Protein AF-0000000068847152 (afdb_homodimer)

Organism: Emiliania huxleyi (strain CCMP1516) (NCBI:txid280463)

Foldseek 3Di:
DPPPQVQPQPLPQPFPDPQQFFLLDPDRARFRFQARPPDDQQAWEAAPQKIFGCNVVLVVPLLSLLVNLGRRGHCHLVLCQLCVLPPCSVVVRVPTDIDGDDPNDDDDPLVVVLVVVVVVCVVVPLLAADQVVLVVLVVVLVVLLVQLLVCVVVVVLQVSLLSLLQSLLSLVVQLLLLLLCRHHSHVVVSLLSSLLSCCQSQLFGSSVCSNLVSQCLSFPQAPPGRCVQVLPQLAHLHQVSLVVADDVSLVNLLCNLCCLLVQNSLLVVSCCRNPPVGVVVCVVVVPVSSVVSSVVNVVVLCVSCVVCPPVRSVVSVSSSNSSNSSLNVLLVLLWASRFGHHYNPGDGDLLSSLQRRTAAADPDPVVCVSSVLCSLVSVCSSNVSRRSVCCVVCVVVSCVSCVVVVGDRHYYHPVVSSVSSSVSSNCSSCVVPSPPPCVVVVVVVVVVVVVVVPD/DPVLQVQPQPLPQPFPDPQQFFLLDPDRARFRFQARPPDDQQAWEAAPQKIFGCVVVLVVPLLSLLVNLGRRGHCHLVLCQQCVLPPCSVVVRVPTDIDGDDPNDDDDPLVVVLVVVVVVCVVVPLLAADQVVLVVLVVVLVVLLVQLLVCVVVVVLQVSLLSLLQSLLSLVVQLLLLLLCRNHSHVVVSLLSSLLSCCQSQLFGSSVCSNLVSQCLSFPQAPPGRCVQVLPQLAHLHQVSLVVADDVSLVNLLCNLCCLLVLNSLLVVSCCRNPPVGVVVCVVVVPVSSVVSSVVNVVVLCVSCVVCPPVRSVVSVSSSNSSNSSLNVLLVLLWASSFGHHYNPGDGDLLSSLQRRTAAADPDPVVCVSSVLCSLVSVCSSNVSRRSVCCVVCVVVSCVSCVVVVGDRHYYHPVVSSVSSSVSSNCSSCVVCSVPPCVVVVVVVVVVVVVVVPD

InterPro domains:
  IPR001199 Cytochrome b5-like heme/steroid binding domain [PF00173] (45-95)
  IPR001199 Cytochrome b5-like heme/steroid binding domain [PS50255] (45-93)
  IPR001199 Cytochrome b5-like heme/steroid binding domain [SM01117] (34-102)
  IPR005804 Fatty acid desaturase domain [PF00487] (153-411)
  IPR012171 Fatty acid desaturase [PIRSF015921] (26-437)
  IPR012171 Fatty acid desaturase [PTHR19353] (41-430)
  IPR018506 Cytochrome b5, heme-binding site [PS00191] (57-64)
  IPR036400 Cytochrome b5-like heme/steroid binding domain superfamily [G3DSA:3.10.120.10] (35-99)
  IPR036400 Cytochrome b5-like heme/steroid binding domain superfamily [SSF55856] (43-94)

Structure (mmCIF, N/CA/C/O backbone):
data_AF-0000000068847152-model_v1
#
loop_
_entity.id
_entity.type
_entity.pdbx_description
1 polymer 'Cytochrome b5 heme-binding domain-containing protein'
#
loop_
_atom_site.group_PDB
_atom_site.id
_atom_site.type_symbol
_atom_site.label_atom_id
_atom_site.label_alt_id
_atom_site.label_comp_id
_atom_site.label_asym_id
_atom_site.label_entity_id
_atom_site.label_seq_id
_atom_site.pdbx_PDB_ins_code
_atom_site.Cartn_x
_atom_site.Cartn_y
_atom_site.Cartn_z
_atom_site.occupancy
_atom_site.B_iso_or_equiv
_atom_site.auth_seq_id
_atom_site.auth_comp_id
_atom_site.auth_asym_id
_atom_site.auth_atom_id
_atom_site.pdbx_PDB_model_num
ATOM 1 N N . MET A 1 1 ? -23.156 60.094 26.641 1 21.34 1 MET A N 1
ATOM 2 C CA . MET A 1 1 ? -22.484 59.125 27.531 1 21.34 1 MET A CA 1
ATOM 3 C C . MET A 1 1 ? -22.484 57.75 26.922 1 21.34 1 MET A C 1
ATOM 5 O O . MET A 1 1 ? -21.469 57.031 26.969 1 21.34 1 MET A O 1
ATOM 9 N N . SER A 1 2 ? -23.672 57.156 26.734 1 22.14 2 SER A N 1
ATOM 10 C CA . SER A 1 2 ? -24.109 55.781 26.906 1 22.14 2 SER A CA 1
ATOM 11 C C . SER A 1 2 ? -23.781 54.938 25.656 1 22.14 2 SER A C 1
ATOM 13 O O . SER A 1 2 ? -24.219 53.781 25.547 1 22.14 2 SER A O 1
ATOM 15 N N . LEU A 1 3 ? -23.516 55.562 24.5 1 26.09 3 LEU A N 1
ATOM 16 C CA . LEU A 1 3 ? -23.297 54.781 23.297 1 26.09 3 LEU A CA 1
ATOM 17 C C . LEU A 1 3 ? -22.016 53.969 23.391 1 26.09 3 LEU A C 1
ATOM 19 O O . LEU A 1 3 ? -21.531 53.438 22.375 1 26.09 3 LEU A O 1
ATOM 23 N N . ALA A 1 4 ? -21.141 54.156 24.438 1 28.52 4 ALA A N 1
ATOM 24 C CA . ALA A 1 4 ? -19.812 53.562 24.5 1 28.52 4 ALA A CA 1
ATOM 25 C C . ALA A 1 4 ? -19.922 52.031 24.594 1 28.52 4 ALA A C 1
ATOM 27 O O . ALA A 1 4 ? -18.938 51.312 24.406 1 28.52 4 ALA A O 1
ATOM 28 N N . ALA A 1 5 ? -20.922 51.5 25.391 1 29.94 5 ALA A N 1
ATOM 29 C CA . ALA A 1 5 ? -20.984 50.094 25.812 1 29.94 5 ALA A CA 1
ATOM 30 C C . ALA A 1 5 ? -21.203 49.188 24.609 1 29.94 5 ALA A C 1
ATOM 32 O O . ALA A 1 5 ? -21.344 47.969 24.781 1 29.94 5 ALA A O 1
ATOM 33 N N . LYS A 1 6 ? -21.703 49.781 23.609 1 37.41 6 LYS A N 1
ATOM 34 C CA . LYS A 1 6 ? -22.188 48.875 22.562 1 37.41 6 LYS A CA 1
ATOM 35 C C . LYS A 1 6 ? -21.047 48.094 21.922 1 37.41 6 LYS A C 1
ATOM 37 O O . LYS A 1 6 ? -21.25 47.406 20.922 1 37.41 6 LYS A O 1
ATOM 42 N N . ASP A 1 7 ? -19.875 48.594 22.203 1 30.66 7 ASP A N 1
ATOM 43 C CA . ASP A 1 7 ? -18.828 47.906 21.484 1 30.66 7 ASP A CA 1
ATOM 44 C C . ASP A 1 7 ? -18.516 46.562 22.141 1 30.66 7 ASP A C 1
ATOM 46 O O . ASP A 1 7 ? -17.453 45.969 21.906 1 30.66 7 ASP A O 1
ATOM 50 N N . ALA A 1 8 ? -19.031 46.219 23.281 1 34.97 8 ALA A N 1
ATOM 51 C CA . ALA A 1 8 ? -18.75 44.875 23.781 1 34.97 8 ALA A CA 1
ATOM 52 C C . ALA A 1 8 ? -18.984 43.812 22.703 1 34.97 8 ALA A C 1
ATOM 54 O O . ALA A 1 8 ? -20.047 43.812 22.047 1 34.97 8 ALA A O 1
ATOM 55 N N . ALA A 1 9 ? -17.984 43.156 22.25 1 38.41 9 ALA A N 1
ATOM 56 C CA . ALA A 1 9 ? -17.953 42 21.359 1 38.41 9 ALA A CA 1
ATOM 57 C C . ALA A 1 9 ? -19.047 41 21.734 1 38.41 9 ALA A C 1
ATOM 59 O O . ALA A 1 9 ? -18.938 40.281 22.719 1 38.41 9 ALA A O 1
ATOM 60 N N . SER A 1 10 ? -20.25 41.406 21.859 1 33.97 10 SER A N 1
ATOM 61 C CA . SER A 1 10 ? -21.25 40.344 21.906 1 33.97 10 SER A CA 1
ATOM 62 C C . SER A 1 10 ? -20.859 39.188 21 1 33.97 10 SER A C 1
ATOM 64 O O . SER A 1 10 ? -20.656 39.375 19.797 1 33.97 10 SER A O 1
ATOM 66 N N . ALA A 1 11 ? -20.031 38.219 21.5 1 41.94 11 ALA A N 1
ATOM 67 C CA . ALA A 1 11 ? -19.797 36.875 20.953 1 41.94 11 ALA A CA 1
ATOM 68 C C . ALA A 1 11 ? -21.016 36.375 20.203 1 41.94 11 ALA A C 1
ATOM 70 O O . ALA A 1 11 ? -21.875 35.719 20.797 1 41.94 11 ALA A O 1
ATOM 71 N N . HIS A 1 12 ? -21.703 37.125 19.484 1 39.22 12 HIS A N 1
ATOM 72 C CA . HIS A 1 12 ? -22.797 36.5 18.734 1 39.22 12 HIS A CA 1
ATOM 73 C C . HIS A 1 12 ? -22.312 35.25 18 1 39.22 12 HIS A C 1
ATOM 75 O O . HIS A 1 12 ? -21.344 35.312 17.234 1 39.22 12 HIS A O 1
ATOM 81 N N . SER A 1 13 ? -22.438 34.156 18.641 1 47.28 13 SER A N 1
ATOM 82 C CA . SER A 1 13 ? -22.359 32.812 18.109 1 47.28 13 SER A CA 1
ATOM 83 C C . SER A 1 13 ? -22.969 32.719 16.719 1 47.28 13 SER A C 1
ATOM 85 O O . SER A 1 13 ? -24.188 32.75 16.578 1 47.28 13 SER A O 1
ATOM 87 N N . SER A 1 14 ? -22.531 33.469 15.836 1 55.75 14 SER A N 1
ATOM 88 C CA . SER A 1 14 ? -23.219 33.281 14.562 1 55.75 14 SER A CA 1
ATOM 89 C C . SER A 1 14 ? -22.766 31.969 13.906 1 55.75 14 SER A C 1
ATOM 91 O O . SER A 1 14 ? -21.578 31.672 13.852 1 55.75 14 SER A O 1
ATOM 93 N N . VAL A 1 15 ? -23.703 31.109 13.836 1 65.75 15 VAL A N 1
ATOM 94 C CA . VAL A 1 15 ? -23.547 29.859 13.109 1 65.75 15 VAL A CA 1
ATOM 95 C C . VAL A 1 15 ? -22.969 30.125 11.727 1 65.75 15 VAL A C 1
ATOM 97 O O . VAL A 1 15 ? -23.422 31.031 11.023 1 65.75 15 VAL A O 1
ATOM 100 N N . LEU A 1 16 ? -21.812 29.594 11.531 1 79.44 16 LEU A N 1
ATOM 101 C CA . LEU A 1 16 ? -21.156 29.688 10.227 1 79.44 16 LEU A CA 1
ATOM 102 C C . LEU A 1 16 ? -22.094 29.234 9.117 1 79.44 16 LEU A C 1
ATOM 104 O O . LEU A 1 16 ? -22.844 28.266 9.289 1 79.44 16 LEU A O 1
ATOM 108 N N . ASP A 1 17 ? -22.141 30.031 8.062 1 84.81 17 ASP A N 1
ATOM 109 C CA . ASP A 1 17 ? -22.875 29.609 6.871 1 84.81 17 ASP A CA 1
ATOM 110 C C . ASP A 1 17 ? -22.531 28.172 6.5 1 84.81 17 ASP A C 1
ATOM 112 O O . ASP A 1 17 ? -21.375 27.766 6.582 1 84.81 17 ASP A O 1
ATOM 116 N N . PRO A 1 18 ? -23.484 27.406 6.133 1 83.56 18 PRO A N 1
ATOM 117 C CA . PRO A 1 18 ? -23.297 26 5.812 1 83.56 18 PRO A CA 1
ATOM 118 C C . PRO A 1 18 ? -22.234 25.781 4.734 1 83.56 18 PRO A C 1
ATOM 120 O O . PRO A 1 18 ? -21.609 24.719 4.68 1 83.56 18 PRO A O 1
ATOM 123 N N . LYS A 1 19 ? -22 26.672 3.877 1 88.25 19 LYS A N 1
ATOM 124 C CA . LYS A 1 19 ? -21.047 26.516 2.789 1 88.25 19 LYS A CA 1
ATOM 125 C C . LYS A 1 19 ? -19.625 26.391 3.326 1 88.25 19 LYS A C 1
ATOM 127 O O . LYS A 1 19 ? -18.719 25.938 2.621 1 88.25 19 LYS A O 1
ATOM 132 N N . TYR A 1 20 ? -19.438 26.781 4.609 1 89.38 20 TYR A N 1
ATOM 133 C CA . TYR A 1 20 ? -18.109 26.75 5.195 1 89.38 20 TYR A CA 1
ATOM 134 C C . TYR A 1 20 ? -17.906 25.484 6.02 1 89.38 20 TYR A C 1
ATOM 136 O O . TYR A 1 20 ? -16.828 25.266 6.586 1 89.38 20 TYR A O 1
ATOM 144 N N . HIS A 1 21 ? -18.891 24.656 6.07 1 86.5 21 HIS A N 1
ATOM 145 C CA . HIS A 1 21 ? -18.812 23.438 6.863 1 86.5 21 HIS A CA 1
ATOM 146 C C . HIS A 1 21 ? -18.047 22.344 6.121 1 86.5 21 HIS A C 1
ATOM 148 O O . HIS A 1 21 ? -18.188 22.203 4.902 1 86.5 21 HIS A O 1
ATOM 154 N N . GLY A 1 22 ? -17.234 21.656 6.918 1 83.75 22 GLY A N 1
ATOM 155 C CA . GLY A 1 22 ? -16.656 20.453 6.352 1 83.75 22 GLY A CA 1
ATOM 156 C C . GLY A 1 22 ? -17.688 19.406 5.988 1 83.75 22 GLY A C 1
ATOM 157 O O . GLY A 1 22 ? -18.75 19.328 6.605 1 83.75 22 GLY A O 1
ATOM 158 N N . ALA A 1 23 ? -17.344 18.609 5.109 1 74.62 23 ALA A N 1
ATOM 159 C CA . ALA A 1 23 ? -18.312 17.656 4.582 1 74.62 23 ALA A CA 1
ATOM 160 C C . ALA A 1 23 ? -18.75 16.656 5.656 1 74.62 23 ALA A C 1
ATOM 162 O O . ALA A 1 23 ? -19.859 16.141 5.633 1 74.62 23 ALA A O 1
ATOM 163 N N . THR A 1 24 ? -17.906 16.469 6.633 1 72.06 24 THR A N 1
ATOM 164 C CA . THR A 1 24 ? -18.219 15.461 7.633 1 72.06 24 THR A CA 1
ATOM 165 C C . THR A 1 24 ? -18.375 16.094 9.008 1 72.06 24 THR A C 1
ATOM 167 O O . THR A 1 24 ? -18.469 15.391 10.016 1 72.06 24 THR A O 1
ATOM 170 N N . ASN A 1 25 ? -18.281 17.344 9.016 1 72.56 25 ASN A N 1
ATOM 171 C CA . ASN A 1 25 ? -18.406 18.016 10.305 1 72.56 25 ASN A CA 1
ATOM 172 C C . ASN A 1 25 ? -19.875 18.203 10.703 1 72.56 25 ASN A C 1
ATOM 174 O O . ASN A 1 25 ? -20.641 18.844 9.977 1 72.56 25 ASN A O 1
ATOM 178 N N . LYS A 1 26 ? -20.234 17.672 11.805 1 62.53 26 LYS A N 1
ATOM 179 C CA . LYS A 1 26 ? -21.609 17.75 12.281 1 62.53 26 LYS A CA 1
ATOM 180 C C . LYS A 1 26 ? -21.797 18.922 13.242 1 62.53 26 LYS A C 1
ATOM 182 O O . LYS A 1 26 ? -22.906 19.438 13.391 1 62.53 26 LYS A O 1
ATOM 187 N N . SER A 1 27 ? -20.703 19.281 13.883 1 60.22 27 SER A N 1
ATOM 188 C CA . SER A 1 27 ? -20.812 20.312 14.914 1 60.22 27 SER A CA 1
ATOM 189 C C . SER A 1 27 ? -20.734 21.703 14.305 1 60.22 27 SER A C 1
ATOM 191 O O . SER A 1 27 ? -20.047 21.922 13.305 1 60.22 27 SER A O 1
ATOM 193 N N . ARG A 1 28 ? -21.844 22.516 14.586 1 57.44 28 ARG A N 1
ATOM 194 C CA . ARG A 1 28 ? -21.906 23.875 14.062 1 57.44 28 ARG A CA 1
ATOM 195 C C . ARG A 1 28 ? -21.062 24.828 14.914 1 57.44 28 ARG A C 1
ATOM 197 O O . ARG A 1 28 ? -21.25 24.906 16.141 1 57.44 28 ARG A O 1
ATOM 204 N N . THR A 1 29 ? -19.906 25.141 14.414 1 61.34 29 THR A N 1
ATOM 205 C CA . THR A 1 29 ? -18.906 25.938 15.125 1 61.34 29 THR A CA 1
ATOM 206 C C . THR A 1 29 ? -19.312 27.406 15.172 1 61.34 29 THR A C 1
ATOM 208 O O . THR A 1 29 ? -19.844 27.938 14.195 1 61.34 29 THR A O 1
ATOM 211 N N . ASP A 1 30 ? -19.375 27.906 16.406 1 58.75 30 ASP A N 1
ATOM 212 C CA . ASP A 1 30 ? -19.531 29.344 16.594 1 58.75 30 ASP A CA 1
ATOM 213 C C . ASP A 1 30 ? -18.297 30.094 16.109 1 58.75 30 ASP A C 1
ATOM 215 O O . ASP A 1 30 ? -17.156 29.641 16.281 1 58.75 30 ASP A O 1
ATOM 219 N N . ALA A 1 31 ? -18.469 30.953 15.102 1 61.34 31 ALA A N 1
ATOM 220 C CA . ALA A 1 31 ? -17.359 31.812 14.711 1 61.34 31 ALA A CA 1
ATOM 221 C C . ALA A 1 31 ? -17.578 33.25 15.156 1 61.34 31 ALA A C 1
ATOM 223 O O . ALA A 1 31 ? -18.25 34.031 14.461 1 61.34 31 ALA A O 1
ATOM 224 N N . ALA A 1 32 ? -17.172 33.531 16.453 1 61.91 32 ALA A N 1
ATOM 225 C CA . ALA A 1 32 ? -17.266 34.938 16.859 1 61.91 32 ALA A CA 1
ATOM 226 C C . ALA A 1 32 ? -16.219 35.781 16.141 1 61.91 32 ALA A C 1
ATOM 228 O O . ALA A 1 32 ? -15.055 35.375 16.016 1 61.91 32 ALA A O 1
ATOM 229 N N . ASP A 1 33 ? -16.609 36.812 15.477 1 67.94 33 ASP A N 1
ATOM 230 C CA . ASP A 1 33 ? -15.75 37.75 14.781 1 67.94 33 ASP A CA 1
ATOM 231 C C . ASP A 1 33 ? -15.086 38.719 15.766 1 67.94 33 ASP A C 1
ATOM 233 O O . ASP A 1 33 ? -15.773 39.469 16.469 1 67.94 33 ASP A O 1
ATOM 237 N N . LEU A 1 34 ? -13.805 38.688 15.852 1 73.56 34 LEU A N 1
ATOM 238 C CA . LEU A 1 34 ? -13.047 39.469 16.812 1 73.56 34 LEU A CA 1
ATOM 239 C C . LEU A 1 34 ? -12.531 40.75 16.172 1 73.56 34 LEU A C 1
ATOM 241 O O . LEU A 1 34 ? -11.617 41.375 16.703 1 73.56 34 LEU A O 1
ATOM 245 N N . THR A 1 35 ? -13.094 41.094 15.133 1 72.5 35 THR A N 1
ATOM 246 C CA . THR A 1 35 ? -12.719 42.375 14.555 1 72.5 35 THR A CA 1
ATOM 247 C C . THR A 1 35 ? -13.047 43.531 15.516 1 72.5 35 THR A C 1
ATOM 249 O O . THR A 1 35 ? -14.133 43.562 16.094 1 72.5 35 THR A O 1
ATOM 252 N N . VAL A 1 36 ? -12.039 44.344 15.641 1 77.38 36 VAL A N 1
ATOM 253 C CA . VAL A 1 36 ? -12.219 45.469 16.531 1 77.38 36 VAL A CA 1
ATOM 254 C C . VAL A 1 36 ? -12.516 46.75 15.703 1 77.38 36 VAL A C 1
ATOM 256 O O . VAL A 1 36 ? -11.664 47.219 14.953 1 77.38 36 VAL A O 1
ATOM 259 N N . SER A 1 37 ? -13.586 47.312 15.844 1 78.94 37 SER A N 1
ATOM 260 C CA . SER A 1 37 ? -14.078 48.406 15.008 1 78.94 37 SER A CA 1
ATOM 261 C C . SER A 1 37 ? -13.328 49.719 15.297 1 78.94 37 SER A C 1
ATOM 263 O O . SER A 1 37 ? -13.25 50.594 14.438 1 78.94 37 SER A O 1
ATOM 265 N N . SER A 1 38 ? -12.703 49.75 16.406 1 81.38 38 SER A N 1
ATOM 266 C CA . SER A 1 38 ? -12.109 51.031 16.828 1 81.38 38 SER A CA 1
ATOM 267 C C . SER A 1 38 ? -10.688 51.156 16.297 1 81.38 38 SER A C 1
ATOM 269 O O . SER A 1 38 ? -10.039 52.188 16.516 1 81.38 38 SER A O 1
ATOM 271 N N . ILE A 1 39 ? -10.266 50.125 15.609 1 87.69 39 ILE A N 1
ATOM 272 C CA . ILE A 1 39 ? -8.883 50.25 15.141 1 87.69 39 ILE A CA 1
ATOM 273 C C . ILE A 1 39 ? -8.844 50.156 13.617 1 87.69 39 ILE A C 1
ATOM 275 O O . ILE A 1 39 ? -9.805 49.656 13 1 87.69 39 ILE A O 1
ATOM 279 N N . ASP A 1 40 ? -7.746 50.719 13.039 1 90.88 40 ASP A N 1
ATOM 280 C CA . ASP A 1 40 ? -7.551 50.656 11.594 1 90.88 40 ASP A CA 1
ATOM 281 C C . ASP A 1 40 ? -7.148 49.281 11.133 1 90.88 40 ASP A C 1
ATOM 283 O O . ASP A 1 40 ? -6.004 48.844 11.328 1 90.88 40 ASP A O 1
ATOM 287 N N . THR A 1 41 ? -7.969 48.656 10.453 1 89.44 41 THR A N 1
ATOM 288 C CA . THR A 1 41 ? -7.793 47.25 10.078 1 89.44 41 THR A CA 1
ATOM 289 C C . THR A 1 41 ? -6.695 47.094 9.031 1 89.44 41 THR A C 1
ATOM 291 O O . THR A 1 41 ? -6.23 46 8.75 1 89.44 41 THR A O 1
ATOM 294 N N . SER A 1 42 ? -6.23 48.156 8.484 1 89.31 42 SER A N 1
ATOM 295 C CA . SER A 1 42 ? -5.227 48.062 7.422 1 89.31 42 SER A CA 1
ATOM 296 C C . SER A 1 42 ? -3.812 48.125 7.996 1 89.31 42 SER A C 1
ATOM 298 O O . SER A 1 42 ? -2.854 47.75 7.328 1 89.31 42 SER A O 1
ATOM 300 N N . LYS A 1 43 ? -3.707 48.562 9.273 1 93.81 43 LYS A N 1
ATOM 301 C CA . LYS A 1 43 ? -2.326 48.719 9.711 1 93.81 43 LYS A CA 1
ATOM 302 C C . LYS A 1 43 ? -2.201 48.531 11.219 1 93.81 43 LYS A C 1
ATOM 304 O O . LYS A 1 43 ? -1.098 48.562 11.773 1 93.81 43 LYS A O 1
ATOM 309 N N . GLU A 1 44 ? -3.346 48.344 11.891 1 95.12 44 GLU A N 1
ATOM 310 C CA . GLU A 1 44 ? -3.285 48.312 13.352 1 95.12 44 GLU A CA 1
ATOM 311 C C . GLU A 1 44 ? -3.719 46.938 13.883 1 95.12 44 GLU A C 1
ATOM 313 O O . GLU A 1 44 ? -4.469 46.219 13.219 1 95.12 44 GLU A O 1
ATOM 318 N N . MET A 1 45 ? -3.186 46.656 15.102 1 94.12 45 MET A N 1
ATOM 319 C CA . MET A 1 45 ? -3.582 45.469 15.852 1 94.12 45 MET A CA 1
ATOM 320 C C . MET A 1 45 ? -3.416 45.688 17.359 1 94.12 45 MET A C 1
ATOM 322 O O . MET A 1 45 ? -2.709 46.594 17.781 1 94.12 45 MET A O 1
ATOM 326 N N . ILE A 1 46 ? -4.07 44.875 18.062 1 93.19 46 ILE A N 1
ATOM 327 C CA . ILE A 1 46 ? -3.998 44.969 19.516 1 93.19 46 ILE A CA 1
ATOM 328 C C . ILE A 1 46 ? -3.098 43.875 20.078 1 93.19 46 ILE A C 1
ATOM 330 O O . ILE A 1 46 ? -3.199 42.719 19.672 1 93.19 46 ILE A O 1
ATOM 334 N N . ILE A 1 47 ? -2.18 44.25 20.922 1 94.56 47 ILE A N 1
ATOM 335 C CA . ILE A 1 47 ? -1.375 43.312 21.703 1 94.56 47 ILE A CA 1
ATOM 336 C C . ILE A 1 47 ? -1.31 43.781 23.156 1 94.56 47 ILE A C 1
ATOM 338 O O . ILE A 1 47 ? -0.818 44.875 23.453 1 94.56 47 ILE A O 1
ATOM 342 N N . ARG A 1 48 ? -1.867 42.969 24 1 92.62 48 ARG A N 1
ATOM 343 C CA . ARG A 1 48 ? -1.814 43.219 25.438 1 92.62 48 ARG A CA 1
ATOM 344 C C . ARG A 1 48 ? -2.395 44.562 25.812 1 92.62 48 ARG A C 1
ATOM 346 O O . ARG A 1 48 ? -1.768 45.344 26.531 1 92.62 48 ARG A O 1
ATOM 353 N N . GLY A 1 49 ? -3.49 44.844 25.219 1 90.56 49 GLY A N 1
ATOM 354 C CA . GLY A 1 49 ? -4.258 46.031 25.594 1 90.56 49 GLY A CA 1
ATOM 355 C C . GLY A 1 49 ? -3.748 47.312 24.953 1 90.56 49 GLY A C 1
ATOM 356 O O . GLY A 1 49 ? -4.184 48.406 25.297 1 90.56 49 GLY A O 1
ATOM 357 N N . ARG A 1 50 ? -2.848 47.156 24.062 1 94.56 50 ARG A N 1
ATOM 358 C CA . ARG A 1 50 ? -2.336 48.312 23.328 1 94.56 50 ARG A CA 1
ATOM 359 C C . ARG A 1 50 ? -2.527 48.125 21.828 1 94.56 50 ARG A C 1
ATOM 361 O O . ARG A 1 50 ? -2.412 47.031 21.312 1 94.56 50 ARG A O 1
ATOM 368 N N . VAL A 1 51 ? -2.869 49.25 21.172 1 95.69 51 VAL A N 1
ATOM 369 C CA . VAL A 1 51 ? -3.01 49.281 19.719 1 95.69 51 VAL A CA 1
ATOM 370 C C . VAL A 1 51 ? -1.676 49.625 19.078 1 95.69 51 VAL A C 1
ATOM 372 O O . VAL A 1 51 ? -1.146 50.719 19.312 1 95.69 51 VAL A O 1
ATOM 375 N N . TYR A 1 52 ? -1.155 48.812 18.297 1 96 52 TYR A N 1
ATOM 376 C CA . TYR A 1 52 ? 0.123 49.031 17.625 1 96 52 TYR A CA 1
ATOM 377 C C . TYR A 1 52 ? -0.078 49.312 16.141 1 96 52 TYR A C 1
ATOM 379 O O . TYR A 1 52 ? -0.911 48.688 15.484 1 96 52 TYR A O 1
ATOM 387 N N . ASP A 1 53 ? 0.609 50.281 15.648 1 95.56 53 ASP A N 1
ATOM 388 C CA . ASP A 1 53 ? 0.728 50.531 14.219 1 95.56 53 ASP A CA 1
ATOM 389 C C . ASP A 1 53 ? 1.893 49.75 13.625 1 95.56 53 ASP A C 1
ATOM 391 O O . ASP A 1 53 ? 3.057 50.031 13.914 1 95.56 53 ASP A O 1
ATOM 395 N N . VAL A 1 54 ? 1.586 48.781 12.766 1 93.44 54 VAL A N 1
ATOM 396 C CA . VAL A 1 54 ? 2.633 47.906 12.297 1 93.44 54 VAL A CA 1
ATOM 397 C C . VAL A 1 54 ? 2.924 48.156 10.82 1 93.44 54 VAL A C 1
ATOM 399 O O . VAL A 1 54 ? 3.539 47.312 10.148 1 93.44 54 VAL A O 1
ATOM 402 N N . SER A 1 55 ? 2.518 49.219 10.203 1 89.75 55 SER A N 1
ATOM 403 C CA . SER A 1 55 ? 2.617 49.531 8.781 1 89.75 55 SER A CA 1
ATOM 404 C C . SER A 1 55 ? 4.055 49.406 8.281 1 89.75 55 SER A C 1
ATOM 406 O O . SER A 1 55 ? 4.312 48.719 7.293 1 89.75 55 SER A O 1
ATOM 408 N N . ASP A 1 56 ? 4.996 49.969 8.93 1 87.75 56 ASP A N 1
ATOM 409 C CA . ASP A 1 56 ? 6.391 49.938 8.5 1 87.75 56 ASP A CA 1
ATOM 410 C C . ASP A 1 56 ? 7.074 48.656 9.008 1 87.75 56 ASP A C 1
ATOM 412 O O . ASP A 1 56 ? 8.055 48.188 8.414 1 87.75 56 ASP A O 1
ATOM 416 N N . PHE A 1 57 ? 6.516 48.125 10.016 1 89.88 57 PHE A N 1
ATOM 417 C CA . PHE A 1 57 ? 7.137 47 10.672 1 89.88 57 PHE A CA 1
ATOM 418 C C . PHE A 1 57 ? 6.906 45.719 9.867 1 89.88 57 PHE A C 1
ATOM 420 O O . PHE A 1 57 ? 7.766 44.844 9.828 1 89.88 57 PHE A O 1
ATOM 427 N N . ILE A 1 58 ? 5.816 45.594 9.195 1 89.5 58 ILE A N 1
ATOM 428 C CA . ILE A 1 58 ? 5.445 44.406 8.422 1 89.5 58 ILE A CA 1
ATOM 429 C C . ILE A 1 58 ? 6.512 44.125 7.363 1 89.5 58 ILE A C 1
ATOM 431 O O . ILE A 1 58 ? 6.828 42.969 7.082 1 89.5 58 ILE A O 1
ATOM 435 N N . LYS A 1 59 ? 7.105 45.094 6.852 1 85.75 59 LYS A N 1
ATOM 436 C CA . LYS A 1 59 ? 8.086 44.938 5.773 1 85.75 59 LYS A CA 1
ATOM 437 C C . LYS A 1 59 ? 9.438 44.5 6.316 1 85.75 59 LYS A C 1
ATOM 439 O O . LYS A 1 59 ? 10.203 43.844 5.605 1 85.75 59 LYS A O 1
ATOM 444 N N . ARG A 1 60 ? 9.68 44.812 7.484 1 83.75 60 ARG A N 1
ATOM 445 C CA . ARG A 1 60 ? 11.023 44.562 8.016 1 83.75 60 ARG A CA 1
ATOM 446 C C . ARG A 1 60 ? 11.047 43.344 8.914 1 83.75 60 ARG A C 1
ATOM 448 O O . ARG A 1 60 ? 12.109 42.781 9.172 1 83.75 60 ARG A O 1
ATOM 455 N N . HIS A 1 61 ? 9.93 42.969 9.375 1 85.62 61 HIS A N 1
ATOM 456 C CA . HIS A 1 61 ? 9.828 41.875 10.312 1 85.62 61 HIS A CA 1
ATOM 457 C C . HIS A 1 61 ? 9.938 40.531 9.594 1 85.62 61 HIS A C 1
ATOM 459 O O . HIS A 1 61 ? 9.328 40.344 8.539 1 85.62 61 HIS A O 1
ATOM 465 N N . PRO A 1 62 ? 10.719 39.594 10.016 1 75.19 62 PRO A N 1
ATOM 466 C CA . PRO A 1 62 ? 10.836 38.25 9.43 1 75.19 62 PRO A CA 1
ATOM 467 C C . PRO A 1 62 ? 9.477 37.594 9.242 1 75.19 62 PRO A C 1
ATOM 469 O O . PRO A 1 62 ? 9.266 36.875 8.258 1 75.19 62 PRO A O 1
ATOM 472 N N . GLY A 1 63 ? 8.57 37.781 10.102 1 79.25 63 GLY A N 1
ATOM 473 C CA . GLY A 1 63 ? 7.234 37.219 10.008 1 79.25 63 GLY A CA 1
ATOM 474 C C . GLY A 1 63 ? 6.203 38.219 9.5 1 79.25 63 GLY A C 1
ATOM 475 O O . GLY A 1 63 ? 5.039 38.156 9.906 1 79.25 63 GLY A O 1
ATOM 476 N N . GLY A 1 64 ? 6.605 39.094 8.734 1 85.12 64 GLY A N 1
ATOM 477 C CA . GLY A 1 64 ? 5.723 40.156 8.281 1 85.12 64 GLY A CA 1
ATOM 478 C C . GLY A 1 64 ? 4.453 39.656 7.629 1 85.12 64 GLY A C 1
ATOM 479 O O . GLY A 1 64 ? 3.365 40.188 7.875 1 85.12 64 GLY A O 1
ATOM 480 N N . SER A 1 65 ? 4.57 38.625 6.84 1 86.81 65 SER A N 1
ATOM 481 C CA . SER A 1 65 ? 3.414 38.062 6.152 1 86.81 65 SER A CA 1
ATOM 482 C C . SER A 1 65 ? 2.426 37.438 7.145 1 86.81 65 SER A C 1
ATOM 484 O O . SER A 1 65 ? 1.229 37.375 6.855 1 86.81 65 SER A O 1
ATOM 486 N N . ILE A 1 66 ? 2.873 37.094 8.297 1 89.06 66 ILE A N 1
ATOM 487 C CA . ILE A 1 66 ? 2.023 36.5 9.328 1 89.06 66 ILE A CA 1
ATOM 488 C C . ILE A 1 66 ? 1.285 37.594 10.078 1 89.06 66 ILE A C 1
ATOM 490 O O . ILE A 1 66 ? 0.113 37.438 10.422 1 89.06 66 ILE A O 1
ATOM 494 N N . ILE A 1 67 ? 2.006 38.688 10.281 1 90.56 67 ILE A N 1
ATOM 495 C CA . ILE A 1 67 ? 1.428 39.812 10.977 1 90.56 67 ILE A CA 1
ATOM 496 C C . ILE A 1 67 ? 0.186 40.312 10.227 1 90.56 67 ILE A C 1
ATOM 498 O O . ILE A 1 67 ? -0.822 40.656 10.844 1 90.56 67 ILE A O 1
ATOM 502 N N . LYS A 1 68 ? 0.238 40.219 8.93 1 89.62 68 LYS A N 1
ATOM 503 C CA . LYS A 1 68 ? -0.85 40.719 8.086 1 89.62 68 LYS A CA 1
ATOM 504 C C . LYS A 1 68 ? -2.137 39.938 8.344 1 89.62 68 LYS A C 1
ATOM 506 O O . LYS A 1 68 ? -3.236 40.469 8.156 1 89.62 68 LYS A O 1
ATOM 511 N N . LEU A 1 69 ? -2.01 38.812 8.836 1 90.19 69 LEU A N 1
ATOM 512 C CA . LEU A 1 69 ? -3.158 37.938 9.031 1 90.19 69 LEU A CA 1
ATOM 513 C C . LEU A 1 69 ? -3.938 38.344 10.281 1 90.19 69 LEU A C 1
ATOM 515 O O . LEU A 1 69 ? -5.082 37.906 10.469 1 90.19 69 LEU A O 1
ATOM 519 N N . SER A 1 70 ? -3.361 39.156 11.156 1 89.19 70 SER A N 1
ATOM 520 C CA . SER A 1 70 ? -4.004 39.531 12.414 1 89.19 70 SER A CA 1
ATOM 521 C C . SER A 1 70 ? -4.344 41 12.453 1 89.19 70 SER A C 1
ATOM 523 O O . SER A 1 70 ? -4.715 41.531 13.5 1 89.19 70 SER A O 1
ATOM 525 N N . LEU A 1 71 ? -4.207 41.688 11.359 1 90.5 71 LEU A N 1
ATOM 526 C CA . LEU A 1 71 ? -4.531 43.094 11.32 1 90.5 71 LEU A CA 1
ATOM 527 C C . LEU A 1 71 ? -5.996 43.344 11.672 1 90.5 71 LEU A C 1
ATOM 529 O O . LEU A 1 71 ? -6.871 42.594 11.242 1 90.5 71 LEU A O 1
ATOM 533 N N . GLY A 1 72 ? -6.191 44.344 12.492 1 89.12 72 GLY A N 1
ATOM 534 C CA . GLY A 1 72 ? -7.547 44.719 12.852 1 89.12 72 GLY A CA 1
ATOM 535 C C . GLY A 1 72 ? -8.117 43.906 14 1 89.12 72 GLY A C 1
ATOM 536 O O . GLY A 1 72 ? -9.297 44.031 14.32 1 89.12 72 GLY A O 1
ATOM 537 N N . SER A 1 73 ? -7.25 43.094 14.602 1 89.5 73 SER A N 1
ATOM 538 C CA . SER A 1 73 ? -7.758 42.219 15.656 1 89.5 73 SER A CA 1
ATOM 539 C C . SER A 1 73 ? -6.82 42.188 16.859 1 89.5 73 SER A C 1
ATOM 541 O O . SER A 1 73 ? -5.793 42.875 16.859 1 89.5 73 SER A O 1
ATOM 543 N N . ASP A 1 74 ? -7.266 41.562 17.906 1 90.19 74 ASP A N 1
ATOM 544 C CA . ASP A 1 74 ? -6.406 41.281 19.062 1 90.19 74 ASP A CA 1
ATOM 545 C C . ASP A 1 74 ? -5.457 40.125 18.781 1 90.19 74 ASP A C 1
ATOM 547 O O . ASP A 1 74 ? -5.871 38.969 18.781 1 90.19 74 ASP A O 1
ATOM 551 N N . ALA A 1 75 ? -4.172 40.438 18.625 1 92.56 75 ALA A N 1
ATOM 552 C CA . ALA A 1 75 ? -3.174 39.438 18.25 1 92.56 75 ALA A CA 1
ATOM 553 C C . ALA A 1 75 ? -2.342 39 19.453 1 92.56 75 ALA A C 1
ATOM 555 O O . ALA A 1 75 ? -1.246 38.469 19.297 1 92.56 75 ALA A O 1
ATOM 556 N N . THR A 1 76 ? -2.838 39.25 20.641 1 93 76 THR A N 1
ATOM 557 C CA . THR A 1 76 ? -2.084 39 21.875 1 93 76 THR A CA 1
ATOM 558 C C . THR A 1 76 ? -1.653 37.562 21.969 1 93 76 THR A C 1
ATOM 560 O O . THR A 1 76 ? -0.476 37.25 22.188 1 93 76 THR A O 1
ATOM 563 N N . ASP A 1 77 ? -2.572 36.656 21.766 1 93.69 77 ASP A N 1
ATOM 564 C CA . ASP A 1 77 ? -2.268 35.25 21.922 1 93.69 77 ASP A CA 1
ATOM 565 C C . ASP A 1 77 ? -1.291 34.781 20.859 1 93.69 77 ASP A C 1
ATOM 567 O O . ASP A 1 77 ? -0.353 34.031 21.141 1 93.69 77 ASP A O 1
ATOM 571 N N . ALA A 1 78 ? -1.539 35.156 19.594 1 93.38 78 ALA A N 1
ATOM 572 C CA . ALA A 1 78 ? -0.604 34.812 18.531 1 93.38 78 ALA A CA 1
ATOM 573 C C . ALA A 1 78 ? 0.799 35.312 18.844 1 93.38 78 ALA A C 1
ATOM 575 O O . ALA A 1 78 ? 1.777 34.562 18.719 1 93.38 78 ALA A O 1
ATOM 576 N N . TYR A 1 79 ? 0.888 36.594 19.234 1 94.25 79 TYR A N 1
ATOM 577 C CA . TYR A 1 79 ? 2.176 37.219 19.578 1 94.25 79 TYR A CA 1
ATOM 578 C C . TYR A 1 79 ? 2.867 36.406 20.688 1 94.25 79 TYR A C 1
ATOM 580 O O . TYR A 1 79 ? 4.039 36.062 20.562 1 94.25 79 TYR A O 1
ATOM 588 N N . ASN A 1 80 ? 2.154 36.156 21.781 1 93.5 80 ASN A N 1
ATOM 589 C CA . ASN A 1 80 ? 2.73 35.5 22.938 1 93.5 80 ASN A CA 1
ATOM 590 C C . ASN A 1 80 ? 3.219 34.094 22.594 1 93.5 80 ASN A C 1
ATOM 592 O O . ASN A 1 80 ? 4.262 33.656 23.094 1 93.5 80 ASN A O 1
ATOM 596 N N . ASN A 1 81 ? 2.535 33.406 21.766 1 93.44 81 ASN A N 1
ATOM 597 C CA . ASN A 1 81 ? 2.854 32 21.5 1 93.44 81 ASN A CA 1
ATOM 598 C C . ASN A 1 81 ? 3.889 31.859 20.391 1 93.44 81 ASN A C 1
ATOM 600 O O . ASN A 1 81 ? 4.652 30.891 20.375 1 93.44 81 ASN A O 1
ATOM 604 N N . PHE A 1 82 ? 3.984 32.812 19.484 1 92.19 82 PHE A N 1
ATOM 605 C CA . PHE A 1 82 ? 5.004 32.75 18.438 1 92.19 82 PHE A CA 1
ATOM 606 C C . PHE A 1 82 ? 6.348 33.25 18.984 1 92.19 82 PHE A C 1
ATOM 608 O O . PHE A 1 82 ? 7.395 32.969 18.391 1 92.19 82 PHE A O 1
ATOM 615 N N . HIS A 1 83 ? 6.332 34.031 20.141 1 92 83 HIS A N 1
ATOM 616 C CA . HIS A 1 83 ? 7.566 34.688 20.547 1 92 83 HIS A CA 1
ATOM 617 C C . HIS A 1 83 ? 7.961 34.312 21.969 1 92 83 HIS A C 1
ATOM 619 O O . HIS A 1 83 ? 8.68 35.031 22.641 1 92 83 HIS A O 1
ATOM 625 N N . ILE A 1 84 ? 7.5 33.219 22.359 1 87.75 84 ILE A N 1
ATOM 626 C CA . ILE A 1 84 ? 7.766 32.781 23.734 1 87.75 84 ILE A CA 1
ATOM 627 C C . ILE A 1 84 ? 9.266 32.625 23.938 1 87.75 84 ILE A C 1
ATOM 629 O O . ILE A 1 84 ? 9.773 32.844 25.031 1 87.75 84 ILE A O 1
ATOM 633 N N . ARG A 1 85 ? 9.977 32.344 22.891 1 89.62 85 ARG A N 1
ATOM 634 C CA . ARG A 1 85 ? 11.391 32.031 23 1 89.62 85 ARG A CA 1
ATOM 635 C C . ARG A 1 85 ? 12.258 33.219 22.609 1 89.62 85 ARG A C 1
ATOM 637 O O . ARG A 1 85 ? 13.477 33.188 22.734 1 89.62 85 ARG A O 1
ATOM 644 N N . SER A 1 86 ? 11.656 34.188 22.172 1 89.5 86 SER A N 1
ATOM 645 C CA . SER A 1 86 ? 12.414 35.344 21.688 1 89.5 86 SER A CA 1
ATOM 646 C C . SER A 1 86 ? 12.688 36.344 22.812 1 89.5 86 SER A C 1
ATOM 648 O O . SER A 1 86 ? 11.758 36.812 23.484 1 89.5 86 SER A O 1
ATOM 650 N N . LYS A 1 87 ? 13.859 36.719 22.953 1 86.69 87 LYS A N 1
ATOM 651 C CA . LYS A 1 87 ? 14.234 37.719 23.953 1 86.69 87 LYS A CA 1
ATOM 652 C C . LYS A 1 87 ? 14.117 39.125 23.391 1 86.69 87 LYS A C 1
ATOM 654 O O . LYS A 1 87 ? 14.047 40.094 24.141 1 86.69 87 LYS A O 1
ATOM 659 N N . LYS A 1 88 ? 14.008 39.219 22.156 1 90.62 88 LYS A N 1
ATOM 660 C CA . LYS A 1 88 ? 14.062 40.531 21.516 1 90.62 88 LYS A CA 1
ATOM 661 C C . LYS A 1 88 ? 12.664 41 21.109 1 90.62 88 LYS A C 1
ATOM 663 O O . LYS A 1 88 ? 12.453 42.188 20.891 1 90.62 88 LYS A O 1
ATOM 668 N N . ALA A 1 89 ? 11.773 40.125 21.062 1 91.62 89 ALA A N 1
ATOM 669 C CA . ALA A 1 89 ? 10.461 40.406 20.516 1 91.62 89 ALA A CA 1
ATOM 670 C C . ALA A 1 89 ? 9.766 41.531 21.297 1 91.62 89 ALA A C 1
ATOM 672 O O . ALA A 1 89 ? 9.211 42.469 20.719 1 91.62 89 ALA A O 1
ATOM 673 N N . ASP A 1 90 ? 9.852 41.469 22.547 1 92.75 90 ASP A N 1
ATOM 674 C CA . ASP A 1 90 ? 9.188 42.438 23.391 1 92.75 90 ASP A CA 1
ATOM 675 C C . ASP A 1 90 ? 9.82 43.812 23.219 1 92.75 90 ASP A C 1
ATOM 677 O O . ASP A 1 90 ? 9.125 44.844 23.25 1 92.75 90 ASP A O 1
ATOM 681 N N . LYS A 1 91 ? 11.133 43.781 23.141 1 93.06 91 LYS A N 1
ATOM 682 C CA . LYS A 1 91 ? 11.828 45.062 22.922 1 93.06 91 LYS A CA 1
ATOM 683 C C . LYS A 1 91 ? 11.422 45.688 21.594 1 93.06 91 LYS A C 1
ATOM 685 O O . LYS A 1 91 ? 11.195 46.906 21.531 1 93.06 91 LYS A O 1
ATOM 690 N N . MET A 1 92 ? 11.289 44.938 20.641 1 92.06 92 MET A N 1
ATOM 691 C CA . MET A 1 92 ? 10.875 45.406 19.328 1 92.06 92 MET A CA 1
ATOM 692 C C . MET A 1 92 ? 9.438 45.938 19.359 1 92.06 92 MET A C 1
ATOM 694 O O . MET A 1 92 ? 9.125 46.969 18.766 1 92.06 92 MET A O 1
ATOM 698 N N . LEU A 1 93 ? 8.633 45.219 20.062 1 93.31 93 LEU A N 1
ATOM 699 C CA . LEU A 1 93 ? 7.227 45.594 20.172 1 93.31 93 LEU A CA 1
ATOM 700 C C . LEU A 1 93 ? 7.086 46.938 20.859 1 93.31 93 LEU A C 1
ATOM 702 O O . LEU A 1 93 ? 6.32 47.812 20.391 1 93.31 93 LEU A O 1
ATOM 706 N N . ARG A 1 94 ? 7.828 47.188 21.844 1 92.88 94 ARG A N 1
ATOM 707 C CA . ARG A 1 94 ? 7.746 48.438 22.625 1 92.88 94 ARG A CA 1
ATOM 708 C C . ARG A 1 94 ? 8.219 49.625 21.797 1 92.88 94 ARG A C 1
ATOM 710 O O . ARG A 1 94 ? 7.824 50.781 22.062 1 92.88 94 ARG A O 1
ATOM 717 N N . ALA A 1 95 ? 9 49.344 20.844 1 93.12 95 ALA A N 1
ATOM 718 C CA . ALA A 1 95 ? 9.562 50.406 20.016 1 93.12 95 ALA A CA 1
ATOM 719 C C . ALA A 1 95 ? 8.57 50.875 18.953 1 93.12 95 ALA A C 1
ATOM 721 O O . ALA A 1 95 ? 8.75 51.938 18.328 1 93.12 95 ALA A O 1
ATOM 722 N N . LEU A 1 96 ? 7.531 50.188 18.797 1 94.94 96 LEU A N 1
ATOM 723 C CA . LEU A 1 96 ? 6.551 50.5 17.766 1 94.94 96 LEU A CA 1
ATOM 724 C C . LEU A 1 96 ? 5.605 51.594 18.266 1 94.94 96 LEU A C 1
ATOM 726 O O . LEU A 1 96 ? 5.309 51.688 19.469 1 94.94 96 LEU A O 1
ATOM 730 N N . PRO A 1 97 ? 5.152 52.469 17.281 1 95.19 97 PRO A N 1
ATOM 731 C CA . PRO A 1 97 ? 4.105 53.406 17.703 1 95.19 97 PRO A CA 1
ATOM 732 C C . PRO A 1 97 ? 2.863 52.719 18.234 1 95.19 97 PRO A C 1
ATOM 734 O O . PRO A 1 97 ? 2.367 51.75 17.625 1 95.19 97 PRO A O 1
ATOM 737 N N . SER A 1 98 ? 2.406 53.156 19.375 1 95.56 98 SER A N 1
ATOM 738 C CA . SER A 1 98 ? 1.249 52.5 19.984 1 95.56 98 SER A CA 1
ATOM 739 C C . SER A 1 98 ? 0.467 53.438 20.875 1 95.56 98 SER A C 1
ATOM 741 O O . SER A 1 98 ? 0.943 54.531 21.172 1 95.56 98 SER A O 1
ATOM 743 N N . ARG A 1 99 ? -0.734 53.125 21.172 1 95.31 99 ARG A N 1
ATOM 744 C CA . ARG A 1 99 ? -1.629 53.812 22.094 1 95.31 99 ARG A CA 1
ATOM 745 C C . ARG A 1 99 ? -2.477 52.844 22.891 1 95.31 99 ARG A C 1
ATOM 747 O O . ARG A 1 99 ? -2.65 51.688 22.484 1 95.31 99 ARG A O 1
ATOM 754 N N . PRO A 1 100 ? -2.912 53.281 23.984 1 92.88 100 PRO A N 1
ATOM 755 C CA . PRO A 1 100 ? -3.818 52.406 24.719 1 92.88 100 PRO A CA 1
ATOM 756 C C . PRO A 1 100 ? -5.109 52.125 23.953 1 92.88 100 PRO A C 1
ATOM 758 O O . PRO A 1 100 ? -5.617 52.969 23.25 1 92.88 100 PRO A O 1
ATOM 761 N N . VAL A 1 101 ? -5.504 50.969 24.141 1 91.12 101 VAL A N 1
ATOM 762 C CA . VAL A 1 101 ? -6.77 50.625 23.5 1 91.12 101 VAL A CA 1
ATOM 763 C C . VAL A 1 101 ? -7.898 51.469 24.109 1 91.12 101 VAL A C 1
ATOM 765 O O . VAL A 1 101 ? -7.773 51.969 25.219 1 91.12 101 VAL A O 1
ATOM 768 N N . ALA A 1 102 ? -8.953 51.625 23.281 1 86.44 102 ALA A N 1
ATOM 769 C CA . ALA A 1 102 ? -10.094 52.438 23.719 1 86.44 102 ALA A CA 1
ATOM 770 C C . ALA A 1 102 ? -10.703 51.875 25 1 86.44 102 ALA A C 1
ATOM 772 O O . ALA A 1 102 ? -10.609 50.688 25.281 1 86.44 102 ALA A O 1
ATOM 773 N N . ASP A 1 103 ? -11.32 52.812 25.641 1 78.62 103 ASP A N 1
ATOM 774 C CA . ASP A 1 103 ? -12.008 52.438 26.875 1 78.62 103 ASP A CA 1
ATOM 775 C C . ASP A 1 103 ? -13.141 51.438 26.594 1 78.62 103 ASP A C 1
ATOM 777 O O . ASP A 1 103 ? -13.844 51.562 25.594 1 78.62 103 ASP A O 1
ATOM 781 N N . GLY A 1 104 ? -13.195 50.375 27.297 1 79.62 104 GLY A N 1
ATOM 782 C CA . GLY A 1 104 ? -14.258 49.406 27.125 1 79.62 104 GLY A CA 1
ATOM 783 C C . GLY A 1 104 ? -13.797 48.125 26.422 1 79.62 104 GLY A C 1
ATOM 784 O O . GLY A 1 104 ? -14.516 47.125 26.391 1 79.62 104 GLY A O 1
ATOM 785 N N . PHE A 1 105 ? -12.578 48.25 25.828 1 83.75 105 PHE A N 1
ATOM 786 C CA . PHE A 1 105 ? -12.047 47.031 25.219 1 83.75 105 PHE A CA 1
ATOM 787 C C . PHE A 1 105 ? -11.758 45.969 26.266 1 83.75 105 PHE A C 1
ATOM 789 O O . PHE A 1 105 ? -11.133 46.281 27.281 1 83.75 105 PHE A O 1
ATOM 796 N N . ALA A 1 106 ? -12.422 44.844 26.125 1 80.19 106 ALA A N 1
ATOM 797 C CA . ALA A 1 106 ? -12.156 43.719 27 1 80.19 106 ALA A CA 1
ATOM 798 C C . ALA A 1 106 ? -11.938 42.438 26.188 1 80.19 106 ALA A C 1
ATOM 800 O O . ALA A 1 106 ? -12.617 42.219 25.188 1 80.19 106 ALA A O 1
ATOM 801 N N . ARG A 1 107 ? -10.984 41.719 26.703 1 85.62 107 ARG A N 1
ATOM 802 C CA . ARG A 1 107 ? -10.766 40.438 26.094 1 85.62 107 ARG A CA 1
ATOM 803 C C . ARG A 1 107 ? -11.883 39.438 26.453 1 85.62 107 ARG A C 1
ATOM 805 O O . ARG A 1 107 ? -12.453 39.531 27.547 1 85.62 107 ARG A O 1
ATOM 812 N N . ASP A 1 108 ? -12.164 38.594 25.5 1 83.06 108 ASP A N 1
ATOM 813 C CA . ASP A 1 108 ? -13.18 37.594 25.797 1 83.06 108 ASP A CA 1
ATOM 814 C C . ASP A 1 108 ? -12.703 36.656 26.906 1 83.06 108 ASP A C 1
ATOM 816 O O . ASP A 1 108 ? -11.5 36.438 27.062 1 83.06 108 ASP A O 1
ATOM 820 N N . ALA A 1 109 ? -13.555 36.062 27.641 1 88.38 109 ALA A N 1
ATOM 821 C CA . ALA A 1 109 ? -13.289 35.25 28.844 1 88.38 109 ALA A CA 1
ATOM 822 C C . ALA A 1 109 ? -12.438 34.031 28.516 1 88.38 109 ALA A C 1
ATOM 824 O O . ALA A 1 109 ? -11.57 33.656 29.297 1 88.38 109 ALA A O 1
ATOM 825 N N . LEU A 1 110 ? -12.711 33.375 27.406 1 92.31 110 LEU A N 1
ATOM 826 C CA . LEU A 1 110 ? -11.953 32.188 27.016 1 92.31 110 LEU A CA 1
ATOM 827 C C . LEU A 1 110 ? -10.484 32.562 26.781 1 92.31 110 LEU A C 1
ATOM 829 O O . LEU A 1 110 ? -9.594 31.844 27.266 1 92.31 110 LEU A O 1
ATOM 833 N N . SER A 1 111 ? -10.219 33.562 26.047 1 92.44 111 SER A N 1
ATOM 834 C CA . SER A 1 111 ? -8.852 34 25.766 1 92.44 111 SER A CA 1
ATOM 835 C C . SER A 1 111 ? -8.117 34.375 27.062 1 92.44 111 SER A C 1
ATOM 837 O O . SER A 1 111 ? -6.926 34.094 27.203 1 92.44 111 SER A O 1
ATOM 839 N N . ALA A 1 112 ? -8.852 35.062 27.938 1 91.75 112 ALA A N 1
ATOM 840 C CA . ALA A 1 112 ? -8.25 35.438 29.219 1 91.75 112 ALA A CA 1
ATOM 841 C C . ALA A 1 112 ? -7.875 34.188 30.031 1 91.75 112 ALA A C 1
ATOM 843 O O . ALA A 1 112 ? -6.777 34.125 30.594 1 91.75 112 ALA A O 1
ATOM 844 N N . ASP A 1 113 ? -8.75 33.281 30.109 1 95.88 113 ASP A N 1
ATOM 845 C CA . ASP A 1 113 ? -8.484 32.031 30.859 1 95.88 113 ASP A CA 1
ATOM 846 C C . ASP A 1 113 ? -7.371 31.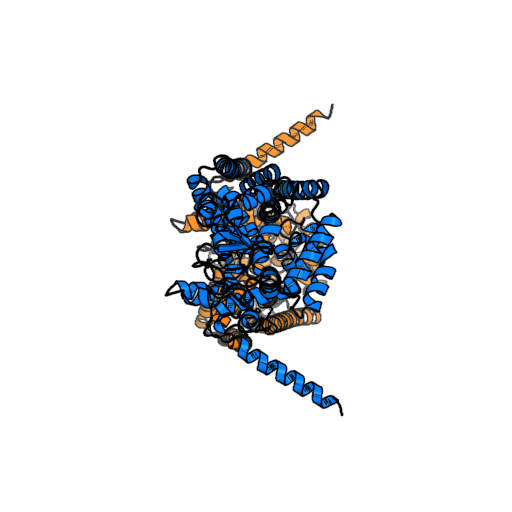234 30.188 1 95.88 113 ASP A C 1
ATOM 848 O O . ASP A 1 113 ? -6.586 30.562 30.875 1 95.88 113 ASP A O 1
ATOM 852 N N . PHE A 1 114 ? -7.34 31.25 28.891 1 97.06 114 PHE A N 1
ATOM 853 C CA . PHE A 1 114 ? -6.27 30.578 28.172 1 97.06 114 PHE A CA 1
ATOM 854 C C . PHE A 1 114 ? -4.914 31.172 28.531 1 97.06 114 PHE A C 1
ATOM 856 O O . PHE A 1 114 ? -3.953 30.438 28.781 1 97.06 114 PHE A O 1
ATOM 863 N N . GLU A 1 115 ? -4.859 32.438 28.531 1 94.94 115 GLU A N 1
ATOM 864 C CA . GLU A 1 115 ? -3.609 33.094 28.891 1 94.94 115 GLU A CA 1
ATOM 865 C C . GLU A 1 115 ? -3.176 32.719 30.297 1 94.94 115 GLU A C 1
ATOM 867 O O . GLU A 1 115 ? -1.983 32.562 30.562 1 94.94 115 GLU A O 1
ATOM 872 N N . ALA A 1 11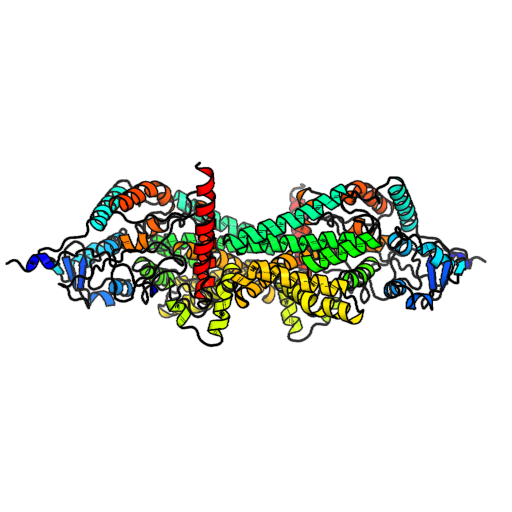6 ? -4.125 32.688 31.219 1 96.5 116 ALA A N 1
ATOM 873 C CA . ALA A 1 116 ? -3.822 32.281 32.594 1 96.5 116 ALA A CA 1
ATOM 874 C C . ALA A 1 116 ? -3.27 30.844 32.594 1 96.5 116 ALA A C 1
ATOM 876 O O . ALA A 1 116 ? -2.309 30.562 33.312 1 96.5 116 ALA A O 1
ATOM 877 N N . LEU A 1 117 ? -3.889 29.984 31.844 1 98.06 117 LEU A N 1
ATOM 878 C CA . LEU A 1 117 ? -3.416 28.594 31.766 1 98.06 117 LEU A CA 1
ATOM 879 C C . LEU A 1 117 ? -2.008 28.547 31.188 1 98.06 117 LEU A C 1
ATOM 881 O O . LEU A 1 117 ? -1.151 27.812 31.688 1 98.06 117 LEU A O 1
ATOM 885 N N . ARG A 1 118 ? -1.784 29.234 30.094 1 97.38 118 ARG A N 1
ATOM 886 C CA . ARG A 1 118 ? -0.466 29.266 29.469 1 97.38 118 ARG A CA 1
ATOM 887 C C . ARG A 1 118 ? 0.603 29.688 30.469 1 97.38 118 ARG A C 1
ATOM 889 O O . ARG A 1 118 ? 1.655 29.062 30.562 1 97.38 118 ARG A O 1
ATOM 896 N N . ALA A 1 119 ? 0.307 30.797 31.203 1 95.62 119 ALA A N 1
ATOM 897 C CA . ALA A 1 119 ? 1.245 31.312 32.219 1 95.62 119 ALA A CA 1
ATOM 898 C C . ALA A 1 119 ? 1.521 30.266 33.281 1 95.62 119 ALA A C 1
ATOM 900 O O . ALA A 1 119 ? 2.66 30.109 33.75 1 95.62 119 ALA A O 1
ATOM 901 N N . GLN A 1 120 ? 0.527 29.609 33.719 1 97.88 120 GLN A N 1
ATOM 902 C CA . GLN A 1 120 ? 0.669 28.562 34.719 1 97.88 120 GLN A CA 1
ATOM 903 C C . GLN A 1 120 ? 1.559 27.422 34.219 1 97.88 120 GLN A C 1
ATOM 905 O O . GLN A 1 120 ? 2.439 26.953 34.938 1 97.88 120 GLN A O 1
ATOM 910 N N . LEU A 1 121 ? 1.31 26.984 32.969 1 98.19 121 LEU A N 1
ATOM 911 C CA . LEU A 1 121 ? 2.074 25.891 32.406 1 98.19 121 LEU A CA 1
ATOM 912 C C . LEU A 1 121 ? 3.533 26.297 32.188 1 98.19 121 LEU A C 1
ATOM 914 O O . LEU A 1 121 ? 4.434 25.469 32.375 1 98.19 121 LEU A O 1
ATOM 918 N N . GLU A 1 122 ? 3.76 27.531 31.781 1 96.12 122 GLU A N 1
ATOM 919 C CA . GLU A 1 122 ? 5.125 28.047 31.672 1 96.12 122 GLU A CA 1
ATOM 920 C C . GLU A 1 122 ? 5.84 28 33 1 96.12 122 GLU A C 1
ATOM 922 O O . GLU A 1 122 ? 6.992 27.578 33.094 1 96.12 122 GLU A O 1
ATOM 927 N N . ALA A 1 123 ? 5.156 28.422 34.062 1 96.75 123 ALA A N 1
ATOM 928 C CA . ALA A 1 123 ? 5.723 28.438 35.406 1 96.75 123 ALA A CA 1
ATOM 929 C C . ALA A 1 123 ? 6.027 27.031 35.875 1 96.75 123 ALA A C 1
ATOM 931 O O . ALA A 1 123 ? 6.996 26.812 36.625 1 96.75 123 ALA A O 1
ATOM 932 N N . GLU A 1 124 ? 5.258 26.141 35.438 1 98.06 124 GLU A N 1
ATOM 933 C CA . GLU A 1 124 ? 5.414 24.75 35.875 1 98.06 124 GLU A CA 1
ATOM 934 C C . GLU A 1 124 ? 6.5 24.047 35.062 1 98.06 124 GLU A C 1
ATOM 936 O O . GLU A 1 124 ? 6.863 22.906 35.375 1 98.06 124 GLU A O 1
ATOM 941 N N . GLY A 1 125 ? 6.977 24.672 34 1 97.19 125 GLY A N 1
ATOM 942 C CA . GLY A 1 125 ? 8.133 24.141 33.281 1 97.19 125 GLY A CA 1
ATOM 943 C C . GLY A 1 125 ? 7.766 23.297 32.062 1 97.19 125 GLY A C 1
ATOM 944 O O . GLY A 1 125 ? 8.625 22.625 31.5 1 97.19 125 GLY A O 1
ATOM 945 N N . TYR A 1 126 ? 6.543 23.312 31.609 1 98.06 126 TYR A N 1
ATOM 946 C CA . TYR A 1 126 ? 6.086 22.453 30.531 1 98.06 126 TYR A CA 1
ATOM 947 C C . TYR A 1 126 ? 6.66 22.891 29.188 1 98.06 126 TYR A C 1
ATOM 949 O O . TYR A 1 126 ? 6.594 22.156 28.203 1 98.06 126 TYR A O 1
ATOM 957 N N . PHE A 1 127 ? 7.215 24.094 29.094 1 97.62 127 PHE A N 1
ATOM 958 C CA . PHE A 1 127 ? 7.789 24.594 27.844 1 97.62 127 PHE A CA 1
ATOM 959 C C . PHE A 1 127 ? 9.281 24.281 27.766 1 97.62 127 PHE A C 1
ATOM 961 O O . PHE A 1 127 ? 9.914 24.516 26.734 1 97.62 127 PHE A O 1
ATOM 968 N N . GLU A 1 128 ? 9.883 23.766 28.828 1 96.69 128 GLU A N 1
ATOM 969 C CA . GLU A 1 128 ? 11.305 23.469 28.859 1 96.69 128 GLU A CA 1
ATOM 970 C C . GLU A 1 128 ? 11.609 22.141 28.156 1 96.69 128 GLU A C 1
ATOM 972 O O . GLU A 1 128 ? 11.039 21.109 28.5 1 96.69 128 GLU A O 1
ATOM 977 N N . PRO A 1 129 ? 12.492 22.203 27.234 1 96.44 129 PRO A N 1
ATOM 978 C CA . PRO A 1 129 ? 12.805 20.984 26.484 1 96.44 129 PRO A CA 1
ATOM 979 C C . PRO A 1 129 ? 13.656 20 27.281 1 96.44 129 PRO A C 1
ATOM 981 O O . PRO A 1 129 ? 14.305 20.375 28.25 1 96.44 129 PRO A O 1
ATOM 984 N N . ASN A 1 130 ? 13.555 18.766 26.938 1 97.25 130 ASN A N 1
ATOM 985 C CA . ASN A 1 130 ? 14.391 17.672 27.438 1 97.25 130 ASN A CA 1
ATOM 986 C C . ASN A 1 130 ? 15.383 17.203 26.375 1 97.25 130 ASN A C 1
ATOM 988 O O . ASN A 1 130 ? 15.008 16.484 25.453 1 97.25 130 ASN A O 1
ATOM 992 N N . LEU A 1 131 ? 16.641 17.469 26.578 1 96.88 131 LEU A N 1
ATOM 993 C CA . LEU A 1 131 ? 17.672 17.203 25.578 1 96.88 131 LEU A CA 1
ATOM 994 C C . LEU A 1 131 ? 17.875 15.711 25.391 1 96.88 131 LEU A C 1
ATOM 996 O O . LEU A 1 131 ? 18.281 15.258 24.312 1 96.88 131 LEU A O 1
ATOM 1000 N N . TRP A 1 132 ? 17.562 14.977 26.438 1 97.31 132 TRP A N 1
ATOM 1001 C CA . TRP A 1 132 ? 17.656 13.531 26.312 1 97.31 132 TRP A CA 1
ATOM 1002 C C . TRP A 1 132 ? 16.562 12.992 25.391 1 97.31 132 TRP A C 1
ATOM 1004 O O . TRP A 1 132 ? 16.781 12.031 24.656 1 97.31 132 TRP A O 1
ATOM 1014 N N . HIS A 1 133 ? 15.453 13.555 25.516 1 97.25 133 HIS A N 1
ATOM 1015 C CA . HIS A 1 133 ? 14.383 13.156 24.609 1 97.25 133 HIS A CA 1
ATOM 1016 C C . HIS A 1 133 ? 14.719 13.508 23.156 1 97.25 133 HIS A C 1
ATOM 1018 O O . HIS A 1 133 ? 14.43 12.734 22.234 1 97.25 133 HIS A O 1
ATOM 1024 N N . VAL A 1 134 ? 15.344 14.609 22.969 1 97.38 134 VAL A N 1
ATOM 1025 C CA . VAL A 1 134 ? 15.773 15.031 21.641 1 97.38 134 VAL A CA 1
ATOM 1026 C C . VAL A 1 134 ? 16.812 14.047 21.094 1 97.38 134 VAL A C 1
ATOM 1028 O O . VAL A 1 134 ? 16.719 13.609 19.953 1 97.38 134 VAL A O 1
ATOM 1031 N N . ALA A 1 135 ? 17.75 13.727 21.938 1 97.94 135 ALA A N 1
ATOM 1032 C CA . ALA A 1 135 ? 18.781 12.773 21.531 1 97.94 135 ALA A CA 1
ATOM 1033 C C . ALA A 1 135 ? 18.172 11.43 21.141 1 97.94 135 ALA A C 1
ATOM 1035 O O . ALA A 1 135 ? 18.609 10.805 20.172 1 97.94 135 ALA A O 1
ATOM 1036 N N . TYR A 1 136 ? 17.25 11 21.922 1 97.69 136 TYR A N 1
ATOM 1037 C CA . TYR A 1 136 ? 16.547 9.758 21.641 1 97.69 136 TYR A CA 1
ATOM 1038 C C . TYR A 1 136 ? 15.883 9.805 20.266 1 97.69 136 TYR A C 1
ATOM 1040 O O . TYR A 1 136 ? 16.031 8.883 19.469 1 97.69 136 TYR A O 1
ATOM 1048 N N . ARG A 1 137 ? 15.18 10.844 20.016 1 97.5 137 ARG A N 1
ATOM 1049 C CA . ARG A 1 137 ? 14.438 10.953 18.781 1 97.5 137 ARG A CA 1
ATOM 1050 C C . ARG A 1 137 ? 15.375 11.016 17.578 1 97.5 137 ARG A C 1
ATOM 1052 O O . ARG A 1 137 ? 15.102 10.422 16.531 1 97.5 137 ARG A O 1
ATOM 1059 N N . VAL A 1 138 ? 16.438 11.727 17.703 1 98.19 138 VAL A N 1
ATOM 1060 C CA . VAL A 1 138 ? 17.422 11.812 16.625 1 98.19 138 VAL A CA 1
ATOM 1061 C C . VAL A 1 138 ? 18.062 10.445 16.406 1 98.19 138 VAL A C 1
ATOM 1063 O O . VAL A 1 138 ? 18.203 10 15.266 1 98.19 138 VAL A O 1
ATOM 1066 N N . ALA A 1 139 ? 18.422 9.789 17.484 1 98.56 139 ALA A N 1
ATOM 1067 C CA . ALA A 1 139 ? 19.031 8.469 17.406 1 98.56 139 ALA A CA 1
ATOM 1068 C C . ALA A 1 139 ? 18.094 7.465 16.734 1 98.56 139 ALA A C 1
ATOM 1070 O O . ALA A 1 139 ? 18.531 6.598 15.977 1 98.56 139 ALA A O 1
ATOM 1071 N N . GLU A 1 140 ? 16.875 7.555 17.094 1 98.19 140 GLU A N 1
ATOM 1072 C CA . GLU A 1 140 ? 15.875 6.66 16.516 1 98.19 140 GLU A CA 1
ATOM 1073 C C . GLU A 1 140 ? 15.828 6.797 15 1 98.19 140 GLU A C 1
ATOM 1075 O O . GLU A 1 140 ? 15.836 5.793 14.281 1 98.19 140 GLU A O 1
ATOM 1080 N N . VAL A 1 141 ? 15.781 7.984 14.484 1 98.38 141 VAL A N 1
ATOM 1081 C CA . VAL A 1 141 ? 15.695 8.234 13.047 1 98.38 141 VAL A CA 1
ATOM 1082 C C . VAL A 1 141 ? 16.953 7.734 12.352 1 98.38 141 VAL A C 1
ATOM 1084 O O . VAL A 1 141 ? 16.891 7.105 11.297 1 98.38 141 VAL A O 1
ATOM 1087 N N . VAL A 1 142 ? 18.109 8.008 12.938 1 98.38 142 VAL A N 1
ATOM 1088 C CA . VAL A 1 142 ? 19.375 7.559 12.375 1 98.38 142 VAL A CA 1
ATOM 1089 C C . VAL A 1 142 ? 19.406 6.031 12.328 1 98.38 142 VAL A C 1
ATOM 1091 O O . VAL A 1 142 ? 19.828 5.445 11.32 1 98.38 142 VAL A O 1
ATOM 1094 N N . ALA A 1 143 ? 18.984 5.418 13.422 1 98.69 143 ALA A N 1
ATOM 1095 C CA . ALA A 1 143 ? 18.938 3.961 13.492 1 98.69 143 ALA A CA 1
ATOM 1096 C C . ALA A 1 143 ? 18 3.387 12.43 1 98.69 143 ALA A C 1
ATOM 1098 O O . ALA A 1 143 ? 18.297 2.354 11.828 1 98.69 143 ALA A O 1
ATOM 1099 N N . MET A 1 144 ? 16.875 3.994 12.219 1 98.56 144 MET A N 1
ATOM 1100 C CA . MET A 1 144 ? 15.922 3.525 11.227 1 98.56 144 MET A CA 1
ATOM 1101 C C . MET A 1 144 ? 16.5 3.637 9.82 1 98.56 144 MET A C 1
ATOM 1103 O O . MET A 1 144 ? 16.344 2.721 9.008 1 98.56 144 MET A O 1
ATOM 1107 N N . TYR A 1 145 ? 17.125 4.75 9.516 1 98.25 145 TYR A N 1
ATOM 1108 C CA . TYR A 1 145 ? 17.781 4.883 8.219 1 98.25 145 TYR A CA 1
ATOM 1109 C C . TYR A 1 145 ? 18.844 3.809 8.031 1 98.25 145 TYR A C 1
ATOM 1111 O O . TYR A 1 145 ? 18.938 3.203 6.961 1 98.25 145 TYR A O 1
ATOM 1119 N N . TRP A 1 146 ? 19.656 3.582 9.047 1 98.19 146 TRP A N 1
ATOM 1120 C CA . TRP A 1 146 ? 20.688 2.566 8.961 1 98.19 146 TRP A CA 1
ATOM 1121 C C . TRP A 1 146 ? 20.094 1.184 8.742 1 98.19 146 TRP A C 1
ATOM 1123 O O . TRP A 1 146 ? 20.578 0.409 7.914 1 98.19 146 TRP A O 1
ATOM 1133 N N . ALA A 1 147 ? 19.047 0.883 9.461 1 98.31 147 ALA A N 1
ATOM 1134 C CA . ALA A 1 147 ? 18.359 -0.394 9.289 1 98.31 147 ALA A CA 1
ATOM 1135 C C . ALA A 1 147 ? 17.812 -0.536 7.875 1 98.31 147 ALA A C 1
ATOM 1137 O O . ALA A 1 147 ? 17.922 -1.603 7.266 1 98.31 147 ALA A O 1
ATOM 1138 N N . GLY A 1 148 ? 17.172 0.526 7.375 1 97.69 148 GLY A N 1
ATOM 1139 C CA . GLY A 1 148 ? 16.656 0.502 6.012 1 97.69 148 GLY A CA 1
ATOM 1140 C C . GLY A 1 148 ? 17.734 0.257 4.973 1 97.69 148 GLY A C 1
ATOM 1141 O O . GLY A 1 148 ? 17.578 -0.578 4.082 1 97.69 148 GLY A O 1
ATOM 1142 N N . ILE A 1 149 ? 18.875 0.932 5.117 1 97.31 149 ILE A N 1
ATOM 1143 C CA . ILE A 1 149 ? 19.984 0.801 4.191 1 97.31 149 ILE A CA 1
ATOM 1144 C C . ILE A 1 149 ? 20.531 -0.626 4.238 1 97.31 149 ILE A C 1
ATOM 1146 O O . ILE A 1 149 ? 20.766 -1.24 3.195 1 97.31 149 ILE A O 1
ATOM 1150 N N . ARG A 1 150 ? 20.688 -1.193 5.414 1 97 150 ARG A N 1
ATOM 1151 C CA . ARG A 1 150 ? 21.203 -2.549 5.566 1 97 150 ARG A CA 1
ATOM 1152 C C . ARG A 1 150 ? 20.266 -3.57 4.938 1 97 150 ARG A C 1
ATOM 1154 O O . ARG A 1 150 ? 20.719 -4.543 4.324 1 97 150 ARG A O 1
ATOM 1161 N N . LEU A 1 151 ? 19 -3.359 5.094 1 94.88 151 LEU A N 1
ATOM 1162 C CA . LEU A 1 151 ? 18.016 -4.25 4.492 1 94.88 151 LEU A CA 1
ATOM 1163 C C . LEU A 1 151 ? 18.094 -4.203 2.971 1 94.88 151 LEU A C 1
ATOM 1165 O O . LEU A 1 151 ? 18.078 -5.246 2.311 1 94.88 151 LEU A O 1
ATOM 1169 N N . ILE A 1 152 ? 18.172 -3.025 2.443 1 92.62 152 ILE A N 1
ATOM 1170 C CA . ILE A 1 152 ? 18.266 -2.869 0.996 1 92.62 152 ILE A CA 1
ATOM 1171 C C . ILE A 1 152 ? 19.531 -3.535 0.489 1 92.62 152 ILE A C 1
ATOM 1173 O O . ILE A 1 152 ? 19.516 -4.258 -0.512 1 92.62 152 ILE A O 1
ATOM 1177 N N . TRP A 1 153 ? 20.656 -3.295 1.27 1 92.75 153 TRP A N 1
ATOM 1178 C CA . TRP A 1 153 ? 21.922 -3.916 0.907 1 92.75 153 TRP A CA 1
ATOM 1179 C C . TRP A 1 153 ? 21.828 -5.434 0.974 1 92.75 153 TRP A C 1
ATOM 1181 O O . TRP A 1 153 ? 22.5 -6.141 0.222 1 92.75 153 TRP A O 1
ATOM 1191 N N . ALA A 1 154 ? 20.984 -5.945 1.802 1 90.31 154 ALA A N 1
ATOM 1192 C CA . ALA A 1 154 ? 20.812 -7.387 1.966 1 90.31 154 ALA A CA 1
ATOM 1193 C C . ALA A 1 154 ? 19.812 -7.934 0.953 1 90.31 154 ALA A C 1
ATOM 1195 O O . ALA A 1 154 ? 19.484 -9.125 0.965 1 90.31 154 ALA A O 1
ATOM 1196 N N . GLY A 1 155 ? 19.281 -7.078 0.117 1 83.75 155 GLY A N 1
ATOM 1197 C CA . GLY A 1 155 ? 18.391 -7.523 -0.949 1 83.75 155 GLY A CA 1
ATOM 1198 C C . GLY A 1 155 ? 16.922 -7.387 -0.602 1 83.75 155 GLY A C 1
ATOM 1199 O O . GLY A 1 155 ? 16.062 -7.688 -1.425 1 83.75 155 GLY A O 1
ATOM 1200 N N . TYR A 1 156 ? 16.609 -6.941 0.607 1 88.44 156 TYR A N 1
ATOM 1201 C CA . TYR A 1 156 ? 15.227 -6.711 1.005 1 88.44 156 TYR A CA 1
ATOM 1202 C C . TYR A 1 156 ? 14.789 -5.297 0.644 1 88.44 156 TYR A C 1
ATOM 1204 O O . TYR A 1 156 ? 14.414 -4.516 1.52 1 88.44 156 TYR A O 1
ATOM 1212 N N . TRP A 1 157 ? 14.75 -5 -0.598 1 84.88 157 TRP A N 1
ATOM 1213 C CA . TRP A 1 157 ? 14.578 -3.662 -1.15 1 84.88 157 TRP A CA 1
ATOM 1214 C C . TRP A 1 157 ? 13.273 -3.037 -0.672 1 84.88 157 TRP A C 1
ATOM 1216 O O . TRP A 1 157 ? 13.25 -1.88 -0.245 1 84.88 157 TRP A O 1
ATOM 1226 N N . PHE A 1 158 ? 12.289 -3.814 -0.739 1 83.62 158 PHE A N 1
ATOM 1227 C CA . PHE A 1 158 ? 10.961 -3.303 -0.4 1 83.62 158 PHE A CA 1
ATOM 1228 C C . PHE A 1 158 ? 10.875 -2.977 1.087 1 83.62 158 PHE A C 1
ATOM 1230 O O . PHE A 1 158 ? 10.445 -1.884 1.463 1 83.62 158 PHE A O 1
ATOM 1237 N N . LEU A 1 159 ? 11.281 -3.906 1.871 1 89.75 159 LEU A N 1
ATOM 1238 C CA . LEU A 1 159 ? 11.227 -3.703 3.314 1 89.75 159 LEU A CA 1
ATOM 1239 C C . LEU A 1 159 ? 12.156 -2.566 3.736 1 89.75 159 LEU A C 1
ATOM 1241 O O . LEU A 1 159 ? 11.789 -1.741 4.578 1 89.75 159 LEU A O 1
ATOM 1245 N N . GLY A 1 160 ? 13.305 -2.59 3.164 1 94.75 160 GLY A N 1
ATOM 1246 C CA . GLY A 1 160 ? 14.242 -1.523 3.479 1 94.75 160 GLY A CA 1
ATOM 1247 C C . GLY A 1 160 ? 13.734 -0.147 3.102 1 94.75 160 GLY A C 1
ATOM 1248 O O . GLY A 1 160 ? 13.883 0.809 3.865 1 94.75 160 GLY A O 1
ATOM 1249 N N . ALA A 1 161 ? 13.109 -0.034 1.934 1 94.62 161 ALA A N 1
ATOM 1250 C CA . ALA A 1 161 ? 12.555 1.238 1.476 1 94.62 161 ALA A CA 1
ATOM 1251 C C . ALA A 1 161 ? 11.414 1.696 2.377 1 94.62 161 ALA A C 1
ATOM 1253 O O . ALA A 1 161 ? 11.242 2.895 2.609 1 94.62 161 ALA A O 1
ATOM 1254 N N . ILE A 1 162 ? 10.656 0.79 2.842 1 95.25 162 ILE A N 1
ATOM 1255 C CA . ILE A 1 162 ? 9.57 1.124 3.752 1 95.25 162 ILE A CA 1
ATOM 1256 C C . ILE A 1 162 ? 10.133 1.692 5.051 1 95.25 162 ILE A C 1
ATOM 1258 O O . ILE A 1 162 ? 9.688 2.738 5.527 1 95.25 162 ILE A O 1
ATOM 1262 N N . VAL A 1 163 ? 11.133 1.02 5.617 1 97.69 163 VAL A N 1
ATOM 1263 C CA . VAL A 1 163 ? 11.742 1.462 6.867 1 97.69 163 VAL A CA 1
ATOM 1264 C C . VAL A 1 163 ? 12.367 2.842 6.676 1 97.69 163 VAL A C 1
ATOM 1266 O O . VAL A 1 163 ? 12.156 3.746 7.488 1 97.69 163 VAL A O 1
ATOM 1269 N N . ALA A 1 164 ? 13.07 3.014 5.609 1 98.25 164 ALA A N 1
ATOM 1270 C CA . ALA A 1 164 ? 13.695 4.301 5.316 1 98.25 164 ALA A CA 1
ATOM 1271 C C . ALA A 1 164 ? 12.641 5.375 5.059 1 98.25 164 ALA A C 1
ATOM 1273 O O . ALA A 1 164 ? 12.82 6.535 5.438 1 98.25 164 ALA A O 1
ATOM 1274 N N . GLY A 1 165 ? 11.602 5.004 4.336 1 98.25 165 GLY A N 1
ATOM 1275 C CA . GLY A 1 165 ? 10.523 5.945 4.078 1 98.25 165 GLY A CA 1
ATOM 1276 C C . GLY A 1 165 ? 9.859 6.449 5.344 1 98.25 165 GLY A C 1
ATOM 1277 O O . GLY A 1 165 ? 9.594 7.645 5.48 1 98.25 165 GLY A O 1
ATOM 1278 N N . ILE A 1 166 ? 9.586 5.562 6.262 1 98.44 166 ILE A N 1
ATOM 1279 C CA . ILE A 1 166 ? 9.016 5.961 7.543 1 98.44 166 ILE A CA 1
ATOM 1280 C C . ILE A 1 166 ? 9.992 6.867 8.281 1 98.44 166 ILE A C 1
ATOM 1282 O O . ILE A 1 166 ? 9.586 7.852 8.906 1 98.44 166 ILE A O 1
ATOM 1286 N N . ALA A 1 167 ? 11.273 6.539 8.188 1 98.62 167 ALA A N 1
ATOM 1287 C CA . ALA A 1 167 ? 12.289 7.395 8.797 1 98.62 167 ALA A CA 1
ATOM 1288 C C . ALA A 1 167 ? 12.227 8.812 8.227 1 98.62 167 ALA A C 1
ATOM 1290 O O . ALA A 1 167 ? 12.344 9.789 8.969 1 98.62 167 ALA A O 1
ATOM 1291 N N . GLN A 1 168 ? 12.047 8.875 6.93 1 98.5 168 GLN A N 1
ATOM 1292 C CA . GLN A 1 168 ? 11.875 10.18 6.305 1 98.5 168 GLN A CA 1
ATOM 1293 C C . GLN A 1 168 ? 10.68 10.922 6.902 1 98.5 168 GLN A C 1
ATOM 1295 O O . GLN A 1 168 ? 10.773 12.117 7.207 1 98.5 168 GLN A O 1
ATOM 1300 N N . GLY A 1 169 ? 9.609 10.195 7.008 1 98 169 GLY A N 1
ATOM 1301 C CA . GLY A 1 169 ? 8.445 10.797 7.637 1 98 169 GLY A CA 1
ATOM 1302 C C . GLY A 1 169 ? 8.711 11.273 9.055 1 98 169 GLY A C 1
ATOM 1303 O O . GLY A 1 169 ? 8.227 12.328 9.461 1 98 169 GLY A O 1
ATOM 1304 N N . ARG A 1 170 ? 9.438 10.516 9.75 1 98.12 170 ARG A N 1
ATOM 1305 C CA . ARG A 1 170 ? 9.734 10.859 11.133 1 98.12 170 ARG A CA 1
ATOM 1306 C C . ARG A 1 170 ? 10.672 12.062 11.211 1 98.12 170 ARG A C 1
ATOM 1308 O O . ARG A 1 170 ? 10.617 12.836 12.172 1 98.12 170 ARG A O 1
ATOM 1315 N N . CYS A 1 171 ? 11.508 12.25 10.227 1 98.5 171 CYS A N 1
ATOM 1316 C CA . CYS A 1 171 ? 12.25 13.5 10.109 1 98.5 171 CYS A CA 1
ATOM 1317 C C . CYS A 1 171 ? 11.305 14.688 10 1 98.5 171 CYS A C 1
ATOM 1319 O O . CYS A 1 171 ? 11.602 15.773 10.5 1 98.5 171 CYS A O 1
ATOM 1321 N N . GLY A 1 172 ? 10.211 14.422 9.328 1 98.06 172 GLY A N 1
ATOM 1322 C CA . GLY A 1 172 ? 9.188 15.445 9.273 1 98.06 172 GLY A CA 1
ATOM 1323 C C . GLY A 1 172 ? 8.68 15.867 10.641 1 98.06 172 GLY A C 1
ATOM 1324 O O . GLY A 1 172 ? 8.508 17.062 10.906 1 98.06 172 GLY A O 1
ATOM 1325 N N . TRP A 1 173 ? 8.508 14.914 11.516 1 97.81 173 TRP A N 1
ATOM 1326 C CA . TRP A 1 173 ? 8.07 15.219 12.875 1 97.81 173 TRP A CA 1
ATOM 1327 C C . TRP A 1 173 ? 9.141 16 13.625 1 97.81 173 TRP A C 1
ATOM 1329 O O . TRP A 1 173 ? 8.836 16.984 14.32 1 97.81 173 TRP A O 1
ATOM 1339 N N . LEU A 1 174 ? 10.344 15.562 13.469 1 97.81 174 LEU A N 1
ATOM 1340 C CA . LEU A 1 174 ? 11.445 16.172 14.203 1 97.81 174 LEU A CA 1
ATOM 1341 C C . LEU A 1 174 ? 11.68 17.609 13.742 1 97.81 174 LEU A C 1
ATOM 1343 O O . LEU A 1 174 ? 11.867 18.5 14.562 1 97.81 174 LEU A O 1
ATOM 1347 N N . GLN A 1 175 ? 11.719 17.719 12.445 1 98.44 175 GLN A N 1
ATOM 1348 C CA . GLN A 1 175 ? 11.906 19.078 11.93 1 98.44 175 GLN A CA 1
ATOM 1349 C C . GLN A 1 175 ? 10.75 19.984 12.336 1 98.44 175 GLN A C 1
ATOM 1351 O O . GLN A 1 175 ? 10.945 21.188 12.539 1 98.44 175 GLN A O 1
ATOM 1356 N N . HIS A 1 176 ? 9.578 19.516 12.484 1 98.38 176 HIS A N 1
ATOM 1357 C CA . HIS A 1 176 ? 8.414 20.266 12.953 1 98.38 176 HIS A CA 1
ATOM 1358 C C . HIS A 1 176 ? 8.672 20.875 14.328 1 98.38 176 HIS A C 1
ATOM 1360 O O . HIS A 1 176 ? 8.414 22.062 14.539 1 98.38 176 HIS A O 1
ATOM 1366 N N . GLU A 1 177 ? 9.219 20.125 15.172 1 97.38 177 GLU A N 1
ATOM 1367 C CA . GLU A 1 177 ? 9.586 20.625 16.484 1 97.38 177 GLU A CA 1
ATOM 1368 C C . GLU A 1 177 ? 10.711 21.641 16.406 1 97.38 177 GLU A C 1
ATOM 1370 O O . GLU A 1 177 ? 10.711 22.641 17.109 1 97.38 177 GLU A O 1
ATOM 1375 N N . GLY A 1 178 ? 11.617 21.328 15.578 1 97.75 178 GLY A N 1
ATOM 1376 C CA . GLY A 1 178 ? 12.664 22.312 15.352 1 97.75 178 GLY A CA 1
ATOM 1377 C C . GLY A 1 178 ? 12.141 23.656 14.867 1 97.75 178 GLY A C 1
ATOM 1378 O O . GLY A 1 178 ? 12.602 24.703 15.312 1 97.75 178 GLY A O 1
ATOM 1379 N N . GLY A 1 179 ? 11.156 23.594 14.016 1 97.62 179 GLY A N 1
ATOM 1380 C CA . GLY A 1 179 ? 10.555 24.797 13.461 1 97.62 179 GLY A CA 1
ATOM 1381 C C . GLY A 1 179 ? 9.789 25.594 14.484 1 97.62 179 GLY A C 1
ATOM 1382 O O . GLY A 1 179 ? 9.602 26.812 14.32 1 97.62 179 GLY A O 1
ATOM 1383 N N . HIS A 1 180 ? 9.352 24.953 15.516 1 97.62 180 HIS A N 1
ATOM 1384 C CA . HIS A 1 180 ? 8.641 25.625 16.594 1 97.62 180 HIS A CA 1
ATOM 1385 C C . HIS A 1 180 ? 9.57 25.938 17.766 1 97.62 180 HIS A C 1
ATOM 1387 O O . HIS A 1 180 ? 9.125 26.406 18.812 1 97.62 180 HIS A O 1
ATOM 1393 N N . TYR A 1 181 ? 10.82 25.609 17.609 1 97.19 181 TYR A N 1
ATOM 1394 C CA . TYR A 1 181 ? 11.867 25.859 18.594 1 97.19 181 TYR A CA 1
ATOM 1395 C C . TYR A 1 181 ? 11.578 25.125 19.891 1 97.19 181 TYR A C 1
ATOM 1397 O O . TYR A 1 181 ? 11.773 25.672 20.984 1 97.19 181 TYR A O 1
ATOM 1405 N N . SER A 1 182 ? 11.125 23.969 19.797 1 96.94 182 SER A N 1
ATOM 1406 C CA . SER A 1 182 ? 10.773 23.172 20.969 1 96.94 182 SER A CA 1
ATOM 1407 C C . SER A 1 182 ? 11.68 21.953 21.109 1 96.94 182 SER A C 1
ATOM 1409 O O . SER A 1 182 ? 11.422 21.078 21.938 1 96.94 182 SER A O 1
ATOM 1411 N N . LEU A 1 183 ? 12.695 21.859 20.297 1 97.31 183 LEU A N 1
ATOM 1412 C CA . LEU A 1 183 ? 13.688 20.812 20.484 1 97.31 183 LEU A CA 1
ATOM 1413 C C . LEU A 1 183 ? 14.617 21.125 21.641 1 97.31 183 LEU A C 1
ATOM 1415 O O . LEU A 1 183 ? 14.586 20.469 22.672 1 97.31 183 LEU A O 1
ATOM 1419 N N . THR A 1 184 ? 15.398 22.266 21.5 1 96.94 184 THR A N 1
ATOM 1420 C CA . THR A 1 184 ? 16.328 22.672 22.547 1 96.94 184 THR A CA 1
ATOM 1421 C C . THR A 1 184 ? 15.852 23.938 23.25 1 96.94 184 THR A C 1
ATOM 1423 O O . THR A 1 184 ? 16.328 24.266 24.328 1 96.94 184 THR A O 1
ATOM 1426 N N . GLY A 1 185 ? 15.031 24.656 22.578 1 95.69 185 GLY A N 1
ATOM 1427 C CA . GLY A 1 185 ? 14.562 25.938 23.109 1 95.69 185 GLY A CA 1
ATOM 1428 C C . GLY A 1 185 ? 15.406 27.109 22.672 1 95.69 185 GLY A C 1
ATOM 1429 O O . GLY A 1 185 ? 15.023 28.266 22.875 1 95.69 185 GLY A O 1
ATOM 1430 N N . ASN A 1 186 ? 16.484 26.797 22.094 1 95.88 186 ASN A N 1
ATOM 1431 C CA . ASN A 1 186 ? 17.344 27.828 21.516 1 95.88 186 ASN A CA 1
ATOM 1432 C C . ASN A 1 186 ? 17.031 28.047 20.031 1 95.88 186 ASN A C 1
ATOM 1434 O O . ASN A 1 186 ? 17.203 27.125 19.219 1 95.88 186 ASN A O 1
ATOM 1438 N N . ILE A 1 187 ? 16.609 29.25 19.672 1 96.12 187 ILE A N 1
ATOM 1439 C CA . ILE A 1 187 ? 16.109 29.547 18.344 1 96.12 187 ILE A CA 1
ATOM 1440 C C . ILE A 1 187 ? 17.172 29.234 17.297 1 96.12 187 ILE A C 1
ATOM 1442 O O . ILE A 1 187 ? 16.891 28.531 16.312 1 96.12 187 ILE A O 1
ATOM 1446 N N . LYS A 1 188 ? 18.406 29.688 17.484 1 96.06 188 LYS A N 1
ATOM 1447 C CA . LYS A 1 188 ? 19.469 29.469 16.5 1 96.06 188 LYS A CA 1
ATOM 1448 C C . LYS A 1 188 ? 19.781 27.984 16.344 1 96.06 188 LYS A C 1
ATOM 1450 O O . LYS A 1 188 ? 19.906 27.5 15.211 1 96.06 188 LYS A O 1
ATOM 1455 N N . LEU A 1 189 ? 19.891 27.328 17.484 1 97.12 189 LEU A N 1
ATOM 1456 C CA . LEU A 1 189 ? 20.203 25.906 17.453 1 97.12 189 LEU A CA 1
ATOM 1457 C C . LEU A 1 189 ? 19.062 25.109 16.828 1 97.12 189 LEU A C 1
ATOM 1459 O O . LEU A 1 189 ? 19.297 24.203 16.016 1 97.12 189 LEU A O 1
ATOM 1463 N N . ASP A 1 190 ? 17.859 25.391 17.219 1 98 190 ASP A N 1
ATOM 1464 C CA . ASP A 1 190 ? 16.703 24.688 16.703 1 98 190 ASP A CA 1
ATOM 1465 C C . ASP A 1 190 ? 16.531 24.922 15.203 1 98 190 ASP A C 1
ATOM 1467 O O . ASP A 1 190 ? 16.188 24 14.461 1 98 190 ASP A O 1
ATOM 1471 N N . ARG A 1 191 ? 16.766 26.141 14.75 1 97.12 191 ARG A N 1
ATOM 1472 C CA . ARG A 1 191 ? 16.703 26.422 13.32 1 97.12 191 ARG A CA 1
ATOM 1473 C C . ARG A 1 191 ? 17.734 25.609 12.547 1 97.12 191 ARG A C 1
ATOM 1475 O O . ARG A 1 191 ? 17.438 25.078 11.477 1 97.12 191 ARG A O 1
ATOM 1482 N N . HIS A 1 192 ? 18.891 25.594 13.078 1 98 192 HIS A N 1
ATOM 1483 C CA . HIS A 1 192 ? 19.953 24.844 12.406 1 98 192 HIS A CA 1
ATOM 1484 C C . HIS A 1 192 ? 19.625 23.359 12.391 1 98 192 HIS A C 1
ATOM 1486 O O . HIS A 1 192 ? 19.812 22.688 11.359 1 98 192 HIS A O 1
ATOM 1492 N N . MET A 1 193 ? 19.188 22.828 13.531 1 98.25 193 MET A N 1
ATOM 1493 C CA . MET A 1 193 ? 18.797 21.422 13.586 1 98.25 193 MET A CA 1
ATOM 1494 C C . MET A 1 193 ? 17.672 21.141 12.594 1 98.25 193 MET A C 1
ATOM 1496 O O . MET A 1 193 ? 17.688 20.094 11.93 1 98.25 193 MET A O 1
ATOM 1500 N N . GLN A 1 194 ? 16.734 22.047 12.562 1 98.69 194 GLN A N 1
ATOM 1501 C CA . GLN A 1 194 ? 15.648 21.891 11.609 1 98.69 194 GLN A CA 1
ATOM 1502 C C . GLN A 1 194 ? 16.188 21.766 10.18 1 98.69 194 GLN A C 1
ATOM 1504 O O . GLN A 1 194 ? 15.766 20.891 9.43 1 98.69 194 GLN A O 1
ATOM 1509 N N . MET A 1 195 ? 17.125 22.656 9.797 1 98.56 195 MET A N 1
ATOM 1510 C CA . MET A 1 195 ? 17.656 22.672 8.438 1 98.56 195 MET A CA 1
ATOM 1511 C C . MET A 1 195 ? 18.406 21.375 8.125 1 98.56 195 MET A C 1
ATOM 1513 O O . MET A 1 195 ? 18.281 20.844 7.02 1 98.56 195 MET A O 1
ATOM 1517 N N . ILE A 1 196 ? 19.094 20.859 9.055 1 98.5 196 ILE A N 1
ATOM 1518 C CA . ILE A 1 196 ? 19.844 19.625 8.859 1 98.5 196 ILE A CA 1
ATOM 1519 C C . ILE A 1 196 ? 18.859 18.453 8.688 1 98.5 196 ILE A C 1
ATOM 1521 O O . ILE A 1 196 ? 18.969 17.688 7.723 1 98.5 196 ILE A O 1
ATOM 1525 N N . ILE A 1 197 ? 17.953 18.328 9.617 1 98.62 197 ILE A N 1
ATOM 1526 C CA . ILE A 1 197 ? 17.031 17.203 9.656 1 98.62 197 ILE A CA 1
ATOM 1527 C C . ILE A 1 197 ? 16.125 17.219 8.438 1 98.62 197 ILE A C 1
ATOM 1529 O O . ILE A 1 197 ? 15.898 16.203 7.793 1 98.62 197 ILE A O 1
ATOM 1533 N N . TYR A 1 198 ? 15.586 18.375 8.156 1 98.56 198 TYR A N 1
ATOM 1534 C CA . TYR A 1 198 ? 14.641 18.5 7.055 1 98.56 198 TYR A CA 1
ATOM 1535 C C . TYR A 1 198 ? 15.352 18.422 5.707 1 98.56 198 TYR A C 1
ATOM 1537 O O . TYR A 1 198 ? 14.828 17.828 4.758 1 98.56 198 TYR A O 1
ATOM 1545 N N . GLY A 1 199 ? 16.516 19.016 5.613 1 98.56 199 GLY A N 1
ATOM 1546 C CA . GLY A 1 199 ? 17.312 18.969 4.391 1 98.56 199 GLY A CA 1
ATOM 1547 C C . GLY A 1 199 ? 17.812 17.578 4.062 1 98.56 199 GLY A C 1
ATOM 1548 O O . GLY A 1 199 ? 17.578 17.078 2.961 1 98.56 199 GLY A O 1
ATOM 1549 N N . LEU A 1 200 ? 18.406 16.922 5.004 1 98.19 200 LEU A N 1
ATOM 1550 C CA . LEU A 1 200 ? 18.953 15.586 4.789 1 98.19 200 LEU A CA 1
ATOM 1551 C C . LEU A 1 200 ? 17.844 14.539 4.781 1 98.19 200 LEU A C 1
ATOM 1553 O O . LEU A 1 200 ? 17.875 13.602 3.98 1 98.19 200 LEU A O 1
ATOM 1557 N N . GLY A 1 201 ? 16.922 14.75 5.645 1 98.25 201 GLY A N 1
ATOM 1558 C CA . GLY A 1 201 ? 15.914 13.727 5.852 1 98.25 201 GLY A CA 1
ATOM 1559 C C . GLY A 1 201 ? 14.797 13.773 4.832 1 98.25 201 GLY A C 1
ATOM 1560 O O . GLY A 1 201 ? 14.281 12.734 4.418 1 98.25 201 GLY A O 1
ATOM 1561 N N . CYS A 1 202 ? 14.406 14.977 4.402 1 98.12 202 CYS A N 1
ATOM 1562 C CA . CYS A 1 202 ? 13.242 15.109 3.533 1 98.12 202 CYS A CA 1
ATOM 1563 C C . CYS A 1 202 ? 13.602 15.828 2.238 1 98.12 202 CYS A C 1
ATOM 1565 O O . CYS A 1 202 ? 12.812 15.852 1.294 1 98.12 202 CYS A O 1
ATOM 1567 N N . GLY A 1 203 ? 14.805 16.391 2.172 1 98.19 203 GLY A N 1
ATOM 1568 C CA . GLY A 1 203 ? 15.195 17.141 0.988 1 98.19 203 GLY A CA 1
ATOM 1569 C C . GLY A 1 203 ? 14.43 18.438 0.826 1 98.19 203 GLY A C 1
ATOM 1570 O O . GLY A 1 203 ? 14.078 18.812 -0.291 1 98.19 203 GLY A O 1
ATOM 1571 N N . MET A 1 204 ? 14.164 19.094 1.916 1 98.38 204 MET A N 1
ATOM 1572 C CA . MET A 1 204 ? 13.273 20.25 1.875 1 98.38 204 MET A CA 1
ATOM 1573 C C . MET A 1 204 ? 13.82 21.391 2.732 1 98.38 204 MET A C 1
ATOM 1575 O O . MET A 1 204 ? 14.812 21.219 3.439 1 98.38 204 MET A O 1
ATOM 1579 N N . SER A 1 205 ? 13.219 22.516 2.605 1 98.44 205 SER A N 1
ATOM 1580 C CA . SER A 1 205 ? 13.688 23.75 3.232 1 98.44 205 SER A CA 1
ATOM 1581 C C . SER A 1 205 ? 12.953 24.016 4.539 1 98.44 205 SER A C 1
ATOM 1583 O O . SER A 1 205 ? 11.727 24.172 4.551 1 98.44 205 SER A O 1
ATOM 1585 N N . GLY A 1 206 ? 13.734 24.125 5.609 1 98 206 GLY A N 1
ATOM 1586 C CA . GLY A 1 206 ? 13.156 24.531 6.883 1 98 206 GLY A CA 1
ATOM 1587 C C . GLY A 1 206 ? 12.625 25.953 6.871 1 98 206 GLY A C 1
ATOM 1588 O O . GLY A 1 206 ? 11.594 26.234 7.484 1 98 206 GLY A O 1
ATOM 1589 N N . CYS A 1 207 ? 13.32 26.781 6.188 1 96.44 207 CYS A N 1
ATOM 1590 C CA . CYS A 1 207 ? 12.914 28.188 6.082 1 96.44 207 CYS A CA 1
ATOM 1591 C C . CYS A 1 207 ? 11.555 28.312 5.402 1 96.44 207 CYS A C 1
ATOM 1593 O O . CYS A 1 207 ? 10.672 29 5.902 1 96.44 207 CYS A O 1
ATOM 1595 N N . TYR A 1 208 ? 11.43 27.688 4.289 1 96.5 208 TYR A N 1
ATOM 1596 C CA . TYR A 1 208 ? 10.148 27.703 3.594 1 96.5 208 TYR A CA 1
ATOM 1597 C C . TYR A 1 208 ? 9.039 27.141 4.477 1 96.5 208 TYR A C 1
ATOM 1599 O O . TYR A 1 208 ? 7.949 27.703 4.562 1 96.5 208 TYR A O 1
ATOM 1607 N N . TRP A 1 209 ? 9.375 26.047 5.102 1 97.25 209 TRP A N 1
ATOM 1608 C CA . TRP A 1 209 ? 8.398 25.391 5.965 1 97.25 209 TRP A CA 1
ATOM 1609 C C . TRP A 1 209 ? 7.945 26.328 7.082 1 97.25 209 TRP A C 1
ATOM 1611 O O . TRP A 1 209 ? 6.746 26.438 7.348 1 97.25 209 TRP A O 1
ATOM 1621 N N . ARG A 1 210 ? 8.828 26.984 7.758 1 95.81 210 ARG A N 1
ATOM 1622 C CA . ARG A 1 210 ? 8.484 27.875 8.867 1 95.81 210 ARG A CA 1
ATOM 1623 C C . ARG A 1 210 ? 7.551 28.984 8.398 1 95.81 210 ARG A C 1
ATOM 1625 O O . ARG A 1 210 ? 6.598 29.344 9.094 1 95.81 210 ARG A O 1
ATOM 1632 N N . ASN A 1 211 ? 7.867 29.469 7.273 1 93 211 ASN A N 1
ATOM 1633 C CA . ASN A 1 211 ? 7.02 30.531 6.742 1 93 211 ASN A CA 1
ATOM 1634 C C . ASN A 1 211 ? 5.594 30.047 6.504 1 93 211 ASN A C 1
ATOM 1636 O O . ASN A 1 211 ? 4.637 30.672 6.953 1 93 211 ASN A O 1
ATOM 1640 N N . GLN A 1 212 ? 5.484 28.953 5.82 1 94.94 212 GLN A N 1
ATOM 1641 C CA . GLN A 1 212 ? 4.168 28.422 5.5 1 94.94 212 GLN A CA 1
ATOM 1642 C C . GLN A 1 212 ? 3.469 27.891 6.754 1 94.94 212 GLN A C 1
ATOM 1644 O O . GLN A 1 212 ? 2.27 28.109 6.938 1 94.94 212 GLN A O 1
ATOM 1649 N N . HIS A 1 213 ? 4.191 27.266 7.605 1 96.62 213 HIS A N 1
ATOM 1650 C CA . HIS A 1 213 ? 3.623 26.594 8.773 1 96.62 213 HIS A CA 1
ATOM 1651 C C . HIS A 1 213 ? 3.164 27.609 9.812 1 96.62 213 HIS A C 1
ATOM 1653 O O . HIS A 1 213 ? 2.162 27.391 10.5 1 96.62 213 HIS A O 1
ATOM 1659 N N . ASN A 1 214 ? 3.889 28.688 9.891 1 94.56 214 ASN A N 1
ATOM 1660 C CA . ASN A 1 214 ? 3.459 29.734 10.812 1 94.56 214 ASN A CA 1
ATOM 1661 C C . ASN A 1 214 ? 2.176 30.406 10.336 1 94.56 214 ASN A C 1
ATOM 1663 O O . ASN A 1 214 ? 1.351 30.828 11.148 1 94.56 214 ASN A O 1
ATOM 1667 N N . LYS A 1 215 ? 2.02 30.531 9.055 1 94.5 215 LYS A N 1
ATOM 1668 C CA . LYS A 1 215 ? 0.746 31.016 8.531 1 94.5 215 LYS A CA 1
ATOM 1669 C C . LYS A 1 215 ? -0.395 30.062 8.898 1 94.5 215 LYS A C 1
ATOM 1671 O O . LYS A 1 215 ? -1.482 30.516 9.266 1 94.5 215 LYS A O 1
ATOM 1676 N N . HIS A 1 216 ? -0.121 28.812 8.758 1 96.38 216 HIS A N 1
ATOM 1677 C CA . HIS A 1 216 ? -1.096 27.797 9.148 1 96.38 216 HIS A CA 1
ATOM 1678 C C . HIS A 1 216 ? -1.449 27.922 10.633 1 96.38 216 HIS A C 1
ATOM 1680 O O . HIS A 1 216 ? -2.623 27.844 11 1 96.38 216 HIS A O 1
ATOM 1686 N N . HIS A 1 217 ? -0.477 28.156 11.461 1 96.31 217 HIS A N 1
ATOM 1687 C CA . HIS A 1 217 ? -0.74 28.266 12.891 1 96.31 217 HIS A CA 1
ATOM 1688 C C . HIS A 1 217 ? -1.482 29.562 13.219 1 96.31 217 HIS A C 1
ATOM 1690 O O . HIS A 1 217 ? -2.287 29.609 14.148 1 96.31 217 HIS A O 1
ATOM 1696 N N . ALA A 1 218 ? -1.24 30.562 12.453 1 94.38 218 ALA A N 1
ATOM 1697 C CA . ALA A 1 218 ? -1.896 31.844 12.68 1 94.38 218 ALA A CA 1
ATOM 1698 C C . ALA A 1 218 ? -3.375 31.781 12.312 1 94.38 218 ALA A C 1
ATOM 1700 O O . ALA A 1 218 ? -4.215 32.375 12.984 1 94.38 218 ALA A O 1
ATOM 1701 N N . THR A 1 219 ? -3.656 31.094 11.234 1 94 219 THR A N 1
ATOM 1702 C CA . THR A 1 219 ? -5.027 31.094 10.742 1 94 219 THR A CA 1
ATOM 1703 C C . THR A 1 219 ? -5.383 29.734 10.148 1 94 219 THR A C 1
ATOM 1705 O O . THR A 1 219 ? -5.73 29.625 8.969 1 94 219 THR A O 1
ATOM 1708 N N . PRO A 1 220 ? -5.359 28.703 10.969 1 95.38 220 PRO A N 1
ATOM 1709 C CA . PRO A 1 220 ? -5.688 27.375 10.43 1 95.38 220 PRO A CA 1
ATOM 1710 C C . PRO A 1 220 ? -7.09 27.312 9.836 1 95.38 220 PRO A C 1
ATOM 1712 O O . PRO A 1 220 ? -8.047 27.797 10.445 1 95.38 220 PRO A O 1
ATOM 1715 N N . GLN A 1 221 ? -7.215 26.766 8.633 1 95.19 221 GLN A N 1
ATOM 1716 C CA . GLN A 1 221 ? -8.453 26.5 7.906 1 95.19 221 GLN A CA 1
ATOM 1717 C C . GLN A 1 221 ? -9.102 27.797 7.43 1 95.19 221 GLN A C 1
ATOM 1719 O O . GLN A 1 221 ? -10.273 27.797 7.039 1 95.19 221 GLN A O 1
ATOM 1724 N N . LYS A 1 222 ? -8.406 28.891 7.5 1 94.69 222 LYS A N 1
ATOM 1725 C CA . LYS A 1 222 ? -8.969 30.141 6.977 1 94.69 222 LYS A CA 1
ATOM 1726 C C . LYS A 1 222 ? -8.773 30.234 5.465 1 94.69 222 LYS A C 1
ATOM 1728 O O . LYS A 1 222 ? -7.652 30.125 4.969 1 94.69 222 LYS A O 1
ATOM 1733 N N . LEU A 1 223 ? -9.844 30.484 4.781 1 95.06 223 LEU A N 1
ATOM 1734 C CA . LEU A 1 223 ? -9.812 30.594 3.328 1 95.06 223 LEU A CA 1
ATOM 1735 C C . LEU A 1 223 ? -8.93 31.766 2.895 1 95.06 223 LEU A C 1
ATOM 1737 O O . LEU A 1 223 ? -9.047 32.875 3.428 1 95.06 223 LEU A O 1
ATOM 1741 N N . GLY A 1 224 ? -7.965 31.469 2.004 1 93 224 GLY A N 1
ATOM 1742 C CA . GLY A 1 224 ? -7.109 32.5 1.438 1 93 224 GLY A CA 1
ATOM 1743 C C . GLY A 1 224 ? -5.867 32.781 2.268 1 93 224 GLY A C 1
ATOM 1744 O O . GLY A 1 224 ? -4.957 33.469 1.822 1 93 224 GLY A O 1
ATOM 1745 N N . ALA A 1 225 ? -5.805 32.25 3.41 1 94.06 225 ALA A N 1
ATOM 1746 C CA . ALA A 1 225 ? -4.691 32.562 4.301 1 94.06 225 ALA A CA 1
ATOM 1747 C C . ALA A 1 225 ? -3.9 31.297 4.648 1 94.06 225 ALA A C 1
ATOM 1749 O O . ALA A 1 225 ? -2.668 31.297 4.613 1 94.06 225 ALA A O 1
ATOM 1750 N N . ASP A 1 226 ? -4.594 30.25 5.004 1 95.69 226 ASP A N 1
ATOM 1751 C CA . ASP A 1 226 ? -3.953 28.984 5.363 1 95.69 226 ASP A CA 1
ATOM 1752 C C . ASP A 1 226 ? -3.385 28.297 4.129 1 95.69 226 ASP A C 1
ATOM 1754 O O . ASP A 1 226 ? -4.137 27.844 3.266 1 95.69 226 ASP A O 1
ATOM 1758 N N . PRO A 1 227 ? -2.105 28.141 4.074 1 94.56 227 PRO A N 1
ATOM 1759 C CA . PRO A 1 227 ? -1.514 27.484 2.908 1 94.56 227 PRO A CA 1
ATOM 1760 C C . PRO A 1 227 ? -1.943 26.016 2.773 1 94.56 227 PRO A C 1
ATOM 1762 O O . PRO A 1 227 ? -1.916 25.469 1.673 1 94.56 227 PRO A O 1
ATOM 1765 N N . ASP A 1 228 ? -2.357 25.406 3.859 1 93.94 228 ASP A N 1
ATOM 1766 C CA . ASP A 1 228 ? -2.729 24 3.838 1 93.94 228 ASP A CA 1
ATOM 1767 C C . ASP A 1 228 ? -4.047 23.781 3.096 1 93.94 228 ASP A C 1
ATOM 1769 O O . ASP A 1 228 ? -4.398 22.656 2.754 1 93.94 228 ASP A O 1
ATOM 1773 N N . LEU A 1 229 ? -4.73 24.875 2.795 1 94 229 LEU A N 1
ATOM 1774 C CA . LEU A 1 229 ? -5.945 24.797 1.994 1 94 229 LEU A CA 1
ATOM 1775 C C . LEU A 1 229 ? -5.637 25 0.515 1 94 229 LEU A C 1
ATOM 1777 O O . LEU A 1 229 ? -6.488 24.75 -0.342 1 94 229 LEU A O 1
ATOM 1781 N N . GLN A 1 230 ? -4.434 25.438 0.218 1 91.12 230 GLN A N 1
ATOM 1782 C CA . GLN A 1 230 ? -4.039 25.75 -1.154 1 91.12 230 GLN A CA 1
ATOM 1783 C C . GLN A 1 230 ? -3.33 24.547 -1.796 1 91.12 230 GLN A C 1
ATOM 1785 O O . GLN A 1 230 ? -2.162 24.656 -2.174 1 91.12 230 GLN A O 1
ATOM 1790 N N . THR A 1 231 ? -4.035 23.5 -2.086 1 91.44 231 THR A N 1
ATOM 1791 C CA . THR A 1 231 ? -3.445 22.219 -2.457 1 91.44 231 THR A CA 1
ATOM 1792 C C . THR A 1 231 ? -3.844 21.828 -3.877 1 91.44 231 THR A C 1
ATOM 1794 O O . THR A 1 231 ? -3.422 20.797 -4.383 1 91.44 231 THR A O 1
ATOM 1797 N N . MET A 1 232 ? -4.664 22.719 -4.488 1 92.25 232 MET A N 1
ATOM 1798 C CA . MET A 1 232 ? -5.023 22.469 -5.883 1 92.25 232 MET A CA 1
ATOM 1799 C C . MET A 1 232 ? -3.812 22.625 -6.793 1 92.25 232 MET A C 1
ATOM 1801 O O . MET A 1 232 ? -2.914 23.422 -6.512 1 92.25 232 MET A O 1
ATOM 1805 N N . PRO A 1 233 ? -3.684 21.797 -7.793 1 93.12 233 PRO A N 1
ATOM 1806 C CA . PRO A 1 233 ? -4.727 20.922 -8.352 1 93.12 233 PRO A CA 1
ATOM 1807 C C . PRO A 1 233 ? -4.656 19.5 -7.828 1 93.12 233 PRO A C 1
ATOM 1809 O O . PRO A 1 233 ? -5.434 18.641 -8.25 1 93.12 233 PRO A O 1
ATOM 1812 N N . LEU A 1 234 ? -3.805 19.203 -6.961 1 94.25 234 LEU A N 1
ATOM 1813 C CA . LEU A 1 234 ? -3.541 17.812 -6.629 1 94.25 234 LEU A CA 1
ATOM 1814 C C . LEU A 1 234 ? -4.613 17.266 -5.695 1 94.25 234 LEU A C 1
ATOM 1816 O O . LEU A 1 234 ? -5.008 16.094 -5.812 1 94.25 234 LEU A O 1
ATOM 1820 N N . VAL A 1 235 ? -5.078 18.078 -4.754 1 96.31 235 VAL A N 1
ATOM 1821 C CA . VAL A 1 235 ? -6.07 17.609 -3.795 1 96.31 235 VAL A CA 1
ATOM 1822 C C . VAL A 1 235 ? -6.855 18.781 -3.23 1 96.31 235 VAL A C 1
ATOM 1824 O O . VAL A 1 235 ? -6.336 19.906 -3.141 1 96.31 235 VAL A O 1
ATOM 1827 N N . ALA A 1 236 ? -8.109 18.609 -2.967 1 96.12 236 ALA A N 1
ATOM 1828 C CA . ALA A 1 236 ? -8.969 19.578 -2.303 1 96.12 236 ALA A CA 1
ATOM 1829 C C . ALA A 1 236 ? -9.609 18.984 -1.05 1 96.12 236 ALA A C 1
ATOM 1831 O O . ALA A 1 236 ? -10.312 17.969 -1.125 1 96.12 236 ALA A O 1
ATOM 1832 N N . PHE A 1 237 ? -9.445 19.625 0.08 1 95.19 237 PHE A N 1
ATOM 1833 C CA . PHE A 1 237 ? -9.945 19.094 1.342 1 95.19 237 PHE A CA 1
ATOM 1834 C C . PHE A 1 237 ? -11.273 19.75 1.715 1 95.19 237 PHE A C 1
ATOM 1836 O O . PHE A 1 237 ? -11.922 19.328 2.67 1 95.19 237 PHE A O 1
ATOM 1843 N N . HIS A 1 238 ? -11.648 20.766 1.027 1 94.38 238 HIS A N 1
ATOM 1844 C CA . HIS A 1 238 ? -12.914 21.453 1.287 1 94.38 238 HIS A CA 1
ATOM 1845 C C . HIS A 1 238 ? -13.664 21.719 -0.01 1 94.38 238 HIS A C 1
ATOM 1847 O O . HIS A 1 238 ? -13.047 21.969 -1.048 1 94.38 238 HIS A O 1
ATOM 1853 N N . GLY A 1 239 ? -14.984 21.703 0.067 1 93.19 239 GLY A N 1
ATOM 1854 C CA . GLY A 1 239 ? -15.844 21.859 -1.099 1 93.19 239 GLY A CA 1
ATOM 1855 C C . GLY A 1 239 ? -15.609 23.156 -1.842 1 93.19 239 GLY A C 1
ATOM 1856 O O . GLY A 1 239 ? -15.602 23.172 -3.074 1 93.19 239 GLY A O 1
ATOM 1857 N N . LEU A 1 240 ? -15.391 24.234 -1.135 1 93.56 240 LEU A N 1
ATOM 1858 C CA . LEU A 1 240 ? -15.188 25.547 -1.745 1 93.56 240 LEU A CA 1
ATOM 1859 C C . LEU A 1 240 ? -13.891 25.562 -2.551 1 93.56 240 LEU A C 1
ATOM 1861 O O . LEU A 1 240 ? -13.797 26.281 -3.553 1 93.56 240 LEU A O 1
ATOM 1865 N N . ILE A 1 241 ? -12.93 24.797 -2.146 1 94.44 241 ILE A N 1
ATOM 1866 C CA . ILE A 1 241 ? -11.664 24.703 -2.857 1 94.44 241 ILE A CA 1
ATOM 1867 C C . ILE A 1 241 ? -11.82 23.781 -4.066 1 94.44 241 ILE A C 1
ATOM 1869 O O . ILE A 1 241 ? -11.359 24.109 -5.164 1 94.44 241 ILE A O 1
ATOM 1873 N N . GLY A 1 242 ? -12.477 22.703 -3.877 1 93.44 242 GLY A N 1
ATOM 1874 C CA . GLY A 1 242 ? -12.695 21.734 -4.941 1 93.44 242 GLY A CA 1
ATOM 1875 C C . GLY A 1 242 ? -13.555 22.266 -6.066 1 93.44 242 GLY A C 1
ATOM 1876 O O . GLY A 1 242 ? -13.414 21.844 -7.219 1 93.44 242 GLY A O 1
ATOM 1877 N N . ALA A 1 243 ? -14.422 23.219 -5.762 1 92.12 243 ALA A N 1
ATOM 1878 C CA . ALA A 1 243 ? -15.359 23.781 -6.727 1 92.12 243 ALA A CA 1
ATOM 1879 C C . ALA A 1 243 ? -14.633 24.531 -7.832 1 92.12 243 ALA A C 1
ATOM 1881 O O . ALA A 1 243 ? -15.195 24.797 -8.898 1 92.12 243 ALA A O 1
ATOM 1882 N N . LYS A 1 244 ? -13.398 24.797 -7.605 1 91.25 244 LYS A N 1
ATOM 1883 C CA . LYS A 1 244 ? -12.609 25.547 -8.578 1 91.25 244 LYS A CA 1
ATOM 1884 C C . LYS A 1 244 ? -12.094 24.641 -9.688 1 91.25 244 LYS A C 1
ATOM 1886 O O . LYS A 1 244 ? -11.609 25.109 -10.719 1 91.25 244 LYS A O 1
ATOM 1891 N N . ALA A 1 245 ? -12.164 23.359 -9.492 1 92.5 245 ALA A N 1
ATOM 1892 C CA . ALA A 1 245 ? -11.664 22.391 -10.477 1 92.5 245 ALA A CA 1
ATOM 1893 C C . ALA A 1 245 ? -12.523 22.391 -11.734 1 92.5 245 ALA A C 1
ATOM 1895 O O . ALA A 1 245 ? -13.75 22.547 -11.656 1 92.5 245 ALA A O 1
ATOM 1896 N N . ARG A 1 246 ? -11.82 22.219 -12.906 1 90.25 246 ARG A N 1
ATOM 1897 C CA . ARG A 1 246 ? -12.5 22.172 -14.195 1 90.25 246 ARG A CA 1
ATOM 1898 C C . ARG A 1 246 ? -11.961 21.047 -15.062 1 90.25 246 ARG A C 1
ATOM 1900 O O . ARG A 1 246 ? -10.836 20.578 -14.859 1 90.25 246 ARG A O 1
ATOM 1907 N N . GLY A 1 247 ? -12.844 20.578 -15.977 1 90.5 247 GLY A N 1
ATOM 1908 C CA . GLY A 1 247 ? -12.43 19.578 -16.969 1 90.5 247 GLY A CA 1
ATOM 1909 C C . GLY A 1 247 ? -11.773 18.359 -16.344 1 90.5 247 GLY A C 1
ATOM 1910 O O . GLY A 1 247 ? -12.352 17.719 -15.477 1 90.5 247 GLY A O 1
ATOM 1911 N N . ALA A 1 248 ? -10.539 18.203 -16.719 1 89.88 248 ALA A N 1
ATOM 1912 C CA . ALA A 1 248 ? -9.773 17.047 -16.25 1 89.88 248 ALA A CA 1
ATOM 1913 C C . ALA A 1 248 ? -9.516 17.125 -14.75 1 89.88 248 ALA A C 1
ATOM 1915 O O . ALA A 1 248 ? -9.367 16.109 -14.086 1 89.88 248 ALA A O 1
ATOM 1916 N N . GLY A 1 249 ? -9.461 18.281 -14.266 1 92.44 249 GLY A N 1
ATOM 1917 C CA . GLY A 1 249 ? -9.266 18.469 -12.836 1 92.44 249 GLY A CA 1
ATOM 1918 C C . GLY A 1 249 ? -10.406 17.906 -12 1 92.44 249 GLY A C 1
ATOM 1919 O O . GLY A 1 249 ? -10.18 17.375 -10.914 1 92.44 249 GLY A O 1
ATOM 1920 N N . LYS A 1 250 ? -11.602 17.984 -12.57 1 90.5 250 LYS A N 1
ATOM 1921 C CA . LYS A 1 250 ? -12.758 17.422 -11.875 1 90.5 250 LYS A CA 1
ATOM 1922 C C . LYS A 1 250 ? -12.688 15.898 -11.828 1 90.5 250 LYS A C 1
ATOM 1924 O O . LYS A 1 250 ? -13.023 15.289 -10.812 1 90.5 250 LYS A O 1
ATOM 1929 N N . SER A 1 251 ? -12.312 15.406 -12.938 1 89.06 251 SER A N 1
ATOM 1930 C CA . SER A 1 251 ? -12.172 13.953 -13 1 89.06 251 SER A CA 1
ATOM 1931 C C . SER A 1 251 ? -11.094 13.461 -12.039 1 89.06 251 SER A C 1
ATOM 1933 O O . SER A 1 251 ? -11.258 12.422 -11.398 1 89.06 251 SER A O 1
ATOM 1935 N N . TRP A 1 252 ? -10.031 14.188 -11.945 1 93.19 252 TRP A N 1
ATOM 1936 C CA . TRP A 1 252 ? -8.953 13.852 -11.016 1 93.19 252 TRP A CA 1
ATOM 1937 C C . TRP A 1 252 ? -9.438 13.906 -9.57 1 93.19 252 TRP A C 1
ATOM 1939 O O . TRP A 1 252 ? -9.195 12.984 -8.797 1 93.19 252 TRP A O 1
ATOM 1949 N N . LEU A 1 253 ? -10.164 14.891 -9.258 1 93.69 253 LEU A N 1
ATOM 1950 C CA . LEU A 1 253 ? -10.625 15.078 -7.891 1 93.69 253 LEU A CA 1
ATOM 1951 C C . LEU A 1 253 ? -11.633 14 -7.504 1 93.69 253 LEU A C 1
ATOM 1953 O O . LEU A 1 253 ? -11.734 13.633 -6.332 1 93.69 253 LEU A O 1
ATOM 1957 N N . ALA A 1 254 ? -12.336 13.547 -8.508 1 90.19 254 ALA A N 1
ATOM 1958 C CA . ALA A 1 254 ? -13.305 12.484 -8.234 1 90.19 254 ALA A CA 1
ATOM 1959 C C . ALA A 1 254 ? -12.609 11.258 -7.652 1 90.19 254 ALA A C 1
ATOM 1961 O O . ALA A 1 254 ? -13.227 10.477 -6.918 1 90.19 254 ALA A O 1
ATOM 1962 N N . TRP A 1 255 ? -11.266 11.18 -7.93 1 90.12 255 TRP A N 1
ATOM 1963 C CA . TRP A 1 255 ? -10.492 10.016 -7.484 1 90.12 255 TRP A CA 1
ATOM 1964 C C . TRP A 1 255 ? -9.578 10.383 -6.324 1 90.12 255 TRP A C 1
ATOM 1966 O O . TRP A 1 255 ? -8.805 9.555 -5.848 1 90.12 255 TRP A O 1
ATOM 1976 N N . GLN A 1 256 ? -9.711 11.461 -5.77 1 93.81 256 GLN A N 1
ATOM 1977 C CA . GLN A 1 256 ? -8.664 11.953 -4.883 1 93.81 256 GLN A CA 1
ATOM 1978 C C . GLN A 1 256 ? -8.562 11.109 -3.615 1 93.81 256 GLN A C 1
ATOM 1980 O O . GLN A 1 256 ? -7.477 10.914 -3.07 1 93.81 256 GLN A O 1
ATOM 1985 N N . ALA A 1 257 ? -9.719 10.609 -3.119 1 91.38 257 ALA A N 1
ATOM 1986 C CA . ALA A 1 257 ? -9.688 9.852 -1.867 1 91.38 257 ALA A CA 1
ATOM 1987 C C . ALA A 1 257 ? -8.812 8.609 -2 1 91.38 257 ALA A C 1
ATOM 1989 O O . ALA A 1 257 ? -7.816 8.461 -1.283 1 91.38 257 ALA A O 1
ATOM 1990 N N . PRO A 1 258 ? -9.055 7.723 -2.982 1 87.31 258 PRO A N 1
ATOM 1991 C CA . PRO A 1 258 ? -8.172 6.559 -3.115 1 87.31 258 PRO A CA 1
ATOM 1992 C C . PRO A 1 258 ? -6.77 6.93 -3.586 1 87.31 258 PRO A C 1
ATOM 1994 O O . PRO A 1 258 ? -5.797 6.262 -3.225 1 87.31 258 PRO A O 1
ATOM 1997 N N . LEU A 1 259 ? -6.617 7.945 -4.367 1 91.25 259 LEU A N 1
ATOM 1998 C CA . LEU A 1 259 ? -5.301 8.352 -4.852 1 91.25 259 LEU A CA 1
ATOM 1999 C C . LEU A 1 259 ? -4.465 8.938 -3.723 1 91.25 259 LEU A C 1
ATOM 2001 O O . LEU A 1 259 ? -3.242 8.766 -3.695 1 91.25 259 LEU A O 1
ATOM 2005 N N . PHE A 1 260 ? -5.164 9.648 -2.814 1 94.81 260 PHE A N 1
ATOM 2006 C CA . PHE A 1 260 ? -4.465 10.227 -1.67 1 94.81 260 PHE A CA 1
ATOM 2007 C C . PHE A 1 260 ? -4.023 9.133 -0.704 1 94.81 260 PHE A C 1
ATOM 2009 O O . PHE A 1 260 ? -2.84 9.031 -0.371 1 94.81 260 PHE A O 1
ATOM 2016 N N . PHE A 1 261 ? -4.883 8.258 -0.344 1 90.88 261 PHE A N 1
ATOM 2017 C CA . PHE A 1 261 ? -4.59 7.207 0.625 1 90.88 261 PHE A CA 1
ATOM 2018 C C . PHE A 1 261 ? -3.764 6.098 -0.013 1 90.88 261 PHE A C 1
ATOM 2020 O O . PHE A 1 261 ? -3.064 5.359 0.684 1 90.88 261 PHE A O 1
ATOM 2027 N N . GLY A 1 262 ? -3.803 6.004 -1.311 1 87.31 262 GLY A N 1
ATOM 2028 C CA . GLY A 1 262 ? -2.98 5.055 -2.041 1 87.31 262 GLY A CA 1
ATOM 2029 C C . GLY A 1 262 ? -1.562 5.543 -2.266 1 87.31 262 GLY A C 1
ATOM 2030 O O . GLY A 1 262 ? -0.713 4.793 -2.756 1 87.31 262 GLY A O 1
ATOM 2031 N N . GLY A 1 263 ? -1.325 6.785 -2.047 1 91.88 263 GLY A N 1
ATOM 2032 C CA . GLY A 1 263 ? 0.046 7.27 -2.035 1 91.88 263 GLY A CA 1
ATOM 2033 C C . GLY A 1 263 ? 0.425 8.023 -3.297 1 91.88 263 GLY A C 1
ATOM 2034 O O . GLY A 1 263 ? 1.533 8.547 -3.402 1 91.88 263 GLY A O 1
ATOM 2035 N N . VAL A 1 264 ? -0.453 8.078 -4.27 1 91.88 264 VAL A N 1
ATOM 2036 C CA . VAL A 1 264 ? -0.119 8.727 -5.535 1 91.88 264 VAL A CA 1
ATOM 2037 C C . VAL A 1 264 ? -0.026 10.234 -5.328 1 91.88 264 VAL A C 1
ATOM 2039 O O . VAL A 1 264 ? 0.98 10.852 -5.684 1 91.88 264 VAL A O 1
ATOM 2042 N N . ILE A 1 265 ? -1.039 10.797 -4.758 1 96.31 265 ILE A N 1
ATOM 2043 C CA . ILE A 1 265 ? -1.084 12.242 -4.562 1 96.31 265 ILE A CA 1
ATOM 2044 C C . ILE A 1 265 ? 0.018 12.672 -3.592 1 96.31 265 ILE A C 1
ATOM 2046 O O . ILE A 1 265 ? 0.739 13.633 -3.848 1 96.31 265 ILE A O 1
ATOM 2050 N N . THR A 1 266 ? 0.173 11.945 -2.518 1 97 266 THR A N 1
ATOM 2051 C CA . THR A 1 266 ? 1.181 12.297 -1.523 1 97 266 THR A CA 1
ATOM 2052 C C . THR A 1 266 ? 2.584 12.195 -2.115 1 97 266 THR A C 1
ATOM 2054 O O . THR A 1 266 ? 3.469 12.977 -1.765 1 97 266 THR A O 1
ATOM 2057 N N . THR A 1 267 ? 2.795 11.297 -3.033 1 96.12 267 THR A N 1
ATOM 2058 C CA . THR A 1 267 ? 4.074 11.172 -3.725 1 96.12 267 THR A CA 1
ATOM 2059 C C . THR A 1 267 ? 4.32 12.367 -4.633 1 96.12 267 THR A C 1
ATOM 2061 O O . THR A 1 267 ? 5.414 12.938 -4.637 1 96.12 267 THR A O 1
ATOM 2064 N N . LEU A 1 268 ? 3.316 12.719 -5.363 1 96.31 268 LEU A N 1
ATOM 2065 C CA . LEU A 1 268 ? 3.443 13.859 -6.262 1 96.31 268 LEU A CA 1
ATOM 2066 C C . LEU A 1 268 ? 3.73 15.133 -5.477 1 96.31 268 LEU A C 1
ATOM 2068 O O . LEU A 1 268 ? 4.555 15.953 -5.895 1 96.31 268 LEU A O 1
ATOM 2072 N N . VAL A 1 269 ? 3.064 15.273 -4.367 1 96.5 269 VAL A N 1
ATOM 2073 C CA . VAL A 1 269 ? 3.311 16.422 -3.506 1 96.5 269 VAL A CA 1
ATOM 2074 C C . VAL A 1 269 ? 4.754 16.406 -3.012 1 96.5 269 VAL A C 1
ATOM 2076 O O . VAL A 1 269 ? 5.445 17.422 -3.035 1 96.5 269 VAL A O 1
ATOM 2079 N N . SER A 1 270 ? 5.188 15.266 -2.605 1 97.44 270 SER A N 1
ATOM 2080 C CA . SER A 1 270 ? 6.551 15.133 -2.102 1 97.44 270 SER A CA 1
ATOM 2081 C C . SER A 1 270 ? 7.574 15.516 -3.164 1 97.44 270 SER A C 1
ATOM 2083 O O . SER A 1 270 ? 8.516 16.266 -2.883 1 97.44 270 SER A O 1
ATOM 2085 N N . PHE A 1 271 ? 7.406 15.062 -4.352 1 97.25 271 PHE A N 1
ATOM 2086 C CA . PHE A 1 271 ? 8.328 15.391 -5.434 1 97.25 271 PHE A CA 1
ATOM 2087 C C . PHE A 1 271 ? 8.273 16.875 -5.762 1 97.25 271 PHE A C 1
ATOM 2089 O O . PHE A 1 271 ? 9.305 17.516 -5.977 1 97.25 271 PHE A O 1
ATOM 2096 N N . GLY A 1 272 ? 7.055 17.422 -5.812 1 97 272 GLY A N 1
ATOM 2097 C CA . GLY A 1 272 ? 6.922 18.844 -6.039 1 97 272 GLY A CA 1
ATOM 2098 C C . GLY A 1 272 ? 7.637 19.688 -4.996 1 97 272 GLY A C 1
ATOM 2099 O O . GLY A 1 272 ? 8.289 20.672 -5.328 1 97 272 GLY A O 1
ATOM 2100 N N . TRP A 1 273 ? 7.477 19.25 -3.781 1 97.06 273 TRP A N 1
ATOM 2101 C CA . TRP A 1 273 ? 8.125 19.969 -2.688 1 97.06 273 TRP A CA 1
ATOM 2102 C C . TRP A 1 273 ? 9.641 19.797 -2.76 1 97.06 273 TRP A C 1
ATOM 2104 O O . TRP A 1 273 ? 10.391 20.781 -2.633 1 97.06 273 TRP A O 1
ATOM 2114 N N . GLN A 1 274 ? 10.102 18.594 -3.041 1 97.5 274 GLN A N 1
ATOM 2115 C CA . GLN A 1 274 ? 11.523 18.281 -2.973 1 97.5 274 GLN A CA 1
ATOM 2116 C C . GLN A 1 274 ? 12.273 18.875 -4.16 1 97.5 274 GLN A C 1
ATOM 2118 O O . GLN A 1 274 ? 13.438 19.266 -4.027 1 97.5 274 GLN A O 1
ATOM 2123 N N . PHE A 1 275 ? 11.617 18.953 -5.297 1 97.56 275 PHE A N 1
ATOM 2124 C CA . PHE A 1 275 ? 12.391 19.25 -6.492 1 97.56 275 PHE A CA 1
ATOM 2125 C C . PHE A 1 275 ? 12.023 20.609 -7.062 1 97.56 275 PHE A C 1
ATOM 2127 O O . PHE A 1 275 ? 12.719 21.141 -7.93 1 97.56 275 PHE A O 1
ATOM 2134 N N . VAL A 1 276 ? 10.977 21.188 -6.555 1 97.38 276 VAL A N 1
ATOM 2135 C CA . VAL A 1 276 ? 10.562 22.453 -7.168 1 97.38 276 VAL A CA 1
ATOM 2136 C C . VAL A 1 276 ? 10.406 23.531 -6.09 1 97.38 276 VAL A C 1
ATOM 2138 O O . VAL A 1 276 ? 11.273 24.391 -5.934 1 97.38 276 VAL A O 1
ATOM 2141 N N . GLN A 1 277 ? 9.43 23.391 -5.184 1 96.81 277 GLN A N 1
ATOM 2142 C CA . GLN A 1 277 ? 8.992 24.469 -4.309 1 96.81 277 GLN A CA 1
ATOM 2143 C C . GLN A 1 277 ? 10.086 24.844 -3.305 1 96.81 277 GLN A C 1
ATOM 2145 O O . GLN A 1 277 ? 10.43 26.016 -3.16 1 96.81 277 GLN A O 1
ATOM 2150 N N . HIS A 1 278 ? 10.562 23.859 -2.648 1 97.81 278 HIS A N 1
ATOM 2151 C CA . HIS A 1 278 ? 11.5 24.125 -1.565 1 97.81 278 HIS A CA 1
ATOM 2152 C C . HIS A 1 278 ? 12.859 24.578 -2.109 1 97.81 278 HIS A C 1
ATOM 2154 O O . HIS A 1 278 ? 13.414 25.578 -1.65 1 97.81 278 HIS A O 1
ATOM 2160 N N . PRO A 1 279 ? 13.391 23.891 -3.143 1 97.94 279 PRO A N 1
ATOM 2161 C CA . PRO A 1 279 ? 14.648 24.391 -3.719 1 97.94 279 PRO A CA 1
ATOM 2162 C C . PRO A 1 279 ? 14.492 25.781 -4.344 1 97.94 279 PRO A C 1
ATOM 2164 O O . PRO A 1 279 ? 15.398 26.609 -4.23 1 97.94 279 PRO A O 1
ATOM 2167 N N . LYS A 1 280 ? 13.398 26.031 -4.984 1 97.88 280 LYS A N 1
ATOM 2168 C CA . LYS A 1 280 ? 13.156 27.344 -5.57 1 97.88 280 LYS A CA 1
ATOM 2169 C C . LYS A 1 280 ? 13.164 28.438 -4.504 1 97.88 280 LYS A C 1
ATOM 2171 O O . LYS A 1 280 ? 13.719 29.516 -4.719 1 97.88 280 LYS A O 1
ATOM 2176 N N . HIS A 1 281 ? 12.547 28.156 -3.41 1 96.75 281 HIS A N 1
ATOM 2177 C CA . HIS A 1 281 ? 12.531 29.109 -2.311 1 96.75 281 HIS A CA 1
ATOM 2178 C C . HIS A 1 281 ? 13.938 29.344 -1.765 1 96.75 281 HIS A C 1
ATOM 2180 O O . HIS A 1 281 ? 14.336 30.484 -1.549 1 96.75 281 HIS A O 1
ATOM 2186 N N . ALA A 1 282 ? 14.641 28.281 -1.52 1 97.69 282 ALA A N 1
ATOM 2187 C CA . ALA A 1 282 ? 15.992 28.391 -0.974 1 97.69 282 ALA A CA 1
ATOM 2188 C C . ALA A 1 282 ? 16.891 29.203 -1.902 1 97.69 282 ALA A C 1
ATOM 2190 O O . ALA A 1 282 ? 17.703 30 -1.442 1 97.69 282 ALA A O 1
ATOM 2191 N N . LEU A 1 283 ? 16.75 29 -3.197 1 97.75 283 LEU A N 1
ATOM 2192 C CA . LEU A 1 283 ? 17.5 29.766 -4.188 1 97.75 283 LEU A CA 1
ATOM 2193 C C . LEU A 1 283 ? 17.125 31.234 -4.16 1 97.75 283 LEU A C 1
ATOM 2195 O O . LEU A 1 283 ? 18 32.094 -4.195 1 97.75 283 LEU A O 1
ATOM 2199 N N . ARG A 1 284 ? 15.844 31.453 -4.051 1 96.5 284 ARG A N 1
ATOM 2200 C CA . ARG A 1 284 ? 15.328 32.812 -4.066 1 96.5 284 ARG A CA 1
ATOM 2201 C C . ARG A 1 284 ? 15.844 33.625 -2.875 1 96.5 284 ARG A C 1
ATOM 2203 O O . ARG A 1 284 ? 16.219 34.781 -3.016 1 96.5 284 ARG A O 1
ATOM 2210 N N . VAL A 1 285 ? 15.891 33.031 -1.715 1 94.38 285 VAL A N 1
ATOM 2211 C CA . VAL A 1 285 ? 16.281 33.781 -0.515 1 94.38 285 VAL A CA 1
ATOM 2212 C C . VAL A 1 285 ? 17.781 33.625 -0.28 1 94.38 285 VAL A C 1
ATOM 2214 O O . VAL A 1 285 ? 18.312 34.156 0.683 1 94.38 285 VAL A O 1
ATOM 2217 N N . GLY A 1 286 ? 18.438 32.844 -1.093 1 96.19 286 GLY A N 1
ATOM 2218 C CA . GLY A 1 286 ? 19.875 32.719 -1.045 1 96.19 286 GLY A CA 1
ATOM 2219 C C . GLY A 1 286 ? 20.359 31.891 0.137 1 96.19 286 GLY A C 1
ATOM 2220 O O . GLY A 1 286 ? 21.406 32.188 0.724 1 96.19 286 GLY A O 1
ATOM 2221 N N . ASN A 1 287 ? 19.609 30.906 0.593 1 97.38 287 ASN A N 1
ATOM 2222 C CA . ASN A 1 287 ? 19.984 30.062 1.72 1 97.38 287 ASN A CA 1
ATOM 2223 C C . ASN A 1 287 ? 20.891 28.906 1.278 1 97.38 287 ASN A C 1
ATOM 2225 O O . ASN A 1 287 ? 20.422 27.781 1.119 1 97.38 287 ASN A O 1
ATOM 2229 N N . GLN A 1 288 ? 22.156 29.078 1.28 1 97.75 288 GLN A N 1
ATOM 2230 C CA . GLN A 1 288 ? 23.141 28.125 0.762 1 97.75 288 GLN A CA 1
ATOM 2231 C C . GLN A 1 288 ? 23.25 26.906 1.669 1 97.75 288 GLN A C 1
ATOM 2233 O O . GLN A 1 288 ? 23.547 25.797 1.2 1 97.75 288 GLN A O 1
ATOM 2238 N N . LEU A 1 289 ? 23.047 27.141 2.898 1 97.38 289 LEU A N 1
ATOM 2239 C CA . LEU A 1 289 ? 23.141 26.031 3.844 1 97.38 289 LEU A CA 1
ATOM 2240 C C . LEU A 1 289 ? 22.078 24.984 3.557 1 97.38 289 LEU A C 1
ATOM 2242 O O . LEU A 1 289 ? 22.375 23.781 3.51 1 97.38 289 LEU A O 1
ATOM 2246 N N . GLU A 1 290 ? 20.859 25.375 3.391 1 98.06 290 GLU A N 1
ATOM 2247 C CA . GLU A 1 290 ? 19.766 24.438 3.086 1 98.06 290 GLU A CA 1
ATOM 2248 C C . GLU A 1 290 ? 20 23.75 1.741 1 98.06 290 GLU A C 1
ATOM 2250 O O . GLU A 1 290 ? 19.75 22.562 1.603 1 98.06 290 GLU A O 1
ATOM 2255 N N . LEU A 1 291 ? 20.422 24.547 0.748 1 98.5 291 LEU A N 1
ATOM 2256 C CA . LEU A 1 291 ? 20.734 23.938 -0.546 1 98.5 291 LEU A CA 1
ATOM 2257 C C . LEU A 1 291 ? 21.812 22.875 -0.405 1 98.5 291 LEU A C 1
ATOM 2259 O O . LEU A 1 291 ? 21.75 21.828 -1.065 1 98.5 291 LEU A O 1
ATOM 2263 N N . GLY A 1 292 ? 22.812 23.203 0.405 1 98.56 292 GLY A N 1
ATOM 2264 C CA . GLY A 1 292 ? 23.859 22.234 0.665 1 98.56 292 GLY A CA 1
ATOM 2265 C C . GLY A 1 292 ? 23.359 20.938 1.277 1 98.56 292 GLY A C 1
ATOM 2266 O O . GLY A 1 292 ? 23.75 19.844 0.868 1 98.56 292 GLY A O 1
ATOM 2267 N N . TYR A 1 293 ? 22.453 21.031 2.311 1 98.5 293 TYR A N 1
ATOM 2268 C CA . TYR A 1 293 ? 21.906 19.844 2.951 1 98.5 293 TYR A CA 1
ATOM 2269 C C . TYR A 1 293 ? 21.062 19.047 1.97 1 98.5 293 TYR A C 1
ATOM 2271 O O . TYR A 1 293 ? 21.078 17.812 1.983 1 98.5 293 TYR A O 1
ATOM 2279 N N . MET A 1 294 ? 20.25 19.719 1.144 1 98.38 294 MET A N 1
ATOM 2280 C CA . MET A 1 294 ? 19.453 19.031 0.13 1 98.38 294 MET A CA 1
ATOM 2281 C C . MET A 1 294 ? 20.344 18.281 -0.849 1 98.38 294 MET A C 1
ATOM 2283 O O . MET A 1 294 ? 20.062 17.125 -1.19 1 98.38 294 MET A O 1
ATOM 2287 N N . ALA A 1 295 ? 21.438 18.938 -1.293 1 98.25 295 ALA A N 1
ATOM 2288 C CA . ALA A 1 295 ? 22.375 18.297 -2.211 1 98.25 295 ALA A CA 1
ATOM 2289 C C . ALA A 1 295 ? 23.047 17.094 -1.556 1 98.25 295 ALA A C 1
ATOM 2291 O O . ALA A 1 295 ? 23.25 16.062 -2.199 1 98.25 295 ALA A O 1
ATOM 2292 N N . LEU A 1 296 ? 23.422 17.281 -0.326 1 98.44 296 LEU A N 1
ATOM 2293 C CA . LEU A 1 296 ? 24.094 16.203 0.403 1 98.44 296 LEU A CA 1
ATOM 2294 C C . LEU A 1 296 ? 23.188 14.977 0.517 1 98.44 296 LEU A C 1
ATOM 2296 O O . LEU A 1 296 ? 23.656 13.844 0.48 1 98.44 296 LEU A O 1
ATOM 2300 N N . ARG A 1 297 ? 21.906 15.18 0.696 1 98.12 297 ARG A N 1
ATOM 2301 C CA . ARG A 1 297 ? 20.938 14.086 0.725 1 98.12 297 ARG A CA 1
ATOM 2302 C C . ARG A 1 297 ? 21.078 13.203 -0.511 1 98.12 297 ARG A C 1
ATOM 2304 O O . ARG A 1 297 ? 21.125 11.977 -0.401 1 98.12 297 ARG A O 1
ATOM 2311 N N . TYR A 1 298 ? 21.109 13.82 -1.646 1 97.62 298 TYR A N 1
ATOM 2312 C CA . TYR A 1 298 ? 21.141 13.07 -2.896 1 97.62 298 TYR A CA 1
ATOM 2313 C C . TYR A 1 298 ? 22.5 12.406 -3.09 1 97.62 298 TYR A C 1
ATOM 2315 O O . TYR A 1 298 ? 22.594 11.305 -3.643 1 97.62 298 TYR A O 1
ATOM 2323 N N . ALA A 1 299 ? 23.578 13.109 -2.639 1 97.75 299 ALA A N 1
ATOM 2324 C CA . ALA A 1 299 ? 24.906 12.508 -2.678 1 97.75 299 ALA A CA 1
ATOM 2325 C C . ALA A 1 299 ? 24.969 11.258 -1.801 1 97.75 299 ALA A C 1
ATOM 2327 O O . ALA A 1 299 ? 25.547 10.242 -2.197 1 97.75 299 ALA A O 1
ATOM 2328 N N . LEU A 1 300 ? 24.422 11.344 -0.621 1 97.69 300 LEU A N 1
ATOM 2329 C CA . LEU A 1 300 ? 24.406 10.211 0.297 1 97.69 300 LEU A CA 1
ATOM 2330 C C . LEU A 1 300 ? 23.578 9.062 -0.271 1 97.69 300 LEU A C 1
ATOM 2332 O O . LEU A 1 300 ? 23.938 7.895 -0.115 1 97.69 300 LEU A O 1
ATOM 2336 N N . TRP A 1 301 ? 22.438 9.391 -0.905 1 97.19 301 TRP A N 1
ATOM 2337 C CA . TRP A 1 301 ? 21.609 8.367 -1.528 1 97.19 301 TRP A CA 1
ATOM 2338 C C . TRP A 1 301 ? 22.391 7.629 -2.615 1 97.19 301 TRP A C 1
ATOM 2340 O O . TRP A 1 301 ? 22.359 6.398 -2.684 1 97.19 301 TRP A O 1
ATOM 2350 N N . TYR A 1 302 ? 23.062 8.391 -3.406 1 96 302 TYR A N 1
ATOM 2351 C CA . TYR A 1 302 ? 23.844 7.773 -4.48 1 96 302 TYR A CA 1
ATOM 2352 C C . TYR A 1 302 ? 25 6.961 -3.924 1 96 302 TYR A C 1
ATOM 2354 O O . TYR A 1 302 ? 25.359 5.918 -4.477 1 96 302 TYR A O 1
ATOM 2362 N N . ALA A 1 303 ? 25.625 7.441 -2.934 1 96.62 303 ALA A N 1
ATOM 2363 C CA . ALA A 1 303 ? 26.703 6.691 -2.295 1 96.62 303 ALA A CA 1
ATOM 2364 C C . ALA A 1 303 ? 26.203 5.344 -1.779 1 96.62 303 ALA A C 1
ATOM 2366 O O . ALA A 1 303 ? 26.906 4.336 -1.876 1 96.62 303 ALA A O 1
ATOM 2367 N N . ALA A 1 304 ? 25.031 5.309 -1.248 1 96.5 304 ALA A N 1
ATOM 2368 C CA . ALA A 1 304 ? 24.484 4.098 -0.645 1 96.5 304 ALA A CA 1
ATOM 2369 C C . ALA A 1 304 ? 23.922 3.158 -1.71 1 96.5 304 ALA A C 1
ATOM 2371 O O . ALA A 1 304 ? 24.016 1.936 -1.582 1 96.5 304 ALA A O 1
ATOM 2372 N N . PHE A 1 305 ? 23.344 3.74 -2.818 1 94.75 305 PHE A N 1
ATOM 2373 C CA . PHE A 1 305 ? 22.531 2.889 -3.684 1 94.75 305 PHE A CA 1
ATOM 2374 C C . PHE A 1 305 ? 22.922 3.074 -5.145 1 94.75 305 PHE A C 1
ATOM 2376 O O . PHE A 1 305 ? 22.25 2.568 -6.043 1 94.75 305 PHE A O 1
ATOM 2383 N N . GLY A 1 306 ? 24 3.793 -5.379 1 91.31 306 GLY A N 1
ATOM 2384 C CA . GLY A 1 306 ? 24.469 4.004 -6.734 1 91.31 306 GLY A CA 1
ATOM 2385 C C . GLY A 1 306 ? 24.859 2.715 -7.441 1 91.31 306 GLY A C 1
ATOM 2386 O O . GLY A 1 306 ? 24.859 2.656 -8.672 1 91.31 306 GLY A O 1
ATOM 2387 N N . HIS A 1 307 ? 25.094 1.67 -6.672 1 86.75 307 HIS A N 1
ATOM 2388 C CA . HIS A 1 307 ? 25.484 0.383 -7.242 1 86.75 307 HIS A CA 1
ATOM 2389 C C . HIS A 1 307 ? 24.328 -0.249 -8 1 86.75 307 HIS A C 1
ATOM 2391 O O . HIS A 1 307 ? 24.531 -1.156 -8.812 1 86.75 307 HIS A O 1
ATOM 2397 N N . LEU A 1 308 ? 23.125 0.222 -7.785 1 83 308 LEU A N 1
ATOM 2398 C CA . LEU A 1 308 ? 21.953 -0.271 -8.492 1 83 308 LEU A CA 1
ATOM 2399 C C . LEU A 1 308 ? 21.828 0.373 -9.867 1 83 308 LEU A C 1
ATOM 2401 O O . LEU A 1 308 ? 20.906 0.061 -10.625 1 83 308 LEU A O 1
ATOM 2405 N N . GLY A 1 309 ? 22.797 1.292 -10.211 1 85.44 309 GLY A N 1
ATOM 2406 C CA . GLY A 1 309 ? 22.672 2.098 -11.414 1 85.44 309 GLY A CA 1
ATOM 2407 C C . GLY A 1 309 ? 21.797 3.32 -11.219 1 85.44 309 GLY A C 1
ATOM 2408 O O . GLY A 1 309 ? 21.047 3.4 -10.242 1 85.44 309 GLY A O 1
ATOM 2409 N N . LEU A 1 310 ? 21.859 4.242 -12.148 1 87.62 310 LEU A N 1
ATOM 2410 C CA . LEU A 1 310 ? 21.094 5.48 -12.023 1 87.62 310 LEU A CA 1
ATOM 2411 C C . LEU A 1 310 ? 19.594 5.199 -12.008 1 87.62 310 LEU A C 1
ATOM 2413 O O . LEU A 1 310 ? 18.859 5.758 -11.188 1 87.62 310 LEU A O 1
ATOM 2417 N N . GLY A 1 311 ? 19.172 4.324 -12.922 1 86.12 311 GLY A N 1
ATOM 2418 C CA . GLY A 1 311 ? 17.766 3.994 -12.992 1 86.12 311 GLY A CA 1
ATOM 2419 C C . GLY A 1 311 ? 17.266 3.277 -11.75 1 86.12 311 GLY A C 1
ATOM 2420 O O . GLY A 1 311 ? 16.188 3.602 -11.234 1 86.12 311 GLY A O 1
ATOM 2421 N N . GLY A 1 312 ? 18.047 2.318 -11.305 1 84.81 312 GLY A N 1
ATOM 2422 C CA . GLY A 1 312 ? 17.688 1.578 -10.109 1 84.81 312 GLY A CA 1
ATOM 2423 C C . GLY A 1 312 ? 17.656 2.438 -8.859 1 84.81 312 GLY A C 1
ATOM 2424 O O . GLY A 1 312 ? 16.734 2.332 -8.047 1 84.81 312 GLY A O 1
ATOM 2425 N N . ALA A 1 313 ? 18.625 3.26 -8.75 1 91.31 313 ALA A N 1
ATOM 2426 C CA . ALA A 1 313 ? 18.688 4.16 -7.605 1 91.31 313 ALA A CA 1
ATOM 2427 C C . ALA A 1 313 ? 17.5 5.125 -7.598 1 91.31 313 ALA A C 1
ATOM 2429 O O . ALA A 1 313 ? 16.953 5.438 -6.539 1 91.31 313 ALA A O 1
ATOM 2430 N N . PHE A 1 314 ? 17.141 5.535 -8.742 1 92.31 314 PHE A N 1
ATOM 2431 C CA . PHE A 1 314 ? 16.016 6.465 -8.844 1 92.31 314 PHE A CA 1
ATOM 2432 C C . PHE A 1 314 ? 14.711 5.773 -8.492 1 92.31 314 PHE A C 1
ATOM 2434 O O . PHE A 1 314 ? 13.867 6.348 -7.797 1 92.31 314 PHE A O 1
ATOM 2441 N N . ARG A 1 315 ? 14.484 4.605 -9.016 1 89.19 315 ARG A N 1
ATOM 2442 C CA . ARG A 1 315 ? 13.25 3.879 -8.734 1 89.19 315 ARG A CA 1
ATOM 2443 C C . ARG A 1 315 ? 13.117 3.59 -7.238 1 89.19 315 ARG A C 1
ATOM 2445 O O . ARG A 1 315 ? 12.031 3.705 -6.672 1 89.19 315 ARG A O 1
ATOM 2452 N N . LEU A 1 316 ? 14.219 3.215 -6.695 1 92.38 316 LEU A N 1
ATOM 2453 C CA . LEU A 1 316 ? 14.227 2.986 -5.254 1 92.38 316 LEU A CA 1
ATOM 2454 C C . LEU A 1 316 ? 13.922 4.273 -4.496 1 92.38 316 LEU A C 1
ATOM 2456 O O . LEU A 1 316 ? 13.156 4.262 -3.525 1 92.38 316 LEU A O 1
ATOM 2460 N N . TYR A 1 317 ? 14.453 5.371 -4.965 1 96.12 317 TYR A N 1
ATOM 2461 C CA . TYR A 1 317 ? 14.211 6.672 -4.352 1 96.12 317 TYR A CA 1
ATOM 2462 C C . TYR A 1 317 ? 12.734 7.043 -4.434 1 96.12 317 TYR A C 1
ATOM 2464 O O . TYR A 1 317 ? 12.156 7.535 -3.457 1 96.12 317 TYR A O 1
ATOM 2472 N N . ALA A 1 318 ? 12.219 6.797 -5.562 1 94.44 318 ALA A N 1
ATOM 2473 C CA . ALA A 1 318 ? 10.812 7.133 -5.77 1 94.44 318 ALA A CA 1
ATOM 2474 C C . ALA A 1 318 ? 9.922 6.359 -4.805 1 94.44 318 ALA A C 1
ATOM 2476 O O . ALA A 1 318 ? 8.984 6.922 -4.227 1 94.44 318 ALA A O 1
ATOM 2477 N N . PHE A 1 319 ? 10.211 5.125 -4.621 1 91.94 319 PHE A N 1
ATOM 2478 C CA . PHE A 1 319 ? 9.414 4.305 -3.721 1 91.94 319 PHE A CA 1
ATOM 2479 C C . PHE A 1 319 ? 9.609 4.734 -2.271 1 91.94 319 PHE A C 1
ATOM 2481 O O . PHE A 1 319 ? 8.648 4.832 -1.51 1 91.94 319 PHE A O 1
ATOM 2488 N N . TYR A 1 320 ? 10.852 4.973 -1.984 1 95.81 320 TYR A N 1
ATOM 2489 C CA . TYR A 1 320 ? 11.234 5.461 -0.664 1 95.81 320 TYR A CA 1
ATOM 2490 C C . TYR A 1 320 ? 10.5 6.75 -0.322 1 95.81 320 TYR A C 1
ATOM 2492 O O . TYR A 1 320 ? 9.945 6.883 0.77 1 95.81 320 TYR A O 1
ATOM 2500 N N . VAL A 1 321 ? 10.391 7.625 -1.232 1 97.25 321 VAL A N 1
ATOM 2501 C CA . VAL A 1 321 ? 9.742 8.922 -1.057 1 97.25 321 VAL A CA 1
ATOM 2502 C C . VAL A 1 321 ? 8.227 8.734 -0.991 1 97.25 321 VAL A C 1
ATOM 2504 O O . VAL A 1 321 ? 7.543 9.422 -0.226 1 97.25 321 VAL A O 1
ATOM 2507 N N . ALA A 1 322 ? 7.742 7.859 -1.777 1 95.19 322 ALA A N 1
ATOM 2508 C CA . ALA A 1 322 ? 6.309 7.574 -1.765 1 95.19 322 ALA A CA 1
ATOM 2509 C C . ALA A 1 322 ? 5.855 7.094 -0.388 1 95.19 322 ALA A C 1
ATOM 2511 O O . ALA A 1 322 ? 4.828 7.539 0.125 1 95.19 322 ALA A O 1
ATOM 2512 N N . VAL A 1 323 ? 6.629 6.246 0.234 1 95.94 323 VAL A N 1
ATOM 2513 C CA . VAL A 1 323 ? 6.301 5.719 1.554 1 95.94 323 VAL A CA 1
ATOM 2514 C C . VAL A 1 323 ? 6.324 6.848 2.582 1 95.94 323 VAL A C 1
ATOM 2516 O O . VAL A 1 323 ? 5.363 7.031 3.334 1 95.94 323 VAL A O 1
ATOM 2519 N N . GLY A 1 324 ? 7.34 7.578 2.582 1 97.88 324 GLY A N 1
ATOM 2520 C CA . GLY A 1 324 ? 7.473 8.664 3.537 1 97.88 324 GLY A CA 1
ATOM 2521 C C . GLY A 1 324 ? 6.414 9.742 3.369 1 97.88 324 GLY A C 1
ATOM 2522 O O . GLY A 1 324 ? 5.844 10.219 4.352 1 97.88 324 GLY A O 1
ATOM 2523 N N . GLY A 1 325 ? 6.207 10.102 2.111 1 97.5 325 GLY A N 1
ATOM 2524 C CA . GLY A 1 325 ? 5.195 11.102 1.823 1 97.5 325 GLY A CA 1
ATOM 2525 C C . GLY A 1 325 ? 3.799 10.68 2.236 1 97.5 325 GLY A C 1
ATOM 2526 O O . GLY A 1 325 ? 3.053 11.461 2.826 1 97.5 325 GLY A O 1
ATOM 2527 N N . THR A 1 326 ? 3.465 9.477 1.906 1 96.56 326 THR A N 1
ATOM 2528 C CA . THR A 1 326 ? 2.15 8.969 2.285 1 96.56 326 THR A CA 1
ATOM 2529 C C . THR A 1 326 ? 1.998 8.945 3.805 1 96.56 326 THR A C 1
ATOM 2531 O O . THR A 1 326 ? 0.949 9.32 4.332 1 96.56 326 THR A O 1
ATOM 2534 N N . TYR A 1 327 ? 3.01 8.57 4.492 1 97.56 327 TYR A N 1
ATOM 2535 C CA . TYR A 1 327 ? 3.004 8.5 5.949 1 97.56 327 TYR A CA 1
ATOM 2536 C C . TYR A 1 327 ? 2.773 9.883 6.555 1 97.56 327 TYR A C 1
ATOM 2538 O O . TYR A 1 327 ? 1.831 10.078 7.324 1 97.56 327 TYR A O 1
ATOM 2546 N N . ILE A 1 328 ? 3.504 10.805 6.164 1 97.19 328 ILE A N 1
ATOM 2547 C CA . ILE A 1 328 ? 3.488 12.086 6.871 1 97.19 328 ILE A CA 1
ATOM 2548 C C . ILE A 1 328 ? 2.27 12.898 6.441 1 97.19 328 ILE A C 1
ATOM 2550 O O . ILE A 1 328 ? 1.6 13.516 7.273 1 97.19 328 ILE A O 1
ATOM 2554 N N . PHE A 1 329 ? 1.891 12.891 5.152 1 96.44 329 PHE A N 1
ATOM 2555 C CA . PHE A 1 329 ? 0.804 13.734 4.68 1 96.44 329 PHE A CA 1
ATOM 2556 C C . PHE A 1 329 ? -0.545 13.195 5.137 1 96.44 329 PHE A C 1
ATOM 2558 O O . PHE A 1 329 ? -1.464 13.961 5.426 1 96.44 329 PHE A O 1
ATOM 2565 N N . THR A 1 330 ? -0.653 11.945 5.238 1 95.69 330 THR A N 1
ATOM 2566 C CA . THR A 1 330 ? -1.894 11.375 5.754 1 95.69 330 THR A CA 1
ATOM 2567 C C . THR A 1 330 ? -2.074 11.719 7.227 1 95.69 330 THR A C 1
ATOM 2569 O O . THR A 1 330 ? -3.178 12.047 7.664 1 95.69 330 THR A O 1
ATOM 2572 N N . ASN A 1 331 ? -1.002 11.68 7.945 1 96.5 331 ASN A N 1
ATOM 2573 C CA . ASN A 1 331 ? -1.084 11.953 9.375 1 96.5 331 ASN A CA 1
ATOM 2574 C C . ASN A 1 331 ? -1.318 13.438 9.656 1 96.5 331 ASN A C 1
ATOM 2576 O O . ASN A 1 331 ? -1.922 13.797 10.664 1 96.5 331 ASN A O 1
ATOM 2580 N N . PHE A 1 332 ? -0.932 14.234 8.766 1 94.38 332 PHE A N 1
ATOM 2581 C CA . PHE A 1 332 ? -1.265 15.648 8.906 1 94.38 332 PHE A CA 1
ATOM 2582 C C . PHE A 1 332 ? -2.717 15.906 8.531 1 94.38 332 PHE A C 1
ATOM 2584 O O . PHE A 1 332 ? -3.395 16.719 9.156 1 94.38 332 PHE A O 1
ATOM 2591 N N . ALA A 1 333 ? -3.18 15.188 7.617 1 95.19 333 ALA A N 1
ATOM 2592 C CA . ALA A 1 333 ? -4.512 15.43 7.066 1 95.19 333 ALA A CA 1
ATOM 2593 C C . ALA A 1 333 ? -5.598 15.055 8.07 1 95.19 333 ALA A C 1
ATOM 2595 O O . ALA A 1 333 ? -6.676 15.648 8.078 1 95.19 333 ALA A O 1
ATOM 2596 N N . VAL A 1 334 ? -5.359 14.188 8.984 1 95.5 334 VAL A N 1
ATOM 2597 C CA . VAL A 1 334 ? -6.414 13.602 9.805 1 95.5 334 VAL A CA 1
ATOM 2598 C C . VAL A 1 334 ? -6.797 14.57 10.922 1 95.5 334 VAL A C 1
ATOM 2600 O O . VAL A 1 334 ? -7.816 14.383 11.586 1 95.5 334 VAL A O 1
ATOM 2603 N N . SER A 1 335 ? -6.086 15.695 11.031 1 95.69 335 SER A N 1
ATOM 2604 C CA . SER A 1 335 ? -6.32 16.547 12.195 1 95.69 335 SER A CA 1
ATOM 2605 C C . SER A 1 335 ? -7.043 17.828 11.805 1 95.69 335 SER A C 1
ATOM 2607 O O . SER A 1 335 ? -7.473 18.594 12.68 1 95.69 335 SER A O 1
ATOM 2609 N N . HIS A 1 336 ? -7.203 18.109 10.523 1 93 336 HIS A N 1
ATOM 2610 C CA . HIS A 1 336 ? -7.758 19.406 10.156 1 93 336 HIS A CA 1
ATOM 2611 C C . HIS A 1 336 ? -8.797 19.281 9.047 1 93 336 HIS A C 1
ATOM 2613 O O . HIS A 1 336 ? -9.805 19.984 9.047 1 93 336 HIS A O 1
ATOM 2619 N N . THR A 1 337 ? -8.609 18.391 8.172 1 87.94 337 THR A N 1
ATOM 2620 C CA . THR A 1 337 ? -9.125 18.5 6.816 1 87.94 337 THR A CA 1
ATOM 2621 C C . THR A 1 337 ? -10.633 18.297 6.793 1 87.94 337 THR A C 1
ATOM 2623 O O . THR A 1 337 ? -11.312 18.734 5.859 1 87.94 337 THR A O 1
ATOM 2626 N N . HIS A 1 338 ? -11.195 17.703 7.805 1 88.12 338 HIS A N 1
ATOM 2627 C CA . HIS A 1 338 ? -12.625 17.438 7.848 1 88.12 338 HIS A CA 1
ATOM 2628 C C . HIS A 1 338 ? -13.359 18.516 8.641 1 88.12 338 HIS A C 1
ATOM 2630 O O . HIS A 1 338 ? -14.586 18.469 8.766 1 88.12 338 HIS A O 1
ATOM 2636 N N . LYS A 1 339 ? -12.648 19.5 9.148 1 92.19 339 LYS A N 1
ATOM 2637 C CA . LYS A 1 339 ? -13.227 20.562 9.961 1 92.19 339 LYS A CA 1
ATOM 2638 C C . LYS A 1 339 ? -13.695 21.719 9.094 1 92.19 339 LYS A C 1
ATOM 2640 O O . LYS A 1 339 ? -13.344 21.797 7.91 1 92.19 339 LYS A O 1
ATOM 2645 N N . ASP A 1 340 ? -14.453 22.609 9.664 1 92.38 340 ASP A N 1
ATOM 2646 C CA . ASP A 1 340 ? -14.977 23.766 8.969 1 92.38 340 ASP A CA 1
ATOM 2647 C C . ASP A 1 340 ? -13.859 24.734 8.594 1 92.38 340 ASP A C 1
ATOM 2649 O O . ASP A 1 340 ? -12.805 24.75 9.234 1 92.38 340 ASP A O 1
ATOM 2653 N N . VAL A 1 341 ? -14.133 25.5 7.551 1 93.62 341 VAL A N 1
ATOM 2654 C CA . VAL A 1 341 ? -13.188 26.547 7.164 1 93.62 341 VAL A CA 1
ATOM 2655 C C . VAL A 1 341 ? -13.703 27.906 7.641 1 93.62 341 VAL A C 1
ATOM 2657 O O . VAL A 1 341 ? -14.906 28.062 7.879 1 93.62 341 VAL A O 1
ATOM 2660 N N . VAL A 1 342 ? -12.805 28.797 7.828 1 92.88 342 VAL A N 1
ATOM 2661 C CA . VAL A 1 342 ? -13.117 30.156 8.25 1 92.88 342 VAL A CA 1
ATOM 2662 C C . VAL A 1 342 ? -13.156 31.078 7.035 1 92.88 342 VAL A C 1
ATOM 2664 O O . VAL A 1 342 ? -12.242 31.062 6.207 1 92.88 342 VAL A O 1
ATOM 2667 N N . PRO A 1 343 ? -14.242 31.859 6.914 1 91.62 343 PRO A N 1
ATOM 2668 C CA . PRO A 1 343 ? -14.297 32.812 5.797 1 91.62 343 PRO A CA 1
ATOM 2669 C C . PRO A 1 343 ? -13.117 33.781 5.793 1 91.62 343 PRO A C 1
ATOM 2671 O O . PRO A 1 343 ? -12.586 34.125 6.855 1 91.62 343 PRO A O 1
ATOM 2674 N N . HIS A 1 344 ? -12.805 34.312 4.641 1 89.75 344 HIS A N 1
ATOM 2675 C CA . HIS A 1 344 ? -11.641 35.156 4.434 1 89.75 344 HIS A CA 1
ATOM 2676 C C . HIS A 1 344 ? -11.742 36.438 5.234 1 89.75 344 HIS A C 1
ATOM 2678 O O . HIS A 1 344 ? -10.734 37 5.652 1 89.75 344 HIS A O 1
ATOM 2684 N N . ASP A 1 345 ? -12.961 36.875 5.543 1 85.25 345 ASP A N 1
ATOM 2685 C CA . ASP A 1 345 ? -13.164 38.219 6.113 1 85.25 345 ASP A CA 1
ATOM 2686 C C . ASP A 1 345 ? -13.438 38.125 7.613 1 85.25 345 ASP A C 1
ATOM 2688 O O . ASP A 1 345 ? -13.781 39.125 8.242 1 85.25 345 ASP A O 1
ATOM 2692 N N . LYS A 1 346 ? -13.258 36.938 8.141 1 85.06 346 LYS A N 1
ATOM 2693 C CA . LYS A 1 346 ? -13.539 36.781 9.562 1 85.06 346 LYS A CA 1
ATOM 2694 C C . LYS A 1 346 ? -12.25 36.531 10.352 1 85.06 346 LYS A C 1
ATOM 2696 O O . LYS A 1 346 ? -11.359 35.812 9.875 1 85.06 346 LYS A O 1
ATOM 2701 N N . HIS A 1 347 ? -12.242 37.188 11.562 1 85 347 HIS A N 1
ATOM 2702 C CA . HIS A 1 347 ? -11.18 36.938 12.516 1 85 347 HIS A CA 1
ATOM 2703 C C . HIS A 1 347 ? -11.711 36.188 13.734 1 85 347 HIS A C 1
ATOM 2705 O O . HIS A 1 347 ? -12.672 36.625 14.367 1 85 347 HIS A O 1
ATOM 2711 N N . ILE A 1 348 ? -11.141 35.062 13.914 1 87 348 ILE A N 1
ATOM 2712 C CA . ILE A 1 348 ? -11.523 34.312 15.102 1 87 348 ILE A CA 1
ATOM 2713 C C . ILE A 1 348 ? -10.336 34.219 16.062 1 87 348 ILE A C 1
ATOM 2715 O O . ILE A 1 348 ? -9.203 34.531 15.68 1 87 348 ILE A O 1
ATOM 2719 N N . SER A 1 349 ? -10.633 33.938 17.328 1 89.88 349 SER A N 1
ATOM 2720 C CA . SER A 1 349 ? -9.578 33.969 18.344 1 89.88 349 SER A CA 1
ATOM 2721 C C . SER A 1 349 ? -8.633 32.781 18.172 1 89.88 349 SER A C 1
ATOM 2723 O O . SER A 1 349 ? -9.016 31.75 17.594 1 89.88 349 SER A O 1
ATOM 2725 N N . TRP A 1 350 ? -7.41 32.938 18.688 1 94.31 350 TRP A N 1
ATOM 2726 C CA . TRP A 1 350 ? -6.383 31.891 18.719 1 94.31 350 TRP A CA 1
ATOM 2727 C C . TRP A 1 350 ? -6.93 30.609 19.328 1 94.31 350 TRP A C 1
ATOM 2729 O O . TRP A 1 350 ? -6.695 29.516 18.797 1 94.31 350 TRP A O 1
ATOM 2739 N N . THR A 1 351 ? -7.703 30.688 20.375 1 94.44 351 THR A N 1
ATOM 2740 C CA . THR A 1 351 ? -8.25 29.547 21.094 1 94.44 351 THR A CA 1
ATOM 2741 C C . THR A 1 351 ? -9.32 28.844 20.266 1 94.44 351 THR A C 1
ATOM 2743 O O . THR A 1 351 ? -9.344 27.609 20.188 1 94.44 351 THR A O 1
ATOM 2746 N N . LEU A 1 352 ? -10.117 29.625 19.609 1 91.94 352 LEU A N 1
ATOM 2747 C CA . LEU A 1 352 ? -11.188 29.031 18.828 1 91.94 352 LEU A CA 1
ATOM 2748 C C . LEU A 1 352 ? -10.641 28.406 17.547 1 91.94 352 LEU A C 1
ATOM 2750 O O . LEU A 1 352 ? -11.148 27.391 17.078 1 91.94 352 LEU A O 1
ATOM 2754 N N . TYR A 1 353 ? -9.617 29.062 16.906 1 93.44 353 TYR A N 1
ATOM 2755 C CA . TYR A 1 353 ? -8.93 28.391 15.812 1 93.44 353 TYR A CA 1
ATOM 2756 C C . TYR A 1 353 ? -8.453 27 16.234 1 93.44 353 TYR A C 1
ATOM 2758 O O . TYR A 1 353 ? -8.68 26.031 15.516 1 93.44 353 TYR A O 1
ATOM 2766 N N . SER A 1 354 ? -7.828 26.938 17.391 1 95.38 354 SER A N 1
ATOM 2767 C CA . SER A 1 354 ? -7.18 25.734 17.859 1 95.38 354 SER A CA 1
ATOM 2768 C C . SER A 1 354 ? -8.203 24.656 18.234 1 95.38 354 SER A C 1
ATOM 2770 O O . SER A 1 354 ? -7.941 23.469 18.109 1 95.38 354 SER A O 1
ATOM 2772 N N . ALA A 1 355 ? -9.352 25.078 18.688 1 93.38 355 ALA A N 1
ATOM 2773 C CA . ALA A 1 355 ? -10.375 24.141 19.125 1 93.38 355 ALA A CA 1
ATOM 2774 C C . ALA A 1 355 ? -11.273 23.719 17.953 1 93.38 355 ALA A C 1
ATOM 2776 O O . ALA A 1 355 ? -11.375 22.531 17.625 1 93.38 355 ALA A O 1
ATOM 2777 N N . ASN A 1 356 ? -11.789 24.672 17.219 1 91.56 356 ASN A N 1
ATOM 2778 C CA . ASN A 1 356 ? -12.875 24.422 16.266 1 91.56 356 ASN A CA 1
ATOM 2779 C C . ASN A 1 356 ? -12.344 23.891 14.945 1 91.56 356 ASN A C 1
ATOM 2781 O O . ASN A 1 356 ? -13.094 23.297 14.164 1 91.56 356 ASN A O 1
ATOM 2785 N N . HIS A 1 357 ? -11.109 24.047 14.711 1 93.44 357 HIS A N 1
ATOM 2786 C CA . HIS A 1 357 ? -10.602 23.719 13.383 1 93.44 357 HIS A CA 1
ATOM 2787 C C . HIS A 1 357 ? -9.484 22.688 13.461 1 93.44 357 HIS A C 1
ATOM 2789 O O . HIS A 1 357 ? -8.688 22.562 12.531 1 93.44 357 HIS A O 1
ATOM 2795 N N . THR A 1 358 ? -9.383 22.047 14.57 1 94.81 358 THR A N 1
ATOM 2796 C CA . THR A 1 358 ? -8.414 20.984 14.812 1 94.81 358 THR A CA 1
ATOM 2797 C C . THR A 1 358 ? -9.062 19.812 15.547 1 94.81 358 THR A C 1
ATOM 2799 O O . THR A 1 358 ? -10.07 19.984 16.234 1 94.81 358 THR A O 1
ATOM 2802 N N . THR A 1 359 ? -8.578 18.672 15.344 1 95.75 359 THR A N 1
ATOM 2803 C CA . THR A 1 359 ? -9.055 17.453 15.992 1 95.75 359 THR A CA 1
ATOM 2804 C C . THR A 1 359 ? -7.891 16.672 16.594 1 95.75 359 THR A C 1
ATOM 2806 O O . THR A 1 359 ? -6.824 16.562 15.992 1 95.75 359 THR A O 1
ATOM 2809 N N . ASN A 1 360 ? -8.055 16.219 17.812 1 98.06 360 ASN A N 1
ATOM 2810 C CA . ASN A 1 360 ? -7.113 15.305 18.438 1 98.06 360 ASN A CA 1
ATOM 2811 C C . ASN A 1 360 ? -7.43 13.852 18.078 1 98.06 360 ASN A C 1
ATOM 2813 O O . ASN A 1 360 ? -8.586 13.516 17.812 1 98.06 360 ASN A O 1
ATOM 2817 N N . GLN A 1 361 ? -6.426 13.047 18.031 1 97.81 361 GLN A N 1
ATOM 2818 C CA . GLN A 1 361 ? -6.598 11.602 17.969 1 97.81 361 GLN A CA 1
ATOM 2819 C C . GLN A 1 361 ? -6.312 10.953 19.328 1 97.81 361 GLN A C 1
ATOM 2821 O O . GLN A 1 361 ? -5.73 11.586 20.203 1 97.81 361 GLN A O 1
ATOM 2826 N N . SER A 1 362 ? -6.613 9.68 19.469 1 96.31 362 SER A N 1
ATOM 2827 C CA . SER A 1 362 ? -6.586 8.953 20.734 1 96.31 362 SER A CA 1
ATOM 2828 C C . SER A 1 362 ? -5.211 9.031 21.375 1 96.31 362 SER A C 1
ATOM 2830 O O . SER A 1 362 ? -4.188 8.953 20.703 1 96.31 362 SER A O 1
ATOM 2832 N N . ASN A 1 363 ? -5.23 9.109 22.688 1 96.81 363 ASN A N 1
ATOM 2833 C CA . ASN A 1 363 ? -4.027 9.094 23.516 1 96.81 363 ASN A CA 1
ATOM 2834 C C . ASN A 1 363 ? -3.613 7.668 23.875 1 96.81 363 ASN A C 1
ATOM 2836 O O . ASN A 1 363 ? -3.84 7.215 25 1 96.81 363 ASN A O 1
ATOM 2840 N N . THR A 1 364 ? -3.004 6.945 23 1 97.31 364 THR A N 1
ATOM 2841 C CA . THR A 1 364 ? -2.418 5.629 23.234 1 97.31 364 THR A CA 1
ATOM 2842 C C . THR A 1 364 ? -0.928 5.637 22.906 1 97.31 364 THR A C 1
ATOM 2844 O O . THR A 1 364 ? -0.476 6.434 22.078 1 97.31 364 THR A O 1
ATOM 2847 N N . PRO A 1 365 ? -0.189 4.75 23.531 1 97.12 365 PRO A N 1
ATOM 2848 C CA . PRO A 1 365 ? 1.251 4.73 23.281 1 97.12 365 PRO A CA 1
ATOM 2849 C C . PRO A 1 365 ? 1.576 4.559 21.797 1 97.12 365 PRO A C 1
ATOM 2851 O O . PRO A 1 365 ? 2.5 5.199 21.281 1 97.12 365 PRO A O 1
ATOM 2854 N N . LEU A 1 366 ? 0.831 3.809 21.094 1 97.38 366 LEU A N 1
ATOM 2855 C CA . LEU A 1 366 ? 1.095 3.553 19.672 1 97.38 366 LEU A CA 1
ATOM 2856 C C . LEU A 1 366 ? 0.81 4.793 18.844 1 97.38 366 LEU A C 1
ATOM 2858 O O . LEU A 1 366 ? 1.612 5.164 17.984 1 97.38 366 LEU A O 1
ATOM 2862 N N . VAL A 1 367 ? -0.348 5.414 19.062 1 98 367 VAL A N 1
ATOM 2863 C CA . VAL A 1 367 ? -0.713 6.598 18.281 1 98 367 VAL A CA 1
ATOM 2864 C C . VAL A 1 367 ? 0.243 7.742 18.609 1 98 367 VAL A C 1
ATOM 2866 O O . VAL A 1 367 ? 0.669 8.477 17.703 1 98 367 VAL A O 1
ATOM 2869 N N . ASN A 1 368 ? 0.622 7.848 19.906 1 98.25 368 ASN A N 1
ATOM 2870 C CA . ASN A 1 368 ? 1.584 8.859 20.328 1 98.25 368 ASN A CA 1
ATOM 2871 C C . ASN A 1 368 ? 2.92 8.695 19.594 1 98.25 368 ASN A C 1
ATOM 2873 O O . ASN A 1 368 ? 3.496 9.672 19.125 1 98.25 368 ASN A O 1
ATOM 2877 N N . TRP A 1 369 ? 3.354 7.496 19.562 1 97.69 369 TRP A N 1
ATOM 2878 C CA . TRP A 1 369 ? 4.617 7.238 18.891 1 97.69 369 TRP A CA 1
ATOM 2879 C C . TRP A 1 369 ? 4.48 7.465 17.391 1 97.69 369 TRP A C 1
ATOM 2881 O O . TRP A 1 369 ? 5.32 8.125 16.766 1 97.69 369 TRP A O 1
ATOM 2891 N N . TRP A 1 370 ? 3.365 6.941 16.797 1 98 370 TRP A N 1
ATOM 2892 C CA . TRP A 1 370 ? 3.133 6.961 15.352 1 98 370 TRP A CA 1
ATOM 2893 C C . TRP A 1 370 ? 3.021 8.391 14.836 1 98 370 TRP A C 1
ATOM 2895 O O . TRP A 1 370 ? 3.539 8.711 13.766 1 98 370 TRP A O 1
ATOM 2905 N N . MET A 1 371 ? 2.42 9.289 15.641 1 98.12 371 MET A N 1
ATOM 2906 C CA . MET A 1 371 ? 2.201 10.672 15.219 1 98.12 371 MET A CA 1
ATOM 2907 C C . MET A 1 371 ? 3.15 11.617 15.938 1 98.12 371 MET A C 1
ATOM 2909 O O . MET A 1 371 ? 3.018 12.836 15.836 1 98.12 371 MET A O 1
ATOM 2913 N N . ALA A 1 372 ? 4.062 11.047 16.672 1 97.94 372 ALA A N 1
ATOM 2914 C CA . ALA A 1 372 ? 5.059 11.82 17.406 1 97.94 372 ALA A CA 1
ATOM 2915 C C . ALA A 1 372 ? 4.391 12.898 18.266 1 97.94 372 ALA A C 1
ATOM 2917 O O . ALA A 1 372 ? 4.832 14.055 18.281 1 97.94 372 ALA A O 1
ATOM 2918 N N . TYR A 1 373 ? 3.248 12.523 18.844 1 98.12 373 TYR A N 1
ATOM 2919 C CA . TYR A 1 373 ? 2.484 13.305 19.812 1 98.12 373 TYR A CA 1
ATOM 2920 C C . TYR A 1 373 ?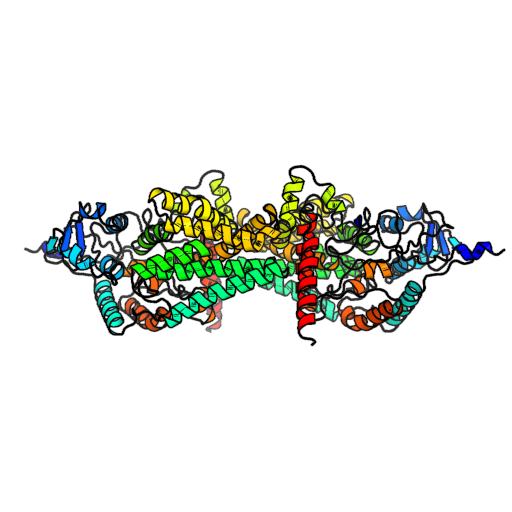 1.698 14.414 19.109 1 98.12 373 TYR A C 1
ATOM 2922 O O . TYR A 1 373 ? 1.011 15.203 19.766 1 98.12 373 TYR A O 1
ATOM 2930 N N . LEU A 1 374 ? 1.732 14.453 17.781 1 97.81 374 LEU A N 1
ATOM 2931 C CA . LEU A 1 374 ? 0.942 15.453 17.078 1 97.81 374 LEU A CA 1
ATOM 2932 C C . LEU A 1 374 ? -0.506 15 16.922 1 97.81 374 LEU A C 1
ATOM 2934 O O . LEU A 1 374 ? -1.321 15.703 16.328 1 97.81 374 LEU A O 1
ATOM 2938 N N . ASN A 1 375 ? -0.808 13.852 17.562 1 98.31 375 ASN A N 1
ATOM 2939 C CA . ASN A 1 375 ? -2.217 13.516 17.734 1 98.31 375 ASN A CA 1
ATOM 2940 C C . ASN A 1 375 ? -2.906 14.453 18.719 1 98.31 375 ASN A C 1
ATOM 2942 O O . ASN A 1 375 ? -4.133 14.469 18.812 1 98.31 375 ASN A O 1
ATOM 2946 N N . PHE A 1 376 ? -2.115 15.273 19.344 1 98.5 376 PHE A N 1
ATOM 2947 C CA . PHE A 1 376 ? -2.621 16.359 20.188 1 98.5 376 PHE A CA 1
ATOM 2948 C C . PHE A 1 376 ? -2.549 17.688 19.453 1 98.5 376 PHE A C 1
ATOM 2950 O O . PHE A 1 376 ? -1.924 18.641 19.938 1 98.5 376 PHE A O 1
ATOM 2957 N N . GLN A 1 377 ? -3.283 17.734 18.438 1 98.31 377 GLN A N 1
ATOM 2958 C CA . GLN A 1 377 ? -3.188 18.875 17.531 1 98.31 377 GLN A CA 1
ATOM 2959 C C . GLN A 1 377 ? -3.799 20.125 18.156 1 98.31 377 GLN A C 1
ATOM 2961 O O . GLN A 1 377 ? -3.334 21.234 17.922 1 98.31 377 GLN A O 1
ATOM 2966 N N . ILE A 1 378 ? -4.801 20 18.953 1 98.25 378 ILE A N 1
ATOM 2967 C CA . ILE A 1 378 ? -5.391 21.141 19.656 1 98.25 378 ILE A CA 1
ATOM 2968 C C . ILE A 1 378 ? -4.344 21.781 20.562 1 98.25 378 ILE A C 1
ATOM 2970 O O . ILE A 1 378 ? -4.102 23 20.484 1 98.25 378 ILE A O 1
ATOM 2974 N N . GLU A 1 379 ? -3.768 20.984 21.375 1 98.69 379 GLU A N 1
ATOM 2975 C CA . GLU A 1 379 ? -2.725 21.469 22.266 1 98.69 379 GLU A CA 1
ATOM 2976 C C . GLU A 1 379 ? -1.562 22.078 21.484 1 98.69 379 GLU A C 1
ATOM 2978 O O . GLU A 1 379 ? -1 23.094 21.875 1 98.69 379 GLU A O 1
ATOM 2983 N N . HIS A 1 380 ? -1.245 21.406 20.422 1 98.62 380 HIS A N 1
ATOM 2984 C CA . HIS A 1 380 ? -0.14 21.906 19.594 1 98.62 380 HIS A CA 1
ATOM 2985 C C . HIS A 1 380 ? -0.44 23.281 19.031 1 98.62 380 HIS A C 1
ATOM 2987 O O . HIS A 1 380 ? 0.438 24.156 19.016 1 98.62 380 HIS A O 1
ATOM 2993 N N . HIS A 1 381 ? -1.624 23.5 18.594 1 98.31 381 HIS A N 1
ATOM 2994 C CA . HIS A 1 381 ? -1.99 24.812 18.062 1 98.31 381 HIS A CA 1
ATOM 2995 C C . HIS A 1 381 ? -2.119 25.844 19.156 1 98.31 381 HIS A C 1
ATOM 2997 O O . HIS A 1 381 ? -1.862 27.031 18.938 1 98.31 381 HIS A O 1
ATOM 3003 N N . LEU A 1 382 ? -2.5 25.406 20.344 1 98.25 382 LEU A N 1
ATOM 3004 C CA . LEU A 1 382 ? -2.551 26.312 21.484 1 98.25 382 LEU A CA 1
ATOM 3005 C C . LEU A 1 382 ? -1.145 26.719 21.922 1 98.25 382 LEU A C 1
ATOM 3007 O O . LEU A 1 382 ? -0.895 27.875 22.25 1 98.25 382 LEU A O 1
ATOM 3011 N N . PHE A 1 383 ? -0.286 25.703 21.953 1 98.19 383 PHE A N 1
ATOM 3012 C CA . PHE A 1 383 ? 1.054 25.875 22.5 1 98.19 383 PHE A CA 1
ATOM 3013 C C . PHE A 1 383 ? 2.107 25.344 21.547 1 98.19 383 PHE A C 1
ATOM 3015 O O . PHE A 1 383 ? 2.824 24.391 21.859 1 98.19 383 PHE A O 1
ATOM 3022 N N . PRO A 1 384 ? 2.357 25.984 20.453 1 97.5 384 PRO A N 1
ATOM 3023 C CA . PRO A 1 384 ? 3.219 25.422 19.422 1 97.5 384 PRO A CA 1
ATOM 3024 C C . PRO A 1 384 ? 4.672 25.281 19.875 1 97.5 384 PRO A C 1
ATOM 3026 O O . PRO A 1 384 ? 5.387 24.406 19.375 1 97.5 384 PRO A O 1
ATOM 3029 N N . SER A 1 385 ? 5.113 26.094 20.812 1 97.25 385 SER A N 1
ATOM 3030 C CA . SER A 1 385 ? 6.512 26.062 21.234 1 97.25 385 SER A CA 1
ATOM 3031 C C . SER A 1 385 ? 6.719 25.094 22.391 1 97.25 385 SER A C 1
ATOM 3033 O O . SER A 1 385 ? 7.836 24.953 22.906 1 97.25 385 SER A O 1
ATOM 3035 N N . MET A 1 386 ? 5.688 24.484 22.891 1 97.94 386 MET A N 1
ATOM 3036 C CA . MET A 1 386 ? 5.816 23.453 23.922 1 97.94 386 MET A CA 1
ATOM 3037 C C . MET A 1 386 ? 6.328 22.141 23.344 1 97.94 386 MET A C 1
ATOM 3039 O O . MET A 1 386 ? 5.863 21.719 22.281 1 97.94 386 MET A O 1
ATOM 3043 N N . PRO A 1 387 ? 7.348 21.562 24.016 1 98.12 387 PRO A N 1
ATOM 3044 C CA . PRO A 1 387 ? 7.707 20.219 23.562 1 98.12 387 PRO A CA 1
ATOM 3045 C C . PRO A 1 387 ? 6.5 19.281 23.484 1 98.12 387 PRO A C 1
ATOM 3047 O O . PRO A 1 387 ? 5.754 19.156 24.453 1 98.12 387 PRO A O 1
ATOM 3050 N N . GLN A 1 388 ? 6.34 18.609 22.406 1 97.94 388 GLN A N 1
ATOM 3051 C CA . GLN A 1 388 ? 5.105 17.906 22.078 1 97.94 388 GLN A CA 1
ATOM 3052 C C . GLN A 1 388 ? 4.863 16.734 23.031 1 97.94 388 GLN A C 1
ATOM 3054 O O . GLN A 1 388 ? 3.715 16.391 23.312 1 97.94 388 GLN A O 1
ATOM 3059 N N . TYR A 1 389 ? 5.965 16.078 23.531 1 97.62 389 TYR A N 1
ATOM 3060 C CA . TYR A 1 389 ? 5.816 14.953 24.453 1 97.62 389 TYR A CA 1
ATOM 3061 C C . TYR A 1 389 ? 5.117 15.375 25.734 1 97.62 389 TYR A C 1
ATOM 3063 O O . TYR A 1 389 ? 4.695 14.531 26.531 1 97.62 389 TYR A O 1
ATOM 3071 N N . ASN A 1 390 ? 4.91 16.672 25.984 1 98.44 390 ASN A N 1
ATOM 3072 C CA . ASN A 1 390 ? 4.23 17.172 27.172 1 98.44 390 ASN A CA 1
ATOM 3073 C C . ASN A 1 390 ? 2.729 17.312 26.938 1 98.44 390 ASN A C 1
ATOM 3075 O O . ASN A 1 390 ? 1.964 17.484 27.891 1 98.44 390 ASN A O 1
ATOM 3079 N N . HIS A 1 391 ? 2.273 17.266 25.75 1 98.5 391 HIS A N 1
ATOM 3080 C CA . HIS A 1 391 ? 0.87 17.5 25.438 1 98.5 391 HIS A CA 1
ATOM 3081 C C . HIS A 1 391 ? -0.029 16.469 26.109 1 98.5 391 HIS A C 1
ATOM 3083 O O . HIS A 1 391 ? -1.088 16.812 26.641 1 98.5 391 HIS A O 1
ATOM 3089 N N . PRO A 1 392 ? 0.369 15.164 26.109 1 98.19 392 PRO A N 1
ATOM 3090 C CA . PRO A 1 392 ? -0.465 14.195 26.812 1 98.19 392 PRO A CA 1
ATOM 3091 C C . PRO A 1 392 ? -0.624 14.531 28.297 1 98.19 392 PRO A C 1
ATOM 3093 O O . PRO A 1 392 ? -1.632 14.172 28.922 1 98.19 392 PRO A O 1
ATOM 3096 N N . LYS A 1 393 ? 0.257 15.227 28.875 1 98.06 393 LYS A N 1
ATOM 3097 C CA . LYS A 1 393 ? 0.255 15.531 30.297 1 98.06 393 LYS A CA 1
ATOM 3098 C C . LYS A 1 393 ? -0.682 16.703 30.609 1 98.06 393 LYS A C 1
ATOM 3100 O O . LYS A 1 393 ? -1.172 16.828 31.734 1 98.06 393 LYS A O 1
ATOM 3105 N N . ILE A 1 394 ? -0.901 17.547 29.641 1 98.56 394 ILE A N 1
ATOM 3106 C CA . ILE A 1 394 ? -1.636 18.766 29.938 1 98.56 394 ILE A CA 1
ATOM 3107 C C . ILE A 1 394 ? -3.006 18.734 29.266 1 98.56 394 ILE A C 1
ATOM 3109 O O . ILE A 1 394 ? -3.84 19.609 29.484 1 98.56 394 ILE A O 1
ATOM 3113 N N . CYS A 1 395 ? -3.279 17.719 28.453 1 98.44 395 CYS A N 1
ATOM 3114 C CA . CYS A 1 395 ? -4.504 17.656 27.656 1 98.44 395 CYS A CA 1
ATOM 3115 C C . CYS A 1 395 ? -5.734 17.734 28.547 1 98.44 395 CYS A C 1
ATOM 3117 O O . CYS A 1 395 ? -6.754 18.312 28.172 1 98.44 395 CYS A O 1
ATOM 3119 N N . GLY A 1 396 ? -5.707 17.172 29.781 1 98.38 396 GLY A N 1
ATOM 3120 C CA . GLY A 1 396 ? -6.82 17.266 30.703 1 98.38 396 GLY A CA 1
ATOM 3121 C C . GLY A 1 396 ? -7.152 18.703 31.094 1 98.38 396 GLY A C 1
ATOM 3122 O O . GLY A 1 396 ? -8.328 19.062 31.203 1 98.38 396 GLY A O 1
ATOM 3123 N N . ARG A 1 397 ? -6.176 19.516 31.297 1 98.62 397 ARG A N 1
ATOM 3124 C CA . ARG A 1 397 ? -6.371 20.922 31.672 1 98.62 397 ARG A CA 1
ATOM 3125 C C . ARG A 1 397 ? -6.941 21.719 30.516 1 98.62 397 ARG A C 1
ATOM 3127 O O . ARG A 1 397 ? -7.766 22.609 30.703 1 98.62 397 ARG A O 1
ATOM 3134 N N . VAL A 1 398 ? -6.457 21.375 29.312 1 98.62 398 VAL A N 1
ATOM 3135 C CA . VAL A 1 398 ? -6.98 22.031 28.125 1 98.62 398 VAL A CA 1
ATOM 3136 C C . VAL A 1 398 ? -8.453 21.656 27.938 1 98.62 398 VAL A C 1
ATOM 3138 O O . VAL A 1 398 ? -9.281 22.531 27.641 1 98.62 398 VAL A O 1
ATOM 3141 N N . LYS A 1 399 ? -8.773 20.391 28.094 1 98.12 399 LYS A N 1
ATOM 3142 C CA . LYS A 1 399 ? -10.156 19.938 28 1 98.12 399 LYS A CA 1
ATOM 3143 C C . LYS A 1 399 ? -11.047 20.688 29 1 98.12 399 LYS A C 1
ATOM 3145 O O . LYS A 1 399 ? -12.133 21.156 28.641 1 98.12 399 LYS A O 1
ATOM 3150 N N . GLN A 1 400 ? -10.609 20.859 30.203 1 98.19 400 GLN A N 1
ATOM 3151 C CA . GLN A 1 400 ? -11.359 21.562 31.234 1 98.19 400 GLN A CA 1
ATOM 3152 C C . GLN A 1 400 ? -11.586 23.016 30.859 1 98.19 400 GLN A C 1
ATOM 3154 O O . GLN A 1 400 ? -12.664 23.578 31.109 1 98.19 400 GLN A O 1
ATOM 3159 N N . LEU A 1 401 ? -10.555 23.625 30.328 1 97.75 401 LEU A N 1
ATOM 3160 C CA . LEU A 1 401 ? -10.656 25.016 29.875 1 97.75 401 LEU A CA 1
ATOM 3161 C C . LEU A 1 401 ? -11.789 25.172 28.859 1 97.75 401 LEU A C 1
ATOM 3163 O O . LEU A 1 401 ? -12.633 26.047 28.984 1 97.75 401 LEU A O 1
ATOM 3167 N N . PHE A 1 402 ? -11.789 24.328 27.844 1 96.19 402 PHE A N 1
ATOM 3168 C CA . PHE A 1 402 ? -12.773 24.438 26.781 1 96.19 402 PHE A CA 1
ATOM 3169 C C . PHE A 1 402 ? -14.164 24.094 27.297 1 96.19 402 PHE A C 1
ATOM 3171 O O . PHE A 1 402 ? -15.148 24.766 26.969 1 96.19 402 PHE A O 1
ATOM 3178 N N . GLU A 1 403 ? -14.25 23.094 28.141 1 95.44 403 GLU A N 1
ATOM 3179 C CA . GLU A 1 403 ? -15.531 22.719 28.719 1 95.44 403 GLU A CA 1
ATOM 3180 C C . GLU A 1 403 ? -16.125 23.859 29.547 1 95.44 403 GLU A C 1
ATOM 3182 O O . GLU A 1 403 ? -17.328 24.109 29.484 1 95.44 403 GLU A O 1
ATOM 3187 N N . LYS A 1 404 ? -15.344 24.5 30.25 1 95.88 404 LYS A N 1
ATOM 3188 C CA . LYS A 1 404 ? -15.758 25.625 31.078 1 95.88 404 LYS A CA 1
ATOM 3189 C C . LYS A 1 404 ? -16.422 26.703 30.219 1 95.88 404 LYS A C 1
ATOM 3191 O O . LYS A 1 404 ? -17.344 27.391 30.672 1 95.88 404 LYS A O 1
ATOM 3196 N N . HIS A 1 405 ? -16.031 26.891 29.031 1 93.19 405 HIS A N 1
ATOM 3197 C CA . HIS A 1 405 ? -16.516 27.969 28.172 1 93.19 405 HIS A CA 1
ATOM 3198 C C . HIS A 1 405 ? -17.453 27.438 27.094 1 93.19 405 HIS A C 1
ATOM 3200 O O . HIS A 1 405 ? -17.75 28.141 26.125 1 93.19 405 HIS A O 1
ATOM 3206 N N . GLY A 1 406 ? -17.75 26.188 27.156 1 91.12 406 GLY A N 1
ATOM 3207 C CA . GLY A 1 406 ? -18.719 25.609 26.234 1 91.12 406 GLY A CA 1
ATOM 3208 C C . GLY A 1 406 ? -18.156 25.375 24.844 1 91.12 406 GLY A C 1
ATOM 3209 O O . GLY A 1 406 ? -18.891 25.438 23.844 1 91.12 406 GLY A O 1
ATOM 3210 N N . VAL A 1 407 ? -16.891 25.281 24.703 1 91.94 407 VAL A N 1
ATOM 3211 C CA . VAL A 1 407 ? -16.219 25.016 23.438 1 91.94 407 VAL A CA 1
ATOM 3212 C C . VAL A 1 407 ? -15.922 23.531 23.312 1 91.94 407 VAL A C 1
ATOM 3214 O O . VAL A 1 407 ? -15.531 22.891 24.297 1 91.94 407 VAL A O 1
ATOM 3217 N N . GLU A 1 408 ? -16.141 22.953 22.141 1 92 408 GLU A N 1
ATOM 3218 C CA . GLU A 1 408 ? -15.945 21.531 21.922 1 92 408 GLU A CA 1
ATOM 3219 C C . GLU A 1 408 ? -14.461 21.172 21.969 1 92 408 GLU A C 1
ATOM 3221 O O . GLU A 1 408 ? -13.625 21.875 21.391 1 92 408 GLU A O 1
ATOM 3226 N N . TYR A 1 409 ? -14.133 20.172 22.688 1 95.56 409 TYR A N 1
ATOM 3227 C CA . TYR A 1 409 ? -12.836 19.5 22.672 1 95.56 409 TYR A CA 1
ATOM 3228 C C . TYR A 1 409 ? -12.914 18.188 21.922 1 95.56 409 TYR A C 1
ATOM 3230 O O . TYR A 1 409 ? -13.258 17.141 22.5 1 95.56 409 TYR A O 1
ATOM 3238 N N . ASP A 1 410 ? -12.531 18.172 20.625 1 95.38 410 ASP A N 1
ATOM 3239 C CA . ASP A 1 410 ? -12.797 17.062 19.703 1 95.38 410 ASP A CA 1
ATOM 3240 C C . ASP A 1 410 ? -11.672 16.031 19.75 1 95.38 410 ASP A C 1
ATOM 3242 O O . ASP A 1 410 ? -10.547 16.312 19.344 1 95.38 410 ASP A O 1
ATOM 3246 N N . VAL A 1 411 ? -11.945 14.883 20.281 1 97 411 VAL A N 1
ATOM 3247 C CA . VAL A 1 411 ? -11.023 13.75 20.297 1 97 411 VAL A CA 1
ATOM 3248 C C . VAL A 1 411 ? -11.648 12.562 19.578 1 97 411 VAL A C 1
ATOM 3250 O O . VAL A 1 411 ? -12.766 12.148 19.906 1 97 411 VAL A O 1
ATOM 3253 N N . ARG A 1 412 ? -10.914 12.07 18.625 1 95.62 412 ARG A N 1
ATOM 3254 C CA . ARG A 1 412 ? -11.359 10.906 17.875 1 95.62 412 ARG A CA 1
ATOM 3255 C C . ARG A 1 412 ? -10.297 9.805 17.891 1 95.62 412 ARG A C 1
ATOM 3257 O O . ARG A 1 412 ? -9.125 10.07 18.141 1 95.62 412 ARG A O 1
ATOM 3264 N N . THR A 1 413 ? -10.789 8.594 17.688 1 96.31 413 THR A N 1
ATOM 3265 C CA . THR A 1 413 ? -9.797 7.539 17.484 1 96.31 413 THR A CA 1
ATOM 3266 C C . THR A 1 413 ? -9.047 7.746 16.172 1 96.31 413 THR A C 1
ATOM 3268 O O . THR A 1 413 ? -9.531 8.438 15.273 1 96.31 413 THR A O 1
ATOM 3271 N N . TYR A 1 414 ? -7.895 7.164 16.156 1 95.81 414 TYR A N 1
ATOM 3272 C CA . TYR A 1 414 ? -7.105 7.262 14.93 1 95.81 414 TYR A CA 1
ATOM 3273 C C . TYR A 1 414 ? -7.875 6.703 13.742 1 95.81 414 TYR A C 1
ATOM 3275 O O . TYR A 1 414 ? -7.926 7.328 12.68 1 95.81 414 TYR A O 1
ATOM 3283 N N . ALA A 1 415 ? -8.531 5.559 13.898 1 92.19 415 ALA A N 1
ATOM 3284 C CA . ALA A 1 415 ? -9.289 4.914 12.828 1 92.19 415 ALA A CA 1
ATOM 3285 C C . ALA A 1 415 ? -10.461 5.785 12.391 1 92.19 415 ALA A C 1
ATOM 3287 O O . ALA A 1 415 ? -10.758 5.875 11.195 1 92.19 415 ALA A O 1
ATOM 3288 N N . LYS A 1 416 ? -11.117 6.375 13.312 1 92.88 416 LYS A N 1
ATOM 3289 C CA . LYS A 1 416 ? -12.234 7.258 12.984 1 92.88 416 LYS A CA 1
ATOM 3290 C C . LYS A 1 416 ? -11.758 8.484 12.211 1 92.88 416 LYS A C 1
ATOM 3292 O O . LYS A 1 416 ? -12.422 8.93 11.273 1 92.88 416 LYS A O 1
ATOM 3297 N N . SER A 1 417 ? -10.633 9.031 12.633 1 94.5 417 SER A N 1
ATOM 3298 C CA . SER A 1 417 ? -10.086 10.18 11.93 1 94.5 417 SER A CA 1
ATOM 3299 C C . SER A 1 417 ? -9.703 9.828 10.492 1 94.5 417 SER A C 1
ATOM 3301 O O . SER A 1 417 ? -9.906 10.625 9.578 1 94.5 417 SER A O 1
ATOM 3303 N N . MET A 1 418 ? -9.141 8.672 10.344 1 92.62 418 MET A N 1
ATOM 3304 C CA . MET A 1 418 ? -8.82 8.18 9.008 1 92.62 418 MET A CA 1
ATOM 3305 C C . MET A 1 418 ? -10.078 8.047 8.156 1 92.62 418 MET A C 1
ATOM 3307 O O . MET A 1 418 ? -10.102 8.461 6.996 1 92.62 418 MET A O 1
ATOM 3311 N N . ARG A 1 419 ? -11.109 7.492 8.719 1 90.06 419 ARG A N 1
ATOM 3312 C CA . ARG A 1 419 ? -12.383 7.328 8.031 1 90.06 419 ARG A CA 1
ATOM 3313 C C . ARG A 1 419 ? -12.977 8.68 7.645 1 90.06 419 ARG A C 1
ATOM 3315 O O . ARG A 1 419 ? -13.383 8.883 6.5 1 90.06 419 ARG A O 1
ATOM 3322 N N . ASP A 1 420 ? -13 9.602 8.609 1 91.94 420 ASP A N 1
ATOM 3323 C CA . ASP A 1 420 ? -13.594 10.914 8.367 1 91.94 420 ASP A CA 1
ATOM 3324 C C . ASP A 1 420 ? -12.844 11.664 7.27 1 91.94 420 ASP A C 1
ATOM 3326 O O . ASP A 1 420 ? -13.461 12.359 6.453 1 91.94 420 ASP A O 1
ATOM 3330 N N . THR A 1 421 ? -11.539 11.562 7.301 1 93.44 421 THR A N 1
ATOM 3331 C CA . THR A 1 421 ? -10.727 12.211 6.273 1 93.44 421 THR A CA 1
ATOM 3332 C C . THR A 1 421 ? -11 11.602 4.902 1 93.44 421 THR A C 1
ATOM 3334 O O . THR A 1 421 ? -11.156 12.328 3.916 1 93.44 421 THR A O 1
ATOM 3337 N N . TYR A 1 422 ? -11.047 10.328 4.809 1 90.38 422 TYR A N 1
ATOM 3338 C CA . TYR A 1 422 ? -11.32 9.648 3.547 1 90.38 422 TYR A CA 1
ATOM 3339 C C . TYR A 1 422 ? -12.695 10.031 3.008 1 90.38 422 TYR A C 1
ATOM 3341 O O . TYR A 1 422 ? -12.836 10.383 1.831 1 90.38 422 TYR A O 1
ATOM 3349 N N . VAL A 1 423 ? -13.703 9.969 3.871 1 88.19 423 VAL A N 1
ATOM 3350 C CA . VAL A 1 423 ? -15.078 10.289 3.482 1 88.19 423 VAL A CA 1
ATOM 3351 C C . VAL A 1 423 ? -15.164 11.758 3.066 1 88.19 423 VAL A C 1
ATOM 3353 O O . VAL A 1 423 ? -15.891 12.102 2.131 1 88.19 423 VAL A O 1
ATOM 3356 N N . ASN A 1 424 ? -14.461 12.562 3.795 1 91.5 424 ASN A N 1
ATOM 3357 C CA . ASN A 1 424 ? -14.414 13.969 3.416 1 91.5 424 ASN A CA 1
ATOM 3358 C C . ASN A 1 424 ? -13.867 14.156 2.002 1 91.5 424 ASN A C 1
ATOM 3360 O O . ASN A 1 424 ? -14.43 14.906 1.204 1 91.5 424 ASN A O 1
ATOM 3364 N N . LEU A 1 425 ? -12.773 13.508 1.696 1 92 425 LEU A N 1
ATOM 3365 C CA . LEU A 1 425 ? -12.164 13.602 0.373 1 92 425 LEU A CA 1
ATOM 3366 C C . LEU A 1 425 ? -13.117 13.086 -0.7 1 92 425 LEU A C 1
ATOM 3368 O O . LEU A 1 425 ? -13.195 13.648 -1.793 1 92 425 LEU A O 1
ATOM 3372 N N . LEU A 1 426 ? -13.789 12.016 -0.385 1 87.06 426 LEU A N 1
ATOM 3373 C CA . LEU A 1 426 ? -14.773 11.477 -1.315 1 87.06 426 LEU A CA 1
ATOM 3374 C C . LEU A 1 426 ? -15.875 12.492 -1.585 1 87.06 426 LEU A C 1
ATOM 3376 O O . LEU A 1 426 ? -16.25 12.711 -2.738 1 87.06 426 LEU A O 1
ATOM 3380 N N . ALA A 1 427 ? -16.391 13.062 -0.522 1 87.44 427 ALA A N 1
ATOM 3381 C CA . ALA A 1 427 ? -17.484 14.016 -0.632 1 87.44 427 ALA A CA 1
ATOM 3382 C C . ALA A 1 427 ? -17.062 15.266 -1.407 1 87.44 427 ALA A C 1
ATOM 3384 O O . ALA A 1 427 ? -17.812 15.766 -2.244 1 87.44 427 ALA A O 1
ATOM 3385 N N . VAL A 1 428 ? -15.906 15.758 -1.149 1 91.88 428 VAL A N 1
ATOM 3386 C CA . VAL A 1 428 ? -15.398 16.953 -1.807 1 91.88 428 VAL A CA 1
ATOM 3387 C C . VAL A 1 428 ? -15.172 16.672 -3.291 1 91.88 428 VAL A C 1
ATOM 3389 O O . VAL A 1 428 ? -15.461 17.531 -4.137 1 91.88 428 VAL A O 1
ATOM 3392 N N . GLY A 1 429 ? -14.648 15.516 -3.568 1 90.19 429 GLY A N 1
ATOM 3393 C CA . GLY A 1 429 ? -14.352 15.164 -4.945 1 90.19 429 GLY A CA 1
ATOM 3394 C C . GLY A 1 429 ? -15.578 14.766 -5.742 1 90.19 429 GLY A C 1
ATOM 3395 O O . GLY A 1 429 ? -15.531 14.711 -6.973 1 90.19 429 GLY A O 1
ATOM 3396 N N . ASN A 1 430 ? -16.594 14.398 -5.066 1 84.31 430 ASN A N 1
ATOM 3397 C CA . ASN A 1 430 ? -17.812 13.938 -5.715 1 84.31 430 ASN A CA 1
ATOM 3398 C C . ASN A 1 430 ? -19.047 14.672 -5.188 1 84.31 430 ASN A C 1
ATOM 3400 O O . ASN A 1 430 ? -19.953 14.055 -4.625 1 84.31 430 ASN A O 1
ATOM 3404 N N . ALA A 1 431 ? -19.078 15.992 -5.188 1 69 431 ALA A N 1
ATOM 3405 C CA . ALA A 1 431 ? -20.109 16.859 -4.605 1 69 431 ALA A CA 1
ATOM 3406 C C . ALA A 1 431 ? -21.5 16.438 -5.07 1 69 431 ALA A C 1
ATOM 3408 O O . ALA A 1 431 ? -22.484 16.625 -4.352 1 69 431 ALA A O 1
ATOM 3409 N N . SER A 1 432 ? -21.672 16.031 -6.277 1 57.44 432 SER A N 1
ATOM 3410 C CA . SER A 1 432 ? -23.047 15.656 -6.621 1 57.44 432 SER A CA 1
ATOM 3411 C C . SER A 1 432 ? -23.516 14.477 -5.777 1 57.44 432 SER A C 1
ATOM 3413 O O . SER A 1 432 ? -24.719 14.188 -5.73 1 57.44 432 SER A O 1
ATOM 3415 N N . HIS A 1 433 ? -22.625 13.742 -5.102 1 51.59 433 HIS A N 1
ATOM 3416 C CA . HIS A 1 433 ? -23 12.516 -4.41 1 51.59 433 HIS A CA 1
ATOM 3417 C C . HIS A 1 433 ? -23.312 12.789 -2.939 1 51.59 433 HIS A C 1
ATOM 3419 O O . HIS A 1 433 ? -22.422 13.188 -2.182 1 51.59 433 HIS A O 1
ATOM 3425 N N . SER A 1 434 ? -24.375 13.383 -2.588 1 46.41 434 SER A N 1
ATOM 3426 C CA . SER A 1 434 ? -24.828 13.633 -1.225 1 46.41 434 SER A CA 1
ATOM 3427 C C . SER A 1 434 ? -24.641 12.398 -0.348 1 46.41 434 SER A C 1
ATOM 3429 O O . SER A 1 434 ? -25.438 11.453 -0.427 1 46.41 434 SER A O 1
ATOM 3431 N N . LEU A 1 435 ? -23.578 11.922 -0.08 1 43.38 435 LEU A N 1
ATOM 3432 C CA . LEU A 1 435 ? -23.344 10.766 0.78 1 43.38 435 LEU A CA 1
ATOM 3433 C C . LEU A 1 435 ? -24.047 10.938 2.125 1 43.38 435 LEU A C 1
ATOM 3435 O O . LEU A 1 435 ? -24.328 9.961 2.816 1 43.38 435 LEU A O 1
ATOM 3439 N N . HIS A 1 436 ? -24.125 12.188 2.766 1 40.25 436 HIS A N 1
ATOM 3440 C CA . HIS A 1 436 ? -24.672 12.453 4.09 1 40.25 436 HIS A CA 1
ATOM 3441 C C . HIS A 1 436 ? -26.188 12.219 4.117 1 40.25 436 HIS A C 1
ATOM 3443 O O . HIS A 1 436 ? -26.766 12 5.184 1 40.25 436 HIS A O 1
ATOM 3449 N N . GLN A 1 437 ? -26.859 12.445 3.152 1 35.78 437 GLN A N 1
ATOM 3450 C CA . GLN A 1 437 ? -28.297 12.43 3.402 1 35.78 437 GLN A CA 1
ATOM 3451 C C . GLN A 1 437 ? -28.781 11.047 3.814 1 35.78 437 GLN A C 1
ATOM 3453 O O 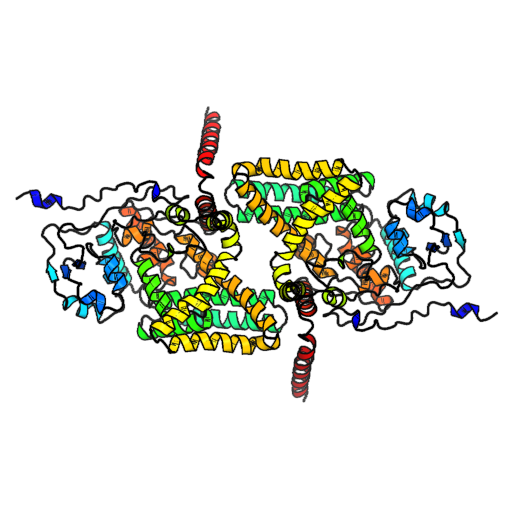. GLN A 1 437 ? -29.734 10.914 4.586 1 35.78 437 GLN A O 1
ATOM 3458 N N . ARG A 1 438 ? -28.141 10.016 3.316 1 36.97 438 ARG A N 1
ATOM 3459 C CA . ARG A 1 438 ? -28.891 8.789 3.553 1 36.97 438 ARG A CA 1
ATOM 3460 C C . ARG A 1 438 ? -28.5 8.156 4.891 1 36.97 438 ARG A C 1
ATOM 3462 O O . ARG A 1 438 ? -29.078 7.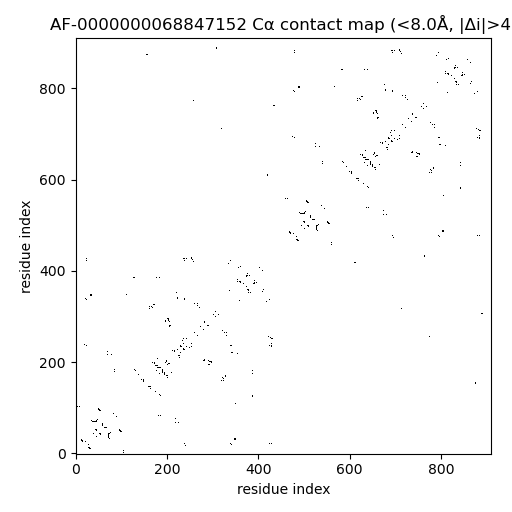148 5.297 1 36.97 438 ARG A O 1
ATOM 3469 N N . ASN A 1 439 ? -27.438 8.484 5.445 1 35.75 439 ASN A N 1
ATOM 3470 C CA . ASN A 1 439 ? -27.219 7.895 6.762 1 35.75 439 ASN A CA 1
ATOM 3471 C C . ASN A 1 439 ? -28.172 8.453 7.801 1 35.75 439 ASN A C 1
ATOM 3473 O O . ASN A 1 439 ? -28.234 7.965 8.93 1 35.75 439 ASN A O 1
ATOM 3477 N N . GLU A 1 440 ? -28.688 9.562 7.672 1 35.69 440 GLU A N 1
ATOM 3478 C CA . GLU A 1 440 ? -29.766 9.953 8.578 1 35.69 440 GLU A CA 1
ATOM 3479 C C . GLU A 1 440 ? -30.969 9.016 8.445 1 35.69 440 GLU A C 1
ATOM 3481 O O . GLU A 1 440 ? -31.734 8.844 9.398 1 35.69 440 GLU A O 1
ATOM 3486 N N . GLY A 1 441 ? -31.188 8.398 7.297 1 35.09 441 GLY A N 1
ATOM 3487 C CA . GLY A 1 441 ? -32.344 7.516 7.25 1 35.09 441 GLY A CA 1
ATOM 3488 C C . GLY A 1 441 ? -32.094 6.195 7.961 1 35.09 441 GLY A C 1
ATOM 3489 O O . GLY A 1 441 ? -33.062 5.453 8.227 1 35.09 441 GLY A O 1
ATOM 3490 N N . LEU A 1 442 ? -30.844 5.719 8.047 1 34.81 442 LEU A N 1
ATOM 3491 C CA . LEU A 1 442 ? -30.641 4.449 8.742 1 34.81 442 LEU A CA 1
ATOM 3492 C C . LEU A 1 442 ? -30.562 4.664 10.25 1 34.81 442 LEU A C 1
ATOM 3494 O O . LEU A 1 442 ? -30.828 3.744 11.023 1 34.81 442 LEU A O 1
ATOM 3498 N N . THR A 1 443 ? -30.141 5.797 10.836 1 34.47 443 THR A N 1
ATOM 3499 C CA . THR A 1 443 ? -30.234 6.047 12.266 1 34.47 443 THR A CA 1
ATOM 3500 C C . THR A 1 443 ? -31.688 6.195 12.703 1 34.47 443 THR A C 1
ATOM 3502 O O . THR A 1 443 ? -32.031 5.859 13.836 1 34.47 443 THR A O 1
ATOM 3505 N N . THR A 1 444 ? -32.5 6.688 11.922 1 32.75 444 THR A N 1
ATOM 3506 C CA . THR A 1 444 ? -33.875 6.773 12.391 1 32.75 444 THR A CA 1
ATOM 3507 C C . THR A 1 444 ? -34.531 5.391 12.422 1 32.75 444 THR A C 1
ATOM 3509 O O . THR A 1 444 ? -35.406 5.141 13.234 1 32.75 444 THR A O 1
ATOM 3512 N N . ARG A 1 445 ? -34.031 4.418 11.688 1 34.66 445 ARG A N 1
ATOM 3513 C CA . ARG A 1 445 ? -34.719 3.139 11.82 1 34.66 445 ARG A CA 1
ATOM 3514 C C . ARG A 1 445 ? -34.219 2.363 13.031 1 34.66 445 ARG A C 1
ATOM 3516 O O . ARG A 1 445 ? -34.906 1.498 13.555 1 34.66 445 ARG A O 1
ATOM 3523 N N . GLU A 1 446 ? -32.969 2.51 13.438 1 33.47 446 GLU A N 1
ATOM 3524 C CA . GLU A 1 446 ? -32.562 1.843 14.68 1 33.47 446 GLU A CA 1
ATOM 3525 C C . GLU A 1 446 ? -33.188 2.541 15.891 1 33.47 446 GLU A C 1
ATOM 3527 O O . GLU A 1 446 ? -33.375 1.918 16.938 1 33.47 446 GLU A O 1
ATOM 3532 N N . SER A 1 447 ? -33.406 3.783 15.852 1 31.11 447 SER A N 1
ATOM 3533 C CA . SER A 1 447 ? -34.094 4.309 17.016 1 31.11 447 SER A CA 1
ATOM 3534 C C . SER A 1 447 ? -35.531 3.801 17.078 1 31.11 447 SER A C 1
ATOM 3536 O O . SER A 1 447 ? -36.156 3.801 18.156 1 31.11 447 SER A O 1
ATOM 3538 N N . ALA A 1 448 ? -36.156 3.502 15.945 1 32.38 448 ALA A N 1
ATOM 3539 C CA . ALA A 1 448 ? -37.5 3.012 16.062 1 32.38 448 ALA A CA 1
ATOM 3540 C C . ALA A 1 448 ? -37.531 1.589 16.625 1 32.38 448 ALA A C 1
ATOM 3542 O O . ALA A 1 448 ? -38.562 1.139 17.141 1 32.38 448 ALA A O 1
ATOM 3543 N N . ALA A 1 449 ? -36.5 0.719 16.312 1 32.91 449 ALA A N 1
ATOM 3544 C CA . ALA A 1 449 ? -36.594 -0.644 16.828 1 32.91 449 ALA A CA 1
ATOM 3545 C C . ALA A 1 449 ? -36.344 -0.672 18.344 1 32.91 449 ALA A C 1
ATOM 3547 O O . ALA A 1 449 ? -36.688 -1.663 19 1 32.91 449 ALA A O 1
ATOM 3548 N N . VAL A 1 450 ? -35.562 0.306 18.922 1 32.31 450 VAL A N 1
ATOM 3549 C CA . VAL A 1 450 ? -35.438 0.196 20.359 1 32.31 450 VAL A CA 1
ATOM 3550 C C . VAL A 1 450 ? -36.781 0.532 21.031 1 32.31 450 VAL A C 1
ATOM 3552 O O . VAL A 1 450 ? -36.969 0.314 22.219 1 32.31 450 VAL A O 1
ATOM 3555 N N . ARG A 1 451 ? -37.625 1.229 20.312 1 29.48 451 ARG A N 1
ATOM 3556 C CA . ARG A 1 451 ? -38.781 1.556 21.125 1 29.48 451 ARG A CA 1
ATOM 3557 C C . ARG A 1 451 ? -39.656 0.325 21.344 1 29.48 451 ARG A C 1
ATOM 3559 O O . ARG A 1 451 ? -40.656 0.394 22.047 1 29.48 451 ARG A O 1
ATOM 3566 N N . VAL A 1 452 ? -39.469 -0.692 20.5 1 28.55 452 VAL A N 1
ATOM 3567 C CA . VAL A 1 452 ? -40.562 -1.646 20.75 1 28.55 452 VAL A CA 1
ATOM 3568 C C . VAL A 1 452 ? -40.312 -2.354 22.094 1 28.55 452 VAL A C 1
ATOM 3570 O O . VAL A 1 452 ? -41.25 -2.918 22.672 1 28.55 452 VAL A O 1
ATOM 3573 N N . THR A 1 453 ? -39 -2.52 22.469 1 28.52 453 THR A N 1
ATOM 3574 C CA . THR A 1 453 ? -39.062 -3.477 23.578 1 28.52 453 THR A CA 1
ATOM 3575 C C . THR A 1 453 ? -39.438 -2.779 24.875 1 28.52 453 THR A C 1
ATOM 3577 O O . THR A 1 453 ? -39.5 -3.414 25.938 1 28.52 453 THR A O 1
ATOM 3580 N N . GLY A 1 454 ? -39.531 -1.385 24.875 1 24.45 454 GLY A N 1
ATOM 3581 C CA . GLY A 1 454 ? -39.875 -0.996 26.234 1 24.45 454 GLY A CA 1
ATOM 3582 C C . GLY A 1 454 ? -41.344 -1.268 26.594 1 24.45 454 GLY A C 1
ATOM 3583 O O . GLY A 1 454 ? -41.781 -0.952 27.703 1 24.45 454 GLY A O 1
ATOM 3584 N N . HIS A 1 455 ? -42.188 -2.137 25.969 1 21.64 455 HIS A N 1
ATOM 3585 C CA . HIS A 1 455 ? -43.188 -2.521 26.969 1 21.64 455 HIS A CA 1
ATOM 3586 C C . HIS A 1 455 ? -42.656 -3.619 27.875 1 21.64 455 HIS A C 1
ATOM 3588 O O . HIS A 1 455 ? -41.906 -4.508 27.438 1 21.64 455 HIS A O 1
ATOM 3594 N N . MET B 1 1 ? 23.328 -57.562 -32.094 1 21.25 1 MET B N 1
ATOM 3595 C CA . MET B 1 1 ? 22.766 -57.75 -30.766 1 21.25 1 MET B CA 1
ATOM 3596 C C . MET B 1 1 ? 22.781 -56.438 -29.969 1 21.25 1 MET B C 1
ATOM 3598 O O . MET B 1 1 ? 21.797 -56.094 -29.344 1 21.25 1 MET B O 1
ATOM 3602 N N . SER B 1 2 ? 23.984 -56.031 -29.562 1 22.47 2 SER B N 1
ATOM 3603 C CA . SER B 1 2 ? 24.281 -55.312 -28.328 1 22.47 2 SER B CA 1
ATOM 3604 C C . SER B 1 2 ? 23.969 -53.812 -28.453 1 22.47 2 SER B C 1
ATOM 3606 O O . SER B 1 2 ? 24.359 -53.031 -27.609 1 22.47 2 SER B O 1
ATOM 3608 N N . LEU B 1 3 ? 23.688 -53.281 -29.672 1 27.58 3 LEU B N 1
ATOM 3609 C CA . LEU B 1 3 ? 23.406 -51.875 -29.859 1 27.58 3 LEU B CA 1
ATOM 3610 C C . LEU B 1 3 ? 22.109 -51.469 -29.141 1 27.58 3 LEU B C 1
ATOM 3612 O O . LEU B 1 3 ? 21.547 -50.406 -29.406 1 27.58 3 LEU B O 1
ATOM 3616 N N . ALA B 1 4 ? 21.359 -52.469 -28.578 1 32.44 4 ALA B N 1
ATOM 3617 C CA . ALA B 1 4 ? 20.047 -52.219 -27.969 1 32.44 4 ALA B CA 1
ATOM 3618 C C . ALA B 1 4 ? 20.188 -51.281 -26.766 1 32.44 4 ALA B C 1
ATOM 3620 O O . ALA B 1 4 ? 19.203 -50.719 -26.281 1 32.44 4 ALA B O 1
ATOM 3621 N N . ALA B 1 5 ? 21.25 -51.5 -25.922 1 30.11 5 ALA B N 1
ATOM 3622 C CA . ALA B 1 5 ? 21.359 -50.875 -24.594 1 30.11 5 ALA B CA 1
ATOM 3623 C C . ALA B 1 5 ? 21.531 -49.375 -24.703 1 30.11 5 ALA B C 1
ATOM 3625 O O . ALA B 1 5 ? 21.75 -48.688 -23.703 1 30.11 5 ALA B O 1
ATOM 3626 N N . LYS B 1 6 ? 21.891 -49 -25.875 1 37.31 6 LYS B N 1
ATOM 3627 C CA . LYS B 1 6 ? 22.328 -47.594 -25.938 1 37.31 6 LYS B CA 1
ATOM 3628 C C . LYS B 1 6 ? 21.172 -46.656 -25.656 1 37.31 6 LYS B C 1
ATOM 3630 O O . LYS B 1 6 ? 21.312 -45.438 -25.781 1 37.31 6 LYS B O 1
ATOM 3635 N N . ASP B 1 7 ? 20.047 -47.25 -25.797 1 30.83 7 ASP B N 1
ATOM 3636 C CA . ASP B 1 7 ? 18.969 -46.25 -25.656 1 30.83 7 ASP B CA 1
ATOM 3637 C C . ASP B 1 7 ? 18.719 -45.938 -24.188 1 30.83 7 ASP B C 1
ATOM 3639 O O . ASP B 1 7 ? 17.672 -45.406 -23.828 1 30.83 7 ASP B O 1
ATOM 3643 N N . ALA B 1 8 ? 19.328 -46.625 -23.234 1 34.44 8 ALA B N 1
ATOM 3644 C CA . ALA B 1 8 ? 19.109 -46.156 -21.875 1 34.44 8 ALA B CA 1
ATOM 3645 C C . ALA B 1 8 ? 19.344 -44.656 -21.766 1 34.44 8 ALA B C 1
ATOM 3647 O O . ALA B 1 8 ? 20.375 -44.156 -22.219 1 34.44 8 ALA B O 1
ATOM 3648 N N . ALA B 1 9 ? 18.359 -43.875 -21.578 1 38.06 9 ALA B N 1
ATOM 3649 C CA . ALA B 1 9 ? 18.359 -42.469 -21.266 1 38.06 9 ALA B CA 1
ATOM 3650 C C . ALA B 1 9 ? 19.469 -42.125 -20.281 1 38.06 9 ALA B C 1
ATOM 3652 O O . ALA B 1 9 ? 19.375 -42.438 -19.094 1 38.06 9 ALA B O 1
ATOM 3653 N N . SER B 1 10 ? 20.688 -42.469 -20.547 1 34.22 10 SER B N 1
ATOM 3654 C CA . SER B 1 10 ? 21.703 -41.812 -19.734 1 34.22 10 SER B CA 1
ATOM 3655 C C . SER B 1 10 ? 21.297 -40.406 -19.344 1 34.22 10 SER B C 1
ATOM 3657 O O . SER B 1 10 ? 21 -39.562 -20.203 1 34.22 10 SER B O 1
ATOM 3659 N N . ALA B 1 11 ? 20.547 -40.219 -18.219 1 42 11 ALA B N 1
ATOM 3660 C CA . ALA B 1 11 ? 20.297 -38.969 -17.484 1 42 11 ALA B CA 1
ATOM 3661 C C . ALA B 1 11 ? 21.453 -38 -17.625 1 42 11 ALA B C 1
ATOM 3663 O O . ALA B 1 11 ? 22.375 -38 -16.797 1 42 11 ALA B O 1
ATOM 3664 N N . HIS B 1 12 ? 22.094 -37.906 -18.703 1 39.25 12 HIS B N 1
ATOM 3665 C CA . HIS B 1 12 ? 23.141 -36.875 -18.75 1 39.25 12 HIS B CA 1
ATOM 3666 C C . HIS B 1 12 ? 22.641 -35.531 -18.25 1 39.25 12 HIS B C 1
ATOM 3668 O O . HIS B 1 12 ? 21.609 -35.062 -18.719 1 39.25 12 HIS B O 1
ATOM 3674 N N . SER B 1 13 ? 22.844 -35.344 -17.016 1 47.38 13 SER B N 1
ATOM 3675 C CA . SER B 1 13 ? 22.781 -34.094 -16.281 1 47.38 13 SER B CA 1
ATOM 3676 C C . SER B 1 13 ? 23.281 -32.938 -17.156 1 47.38 13 SER B C 1
ATOM 3678 O O . SER B 1 13 ? 24.484 -32.781 -17.344 1 47.38 13 SER B O 1
ATOM 3680 N N . SER B 1 14 ? 22.781 -32.781 -18.297 1 55.16 14 SER B N 1
ATOM 3681 C CA . SER B 1 14 ? 23.359 -31.625 -18.984 1 55.16 14 SER B CA 1
ATOM 3682 C C . SER B 1 14 ? 22.906 -30.328 -18.328 1 55.16 14 SER B C 1
ATOM 3684 O O . SER B 1 14 ? 21.734 -30.141 -18.016 1 55.16 14 SER B O 1
ATOM 3686 N N . VAL B 1 15 ? 23.875 -29.703 -17.828 1 65.69 15 VAL B N 1
ATOM 3687 C CA . VAL B 1 15 ? 23.719 -28.359 -17.281 1 65.69 15 VAL B CA 1
ATOM 3688 C C . VAL B 1 15 ? 23.016 -27.469 -18.297 1 65.69 15 VAL B C 1
ATOM 3690 O O . VAL B 1 15 ? 23.359 -27.453 -19.469 1 65.69 15 VAL B O 1
ATOM 3693 N N . LEU B 1 16 ? 21.875 -27.031 -17.906 1 79.38 16 LEU B N 1
ATOM 3694 C CA . LEU B 1 16 ? 21.109 -26.094 -18.734 1 79.38 16 LEU B CA 1
ATOM 3695 C C . LEU B 1 16 ? 21.984 -24.906 -19.141 1 79.38 16 LEU B C 1
ATOM 3697 O O . LEU B 1 16 ? 22.766 -24.406 -18.344 1 79.38 16 LEU B O 1
ATOM 3701 N N . ASP B 1 17 ? 21.922 -24.562 -20.438 1 84.81 17 ASP B N 1
ATOM 3702 C CA . ASP B 1 17 ? 22.562 -23.344 -20.906 1 84.81 17 ASP B CA 1
ATOM 3703 C C . ASP B 1 17 ? 22.25 -22.172 -19.969 1 84.81 17 ASP B C 1
ATOM 3705 O O . ASP B 1 17 ? 21.109 -22.016 -19.531 1 84.81 17 ASP B O 1
ATOM 3709 N N . PRO B 1 18 ? 23.219 -21.375 -19.688 1 83.62 18 PRO B N 1
ATOM 3710 C CA . PRO B 1 18 ? 23.047 -20.266 -18.75 1 83.62 18 PRO B CA 1
ATOM 3711 C C . PRO B 1 18 ? 21.922 -19.312 -19.172 1 83.62 18 PRO B C 1
ATOM 3713 O O . PRO B 1 18 ? 21.344 -18.641 -18.312 1 83.62 18 PRO B O 1
ATOM 3716 N N . LYS B 1 19 ? 21.578 -19.203 -20.391 1 88.38 19 LYS B N 1
ATOM 3717 C CA . LYS B 1 19 ? 20.562 -18.266 -20.844 1 88.38 19 LYS B CA 1
ATOM 3718 C C . LYS B 1 19 ? 19.172 -18.672 -20.328 1 88.38 19 LYS B C 1
ATOM 3720 O O . LYS B 1 19 ? 18.25 -17.875 -20.344 1 88.38 19 LYS B O 1
ATOM 3725 N N . TYR B 1 20 ? 19.078 -19.922 -19.844 1 89.62 20 TYR B N 1
ATOM 3726 C CA . TYR B 1 20 ? 17.797 -20.422 -19.344 1 89.62 20 TYR B CA 1
ATOM 3727 C C . TYR B 1 20 ? 17.703 -20.281 -17.828 1 89.62 20 TYR B C 1
ATOM 3729 O O . TYR B 1 20 ? 16.672 -20.625 -17.234 1 89.62 20 TYR B O 1
ATOM 3737 N N . HIS B 1 21 ? 18.719 -19.797 -17.219 1 86.69 21 HIS B N 1
ATOM 3738 C CA . HIS B 1 21 ? 18.734 -19.656 -15.766 1 86.69 21 HIS B CA 1
ATOM 3739 C C . HIS B 1 21 ? 17.953 -18.422 -15.32 1 86.69 21 HIS B C 1
ATOM 3741 O O . HIS B 1 21 ? 18.016 -17.391 -15.977 1 86.69 21 HIS B O 1
ATOM 3747 N N . GLY B 1 22 ? 17.219 -18.641 -14.227 1 84.38 22 GLY B N 1
ATOM 3748 C CA . GLY B 1 22 ? 16.641 -17.469 -13.594 1 84.38 22 GLY B CA 1
ATOM 3749 C C . GLY B 1 22 ? 17.672 -16.484 -13.078 1 84.38 22 GLY B C 1
ATOM 3750 O O . GLY B 1 22 ? 18.797 -16.891 -12.727 1 84.38 22 GLY B O 1
ATOM 3751 N N . ALA B 1 23 ? 17.297 -15.312 -12.992 1 75.38 23 ALA B N 1
ATOM 3752 C CA . ALA B 1 23 ? 18.266 -14.273 -12.641 1 75.38 23 ALA B CA 1
ATOM 3753 C C . ALA B 1 23 ? 18.812 -14.477 -11.234 1 75.38 23 ALA B C 1
ATOM 3755 O O . ALA B 1 23 ? 19.938 -14.094 -10.938 1 75.38 23 ALA B O 1
ATOM 3756 N N . THR B 1 24 ? 18.062 -15.148 -10.422 1 72.06 24 THR B N 1
ATOM 3757 C CA . THR B 1 24 ? 18.484 -15.289 -9.031 1 72.06 24 THR B CA 1
ATOM 3758 C C . THR B 1 24 ? 18.719 -16.75 -8.68 1 72.06 24 THR B C 1
ATOM 3760 O O . THR B 1 24 ? 18.922 -17.094 -7.516 1 72.06 24 THR B O 1
ATOM 3763 N N . ASN B 1 25 ? 18.594 -17.547 -9.664 1 73.25 25 ASN B N 1
ATOM 3764 C CA . ASN B 1 25 ? 18.781 -18.969 -9.391 1 73.25 25 ASN B CA 1
ATOM 3765 C C . ASN B 1 25 ? 20.25 -19.344 -9.406 1 73.25 25 ASN B C 1
ATOM 3767 O O . ASN B 1 25 ? 20.938 -19.156 -10.414 1 73.25 25 ASN B O 1
ATOM 3771 N N . LYS B 1 26 ? 20.734 -19.828 -8.281 1 62.91 26 LYS B N 1
ATOM 3772 C CA . LYS B 1 26 ? 22.141 -20.203 -8.148 1 62.91 26 LYS B CA 1
ATOM 3773 C C . LYS B 1 26 ? 22.344 -21.672 -8.484 1 62.91 26 LYS B C 1
ATOM 3775 O O . LYS B 1 26 ? 23.453 -22.078 -8.836 1 62.91 26 LYS B O 1
ATOM 3780 N N . SER B 1 27 ? 21.25 -22.469 -8.375 1 61.28 27 SER B N 1
ATOM 3781 C CA . SER B 1 27 ? 21.391 -23.922 -8.539 1 61.28 27 SER B CA 1
ATOM 3782 C C . SER B 1 27 ? 21.281 -24.328 -10.008 1 61.28 27 SER B C 1
ATOM 3784 O O . SER B 1 27 ? 20.547 -23.703 -10.773 1 61.28 27 SER B O 1
ATOM 3786 N N . ARG B 1 28 ? 22.375 -25.031 -10.492 1 57.41 28 ARG B N 1
ATOM 3787 C CA . ARG B 1 28 ? 22.391 -25.516 -11.875 1 57.41 28 ARG B CA 1
ATOM 3788 C C . ARG B 1 28 ? 21.547 -26.766 -12.023 1 57.41 28 ARG B C 1
ATOM 3790 O O . ARG B 1 28 ? 21.781 -27.766 -11.328 1 57.41 28 ARG B O 1
ATOM 3797 N N . THR B 1 29 ? 20.344 -26.594 -12.516 1 61.47 29 THR B N 1
ATOM 3798 C CA . THR B 1 29 ? 19.359 -27.656 -12.633 1 61.47 29 THR B CA 1
ATOM 3799 C C . THR B 1 29 ? 19.719 -28.609 -13.773 1 61.47 29 THR B C 1
ATOM 3801 O O . THR B 1 29 ? 20.188 -28.172 -14.828 1 61.47 29 THR B O 1
ATOM 3804 N N . ASP B 1 30 ? 19.781 -29.891 -13.422 1 59 30 ASP B N 1
ATOM 3805 C CA . ASP B 1 30 ? 19.906 -30.953 -14.43 1 59 30 ASP B CA 1
ATOM 3806 C C . ASP B 1 30 ? 18.625 -31.047 -15.266 1 59 30 ASP B C 1
ATOM 3808 O O . ASP B 1 30 ? 17.531 -30.922 -14.742 1 59 30 ASP B O 1
ATOM 3812 N N . ALA B 1 31 ? 18.734 -30.797 -16.562 1 61.31 31 ALA B N 1
ATOM 3813 C CA . ALA B 1 31 ? 17.578 -31.062 -17.422 1 61.31 31 ALA B CA 1
ATOM 3814 C C . ALA B 1 31 ? 17.797 -32.312 -18.266 1 61.31 31 ALA B C 1
ATOM 3816 O O . ALA B 1 31 ? 18.484 -32.25 -19.297 1 61.31 31 ALA B O 1
ATOM 3817 N N . ALA B 1 32 ? 17.422 -33.5 -17.625 1 62.12 32 ALA B N 1
ATOM 3818 C CA . ALA B 1 32 ? 17.5 -34.688 -18.469 1 62.12 32 ALA B CA 1
ATOM 3819 C C . ALA B 1 32 ? 16.391 -34.688 -19.516 1 62.12 32 ALA B C 1
ATOM 3821 O O . ALA B 1 32 ? 15.227 -34.406 -19.203 1 62.12 32 ALA B O 1
ATOM 3822 N N . ASP B 1 33 ? 16.719 -34.812 -20.781 1 66.75 33 ASP B N 1
ATOM 3823 C CA . ASP B 1 33 ? 15.773 -34.875 -21.891 1 66.75 33 ASP B CA 1
ATOM 3824 C C . ASP B 1 33 ? 15.156 -36.281 -21.984 1 66.75 33 ASP B C 1
ATOM 3826 O O . ASP B 1 33 ? 15.867 -37.25 -22.188 1 66.75 33 ASP B O 1
ATOM 3830 N N . LEU B 1 34 ? 13.883 -36.344 -21.781 1 73.62 34 LEU B N 1
ATOM 3831 C CA . LEU B 1 34 ? 13.164 -37.625 -21.75 1 73.62 34 LEU B CA 1
ATOM 3832 C C . LEU B 1 34 ? 12.578 -37.938 -23.125 1 73.62 34 LEU B C 1
ATOM 3834 O O . LEU B 1 34 ? 11.688 -38.781 -23.234 1 73.62 34 LEU B O 1
ATOM 3838 N N . THR B 1 35 ? 13.07 -37.344 -24.078 1 72.25 35 THR B N 1
ATOM 3839 C CA . THR B 1 35 ? 12.609 -37.688 -25.422 1 72.25 35 THR B CA 1
ATOM 3840 C C . THR B 1 35 ? 12.969 -39.125 -25.75 1 72.25 35 THR B C 1
ATOM 3842 O O . THR B 1 35 ? 14.094 -39.562 -25.484 1 72.25 35 THR B O 1
ATOM 3845 N N . VAL B 1 36 ? 11.945 -39.781 -26.25 1 77.19 36 VAL B N 1
ATOM 3846 C CA . VAL B 1 36 ? 12.148 -41.156 -26.609 1 77.19 36 VAL B CA 1
ATOM 3847 C C . VAL B 1 36 ? 12.344 -41.281 -28.125 1 77.19 36 VAL B C 1
ATOM 3849 O O . VAL B 1 36 ? 11.414 -41.031 -28.891 1 77.19 36 VAL B O 1
ATOM 3852 N N . SER B 1 37 ? 13.398 -41.688 -28.578 1 78.88 37 SER B N 1
ATOM 3853 C CA . SER B 1 37 ? 13.789 -41.688 -29.984 1 78.88 37 SER B CA 1
ATOM 3854 C C . SER B 1 37 ? 13.016 -42.75 -30.781 1 78.88 37 SER B C 1
ATOM 3856 O O . SER B 1 37 ? 12.836 -42.625 -31.984 1 78.88 37 SER B O 1
ATOM 3858 N N . SER B 1 38 ? 12.469 -43.688 -30.078 1 81.19 38 SER B N 1
ATOM 3859 C CA . SER B 1 38 ? 11.859 -44.812 -30.766 1 81.19 38 SER B CA 1
ATOM 3860 C C . SER B 1 38 ? 10.398 -44.531 -31.109 1 81.19 38 SER B C 1
ATOM 3862 O O . SER B 1 38 ? 9.734 -45.375 -31.719 1 81.19 38 SER B O 1
ATOM 3864 N N . ILE B 1 39 ? 9.945 -43.375 -30.672 1 87.75 39 ILE B N 1
ATOM 3865 C CA . ILE B 1 39 ? 8.539 -43.125 -30.953 1 87.75 39 ILE B CA 1
ATOM 3866 C C . ILE B 1 39 ? 8.383 -41.875 -31.797 1 87.75 39 ILE B C 1
ATOM 3868 O O . ILE B 1 39 ? 9.305 -41.062 -31.875 1 87.75 39 ILE B O 1
ATOM 3872 N N . ASP B 1 40 ? 7.227 -41.812 -32.5 1 90.81 40 ASP B N 1
ATOM 3873 C CA . ASP B 1 40 ? 6.922 -40.656 -33.375 1 90.81 40 ASP B CA 1
ATOM 3874 C C . ASP B 1 40 ? 6.531 -39.438 -32.531 1 90.81 40 ASP B C 1
ATOM 3876 O O . ASP B 1 40 ? 5.434 -39.406 -31.969 1 90.81 40 ASP B O 1
ATOM 3880 N N . THR B 1 41 ? 7.324 -38.5 -32.531 1 89.44 41 THR B N 1
ATOM 3881 C CA . THR B 1 41 ? 7.164 -37.344 -31.656 1 89.44 41 THR B CA 1
ATOM 3882 C C . THR B 1 41 ? 5.992 -36.469 -32.125 1 89.44 41 THR B C 1
ATOM 3884 O O . THR B 1 41 ? 5.543 -35.594 -31.391 1 89.44 41 THR B O 1
ATOM 3887 N N . SER B 1 42 ? 5.449 -36.719 -33.219 1 89.19 42 SER B N 1
ATOM 3888 C CA . SER B 1 42 ? 4.367 -35.875 -33.75 1 89.19 42 SER B CA 1
ATOM 3889 C C . SER B 1 42 ? 3.004 -36.406 -33.344 1 89.19 42 SER B C 1
ATOM 3891 O O . SER B 1 42 ? 2.006 -35.688 -33.375 1 89.19 42 SER B O 1
ATOM 3893 N N . LYS B 1 43 ? 2.988 -37.688 -32.875 1 93.81 43 LYS B N 1
ATOM 3894 C CA . LYS B 1 43 ? 1.641 -38.188 -32.625 1 93.81 43 LYS B CA 1
ATOM 3895 C C . LYS B 1 43 ? 1.642 -39.25 -31.547 1 93.81 43 LYS B C 1
ATOM 3897 O O . LYS B 1 43 ? 0.584 -39.781 -31.156 1 93.81 43 LYS B O 1
ATOM 3902 N N . GLU B 1 44 ? 2.838 -39.625 -31.062 1 95.06 44 GLU B N 1
ATOM 3903 C CA . GLU B 1 44 ? 2.891 -40.75 -30.125 1 95.06 44 GLU B CA 1
ATOM 3904 C C . GLU B 1 44 ? 3.41 -40.312 -28.766 1 95.06 44 GLU B C 1
ATOM 3906 O O . GLU B 1 44 ? 4.137 -39.312 -28.672 1 95.06 44 GLU B O 1
ATOM 3911 N N . MET B 1 45 ? 2.988 -41.094 -27.734 1 94.06 45 MET B N 1
ATOM 3912 C CA . MET B 1 45 ? 3.482 -40.906 -26.375 1 94.06 45 MET B CA 1
ATOM 3913 C C . MET B 1 45 ? 3.422 -42.219 -25.594 1 94.06 45 MET B C 1
ATOM 3915 O O . MET B 1 45 ? 2.713 -43.156 -26 1 94.06 45 MET B O 1
ATOM 3919 N N . ILE B 1 46 ? 4.156 -42.281 -24.578 1 93.25 46 ILE B N 1
ATOM 3920 C CA . ILE B 1 46 ? 4.191 -43.5 -23.766 1 93.25 46 ILE B CA 1
ATOM 3921 C C . ILE B 1 46 ? 3.373 -43.281 -22.484 1 93.25 46 ILE B C 1
ATOM 3923 O O . ILE B 1 46 ? 3.477 -42.219 -21.844 1 93.25 46 ILE B O 1
ATOM 3927 N N . ILE B 1 47 ? 2.514 -44.219 -22.188 1 94.62 47 ILE B N 1
ATOM 3928 C CA . ILE B 1 47 ? 1.802 -44.25 -20.922 1 94.62 47 ILE B CA 1
ATOM 3929 C C . ILE B 1 47 ? 1.833 -45.688 -20.375 1 94.62 47 ILE B C 1
ATOM 3931 O O . ILE B 1 47 ? 1.332 -46.625 -21.016 1 94.62 47 ILE B O 1
ATOM 3935 N N . ARG B 1 48 ? 2.49 -45.844 -19.281 1 92.62 48 ARG B N 1
ATOM 3936 C CA . ARG B 1 48 ? 2.543 -47.094 -18.562 1 92.62 48 ARG B CA 1
ATOM 3937 C C . ARG B 1 48 ? 3.104 -48.219 -19.438 1 92.62 48 ARG B C 1
ATOM 3939 O O . ARG B 1 48 ? 2.512 -49.281 -19.547 1 92.62 48 ARG B O 1
ATOM 3946 N N . GLY B 1 49 ? 4.129 -47.875 -20.125 1 90.62 49 GLY B N 1
ATOM 3947 C CA . GLY B 1 49 ? 4.879 -48.875 -20.875 1 90.62 49 GLY B CA 1
ATOM 3948 C C . GLY B 1 49 ? 4.281 -49.188 -22.234 1 90.62 49 GLY B C 1
ATOM 3949 O O . GLY B 1 49 ? 4.699 -50.125 -22.891 1 90.62 49 GLY B O 1
ATOM 3950 N N . ARG B 1 50 ? 3.32 -48.438 -22.594 1 94.56 50 ARG B N 1
ATOM 3951 C CA . ARG B 1 50 ? 2.717 -48.594 -23.906 1 94.56 50 ARG B CA 1
ATOM 3952 C C . ARG B 1 50 ? 2.797 -47.312 -24.703 1 94.56 50 ARG B C 1
ATOM 3954 O O . ARG B 1 50 ? 2.691 -46.219 -24.156 1 94.56 50 ARG B O 1
ATOM 3961 N N . VAL B 1 51 ? 3.041 -47.469 -26.016 1 95.75 51 VAL B N 1
ATOM 3962 C CA . VAL B 1 51 ? 3.07 -46.344 -26.938 1 95.75 51 VAL B CA 1
ATOM 3963 C C . VAL B 1 51 ? 1.68 -46.125 -27.516 1 95.75 51 VAL B C 1
ATOM 3965 O O . VAL B 1 51 ? 1.137 -47 -28.203 1 95.75 51 VAL B O 1
ATOM 3968 N N . TYR B 1 52 ? 1.126 -45 -27.328 1 96 52 TYR B N 1
ATOM 3969 C CA . TYR B 1 52 ? -0.207 -44.656 -27.812 1 96 52 TYR B CA 1
ATOM 3970 C C . TYR B 1 52 ? -0.133 -43.688 -28.969 1 96 52 TYR B C 1
ATOM 3972 O O . TYR B 1 52 ? 0.665 -42.719 -28.938 1 96 52 TYR B O 1
ATOM 3980 N N . ASP B 1 53 ? -0.889 -43.938 -29.984 1 95.5 53 ASP B N 1
ATOM 3981 C CA . ASP B 1 53 ? -1.125 -42.938 -31.047 1 95.5 53 ASP B CA 1
ATOM 3982 C C . ASP B 1 53 ? -2.303 -42.031 -30.703 1 95.5 53 ASP B C 1
ATOM 3984 O O . ASP B 1 53 ? -3.451 -42.5 -30.672 1 95.5 53 ASP B O 1
ATOM 3988 N N . VAL B 1 54 ? -2.025 -40.781 -30.516 1 93.44 54 VAL B N 1
ATOM 3989 C CA . VAL B 1 54 ? -3.072 -39.875 -30.016 1 93.44 54 VAL B CA 1
ATOM 3990 C C . VAL B 1 54 ? -3.484 -38.906 -31.109 1 93.44 54 VAL B C 1
ATOM 3992 O O . VAL B 1 54 ? -4.113 -37.875 -30.828 1 93.44 54 VAL B O 1
ATOM 3995 N N . SER B 1 55 ? -3.17 -39.062 -32.375 1 89.62 55 SER B N 1
ATOM 3996 C CA . SER B 1 55 ? -3.393 -38.125 -33.469 1 89.62 55 SER B CA 1
ATOM 3997 C C . SER B 1 55 ? -4.855 -37.719 -33.562 1 89.62 55 SER B C 1
ATOM 3999 O O . SER B 1 55 ? -5.164 -36.531 -33.594 1 89.62 55 SER B O 1
ATOM 4001 N N . ASP B 1 56 ? -5.766 -38.625 -33.531 1 87.31 56 ASP B N 1
ATOM 4002 C CA . ASP B 1 56 ? -7.184 -38.312 -33.656 1 87.31 56 ASP B CA 1
ATOM 4003 C C . ASP B 1 56 ? -7.781 -37.938 -32.312 1 87.31 56 ASP B C 1
ATOM 4005 O O . ASP B 1 56 ? -8.797 -37.25 -32.219 1 87.31 56 ASP B O 1
ATOM 4009 N N . PHE B 1 57 ? -7.129 -38.375 -31.312 1 89.69 57 PHE B N 1
ATOM 4010 C CA . PHE B 1 57 ? -7.656 -38.219 -29.969 1 89.69 57 PHE B CA 1
ATOM 4011 C C . PHE B 1 57 ? -7.441 -36.781 -29.484 1 89.69 57 PHE B C 1
ATOM 4013 O O . PHE B 1 57 ? -8.266 -36.25 -28.734 1 89.69 57 PHE B O 1
ATOM 4020 N N . ILE B 1 58 ? -6.398 -36.125 -29.891 1 89.25 58 ILE B N 1
ATOM 4021 C CA . ILE B 1 58 ? -6.047 -34.781 -29.469 1 89.25 58 ILE B CA 1
ATOM 4022 C C . ILE B 1 58 ? -7.18 -33.812 -29.812 1 89.25 58 ILE B C 1
ATOM 4024 O O . ILE B 1 58 ? -7.48 -32.906 -29.047 1 89.25 58 ILE B O 1
ATOM 4028 N N . LYS B 1 59 ? -7.848 -34.031 -30.828 1 85.25 59 LYS B N 1
ATOM 4029 C CA . LYS B 1 59 ? -8.898 -33.125 -31.297 1 85.25 59 LYS B CA 1
ATOM 4030 C C . LYS B 1 59 ? -10.188 -33.344 -30.516 1 85.25 59 LYS B C 1
ATOM 4032 O O . LYS B 1 59 ? -10.977 -32.406 -30.359 1 85.25 59 LYS B O 1
ATOM 4037 N N . ARG B 1 60 ? -10.359 -34.469 -30.016 1 83.19 60 ARG B N 1
ATOM 4038 C CA . ARG B 1 60 ? -11.648 -34.781 -29.406 1 83.19 60 ARG B CA 1
ATOM 4039 C C . ARG B 1 60 ? -11.555 -34.719 -27.875 1 83.19 60 ARG B C 1
ATOM 4041 O O . ARG B 1 60 ? -12.578 -34.625 -27.188 1 83.19 60 ARG B O 1
ATOM 4048 N N . HIS B 1 61 ? -10.406 -34.812 -27.406 1 85.12 61 HIS B N 1
ATOM 4049 C CA . HIS B 1 61 ? -10.188 -34.844 -25.969 1 85.12 61 HIS B CA 1
ATOM 4050 C C . HIS B 1 61 ? -10.305 -33.469 -25.359 1 85.12 61 HIS B C 1
ATOM 4052 O O . HIS B 1 61 ? -9.758 -32.5 -25.891 1 85.12 61 HIS B O 1
ATOM 4058 N N . PRO B 1 62 ? -11.016 -33.25 -24.312 1 74.62 62 PRO B N 1
ATOM 4059 C CA . PRO B 1 62 ? -11.125 -31.953 -23.625 1 74.62 62 PRO B CA 1
ATOM 4060 C C . PRO B 1 62 ? -9.766 -31.328 -23.297 1 74.62 62 PRO B C 1
ATOM 4062 O O . PRO B 1 62 ? -9.609 -30.109 -23.375 1 74.62 62 PRO B O 1
ATOM 4065 N N . GLY B 1 63 ? -8.805 -32.125 -23 1 78.5 63 GLY B N 1
ATOM 4066 C CA . GLY B 1 63 ? -7.461 -31.641 -22.719 1 78.5 63 GLY B CA 1
ATOM 4067 C C . GLY B 1 63 ? -6.504 -31.812 -23.875 1 78.5 63 GLY B C 1
ATOM 4068 O O . GLY B 1 63 ? -5.309 -32.062 -23.672 1 78.5 63 GLY B O 1
ATOM 4069 N N . GLY B 1 64 ? -6.992 -31.781 -25.031 1 84.88 64 GLY B N 1
ATOM 4070 C CA . GLY B 1 64 ? -6.18 -32.062 -26.203 1 84.88 64 GLY B CA 1
ATOM 4071 C C . GLY B 1 64 ? -4.949 -31.188 -26.297 1 84.88 64 GLY B C 1
ATOM 4072 O O . GLY B 1 64 ? -3.863 -31.656 -26.625 1 84.88 64 GLY B O 1
ATOM 4073 N N . SER B 1 65 ? -5.094 -29.938 -25.969 1 86.56 65 SER B N 1
ATOM 4074 C CA . SER B 1 65 ? -3.977 -29 -26.031 1 86.56 65 SER B CA 1
ATOM 4075 C C . SER B 1 65 ? -2.895 -29.359 -25.016 1 86.56 65 SER B C 1
ATOM 4077 O O . SER B 1 65 ? -1.72 -29.047 -25.219 1 86.56 65 SER B O 1
ATOM 4079 N N . ILE B 1 66 ? -3.238 -30.062 -23.984 1 88.94 66 ILE B N 1
ATOM 4080 C CA . ILE B 1 66 ? -2.293 -30.469 -22.953 1 88.94 66 ILE B CA 1
ATOM 4081 C C . ILE B 1 66 ? -1.54 -31.719 -23.422 1 88.94 66 ILE B C 1
ATOM 4083 O O . ILE B 1 66 ? -0.339 -31.859 -23.172 1 88.94 66 ILE B O 1
ATOM 4087 N N . ILE B 1 67 ? -2.273 -32.562 -24.078 1 90.38 67 ILE B N 1
ATOM 4088 C CA . ILE B 1 67 ? -1.686 -33.812 -24.609 1 90.38 67 ILE B CA 1
ATOM 4089 C C . ILE B 1 67 ? -0.523 -33.469 -25.531 1 90.38 67 ILE B C 1
ATOM 4091 O O . ILE B 1 67 ? 0.518 -34.125 -25.5 1 90.38 67 ILE B O 1
ATOM 4095 N N . LYS B 1 68 ? -0.672 -32.406 -26.266 1 89.5 68 LYS B N 1
ATOM 4096 C CA . LYS B 1 68 ? 0.331 -32 -27.25 1 89.5 68 LYS B CA 1
ATOM 4097 C C . LYS B 1 68 ? 1.66 -31.672 -26.578 1 89.5 68 LYS B C 1
ATOM 4099 O O . LYS B 1 68 ? 2.723 -31.812 -27.188 1 89.5 68 LYS B O 1
ATOM 4104 N N . LEU B 1 69 ? 1.611 -31.375 -25.391 1 90.06 69 LEU B N 1
ATOM 4105 C CA . LEU B 1 69 ? 2.801 -30.938 -24.656 1 90.06 69 LEU B CA 1
ATOM 4106 C C . LEU B 1 69 ? 3.662 -32.125 -24.266 1 90.06 69 LEU B C 1
ATOM 4108 O O . LEU B 1 69 ? 4.832 -31.969 -23.906 1 90.06 69 LEU B O 1
ATOM 4112 N N . SER B 1 70 ? 3.129 -33.344 -24.328 1 89.12 70 SER B N 1
ATOM 4113 C CA . SER B 1 70 ? 3.854 -34.531 -23.891 1 89.12 70 SER B CA 1
ATOM 4114 C C . SER B 1 70 ? 4.141 -35.469 -25.047 1 89.12 70 SER B C 1
ATOM 4116 O O . SER B 1 70 ? 4.566 -36.625 -24.844 1 89.12 70 SER B O 1
ATOM 4118 N N . LEU B 1 71 ? 3.902 -35.031 -26.234 1 90.38 71 LEU B N 1
ATOM 4119 C CA . LEU B 1 71 ? 4.172 -35.875 -27.391 1 90.38 71 LEU B CA 1
ATOM 4120 C C . LEU B 1 71 ? 5.648 -36.219 -27.469 1 90.38 71 LEU B C 1
ATOM 4122 O O . LEU B 1 71 ? 6.516 -35.375 -27.219 1 90.38 71 LEU B O 1
ATOM 4126 N N . GLY B 1 72 ? 5.867 -37.5 -27.766 1 89 72 GLY B N 1
ATOM 4127 C CA . GLY B 1 72 ? 7.234 -37.969 -27.953 1 89 72 GLY B CA 1
ATOM 4128 C C . GLY B 1 72 ? 7.914 -38.344 -26.641 1 89 72 GLY B C 1
ATOM 4129 O O . GLY B 1 72 ? 9.117 -38.625 -26.625 1 89 72 GLY B O 1
ATOM 4130 N N . SER B 1 73 ? 7.125 -38.344 -25.562 1 89.5 73 SER B N 1
ATOM 4131 C CA . SER B 1 73 ? 7.742 -38.594 -24.266 1 89.5 73 SER B CA 1
ATOM 4132 C C . SER B 1 73 ? 6.898 -39.562 -23.438 1 89.5 73 SER B C 1
ATOM 4134 O O . SER B 1 73 ? 5.852 -40.031 -23.891 1 89.5 73 SER B O 1
ATOM 4136 N N . ASP B 1 74 ? 7.434 -39.969 -22.312 1 90.19 74 ASP B N 1
ATOM 4137 C CA . ASP B 1 74 ? 6.672 -40.75 -21.328 1 90.19 74 ASP B CA 1
ATOM 4138 C C . ASP B 1 74 ? 5.746 -39.844 -20.516 1 90.19 74 ASP B C 1
ATOM 4140 O O . ASP B 1 74 ? 6.203 -39.094 -19.656 1 90.19 74 ASP B O 1
ATOM 4144 N N . ALA B 1 75 ? 4.441 -39.969 -20.766 1 92.5 75 ALA B N 1
ATOM 4145 C CA . ALA B 1 75 ? 3.451 -39.094 -20.141 1 92.5 75 ALA B CA 1
ATOM 4146 C C . ALA B 1 75 ? 2.732 -39.781 -19 1 92.5 75 ALA B C 1
ATOM 4148 O O . ALA B 1 75 ? 1.645 -39.375 -18.594 1 92.5 75 ALA B O 1
ATOM 4149 N N . THR B 1 76 ? 3.32 -40.844 -18.484 1 93 76 THR B N 1
ATOM 4150 C CA . THR B 1 76 ? 2.672 -41.688 -17.484 1 93 76 THR B CA 1
ATOM 4151 C C . THR B 1 76 ? 2.303 -40.875 -16.25 1 93 76 THR B C 1
ATOM 4153 O O . THR B 1 76 ? 1.155 -40.906 -15.805 1 93 76 THR B O 1
ATOM 4156 N N . ASP B 1 77 ? 3.229 -40.125 -15.75 1 93.75 77 ASP B N 1
ATOM 4157 C CA . ASP B 1 77 ? 2.988 -39.406 -14.516 1 93.75 77 ASP B CA 1
ATOM 4158 C C . ASP B 1 77 ? 1.948 -38.281 -14.734 1 93.75 77 ASP B C 1
ATOM 4160 O O . ASP B 1 77 ? 1.06 -38.094 -13.898 1 93.75 77 ASP B O 1
ATOM 4164 N N . ALA B 1 78 ? 2.082 -37.562 -15.828 1 93.31 78 ALA B N 1
ATOM 4165 C CA . ALA B 1 78 ? 1.08 -36.531 -16.141 1 93.31 78 ALA B CA 1
ATOM 4166 C C . ALA B 1 78 ? -0.312 -37.156 -16.25 1 93.31 78 ALA B C 1
ATOM 4168 O O . ALA B 1 78 ? -1.269 -36.625 -15.664 1 93.31 78 ALA B O 1
ATOM 4169 N N . TYR B 1 79 ? -0.418 -38.25 -17 1 94.25 79 TYR B N 1
ATOM 4170 C CA . TYR B 1 79 ? -1.696 -38.938 -17.172 1 94.25 79 TYR B CA 1
ATOM 4171 C C . TYR B 1 79 ? -2.273 -39.344 -15.82 1 94.25 79 TYR B C 1
ATOM 4173 O O . TYR B 1 79 ? -3.438 -39.062 -15.523 1 94.25 79 TYR B O 1
ATOM 4181 N N . ASN B 1 80 ? -1.466 -40.031 -14.992 1 93.56 80 ASN B N 1
ATOM 4182 C CA . ASN B 1 80 ? -1.93 -40.531 -13.711 1 93.56 80 ASN B CA 1
ATOM 4183 C C . ASN B 1 80 ? -2.393 -39.438 -12.789 1 93.56 80 ASN B C 1
ATOM 4185 O O . ASN B 1 80 ? -3.379 -39.562 -12.062 1 93.56 80 ASN B O 1
ATOM 4189 N N . ASN B 1 81 ? -1.748 -38.312 -12.828 1 93.5 81 ASN B N 1
ATOM 4190 C CA . ASN B 1 81 ? -2.033 -37.25 -11.859 1 93.5 81 ASN B CA 1
ATOM 4191 C C . ASN B 1 81 ? -3.148 -36.344 -12.352 1 93.5 81 ASN B C 1
ATOM 4193 O O . ASN B 1 81 ? -3.879 -35.75 -11.547 1 93.5 81 ASN B O 1
ATOM 4197 N N . PHE B 1 82 ? -3.35 -36.219 -13.641 1 92.19 82 PHE B N 1
ATOM 4198 C CA . PHE B 1 82 ? -4.445 -35.406 -14.164 1 92.19 82 PHE B CA 1
ATOM 4199 C C . PHE B 1 82 ? -5.758 -36.188 -14.117 1 92.19 82 PHE B C 1
ATOM 4201 O O . PHE B 1 82 ? -6.836 -35.594 -14.172 1 92.19 82 PHE B O 1
ATOM 4208 N N . HIS B 1 83 ? -5.688 -37.594 -14.023 1 92 83 HIS B N 1
ATOM 4209 C CA . HIS B 1 83 ? -6.906 -38.344 -14.203 1 92 83 HIS B CA 1
ATOM 4210 C C . HIS B 1 83 ? -7.18 -39.25 -12.984 1 92 83 HIS B C 1
ATOM 4212 O O . HIS B 1 83 ? -7.867 -40.25 -13.102 1 92 83 HIS B O 1
ATOM 4218 N N . ILE B 1 84 ? -6.66 -38.875 -11.93 1 87.88 84 ILE B N 1
ATOM 4219 C CA . ILE B 1 84 ? -6.805 -39.688 -10.734 1 87.88 84 ILE B CA 1
ATOM 4220 C C . ILE B 1 84 ? -8.281 -39.812 -10.367 1 87.88 84 ILE B C 1
ATOM 4222 O O . ILE B 1 84 ? -8.703 -40.844 -9.828 1 87.88 84 ILE B O 1
ATOM 4226 N N . ARG B 1 85 ? -9.055 -38.844 -10.734 1 89.81 85 ARG B N 1
ATOM 4227 C CA . ARG B 1 85 ? -10.453 -38.781 -10.312 1 89.81 85 ARG B CA 1
ATOM 4228 C C . ARG B 1 85 ? -11.375 -39.25 -11.43 1 89.81 85 ARG B C 1
ATOM 4230 O O . ARG B 1 85 ? -12.586 -39.375 -11.234 1 89.81 85 ARG B O 1
ATOM 4237 N N . SER B 1 86 ? -10.852 -39.5 -12.508 1 89.5 86 SER B N 1
ATOM 4238 C CA . SER B 1 86 ? -11.68 -39.844 -13.656 1 89.5 86 SER B CA 1
ATOM 4239 C C . SER B 1 86 ? -11.898 -41.375 -13.727 1 89.5 86 SER B C 1
ATOM 4241 O O . SER B 1 86 ? -10.945 -42.125 -13.734 1 89.5 86 SER B O 1
ATOM 4243 N N . LYS B 1 87 ? -13.078 -41.75 -13.859 1 86.75 87 LYS B N 1
ATOM 4244 C CA . LYS B 1 87 ? -13.414 -43.156 -14 1 86.75 87 LYS B CA 1
ATOM 4245 C C . LYS B 1 87 ? -13.383 -43.594 -15.469 1 86.75 87 LYS B C 1
ATOM 4247 O O . LYS B 1 87 ? -13.312 -44.781 -15.766 1 86.75 87 LYS B O 1
ATOM 4252 N N . LYS B 1 88 ? -13.367 -42.656 -16.297 1 90.5 88 LYS B N 1
ATOM 4253 C CA . LYS B 1 88 ? -13.516 -42.969 -17.719 1 90.5 88 LYS B CA 1
ATOM 4254 C C . LYS B 1 88 ? -12.172 -42.906 -18.438 1 90.5 88 LYS B C 1
ATOM 4256 O O . LYS B 1 88 ? -12.023 -43.438 -19.531 1 90.5 88 LYS B O 1
ATOM 4261 N N . ALA B 1 89 ? -11.25 -42.281 -17.844 1 91.56 89 ALA B N 1
ATOM 4262 C CA . ALA B 1 89 ? -10 -42 -18.531 1 91.56 89 ALA B CA 1
ATOM 4263 C C . ALA B 1 89 ? -9.281 -43.281 -18.953 1 91.56 89 ALA B C 1
ATOM 4265 O O . ALA B 1 89 ? -8.82 -43.375 -20.094 1 91.56 89 ALA B O 1
ATOM 4266 N N . ASP B 1 90 ? -9.258 -44.219 -18.125 1 92.75 90 ASP B N 1
ATOM 4267 C CA . ASP B 1 90 ? -8.562 -45.469 -18.438 1 92.75 90 ASP B CA 1
ATOM 4268 C C . ASP B 1 90 ? -9.258 -46.219 -19.562 1 92.75 90 ASP B C 1
ATOM 4270 O O . ASP B 1 90 ? -8.594 -46.812 -20.406 1 92.75 90 ASP B O 1
ATOM 4274 N N . LYS B 1 91 ? -10.578 -46.156 -19.484 1 93 91 LYS B N 1
ATOM 4275 C CA . LYS B 1 91 ? -11.328 -46.812 -20.562 1 93 91 LYS B CA 1
ATOM 4276 C C . LYS B 1 91 ? -11.047 -46.156 -21.906 1 93 91 LYS B C 1
ATOM 4278 O O . LYS B 1 91 ? -10.859 -46.844 -22.906 1 93 91 LYS B O 1
ATOM 4283 N N . MET B 1 92 ? -10.969 -44.938 -21.922 1 91.88 92 MET B N 1
ATOM 4284 C CA . MET B 1 92 ? -10.664 -44.188 -23.141 1 91.88 92 MET B CA 1
ATOM 4285 C C . MET B 1 92 ? -9.25 -44.469 -23.625 1 91.88 92 MET B C 1
ATOM 4287 O O . MET B 1 92 ? -9.023 -44.625 -24.828 1 91.88 92 MET B O 1
ATOM 4291 N N . LEU B 1 93 ? -8.359 -44.531 -22.688 1 93.31 93 LEU B N 1
ATOM 4292 C CA . LEU B 1 93 ? -6.961 -44.812 -23.016 1 93.31 93 LEU B CA 1
ATOM 4293 C C . LEU B 1 93 ? -6.812 -46.188 -23.672 1 93.31 93 LEU B C 1
ATOM 4295 O O . LEU B 1 93 ? -6.117 -46.312 -24.688 1 93.31 93 LEU B O 1
ATOM 4299 N N . ARG B 1 94 ? -7.492 -47.125 -23.203 1 92.81 94 ARG B N 1
ATOM 4300 C CA . ARG B 1 94 ? -7.387 -48.5 -23.703 1 92.81 94 ARG B CA 1
ATOM 4301 C C . ARG B 1 94 ? -7.961 -48.625 -25.109 1 92.81 94 ARG B C 1
ATOM 4303 O O . ARG B 1 94 ? -7.582 -49.531 -25.859 1 92.81 94 ARG B O 1
ATOM 4310 N N . ALA B 1 95 ? -8.812 -47.719 -25.422 1 93.06 95 ALA B N 1
ATOM 4311 C CA . ALA B 1 95 ? -9.469 -47.781 -26.719 1 93.06 95 ALA B CA 1
ATOM 4312 C C . ALA B 1 95 ? -8.578 -47.188 -27.812 1 93.06 95 ALA B C 1
ATOM 4314 O O . ALA B 1 95 ? -8.836 -47.375 -29 1 93.06 95 ALA B O 1
ATOM 4315 N N . LEU B 1 96 ? -7.527 -46.594 -27.438 1 94.88 96 LEU B N 1
ATOM 4316 C CA . LEU B 1 96 ? -6.641 -45.969 -28.406 1 94.88 96 LEU B CA 1
ATOM 4317 C C . LEU B 1 96 ? -5.695 -46.969 -29.031 1 94.88 96 LEU B C 1
ATOM 4319 O O . LEU B 1 96 ? -5.312 -47.938 -28.359 1 94.88 96 LEU B O 1
ATOM 4323 N N . PRO B 1 97 ? -5.355 -46.719 -30.344 1 95.12 97 PRO B N 1
ATOM 4324 C CA . PRO B 1 97 ? -4.312 -47.594 -30.891 1 95.12 97 PRO B CA 1
ATOM 4325 C C . PRO B 1 97 ? -3.008 -47.531 -30.109 1 95.12 97 PRO B C 1
ATOM 4327 O O . PRO B 1 97 ? -2.529 -46.438 -29.781 1 95.12 97 PRO B O 1
ATOM 4330 N N . SER B 1 98 ? -2.484 -48.688 -29.781 1 95.56 98 SER B N 1
ATOM 4331 C CA . SER B 1 98 ? -1.263 -48.688 -28.984 1 95.56 98 SER B CA 1
ATOM 4332 C C . SER B 1 98 ? -0.449 -49.969 -29.25 1 95.56 98 SER B C 1
ATOM 4334 O O . SER B 1 98 ? -0.936 -50.906 -29.875 1 95.56 98 SER B O 1
ATOM 4336 N N . ARG B 1 99 ? 0.79 -49.938 -28.891 1 95.25 99 ARG B N 1
ATOM 4337 C CA . ARG B 1 99 ? 1.727 -51.062 -28.938 1 95.25 99 ARG B CA 1
ATOM 4338 C C . ARG B 1 99 ? 2.666 -51.031 -27.734 1 95.25 99 ARG B C 1
ATOM 4340 O O . ARG B 1 99 ? 2.844 -50 -27.094 1 95.25 99 ARG B O 1
ATOM 4347 N N . PRO B 1 100 ? 3.168 -52.188 -27.453 1 92.88 100 PRO B N 1
ATOM 4348 C CA . PRO B 1 100 ? 4.156 -52.156 -26.375 1 92.88 100 PRO B CA 1
ATOM 4349 C C . PRO B 1 100 ? 5.398 -51.344 -26.719 1 92.88 100 PRO B C 1
ATOM 4351 O O . PRO B 1 100 ? 5.812 -51.312 -27.875 1 92.88 100 PRO B O 1
ATOM 4354 N N . VAL B 1 101 ? 5.844 -50.75 -25.75 1 91.25 101 VAL B N 1
ATOM 4355 C CA . VAL B 1 101 ? 7.07 -50 -25.938 1 91.25 101 VAL B CA 1
ATOM 4356 C C . VAL B 1 101 ? 8.211 -50.938 -26.312 1 91.25 101 VAL B C 1
ATOM 4358 O O . VAL B 1 101 ? 8.164 -52.125 -26.016 1 91.25 101 VAL B O 1
ATOM 4361 N N . ALA B 1 102 ? 9.188 -50.344 -27.047 1 86.5 102 ALA B N 1
ATOM 4362 C CA . ALA B 1 102 ? 10.328 -51.156 -27.5 1 86.5 102 ALA B CA 1
ATOM 4363 C C . ALA B 1 102 ? 11.055 -51.781 -26.312 1 86.5 102 ALA B C 1
ATOM 4365 O O . ALA B 1 102 ? 11.023 -51.25 -25.203 1 86.5 102 ALA B O 1
ATOM 4366 N N . ASP B 1 103 ? 11.695 -52.844 -26.688 1 78.56 103 ASP B N 1
ATOM 4367 C CA . ASP B 1 103 ? 12.492 -53.531 -25.688 1 78.56 103 ASP B CA 1
ATOM 4368 C C . ASP B 1 103 ? 13.625 -52.656 -25.156 1 78.56 103 ASP B C 1
ATOM 4370 O O . ASP B 1 103 ? 14.25 -51.938 -25.922 1 78.56 103 ASP B O 1
ATOM 4374 N N . GLY B 1 104 ? 13.789 -52.531 -23.891 1 79.38 104 GLY B N 1
ATOM 4375 C CA . GLY B 1 104 ? 14.867 -51.75 -23.312 1 79.38 104 GLY B CA 1
ATOM 4376 C C . GLY B 1 104 ? 14.391 -50.438 -22.719 1 79.38 104 GLY B C 1
ATOM 4377 O O . GLY B 1 104 ? 15.141 -49.75 -22.016 1 79.38 104 GLY B O 1
ATOM 4378 N N . PHE B 1 105 ? 13.117 -50.094 -23.094 1 83.81 105 PHE B N 1
ATOM 4379 C CA . PHE B 1 105 ? 12.578 -48.875 -22.484 1 83.81 105 PHE B CA 1
ATOM 4380 C C . PHE B 1 105 ? 12.414 -49.062 -20.984 1 83.81 105 PHE B C 1
ATOM 4382 O O . PHE B 1 105 ? 11.844 -50.062 -20.531 1 83.81 105 PHE B O 1
ATOM 4389 N N . ALA B 1 106 ? 13.094 -48.25 -20.219 1 80.5 106 ALA B N 1
ATOM 4390 C CA . ALA B 1 106 ? 12.945 -48.219 -18.766 1 80.5 106 ALA B CA 1
ATOM 4391 C C . ALA B 1 106 ? 12.711 -46.812 -18.25 1 80.5 106 ALA B C 1
ATOM 4393 O O . ALA B 1 106 ? 13.32 -45.875 -18.734 1 80.5 106 ALA B O 1
ATOM 4394 N N . ARG B 1 107 ? 11.82 -46.812 -17.312 1 85.38 107 ARG B N 1
ATOM 4395 C CA . ARG B 1 107 ? 11.602 -45.531 -16.641 1 85.38 107 ARG B CA 1
ATOM 4396 C C . ARG B 1 107 ? 12.766 -45.188 -15.742 1 85.38 107 ARG B C 1
ATOM 4398 O O . ARG B 1 107 ? 13.422 -46.062 -15.18 1 85.38 107 ARG B O 1
ATOM 4405 N N . ASP B 1 108 ? 13.023 -43.906 -15.672 1 83.19 108 ASP B N 1
ATOM 4406 C CA . ASP B 1 108 ? 14.094 -43.469 -14.773 1 83.19 108 ASP B CA 1
ATOM 4407 C C . ASP B 1 108 ? 13.742 -43.781 -13.32 1 83.19 108 ASP B C 1
ATOM 4409 O O . ASP B 1 108 ? 12.562 -43.812 -12.961 1 83.19 108 ASP B O 1
ATOM 4413 N N . ALA B 1 109 ? 14.672 -43.938 -12.453 1 88.5 109 ALA B N 1
ATOM 4414 C CA . ALA B 1 109 ? 14.531 -44.375 -11.078 1 88.5 109 ALA B CA 1
ATOM 4415 C C . ALA B 1 109 ? 13.695 -43.406 -10.258 1 88.5 109 ALA B C 1
ATOM 4417 O O . ALA B 1 109 ? 12.898 -43.812 -9.414 1 88.5 109 ALA B O 1
ATOM 4418 N N . LEU B 1 110 ? 13.898 -42.125 -10.453 1 92.31 110 LEU B N 1
ATOM 4419 C CA . LEU B 1 110 ? 13.148 -41.125 -9.719 1 92.31 110 LEU B CA 1
ATOM 4420 C C . LEU B 1 110 ? 11.664 -41.219 -10.023 1 92.31 110 LEU B C 1
ATOM 4422 O O . LEU B 1 110 ? 10.836 -41.188 -9.109 1 92.31 110 LEU B O 1
ATOM 4426 N N . SER B 1 111 ? 11.305 -41.281 -11.273 1 92.38 111 SER B N 1
ATOM 4427 C CA . SER B 1 111 ? 9.906 -41.375 -11.664 1 92.38 111 SER B CA 1
ATOM 4428 C C . SER B 1 111 ? 9.266 -42.656 -11.109 1 92.38 111 SER B C 1
ATOM 4430 O O . SER B 1 111 ? 8.102 -42.625 -10.711 1 92.38 111 SER B O 1
ATOM 4432 N N . ALA B 1 112 ? 10.031 -43.75 -11.141 1 91.88 112 ALA B N 1
ATOM 4433 C CA . ALA B 1 112 ? 9.516 -45 -10.602 1 91.88 112 ALA B CA 1
ATOM 4434 C C . ALA B 1 112 ? 9.25 -44.875 -9.109 1 91.88 112 ALA B C 1
ATOM 4436 O O . ALA B 1 112 ? 8.203 -45.312 -8.625 1 91.88 112 ALA B O 1
ATOM 4437 N N . ASP B 1 113 ? 10.188 -44.312 -8.414 1 95.88 113 ASP B N 1
ATOM 4438 C CA . ASP B 1 113 ? 10.023 -44.156 -6.977 1 95.88 113 ASP B CA 1
ATOM 4439 C C . ASP B 1 113 ? 8.883 -43.188 -6.672 1 95.88 113 ASP B C 1
ATOM 4441 O O . ASP B 1 113 ? 8.18 -43.344 -5.672 1 95.88 113 ASP B O 1
ATOM 4445 N N . PHE B 1 114 ? 8.758 -42.156 -7.453 1 97.38 114 PHE B N 1
ATOM 4446 C CA . PHE B 1 114 ? 7.656 -41.219 -7.293 1 97.38 114 PHE B CA 1
ATOM 4447 C C . PHE B 1 114 ? 6.312 -41.938 -7.438 1 97.38 114 PHE B C 1
ATOM 4449 O O . PHE B 1 114 ? 5.402 -41.719 -6.637 1 97.38 114 PHE B O 1
ATOM 4456 N N . GLU B 1 115 ? 6.176 -42.719 -8.461 1 95 115 GLU B N 1
ATOM 4457 C CA . GLU B 1 115 ? 4.934 -43.469 -8.664 1 95 115 GLU B CA 1
ATOM 4458 C C . GLU B 1 115 ? 4.621 -44.344 -7.465 1 95 115 GLU B C 1
ATOM 4460 O O . GLU B 1 115 ? 3.461 -44.5 -7.074 1 95 115 GLU B O 1
ATOM 4465 N N . ALA B 1 116 ? 5.648 -45.031 -6.918 1 96.62 116 ALA B N 1
ATOM 4466 C CA . ALA B 1 116 ? 5.469 -45.844 -5.723 1 96.62 116 ALA B CA 1
ATOM 4467 C C . ALA B 1 116 ? 4.969 -45 -4.551 1 96.62 116 ALA B C 1
ATOM 4469 O O . ALA B 1 116 ? 4.078 -45.438 -3.812 1 96.62 116 ALA B O 1
ATOM 4470 N N . LEU B 1 117 ? 5.566 -43.844 -4.395 1 98.06 117 LEU B N 1
ATOM 4471 C CA . LEU B 1 117 ? 5.133 -42.938 -3.328 1 98.06 117 LEU B CA 1
ATOM 4472 C C . LEU B 1 117 ? 3.688 -42.5 -3.535 1 98.06 117 LEU B C 1
ATOM 4474 O O . LEU B 1 117 ? 2.898 -42.5 -2.588 1 98.06 117 LEU B O 1
ATOM 4478 N N . ARG B 1 118 ? 3.348 -42.094 -4.738 1 97.38 118 ARG B N 1
ATOM 4479 C CA . ARG B 1 118 ? 1.984 -41.688 -5.055 1 97.38 118 ARG B CA 1
ATOM 4480 C C . ARG B 1 118 ? 0.982 -42.781 -4.688 1 97.38 118 ARG B C 1
ATOM 4482 O O . ARG B 1 118 ? -0.037 -42.5 -4.051 1 97.38 118 ARG B O 1
ATOM 4489 N N . ALA B 1 119 ? 1.297 -44.031 -5.102 1 95.75 119 ALA B N 1
ATOM 4490 C CA . ALA B 1 119 ? 0.421 -45.156 -4.82 1 95.75 119 ALA B CA 1
ATOM 4491 C C . ALA B 1 119 ? 0.264 -45.375 -3.316 1 95.75 119 ALA B C 1
ATOM 4493 O O . ALA B 1 119 ? -0.833 -45.656 -2.836 1 95.75 119 ALA B O 1
ATOM 4494 N N . GLN B 1 120 ? 1.3 -45.25 -2.613 1 97.88 120 GLN B N 1
ATOM 4495 C CA . GLN B 1 120 ? 1.272 -45.406 -1.16 1 97.88 120 GLN B CA 1
ATOM 4496 C C . GLN B 1 120 ? 0.386 -44.344 -0.525 1 97.88 120 GLN B C 1
ATOM 4498 O O . GLN B 1 120 ? -0.42 -44.625 0.358 1 97.88 120 GLN B O 1
ATOM 4503 N N . LEU B 1 121 ? 0.564 -43.094 -0.959 1 98.19 121 LEU B N 1
ATOM 4504 C CA . LEU B 1 121 ? -0.205 -41.969 -0.407 1 98.19 121 LEU B CA 1
ATOM 4505 C C . LEU B 1 121 ? -1.688 -42.125 -0.733 1 98.19 121 LEU B C 1
ATOM 4507 O O . LEU B 1 121 ? -2.545 -41.781 0.082 1 98.19 121 LEU B O 1
ATOM 4511 N N . GLU B 1 122 ? -1.984 -42.594 -1.939 1 96.19 122 GLU B N 1
ATOM 4512 C CA . GLU B 1 122 ? -3.371 -42.844 -2.305 1 96.19 122 GLU B CA 1
ATOM 4513 C C . GLU B 1 122 ? -3.98 -43.906 -1.394 1 96.19 122 GLU B C 1
ATOM 4515 O O . GLU B 1 122 ? -5.102 -43.75 -0.91 1 96.19 122 GLU B O 1
ATOM 4520 N N . ALA B 1 123 ? -3.234 -44.969 -1.13 1 96.81 123 ALA B N 1
ATOM 4521 C CA . ALA B 1 123 ? -3.697 -46.062 -0.276 1 96.81 123 ALA B CA 1
ATOM 4522 C C . ALA B 1 123 ? -3.916 -45.562 1.156 1 96.81 123 ALA B C 1
ATOM 4524 O O . ALA B 1 123 ? -4.812 -46.062 1.85 1 96.81 123 ALA B O 1
ATOM 4525 N N . GLU B 1 124 ? -3.152 -44.625 1.529 1 98.06 124 GLU B N 1
ATOM 4526 C CA . GLU B 1 124 ? -3.225 -44.125 2.891 1 98.06 124 GLU B CA 1
ATOM 4527 C C . GLU B 1 124 ? -4.344 -43.094 3.033 1 98.06 124 GLU B C 1
ATOM 4529 O O . GLU B 1 124 ? -4.637 -42.625 4.141 1 98.06 124 GLU B O 1
ATOM 4534 N N . GLY B 1 125 ? -4.926 -42.656 1.903 1 97.19 125 GLY B N 1
ATOM 4535 C CA . GLY B 1 125 ? -6.117 -41.812 1.966 1 97.19 125 GLY B CA 1
ATOM 4536 C C . GLY B 1 125 ? -5.812 -40.344 1.854 1 97.19 125 GLY B C 1
ATOM 4537 O O . GLY B 1 125 ? -6.684 -39.5 2.102 1 97.19 125 GLY B O 1
ATOM 4538 N N . TYR B 1 126 ? -4.633 -39.938 1.46 1 98.06 126 TYR B N 1
ATOM 4539 C CA . TYR B 1 126 ? -4.227 -38.531 1.439 1 98.06 126 TYR B CA 1
ATOM 4540 C C . TYR B 1 126 ? -4.922 -37.781 0.311 1 98.06 126 TYR B C 1
ATOM 4542 O O . TYR B 1 126 ? -4.906 -36.562 0.275 1 98.06 126 TYR B O 1
ATOM 4550 N N . PHE B 1 127 ? -5.539 -38.469 -0.651 1 97.62 127 PHE B N 1
ATOM 4551 C CA . PHE B 1 127 ? -6.223 -37.812 -1.767 1 97.62 127 PHE B CA 1
ATOM 4552 C C . PHE B 1 127 ? -7.703 -37.625 -1.457 1 97.62 127 PHE B C 1
ATOM 4554 O O . PHE B 1 127 ? -8.43 -37 -2.227 1 97.62 127 PHE B O 1
ATOM 4561 N N . GLU B 1 128 ? -8.203 -38.156 -0.354 1 96.62 128 GLU B N 1
ATOM 4562 C CA . GLU B 1 128 ? -9.609 -38.062 0.01 1 96.62 128 GLU B CA 1
ATOM 4563 C C . GLU B 1 128 ? -9.914 -36.688 0.629 1 96.62 128 GLU B C 1
ATOM 4565 O O . GLU B 1 128 ? -9.289 -36.281 1.614 1 96.62 128 GLU B O 1
ATOM 4570 N N . PRO B 1 129 ? -10.867 -36.031 0.092 1 96.44 129 PRO B N 1
ATOM 4571 C CA . PRO B 1 129 ? -11.188 -34.719 0.608 1 96.44 129 PRO B CA 1
ATOM 4572 C C . PRO B 1 129 ? -11.945 -34.75 1.934 1 96.44 129 PRO B C 1
ATOM 4574 O O . PRO B 1 129 ? -12.531 -35.781 2.279 1 96.44 129 PRO B O 1
ATOM 4577 N N . ASN B 1 130 ? -11.82 -33.719 2.672 1 97.19 130 ASN B N 1
ATOM 4578 C CA . ASN B 1 130 ? -12.578 -33.469 3.896 1 97.19 130 ASN B CA 1
ATOM 4579 C C . ASN B 1 130 ? -13.625 -32.375 3.695 1 97.19 130 ASN B C 1
ATOM 4581 O O . ASN B 1 130 ? -13.297 -31.188 3.648 1 97.19 130 ASN B O 1
ATOM 4585 N N . LEU B 1 131 ? -14.883 -32.75 3.697 1 96.88 131 LEU B N 1
ATOM 4586 C CA . LEU B 1 131 ? -15.969 -31.828 3.357 1 96.88 131 LEU B CA 1
ATOM 4587 C C . LEU B 1 131 ? -16.141 -30.766 4.434 1 96.88 131 LEU B C 1
ATOM 4589 O O . LEU B 1 131 ? -16.609 -29.656 4.152 1 96.88 131 LEU B O 1
ATOM 4593 N N . TRP B 1 132 ? -15.719 -31.125 5.637 1 97.31 132 TRP B N 1
ATOM 4594 C CA . TRP B 1 132 ? -15.781 -30.125 6.699 1 97.31 132 TRP B CA 1
ATOM 4595 C C . TRP B 1 132 ? -14.75 -29.016 6.469 1 97.31 132 TRP B C 1
ATOM 4597 O O . TRP B 1 132 ? -14.992 -27.859 6.789 1 97.31 132 TRP B O 1
ATOM 4607 N N . HIS B 1 133 ? -13.648 -29.422 6.016 1 97.25 133 HIS B N 1
ATOM 4608 C CA . HIS B 1 133 ? -12.633 -28.438 5.688 1 97.25 133 HIS B CA 1
ATOM 4609 C C . HIS B 1 133 ? -13.094 -27.531 4.547 1 97.25 133 HIS B C 1
ATOM 4611 O O . HIS B 1 133 ? -12.844 -26.328 4.566 1 97.25 133 HIS B O 1
ATOM 4617 N N . VAL B 1 134 ? -13.773 -28.078 3.615 1 97.31 134 VAL B N 1
ATOM 4618 C CA . VAL B 1 134 ? -14.32 -27.312 2.498 1 97.31 134 VAL B CA 1
ATOM 4619 C C . VAL B 1 134 ? -15.352 -26.328 3.012 1 97.31 134 VAL B C 1
ATOM 4621 O O . VAL B 1 134 ? -15.336 -25.141 2.637 1 97.31 134 VAL B O 1
ATOM 4624 N N . ALA B 1 135 ? -16.219 -26.812 3.846 1 97.94 135 ALA B N 1
ATOM 4625 C CA . ALA B 1 135 ? -17.25 -25.953 4.422 1 97.94 135 ALA B CA 1
ATOM 4626 C C . ALA B 1 135 ? -16.625 -24.781 5.184 1 97.94 135 ALA B C 1
ATOM 4628 O O . ALA B 1 135 ? -17.109 -23.656 5.105 1 97.94 135 ALA B O 1
ATOM 4629 N N . TYR B 1 136 ? -15.617 -25.094 5.93 1 97.69 136 TYR B N 1
ATOM 4630 C CA . TYR B 1 136 ? -14.898 -24.078 6.684 1 97.69 136 TYR B CA 1
ATOM 4631 C C . TYR B 1 136 ? -14.344 -23 5.754 1 97.69 136 TYR B C 1
ATOM 4633 O O . TYR B 1 136 ? -14.523 -21.812 5.988 1 97.69 136 TYR B O 1
ATOM 4641 N N . ARG B 1 137 ? -13.711 -23.422 4.727 1 97.5 137 ARG B N 1
ATOM 4642 C CA . ARG B 1 137 ? -13.062 -22.484 3.822 1 97.5 137 ARG B CA 1
ATOM 4643 C C . ARG B 1 137 ? -14.094 -21.625 3.1 1 97.5 137 ARG B C 1
ATOM 4645 O O . ARG B 1 137 ? -13.875 -20.422 2.895 1 97.5 137 ARG B O 1
ATOM 4652 N N . VAL B 1 138 ? -15.164 -22.188 2.703 1 98.19 138 VAL B N 1
ATOM 4653 C CA . VAL B 1 138 ? -16.234 -21.453 2.047 1 98.19 138 VAL B CA 1
ATOM 4654 C C . VAL B 1 138 ? -16.844 -20.453 3.029 1 98.19 138 VAL B C 1
ATOM 4656 O O . VAL B 1 138 ? -17.047 -19.281 2.693 1 98.19 138 VAL B O 1
ATOM 4659 N N . ALA B 1 139 ? -17.094 -20.906 4.246 1 98.56 139 ALA B N 1
ATOM 4660 C CA . ALA B 1 139 ? -17.656 -20.047 5.273 1 98.56 139 ALA B CA 1
ATOM 4661 C C . ALA B 1 139 ? -16.75 -18.859 5.574 1 98.56 139 ALA B C 1
ATOM 4663 O O . ALA B 1 139 ? -17.219 -17.75 5.812 1 98.56 139 ALA B O 1
ATOM 4664 N N . GLU B 1 140 ? -15.508 -19.156 5.633 1 98.19 140 GLU B N 1
ATOM 4665 C CA . GLU B 1 140 ? -14.523 -18.109 5.906 1 98.19 140 GLU B CA 1
ATOM 4666 C C . GLU B 1 140 ? -14.594 -17 4.859 1 98.19 140 GLU B C 1
ATOM 4668 O O . GLU B 1 140 ? -14.617 -15.812 5.203 1 98.19 140 GLU B O 1
ATOM 4673 N N . VAL B 1 141 ? -14.633 -17.328 3.604 1 98.38 141 VAL B N 1
ATOM 4674 C CA . VAL B 1 141 ? -14.656 -16.359 2.52 1 98.38 141 VAL B CA 1
ATOM 4675 C C . VAL B 1 141 ? -15.961 -15.555 2.578 1 98.38 141 VAL B C 1
ATOM 4677 O O . VAL B 1 141 ? -15.953 -14.328 2.412 1 98.38 141 VAL B O 1
ATOM 4680 N N . VAL B 1 142 ? -17.062 -16.219 2.816 1 98.38 142 VAL B N 1
ATOM 4681 C CA . VAL B 1 142 ? -18.359 -15.547 2.912 1 98.38 142 VAL B CA 1
ATOM 4682 C C . VAL B 1 142 ? -18.344 -14.562 4.082 1 98.38 142 VAL B C 1
ATOM 4684 O O . VAL B 1 142 ? -18.797 -13.43 3.951 1 98.38 142 VAL B O 1
ATOM 4687 N N . ALA B 1 143 ? -17.797 -15.023 5.203 1 98.69 143 ALA B N 1
ATOM 4688 C CA . ALA B 1 143 ? -17.719 -14.164 6.383 1 98.69 143 ALA B CA 1
ATOM 4689 C C . ALA B 1 143 ? -16.844 -12.945 6.109 1 98.69 143 ALA B C 1
ATOM 4691 O O . ALA B 1 143 ? -17.141 -11.836 6.562 1 98.69 143 ALA B O 1
ATOM 4692 N N . MET B 1 144 ? -15.758 -13.117 5.422 1 98.56 144 MET B N 1
ATOM 4693 C CA . MET B 1 144 ? -14.859 -12.016 5.102 1 98.56 144 MET B CA 1
ATOM 4694 C C . MET B 1 144 ? -15.547 -11 4.188 1 98.56 144 MET B C 1
ATOM 4696 O O . MET B 1 144 ? -15.43 -9.797 4.395 1 98.56 144 MET B O 1
ATOM 4700 N N . TYR B 1 145 ? -16.25 -11.469 3.188 1 98.25 145 TYR B N 1
ATOM 4701 C CA . TYR B 1 145 ? -17 -10.562 2.33 1 98.25 145 TYR B CA 1
ATOM 4702 C C . TYR B 1 145 ? -18.047 -9.789 3.135 1 98.25 145 TYR B C 1
ATOM 4704 O O . TYR B 1 145 ? -18.203 -8.578 2.957 1 98.25 145 TYR B O 1
ATOM 4712 N N . TRP B 1 146 ? -18.75 -10.484 4 1 98.19 146 TRP B N 1
ATOM 4713 C CA . TRP B 1 146 ? -19.766 -9.82 4.816 1 98.19 146 TRP B CA 1
ATOM 4714 C C . TRP B 1 146 ? -19.141 -8.766 5.719 1 98.19 146 TRP B C 1
ATOM 4716 O O . TRP B 1 146 ? -19.656 -7.66 5.859 1 98.19 146 TRP B O 1
ATOM 4726 N N . ALA B 1 147 ? -18.031 -9.109 6.328 1 98.31 147 ALA B N 1
ATOM 4727 C CA . ALA B 1 147 ? -17.312 -8.156 7.172 1 98.31 147 ALA B CA 1
ATOM 4728 C C . ALA B 1 147 ? -16.859 -6.941 6.367 1 98.31 147 ALA B C 1
ATOM 4730 O O . ALA B 1 147 ? -16.984 -5.805 6.832 1 98.31 147 ALA B O 1
ATOM 4731 N N . GLY B 1 148 ? -16.297 -7.188 5.18 1 97.69 148 GLY B N 1
ATOM 4732 C CA . GLY B 1 148 ? -15.891 -6.086 4.32 1 97.69 148 GLY B CA 1
ATOM 4733 C C . GLY B 1 148 ? -17.047 -5.164 3.953 1 97.69 148 GLY B C 1
ATOM 4734 O O . GLY B 1 148 ? -16.906 -3.941 4.043 1 97.69 148 GLY B O 1
ATOM 4735 N N . ILE B 1 149 ? -18.172 -5.727 3.607 1 97.31 149 ILE B N 1
ATOM 4736 C CA . ILE B 1 149 ? -19.359 -4.969 3.225 1 97.31 149 ILE B CA 1
ATOM 4737 C C . ILE B 1 149 ? -19.844 -4.137 4.41 1 97.31 149 ILE B C 1
ATOM 4739 O O . ILE B 1 149 ? -20.141 -2.949 4.266 1 97.31 149 ILE B O 1
ATOM 4743 N N . ARG B 1 150 ? -19.891 -4.715 5.59 1 96.94 150 ARG B N 1
ATOM 4744 C CA . ARG B 1 150 ? -20.344 -4.016 6.785 1 96.94 150 ARG B CA 1
ATOM 4745 C C . ARG B 1 150 ? -19.422 -2.852 7.125 1 96.94 150 ARG B C 1
ATOM 4747 O O . ARG B 1 150 ? -19.875 -1.784 7.535 1 96.94 150 ARG B O 1
ATOM 4754 N N . LEU B 1 151 ? -18.156 -3.047 6.969 1 94.81 151 LEU B N 1
ATOM 4755 C CA . LEU B 1 151 ? -17.188 -1.986 7.223 1 94.81 151 LEU B CA 1
ATOM 4756 C C . LEU B 1 151 ? -17.391 -0.826 6.254 1 94.81 151 LEU B C 1
ATOM 4758 O O . LEU B 1 151 ? -17.375 0.338 6.66 1 94.81 151 LEU B O 1
ATOM 4762 N N . ILE B 1 152 ? -17.531 -1.153 5.012 1 92.5 152 ILE B N 1
ATOM 4763 C CA . ILE B 1 152 ? -17.75 -0.121 4.004 1 92.5 152 ILE B CA 1
ATOM 4764 C C . ILE B 1 152 ? -19.031 0.645 4.312 1 92.5 152 ILE B C 1
ATOM 4766 O O . ILE B 1 152 ? -19.062 1.876 4.258 1 92.5 152 ILE B O 1
ATOM 4770 N N . TRP B 1 153 ? -20.094 -0.157 4.68 1 92.75 153 TRP B N 1
ATOM 4771 C CA . TRP B 1 153 ? -21.359 0.463 5.043 1 92.75 153 TRP B CA 1
ATOM 4772 C C . TRP B 1 153 ? -21.203 1.358 6.266 1 92.75 153 TRP B C 1
ATOM 4774 O O . TRP B 1 153 ? -21.906 2.359 6.406 1 92.75 153 TRP B O 1
ATOM 4784 N N . ALA B 1 154 ? -20.281 1.068 7.113 1 90.19 154 ALA B N 1
ATOM 4785 C CA . ALA B 1 154 ? -20.047 1.837 8.336 1 90.19 154 ALA B CA 1
ATOM 4786 C C . ALA B 1 154 ? -19.094 3.008 8.062 1 90.19 154 ALA B C 1
ATOM 4788 O O . ALA B 1 154 ? -18.75 3.754 8.977 1 90.19 154 ALA B O 1
ATOM 4789 N N . GLY B 1 155 ? -18.672 3.143 6.844 1 83.81 155 GLY B N 1
ATOM 4790 C CA . GLY B 1 155 ? -17.859 4.285 6.473 1 83.81 155 GLY B CA 1
ATOM 4791 C C . GLY B 1 155 ? -16.375 3.982 6.473 1 83.81 155 GLY B C 1
ATOM 4792 O O . GLY B 1 155 ? -15.555 4.848 6.141 1 83.81 155 GLY B O 1
ATOM 4793 N N . TYR B 1 156 ? -15.992 2.771 6.836 1 88.38 156 TYR B N 1
ATOM 4794 C CA . TYR B 1 156 ? -14.594 2.363 6.793 1 88.38 156 TYR B CA 1
ATOM 4795 C C . TYR B 1 156 ? -14.234 1.779 5.43 1 88.38 156 TYR B C 1
ATOM 4797 O O . TYR B 1 156 ? -13.82 0.622 5.336 1 88.38 156 TYR B O 1
ATOM 4805 N N . TRP B 1 157 ? -14.32 2.572 4.426 1 85.12 157 TRP B N 1
ATOM 4806 C CA . TRP B 1 157 ? -14.242 2.168 3.025 1 85.12 157 TRP B CA 1
ATOM 4807 C C . TRP B 1 157 ? -12.922 1.464 2.73 1 85.12 157 TRP B C 1
ATOM 4809 O O . TRP B 1 157 ? -12.898 0.417 2.078 1 85.12 157 TRP B O 1
ATOM 4819 N N . PHE B 1 158 ? -11.906 2.053 3.225 1 83.88 158 PHE B N 1
ATOM 4820 C CA . PHE B 1 158 ? -10.578 1.526 2.932 1 83.88 158 PHE B CA 1
ATOM 4821 C C . PHE B 1 158 ? -10.383 0.164 3.584 1 83.88 158 PHE B C 1
ATOM 4823 O O . PHE B 1 158 ? -9.961 -0.791 2.928 1 83.88 158 PHE B O 1
ATOM 4830 N N . LEU B 1 159 ? -10.703 0.102 4.828 1 89.69 159 LEU B N 1
ATOM 4831 C CA . LEU B 1 159 ? -10.539 -1.154 5.551 1 89.69 159 LEU B CA 1
ATOM 4832 C C . LEU B 1 159 ? -11.469 -2.227 4.992 1 89.69 159 LEU B C 1
ATOM 4834 O O . LEU B 1 159 ? -11.062 -3.379 4.824 1 89.69 159 LEU B O 1
ATOM 4838 N N . GLY B 1 160 ? -12.664 -1.812 4.742 1 94.75 160 GLY B N 1
ATOM 4839 C CA . GLY B 1 160 ? -13.609 -2.756 4.168 1 94.75 160 GLY B CA 1
ATOM 4840 C C . GLY B 1 160 ? -13.172 -3.295 2.818 1 94.75 160 GLY B C 1
ATOM 4841 O O . GLY B 1 160 ? -13.297 -4.492 2.553 1 94.75 160 GLY B O 1
ATOM 4842 N N . ALA B 1 161 ? -12.648 -2.428 1.967 1 94.62 161 ALA B N 1
ATOM 4843 C CA . ALA B 1 161 ? -12.172 -2.836 0.646 1 94.62 161 ALA B CA 1
ATOM 4844 C C . ALA B 1 161 ? -10.984 -3.781 0.758 1 94.62 161 ALA B C 1
ATOM 4846 O O . ALA B 1 161 ? -10.836 -4.699 -0.051 1 94.62 161 ALA B O 1
ATOM 4847 N N . ILE B 1 162 ? -10.164 -3.555 1.696 1 95.25 162 ILE B N 1
ATOM 4848 C CA . ILE B 1 162 ? -9.016 -4.434 1.914 1 95.25 162 ILE B CA 1
ATOM 4849 C C . ILE B 1 162 ? -9.5 -5.824 2.311 1 95.25 162 ILE B C 1
ATOM 4851 O O . ILE B 1 162 ? -9.062 -6.828 1.749 1 95.25 162 ILE B O 1
ATOM 4855 N N . VAL B 1 163 ? -10.43 -5.887 3.256 1 97.75 163 VAL B N 1
ATOM 4856 C CA . VAL B 1 163 ? -10.953 -7.164 3.723 1 97.75 163 VAL B CA 1
ATOM 4857 C C . VAL B 1 163 ? -11.641 -7.895 2.568 1 97.75 163 VAL B C 1
ATOM 4859 O O . VAL B 1 163 ? -11.383 -9.078 2.34 1 97.75 163 VAL B O 1
ATOM 4862 N N . ALA B 1 164 ? -12.422 -7.199 1.83 1 98.25 164 ALA B N 1
ATOM 4863 C CA . ALA B 1 164 ? -13.109 -7.793 0.686 1 98.25 164 ALA B CA 1
ATOM 4864 C C . ALA B 1 164 ? -12.117 -8.211 -0.393 1 98.25 164 ALA B C 1
ATOM 4866 O O . ALA B 1 164 ? -12.305 -9.242 -1.051 1 98.25 164 ALA B O 1
ATOM 4867 N N . GLY B 1 165 ? -11.125 -7.379 -0.621 1 98.25 165 GLY B N 1
ATOM 4868 C CA . GLY B 1 165 ? -10.102 -7.719 -1.596 1 98.25 165 GLY B CA 1
ATOM 4869 C C . GLY B 1 165 ? -9.359 -9 -1.258 1 98.25 165 GLY B C 1
ATOM 4870 O O . GLY B 1 165 ? -9.125 -9.836 -2.133 1 98.25 165 GLY B O 1
ATOM 4871 N N . ILE B 1 166 ? -8.992 -9.164 -0.018 1 98.44 166 ILE B N 1
ATOM 4872 C CA . ILE B 1 166 ? -8.336 -10.391 0.414 1 98.44 166 ILE B CA 1
ATOM 4873 C C . ILE B 1 166 ? -9.289 -11.57 0.232 1 98.44 166 ILE B C 1
ATOM 4875 O O . ILE B 1 166 ? -8.867 -12.656 -0.184 1 98.44 166 ILE B O 1
ATOM 4879 N N . ALA B 1 167 ? -10.562 -11.328 0.527 1 98.62 167 ALA B N 1
ATOM 4880 C CA . ALA B 1 167 ? -11.555 -12.375 0.306 1 98.62 167 ALA B CA 1
ATOM 4881 C C . ALA B 1 167 ? -11.578 -12.805 -1.157 1 98.62 167 ALA B C 1
ATOM 4883 O O . ALA B 1 167 ? -11.672 -14 -1.459 1 98.62 167 ALA B O 1
ATOM 4884 N N . GLN B 1 168 ? -11.5 -11.836 -2.023 1 98.5 168 GLN B N 1
ATOM 4885 C CA . GLN B 1 168 ? -11.422 -12.148 -3.445 1 98.5 168 GLN B CA 1
ATOM 4886 C C . GLN B 1 168 ? -10.211 -13.031 -3.744 1 98.5 168 GLN B C 1
ATOM 4888 O O . GLN B 1 168 ? -10.32 -14.016 -4.484 1 98.5 168 GLN B O 1
ATOM 4893 N N . GLY B 1 169 ? -9.117 -12.625 -3.197 1 98 169 GLY B N 1
ATOM 4894 C CA . GLY B 1 169 ? -7.926 -13.445 -3.371 1 98 169 GLY B CA 1
ATOM 4895 C C . GLY B 1 169 ? -8.094 -14.859 -2.846 1 98 169 GLY B C 1
ATOM 4896 O O . GLY B 1 169 ? -7.621 -15.812 -3.459 1 98 169 GLY B O 1
ATOM 4897 N N . ARG B 1 170 ? -8.75 -14.961 -1.771 1 98.12 170 ARG B N 1
ATOM 4898 C CA . ARG B 1 170 ? -8.953 -16.281 -1.167 1 98.12 170 ARG B CA 1
ATOM 4899 C C . ARG B 1 170 ? -9.922 -17.109 -1.994 1 98.12 170 ARG B C 1
ATOM 4901 O O . ARG B 1 170 ? -9.82 -18.344 -2.018 1 98.12 170 ARG B O 1
ATOM 4908 N N . CYS B 1 171 ? -10.844 -16.484 -2.676 1 98.5 171 CYS B N 1
ATOM 4909 C CA . CYS B 1 171 ? -11.633 -17.203 -3.67 1 98.5 171 CYS B CA 1
ATOM 4910 C C . CYS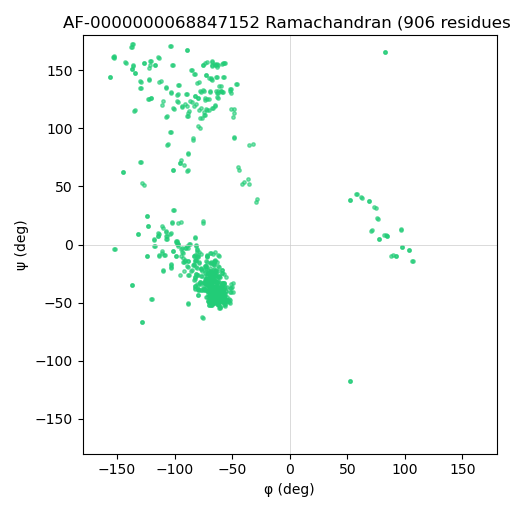 B 1 171 ? -10.742 -17.812 -4.738 1 98.5 171 CYS B C 1
ATOM 4912 O O . CYS B 1 171 ? -11.039 -18.891 -5.266 1 98.5 171 CYS B O 1
ATOM 4914 N N . GLY B 1 172 ? -9.688 -17.078 -5.027 1 98.06 172 GLY B N 1
ATOM 4915 C CA . GLY B 1 172 ? -8.703 -17.625 -5.949 1 98.06 172 GLY B CA 1
ATOM 4916 C C . GLY B 1 172 ? -8.109 -18.938 -5.473 1 98.06 172 GLY B C 1
ATOM 4917 O O . GLY B 1 172 ? -7.961 -19.891 -6.254 1 98.06 172 GLY B O 1
ATOM 4918 N N . TRP B 1 173 ? -7.836 -19.047 -4.203 1 97.81 173 TRP B N 1
ATOM 4919 C CA . TRP B 1 173 ? -7.305 -20.281 -3.641 1 97.81 173 TRP B CA 1
ATOM 4920 C C . TRP B 1 173 ? -8.344 -21.391 -3.709 1 97.81 173 TRP B C 1
ATOM 4922 O O . TRP B 1 173 ? -8.023 -22.531 -4.078 1 97.81 173 TRP B O 1
ATOM 4932 N N . LEU B 1 174 ? -9.531 -21.047 -3.365 1 97.81 174 LEU B N 1
ATOM 4933 C CA . LEU B 1 174 ? -10.602 -22.031 -3.307 1 97.81 174 LEU B CA 1
ATOM 4934 C C . LEU B 1 174 ? -10.922 -22.578 -4.699 1 97.81 174 LEU B C 1
ATOM 4936 O O . LEU B 1 174 ? -11.07 -23.781 -4.883 1 97.81 174 LEU B O 1
ATOM 4940 N N . GLN B 1 175 ? -11.062 -21.641 -5.578 1 98.44 175 GLN B N 1
ATOM 4941 C CA . GLN B 1 175 ? -11.336 -22.078 -6.941 1 98.44 175 GLN B CA 1
ATOM 4942 C C . GLN B 1 175 ? -10.188 -22.922 -7.488 1 98.44 175 GLN B C 1
ATOM 4944 O O . GLN B 1 175 ? -10.406 -23.828 -8.297 1 98.44 175 GLN B O 1
ATOM 4949 N N . HIS B 1 176 ? -8.984 -22.703 -7.125 1 98.38 176 HIS B N 1
ATOM 4950 C CA . HIS B 1 176 ? -7.82 -23.484 -7.512 1 98.38 176 HIS B CA 1
ATOM 4951 C C . HIS B 1 176 ? -7.992 -24.953 -7.121 1 98.38 176 HIS B C 1
ATOM 4953 O O . HIS B 1 176 ? -7.766 -25.844 -7.941 1 98.38 176 HIS B O 1
ATOM 4959 N N . GLU B 1 177 ? -8.453 -25.156 -5.965 1 97.38 177 GLU B N 1
ATOM 4960 C CA . GLU B 1 177 ? -8.734 -26.516 -5.516 1 97.38 177 GLU B CA 1
ATOM 4961 C C . GLU B 1 177 ? -9.906 -27.125 -6.293 1 97.38 177 GLU B C 1
ATOM 4963 O O . GLU B 1 177 ? -9.883 -28.312 -6.641 1 97.38 177 GLU B O 1
ATOM 4968 N N . GLY B 1 178 ? -10.859 -26.328 -6.492 1 97.75 178 GLY B N 1
ATOM 4969 C CA . GLY B 1 178 ? -11.953 -26.797 -7.324 1 97.75 178 GLY B CA 1
ATOM 4970 C C . GLY B 1 178 ? -11.516 -27.219 -8.711 1 97.75 178 GLY B C 1
ATOM 4971 O O . GLY B 1 178 ? -11.969 -28.25 -9.219 1 97.75 178 GLY B O 1
ATOM 4972 N N . GLY B 1 179 ? -10.594 -26.484 -9.258 1 97.62 179 GLY B N 1
ATOM 4973 C CA . GLY B 1 179 ? -10.078 -26.766 -10.586 1 97.62 179 GLY B CA 1
ATOM 4974 C C . GLY B 1 179 ? -9.258 -28.047 -10.648 1 97.62 179 GLY B C 1
ATOM 4975 O O . GLY B 1 179 ? -9.125 -28.641 -11.719 1 97.62 179 GLY B O 1
ATOM 4976 N N . HIS B 1 180 ? -8.727 -28.438 -9.531 1 97.62 180 HIS B N 1
ATOM 4977 C CA . HIS B 1 180 ? -7.953 -29.672 -9.453 1 97.62 180 HIS B CA 1
ATOM 4978 C C . HIS B 1 180 ? -8.805 -30.812 -8.906 1 97.62 180 HIS B C 1
ATOM 4980 O O . HIS B 1 180 ? -8.289 -31.906 -8.664 1 97.62 180 HIS B O 1
ATOM 4986 N N . TYR B 1 181 ? -10.047 -30.531 -8.641 1 97.19 181 TYR B N 1
ATOM 4987 C CA . TYR B 1 181 ? -11.023 -31.5 -8.164 1 97.19 181 TYR B CA 1
ATOM 4988 C C . TYR B 1 181 ? -10.617 -32.062 -6.801 1 97.19 181 TYR B C 1
ATOM 4990 O O . TYR B 1 181 ? -10.742 -33.25 -6.547 1 97.19 181 TYR B O 1
ATOM 4998 N N . SER B 1 182 ? -10.133 -31.234 -5.988 1 96.94 182 SER B N 1
ATOM 4999 C CA . SER B 1 182 ? -9.664 -31.656 -4.672 1 96.94 182 SER B CA 1
ATOM 5000 C C . SER B 1 182 ? -10.508 -31.047 -3.561 1 96.94 182 SER B C 1
ATOM 5002 O O . SER B 1 182 ? -10.156 -31.141 -2.383 1 96.94 182 SER B O 1
ATOM 5004 N N . LEU B 1 183 ? -11.586 -30.391 -3.916 1 97.25 183 LEU B N 1
ATOM 5005 C CA . LEU B 1 183 ? -12.516 -29.922 -2.9 1 97.25 183 LEU B CA 1
ATOM 5006 C C . LEU B 1 183 ? -13.367 -31.062 -2.371 1 97.25 183 LEU B C 1
ATOM 5008 O O . LEU B 1 183 ? -13.227 -31.469 -1.213 1 97.25 183 LEU B O 1
ATOM 5012 N N . THR B 1 184 ? -14.195 -31.688 -3.281 1 96.94 184 THR B N 1
ATOM 5013 C CA . THR B 1 184 ? -15.062 -32.781 -2.887 1 96.94 184 THR B CA 1
ATOM 5014 C C . THR B 1 184 ? -14.57 -34.094 -3.484 1 96.94 184 THR B C 1
ATOM 5016 O O . THR B 1 184 ? -14.977 -35.188 -3.041 1 96.94 184 THR B O 1
ATOM 5019 N N . GLY B 1 185 ? -13.836 -34 -4.531 1 95.69 185 GLY B N 1
ATOM 5020 C CA . GLY B 1 185 ? -13.375 -35.188 -5.238 1 95.69 185 GLY B CA 1
ATOM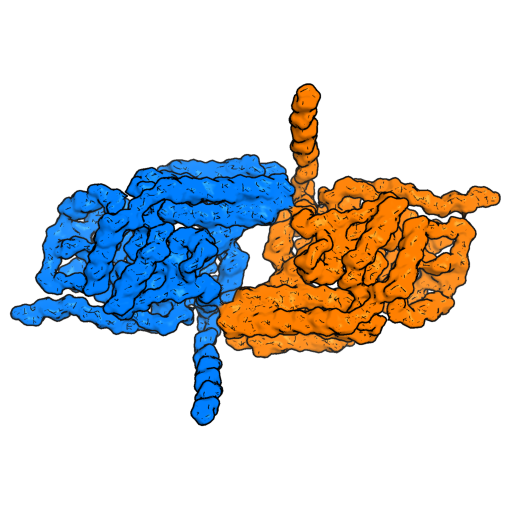 5021 C C . GLY B 1 185 ? -14.289 -35.625 -6.371 1 95.69 185 GLY B C 1
ATOM 5022 O O . GLY B 1 185 ? -13.938 -36.469 -7.18 1 95.69 185 GLY B O 1
ATOM 5023 N N . ASN B 1 186 ? -15.406 -35 -6.387 1 95.88 186 ASN B N 1
ATOM 5024 C CA . ASN B 1 186 ? -16.328 -35.219 -7.492 1 95.88 186 ASN B CA 1
ATOM 5025 C C . ASN B 1 186 ? -16.141 -34.188 -8.594 1 95.88 186 ASN B C 1
ATOM 5027 O O . ASN B 1 186 ? -16.344 -33 -8.367 1 95.88 186 ASN B O 1
ATOM 5031 N N . ILE B 1 187 ? -15.797 -34.656 -9.789 1 96.06 187 ILE B N 1
ATOM 5032 C CA . ILE B 1 187 ? -15.398 -33.781 -10.883 1 96.06 187 ILE B CA 1
ATOM 5033 C C . ILE B 1 187 ? -16.531 -32.781 -11.195 1 96.06 187 ILE B C 1
ATOM 5035 O O . ILE B 1 187 ? -16.297 -31.578 -11.273 1 96.06 187 ILE B O 1
ATOM 5039 N N . LYS B 1 188 ? -17.75 -33.25 -11.352 1 96 188 LYS B N 1
ATOM 5040 C CA . LYS B 1 188 ? -18.891 -32.406 -11.703 1 96 188 LYS B CA 1
ATOM 5041 C C . LYS B 1 188 ? -19.156 -31.359 -10.625 1 96 188 LYS B C 1
ATOM 5043 O O . LYS B 1 188 ? -19.328 -30.172 -10.922 1 96 188 LYS B O 1
ATOM 5048 N N . LEU B 1 189 ? -19.156 -31.844 -9.398 1 97.19 189 LEU B N 1
ATOM 5049 C CA . LEU B 1 189 ? -19.422 -30.953 -8.281 1 97.19 189 LEU B CA 1
ATOM 5050 C C . LEU B 1 189 ? -18.297 -29.922 -8.125 1 97.19 189 LEU B C 1
ATOM 5052 O O . LEU B 1 189 ? -18.562 -28.734 -7.91 1 97.19 189 LEU B O 1
ATOM 5056 N N . ASP B 1 190 ? -17.094 -30.375 -8.195 1 98 190 ASP B N 1
ATOM 5057 C CA . ASP B 1 190 ? -15.945 -29.484 -8.047 1 98 190 ASP B CA 1
ATOM 5058 C C . ASP B 1 190 ? -15.906 -28.453 -9.172 1 98 190 ASP B C 1
ATOM 5060 O O . ASP B 1 190 ? -15.578 -27.281 -8.93 1 98 190 ASP B O 1
ATOM 5064 N N . ARG B 1 191 ? -16.219 -28.844 -10.383 1 97.12 191 ARG B N 1
ATOM 5065 C CA . ARG B 1 191 ? -16.266 -27.906 -11.492 1 97.12 191 ARG B CA 1
ATOM 5066 C C . ARG B 1 191 ? -17.328 -26.828 -11.258 1 97.12 191 ARG B C 1
ATOM 5068 O O . ARG B 1 191 ? -17.094 -25.656 -11.523 1 97.12 191 ARG B O 1
ATOM 5075 N N . HIS B 1 192 ? -18.438 -27.266 -10.82 1 98 192 HIS B N 1
ATOM 5076 C CA . HIS B 1 192 ? -19.516 -26.312 -10.562 1 98 192 HIS B CA 1
ATOM 5077 C C . HIS B 1 192 ? -19.141 -25.359 -9.43 1 98 192 HIS B C 1
ATOM 5079 O O . HIS B 1 192 ? -19.375 -24.156 -9.531 1 98 192 HIS B O 1
ATOM 5085 N N . MET B 1 193 ? -18.594 -25.922 -8.359 1 98.25 193 MET B N 1
ATOM 5086 C CA . MET B 1 193 ? -18.156 -25.078 -7.254 1 98.25 193 MET B CA 1
ATOM 5087 C C . MET B 1 193 ? -17.094 -24.078 -7.715 1 98.25 193 MET B C 1
ATOM 5089 O O . MET B 1 193 ? -17.125 -22.922 -7.316 1 98.25 193 MET B O 1
ATOM 5093 N N . GLN B 1 194 ? -16.203 -24.594 -8.523 1 98.69 194 GLN B N 1
ATOM 5094 C CA . GLN B 1 194 ? -15.188 -23.703 -9.078 1 98.69 194 GLN B CA 1
ATOM 5095 C C . GLN B 1 194 ? -15.82 -22.531 -9.82 1 98.69 194 GLN B C 1
ATOM 5097 O O . GLN B 1 194 ? -15.438 -21.375 -9.617 1 98.69 194 GLN B O 1
ATOM 5102 N N . MET B 1 195 ? -16.812 -22.797 -10.68 1 98.56 195 MET B N 1
ATOM 5103 C CA . MET B 1 195 ? -17.453 -21.766 -11.492 1 98.56 195 MET B CA 1
ATOM 5104 C C . MET B 1 195 ? -18.172 -20.75 -10.617 1 98.56 195 MET B C 1
ATOM 5106 O O . MET B 1 195 ? -18.125 -19.547 -10.883 1 98.56 195 MET B O 1
ATOM 5110 N N . ILE B 1 196 ? -18.781 -21.188 -9.586 1 98.5 196 ILE B N 1
ATOM 5111 C CA . ILE B 1 196 ? -19.5 -20.297 -8.68 1 98.5 196 ILE B CA 1
ATOM 5112 C C . ILE B 1 196 ? -18.5 -19.406 -7.941 1 98.5 196 ILE B C 1
ATOM 5114 O O . ILE B 1 196 ? -18.641 -18.188 -7.941 1 98.5 196 ILE B O 1
ATOM 5118 N N . ILE B 1 197 ? -17.516 -20.016 -7.352 1 98.62 197 ILE B N 1
ATOM 5119 C CA . ILE B 1 197 ? -16.562 -19.312 -6.5 1 98.62 197 ILE B CA 1
ATOM 5120 C C . ILE B 1 197 ? -15.734 -18.344 -7.34 1 98.62 197 ILE B C 1
ATOM 5122 O O . ILE B 1 197 ? -15.539 -17.188 -6.953 1 98.62 197 ILE B O 1
ATOM 5126 N N . TYR B 1 198 ? -15.281 -18.812 -8.469 1 98.56 198 TYR B N 1
ATOM 5127 C CA . TYR B 1 198 ? -14.422 -17.984 -9.312 1 98.56 198 TYR B CA 1
ATOM 5128 C C . TYR B 1 198 ? -15.227 -16.906 -10.023 1 98.56 198 TYR B C 1
ATOM 5130 O O . TYR B 1 198 ? -14.758 -15.781 -10.188 1 98.56 198 TYR B O 1
ATOM 5138 N N . GLY B 1 199 ? -16.422 -17.25 -10.445 1 98.56 199 GLY B N 1
ATOM 5139 C CA . GLY B 1 199 ? -17.297 -16.297 -11.102 1 98.56 199 GLY B CA 1
ATOM 5140 C C . GLY B 1 199 ? -17.766 -15.188 -10.18 1 98.56 199 GLY B C 1
ATOM 5141 O O . GLY B 1 199 ? -17.609 -14.008 -10.477 1 98.56 199 GLY B O 1
ATOM 5142 N N . LEU B 1 200 ? -18.266 -15.555 -9.039 1 98.12 200 LEU B N 1
ATOM 5143 C CA . LEU B 1 200 ? -18.781 -14.578 -8.078 1 98.12 200 LEU B CA 1
ATOM 5144 C C . LEU B 1 200 ? -17.625 -13.883 -7.352 1 98.12 200 LEU B C 1
ATOM 5146 O O . LEU B 1 200 ? -17.688 -12.672 -7.109 1 98.12 200 LEU B O 1
ATOM 5150 N N . GLY B 1 201 ? -16.656 -14.648 -7.051 1 98.25 201 GLY B N 1
ATOM 5151 C CA . GLY B 1 201 ? -15.602 -14.133 -6.195 1 98.25 201 GLY B CA 1
ATOM 5152 C C . GLY B 1 201 ? -14.57 -13.32 -6.949 1 98.25 201 GLY B C 1
ATOM 5153 O O . GLY B 1 201 ? -14.055 -12.328 -6.434 1 98.25 201 GLY B O 1
ATOM 5154 N N . CYS B 1 202 ? -14.258 -13.719 -8.195 1 98.19 202 CYS B N 1
ATOM 5155 C CA . CYS B 1 202 ? -13.172 -13.078 -8.922 1 98.19 202 CYS B CA 1
ATOM 5156 C C . CYS B 1 202 ? -13.656 -12.523 -10.25 1 98.19 202 CYS B C 1
ATOM 5158 O O . CYS B 1 202 ? -12.93 -11.773 -10.914 1 98.19 202 CYS B O 1
ATOM 5160 N N . GLY B 1 203 ? -14.867 -12.852 -10.633 1 98.19 203 GLY B N 1
ATOM 5161 C CA . GLY B 1 203 ? -15.375 -12.406 -11.922 1 98.19 203 GLY B CA 1
ATOM 5162 C C . GLY B 1 203 ? -14.68 -13.062 -13.102 1 98.19 203 GLY B C 1
ATOM 5163 O O . GLY B 1 203 ? -14.414 -12.406 -14.109 1 98.19 203 GLY B O 1
ATOM 5164 N N . MET B 1 204 ? -14.359 -14.312 -12.969 1 98.38 204 MET B N 1
ATOM 5165 C CA . MET B 1 204 ? -13.516 -14.969 -13.961 1 98.38 204 MET B CA 1
ATOM 5166 C C . MET B 1 204 ? -14.031 -16.359 -14.281 1 98.38 204 MET B C 1
ATOM 5168 O O . MET B 1 204 ? -14.953 -16.859 -13.633 1 98.38 204 MET B O 1
ATOM 5172 N N . SER B 1 205 ? -13.477 -16.953 -15.281 1 98.5 205 SER B N 1
ATOM 5173 C CA . SER B 1 205 ? -13.938 -18.234 -15.828 1 98.5 205 SER B CA 1
ATOM 5174 C C . SER B 1 205 ? -13.109 -19.391 -15.289 1 98.5 205 SER B C 1
ATOM 5176 O O . SER B 1 205 ? -11.898 -19.453 -15.508 1 98.5 205 SER B O 1
ATOM 5178 N N . GLY B 1 206 ? -13.828 -20.344 -14.664 1 98 206 GLY B N 1
ATOM 5179 C CA . GLY B 1 206 ? -13.164 -21.562 -14.242 1 98 206 GLY B CA 1
ATOM 5180 C C . GLY B 1 206 ? -12.68 -22.422 -15.398 1 98 206 GLY B C 1
ATOM 5181 O O . GLY B 1 206 ? -11.617 -23.031 -15.328 1 98 206 GLY B O 1
ATOM 5182 N N . CYS B 1 207 ? -13.445 -22.406 -16.406 1 96.44 207 CYS B N 1
ATOM 5183 C CA . CYS B 1 207 ? -13.102 -23.188 -17.609 1 96.44 207 CYS B CA 1
ATOM 5184 C C . CYS B 1 207 ? -11.805 -22.672 -18.219 1 96.44 207 CYS B C 1
ATOM 5186 O O . CYS B 1 207 ? -10.906 -23.453 -18.531 1 96.44 207 CYS B O 1
ATOM 5188 N N . TYR B 1 208 ? -11.75 -21.406 -18.438 1 96.5 208 TYR B N 1
ATOM 5189 C CA . TYR B 1 208 ? -10.531 -20.828 -18.984 1 96.5 208 TYR B CA 1
ATOM 5190 C C . TYR B 1 208 ? -9.336 -21.125 -18.078 1 96.5 208 TYR B C 1
ATOM 5192 O O . TYR B 1 208 ? -8.266 -21.5 -18.562 1 96.5 208 TYR B O 1
ATOM 5200 N N . TRP B 1 209 ? -9.586 -20.953 -16.812 1 97.25 209 TRP B N 1
ATOM 5201 C CA . TRP B 1 209 ? -8.523 -21.188 -15.844 1 97.25 209 TRP B CA 1
ATOM 5202 C C . TRP B 1 209 ? -8.016 -22.625 -15.922 1 97.25 209 TRP B C 1
ATOM 5204 O O . TRP B 1 209 ? -6.805 -22.859 -15.953 1 97.25 209 TRP B O 1
ATOM 5214 N N . ARG B 1 210 ? -8.867 -23.594 -15.953 1 95.81 210 ARG B N 1
ATOM 5215 C CA . ARG B 1 210 ? -8.461 -25 -15.992 1 95.81 210 ARG B CA 1
ATOM 5216 C C . ARG B 1 210 ? -7.613 -25.297 -17.219 1 95.81 210 ARG B C 1
ATOM 5218 O O . ARG B 1 210 ? -6.621 -26.016 -17.141 1 95.81 210 ARG B O 1
ATOM 5225 N N . ASN B 1 211 ? -8.031 -24.719 -18.266 1 93.06 211 ASN B N 1
ATOM 5226 C CA . ASN B 1 211 ? -7.262 -24.922 -19.5 1 93.06 211 ASN B CA 1
ATOM 5227 C C . ASN B 1 211 ? -5.84 -24.391 -19.359 1 93.06 211 ASN B C 1
ATOM 5229 O O . ASN B 1 211 ? -4.871 -25.094 -19.641 1 93.06 211 ASN B O 1
ATOM 5233 N N . GLN B 1 212 ? -5.738 -23.172 -18.938 1 94.94 212 GLN B N 1
ATOM 5234 C CA . GLN B 1 212 ? -4.43 -22.531 -18.812 1 94.94 212 GLN B CA 1
ATOM 5235 C C . GLN B 1 212 ? -3.621 -23.172 -17.688 1 94.94 212 GLN B C 1
ATOM 5237 O O . GLN B 1 212 ? -2.42 -23.406 -17.828 1 94.94 212 GLN B O 1
ATOM 5242 N N . HIS B 1 213 ? -4.262 -23.469 -16.609 1 96.62 213 HIS B N 1
ATOM 5243 C CA . HIS B 1 213 ? -3.58 -23.953 -15.414 1 96.62 213 HIS B CA 1
ATOM 5244 C C . HIS B 1 213 ? -3.082 -25.375 -15.602 1 96.62 213 HIS B C 1
ATOM 5246 O O . HIS B 1 213 ? -2.023 -25.75 -15.086 1 96.62 213 HIS B O 1
ATOM 5252 N N . ASN B 1 214 ? -3.828 -26.125 -16.344 1 94.62 214 ASN B N 1
ATOM 5253 C CA . ASN B 1 214 ? -3.369 -27.484 -16.641 1 94.62 214 ASN B CA 1
ATOM 5254 C C . ASN B 1 214 ? -2.148 -27.484 -17.547 1 94.62 214 ASN B C 1
ATOM 5256 O O . ASN B 1 214 ? -1.28 -28.344 -17.438 1 94.62 214 ASN B O 1
ATOM 5260 N N . LYS B 1 215 ? -2.107 -26.547 -18.453 1 94.5 215 LYS B N 1
ATOM 5261 C CA . LYS B 1 215 ? -0.895 -26.391 -19.25 1 94.5 215 LYS B CA 1
ATOM 5262 C C . LYS B 1 215 ? 0.304 -26.062 -18.359 1 94.5 215 LYS B C 1
ATOM 5264 O O . LYS B 1 215 ? 1.398 -26.594 -18.562 1 94.5 215 LYS B O 1
ATOM 5269 N N . HIS B 1 216 ? 0.068 -25.188 -17.438 1 96.44 216 HIS B N 1
ATOM 5270 C CA . HIS B 1 216 ? 1.104 -24.828 -16.484 1 96.44 216 HIS B CA 1
ATOM 5271 C C . HIS B 1 216 ? 1.564 -26.047 -15.688 1 96.44 216 HIS B C 1
ATOM 5273 O O . HIS B 1 216 ? 2.766 -26.25 -15.492 1 96.44 216 HIS B O 1
ATOM 5279 N N . HIS B 1 217 ? 0.651 -26.875 -15.289 1 96.38 217 HIS B N 1
ATOM 5280 C CA . HIS B 1 217 ? 1.018 -28.062 -14.516 1 96.38 217 HIS B CA 1
ATOM 5281 C C . HIS B 1 217 ? 1.738 -29.078 -15.383 1 96.38 217 HIS B C 1
ATOM 5283 O O . HIS B 1 217 ? 2.611 -29.812 -14.898 1 96.38 217 HIS B O 1
ATOM 5289 N N . ALA B 1 218 ? 1.399 -29.109 -16.609 1 94.31 218 ALA B N 1
ATOM 5290 C CA . ALA B 1 218 ? 2.027 -30.062 -17.531 1 94.31 218 ALA B CA 1
ATOM 5291 C C . ALA B 1 218 ? 3.475 -29.672 -17.812 1 94.31 218 ALA B C 1
ATOM 5293 O O . ALA B 1 218 ? 4.344 -30.547 -17.922 1 94.31 218 ALA B O 1
ATOM 5294 N N . THR B 1 219 ? 3.695 -28.391 -17.953 1 94 219 THR B N 1
ATOM 5295 C CA . THR B 1 219 ? 5.027 -27.953 -18.359 1 94 219 THR B CA 1
ATOM 5296 C C . THR B 1 219 ? 5.383 -26.625 -17.688 1 94 219 THR B C 1
ATOM 5298 O O . THR B 1 219 ? 5.641 -25.641 -18.375 1 94 219 THR B O 1
ATOM 5301 N N . PRO B 1 220 ? 5.453 -26.641 -16.375 1 95.38 220 PRO B N 1
ATOM 5302 C CA . PRO B 1 220 ? 5.785 -25.391 -15.703 1 95.38 220 PRO B CA 1
ATOM 5303 C C . PRO B 1 220 ? 7.141 -24.828 -16.125 1 95.38 220 PRO B C 1
ATOM 5305 O O . PRO B 1 220 ? 8.125 -25.578 -16.203 1 95.38 220 PRO B O 1
ATOM 5308 N N . GLN B 1 221 ? 7.195 -23.547 -16.453 1 95.25 221 GLN B N 1
ATOM 5309 C CA . GLN B 1 221 ? 8.383 -22.766 -16.781 1 95.25 221 GLN B CA 1
ATOM 5310 C C . GLN B 1 221 ? 8.945 -23.172 -18.141 1 95.25 221 GLN B C 1
ATOM 5312 O O . GLN B 1 221 ? 10.086 -22.828 -18.469 1 95.25 221 GLN B O 1
ATOM 5317 N N . LYS B 1 222 ? 8.219 -23.922 -18.906 1 94.69 222 LYS B N 1
ATOM 5318 C CA . LYS B 1 222 ? 8.688 -24.266 -20.25 1 94.69 222 LYS B CA 1
ATOM 5319 C C . LYS B 1 222 ? 8.383 -23.156 -21.234 1 94.69 222 LYS B C 1
ATOM 5321 O O . LYS B 1 222 ? 7.227 -22.734 -21.375 1 94.69 222 LYS B O 1
ATOM 5326 N N . LEU B 1 223 ? 9.391 -22.734 -21.938 1 95.06 223 LEU B N 1
ATOM 5327 C CA . LEU B 1 223 ? 9.242 -21.672 -22.922 1 95.06 223 LEU B CA 1
ATOM 5328 C C . LEU B 1 223 ? 8.289 -22.078 -24.047 1 95.06 223 LEU B C 1
ATOM 5330 O O . LEU B 1 223 ? 8.414 -23.188 -24.578 1 95.06 223 LEU B O 1
ATOM 5334 N N . GLY B 1 224 ? 7.273 -21.25 -24.281 1 93.06 224 GLY B N 1
ATOM 5335 C CA . GLY B 1 224 ? 6.344 -21.484 -25.375 1 93.06 224 GLY B CA 1
ATOM 5336 C C . GLY B 1 224 ? 5.16 -22.344 -24.984 1 93.06 224 GLY B C 1
ATOM 5337 O O . GLY B 1 224 ? 4.199 -22.469 -25.75 1 93.06 224 GLY B O 1
ATOM 5338 N N . ALA B 1 225 ? 5.195 -22.891 -23.859 1 94.06 225 ALA B N 1
ATOM 5339 C CA . ALA B 1 225 ? 4.141 -23.828 -23.469 1 94.06 225 ALA B CA 1
ATOM 5340 C C . ALA B 1 225 ? 3.424 -23.344 -22.203 1 94.06 225 ALA B C 1
ATOM 5342 O O . ALA B 1 225 ? 2.191 -23.344 -22.156 1 94.06 225 ALA B O 1
ATOM 5343 N N . ASP B 1 226 ? 4.176 -22.953 -21.219 1 95.69 226 ASP B N 1
ATOM 5344 C CA . ASP B 1 226 ? 3.607 -22.484 -19.969 1 95.69 226 ASP B CA 1
ATOM 5345 C C . ASP B 1 226 ? 2.973 -21.109 -20.141 1 95.69 226 ASP B C 1
ATOM 5347 O O . ASP B 1 226 ? 3.672 -20.125 -20.375 1 95.69 226 ASP B O 1
ATOM 5351 N N . PRO B 1 227 ? 1.698 -21.016 -19.953 1 94.62 227 PRO B N 1
ATOM 5352 C CA . PRO B 1 227 ? 1.044 -19.703 -20.109 1 94.62 227 PRO B CA 1
ATOM 5353 C C . PRO B 1 227 ? 1.516 -18.688 -19.078 1 94.62 227 PRO B C 1
ATOM 5355 O O . PRO B 1 227 ? 1.424 -17.469 -19.312 1 94.62 227 PRO B O 1
ATOM 5358 N N . ASP B 1 228 ? 2.037 -19.141 -17.953 1 94.06 228 ASP B N 1
ATOM 5359 C CA . ASP B 1 228 ? 2.455 -18.234 -16.891 1 94.06 228 ASP B CA 1
ATOM 5360 C C . ASP B 1 228 ? 3.719 -17.469 -17.281 1 94.06 228 ASP B C 1
ATOM 5362 O O . ASP B 1 228 ? 4.09 -16.5 -16.625 1 94.06 228 ASP B O 1
ATOM 5366 N N . LEU B 1 229 ? 4.328 -17.891 -18.391 1 94.06 229 LEU B N 1
ATOM 5367 C CA . LEU B 1 229 ? 5.48 -17.156 -18.906 1 94.06 229 LEU B CA 1
ATOM 5368 C C . LEU B 1 229 ? 5.051 -16.141 -19.969 1 94.06 229 LEU B C 1
ATOM 5370 O O . LEU B 1 229 ? 5.844 -15.289 -20.359 1 94.06 229 LEU B O 1
ATOM 5374 N N . GLN B 1 230 ? 3.805 -16.234 -20.391 1 91.31 230 GLN B N 1
ATOM 5375 C CA . GLN B 1 230 ? 3.293 -15.352 -21.438 1 91.31 230 GLN B CA 1
ATOM 5376 C C . GLN B 1 230 ? 2.588 -14.141 -20.844 1 91.31 230 GLN B C 1
ATOM 5378 O O . GLN B 1 230 ? 1.387 -13.945 -21.062 1 91.31 230 GLN B O 1
ATOM 5383 N N . THR B 1 231 ? 3.316 -13.25 -20.25 1 91.69 231 THR B N 1
ATOM 5384 C CA . THR B 1 231 ? 2.75 -12.188 -19.422 1 91.69 231 THR B CA 1
ATOM 5385 C C . THR B 1 231 ? 3.051 -10.812 -20.031 1 91.69 231 THR B C 1
ATOM 5387 O O . THR B 1 231 ? 2.637 -9.789 -19.484 1 91.69 231 THR B O 1
ATOM 5390 N N . MET B 1 232 ? 3.785 -10.836 -21.172 1 92.44 232 MET B N 1
ATOM 5391 C CA . MET B 1 232 ? 4.043 -9.578 -21.844 1 92.44 232 MET B CA 1
ATOM 5392 C C . MET B 1 232 ? 2.76 -9.008 -22.438 1 92.44 232 MET B C 1
ATOM 5394 O O . MET B 1 232 ? 1.859 -9.758 -22.828 1 92.44 232 MET B O 1
ATOM 5398 N N . PRO B 1 233 ? 2.582 -7.711 -22.391 1 93.25 233 PRO B N 1
ATOM 5399 C CA . PRO B 1 233 ? 3.605 -6.695 -22.156 1 93.25 233 PRO B CA 1
ATOM 5400 C C . PRO B 1 233 ? 3.631 -6.223 -20.703 1 93.25 233 PRO B C 1
ATOM 5402 O O . PRO B 1 233 ? 4.406 -5.328 -20.344 1 93.25 233 PRO B O 1
ATOM 5405 N N . LEU B 1 234 ? 2.855 -6.758 -19.859 1 94.31 234 LEU B N 1
ATOM 5406 C CA . LEU B 1 234 ? 2.668 -6.16 -18.547 1 94.31 234 LEU B CA 1
ATOM 5407 C C . LEU B 1 234 ? 3.828 -6.512 -17.625 1 94.31 234 LEU B C 1
ATOM 5409 O O . LEU B 1 234 ? 4.25 -5.688 -16.812 1 94.31 234 LEU B O 1
ATOM 5413 N N . VAL B 1 235 ? 4.328 -7.754 -17.734 1 96.38 235 VAL B N 1
ATOM 5414 C CA . VAL B 1 235 ? 5.406 -8.172 -16.844 1 96.38 235 VAL B CA 1
ATOM 5415 C C . VAL B 1 235 ? 6.195 -9.312 -17.484 1 96.38 235 VAL B C 1
ATOM 5417 O O . VAL B 1 235 ? 5.645 -10.086 -18.266 1 96.38 235 VAL B O 1
ATOM 5420 N N . ALA B 1 236 ? 7.477 -9.359 -17.281 1 96.25 236 ALA B N 1
ATOM 5421 C CA . ALA B 1 236 ? 8.359 -10.445 -17.688 1 96.25 236 ALA B CA 1
ATOM 5422 C C . ALA B 1 236 ? 9.109 -11.031 -16.5 1 96.25 236 ALA B C 1
ATOM 5424 O O . ALA B 1 236 ? 9.844 -10.32 -15.812 1 96.25 236 ALA B O 1
ATOM 5425 N N . PHE B 1 237 ? 9 -12.336 -16.297 1 95.19 237 PHE B N 1
ATOM 5426 C CA . PHE B 1 237 ? 9.617 -12.969 -15.141 1 95.19 237 PHE B CA 1
ATOM 5427 C C . PHE B 1 237 ? 10.945 -13.609 -15.516 1 95.19 237 PHE B C 1
ATOM 5429 O O . PHE B 1 237 ? 11.695 -14.062 -14.641 1 95.19 237 PHE B O 1
ATOM 5436 N N . HIS B 1 238 ? 11.227 -13.688 -16.766 1 94.62 238 HIS B N 1
ATOM 5437 C CA . HIS B 1 238 ? 12.484 -14.258 -17.234 1 94.62 238 HIS B CA 1
ATOM 5438 C C . HIS B 1 238 ? 13.125 -13.391 -18.312 1 94.62 238 HIS B C 1
ATOM 5440 O O . HIS B 1 238 ? 12.422 -12.758 -19.109 1 94.62 238 HIS B O 1
ATOM 5446 N N . GLY B 1 239 ? 14.453 -13.391 -18.344 1 93.31 239 GLY B N 1
ATOM 5447 C CA . GLY B 1 239 ? 15.211 -12.539 -19.234 1 93.31 239 GLY B CA 1
ATOM 5448 C C . GLY B 1 239 ? 14.867 -12.773 -20.703 1 93.31 239 GLY B C 1
ATOM 5449 O O . GLY B 1 239 ? 14.766 -11.82 -21.484 1 93.31 239 GLY B O 1
ATOM 5450 N N . LEU B 1 240 ? 14.664 -14 -21.094 1 93.69 240 LEU B N 1
ATOM 5451 C CA . LEU B 1 240 ? 14.367 -14.336 -22.484 1 93.69 240 LEU B CA 1
ATOM 5452 C C . LEU B 1 240 ? 13.016 -13.773 -22.906 1 93.69 240 LEU B C 1
ATOM 5454 O O . LEU B 1 240 ? 12.812 -13.43 -24.078 1 93.69 240 LEU B O 1
ATOM 5458 N N . ILE B 1 241 ? 12.125 -13.656 -21.984 1 94.56 241 ILE B N 1
ATOM 5459 C CA . ILE B 1 241 ? 10.812 -13.086 -22.25 1 94.56 241 ILE B CA 1
ATOM 5460 C C . ILE B 1 241 ? 10.906 -11.562 -22.281 1 94.56 241 ILE B C 1
ATOM 5462 O O . ILE B 1 241 ? 10.359 -10.914 -23.172 1 94.56 241 ILE B O 1
ATOM 5466 N N . GLY B 1 242 ? 11.609 -11.016 -21.359 1 93.56 242 GLY B N 1
ATOM 5467 C CA . GLY B 1 242 ? 11.773 -9.57 -21.266 1 93.56 242 GLY B CA 1
ATOM 5468 C C . GLY B 1 242 ? 12.531 -8.992 -22.453 1 93.56 242 GLY B C 1
ATOM 5469 O O . GLY B 1 242 ? 12.32 -7.836 -22.828 1 93.56 242 GLY B O 1
ATOM 5470 N N . ALA B 1 243 ? 13.383 -9.781 -23.062 1 92.31 243 ALA B N 1
ATOM 5471 C CA . ALA B 1 243 ? 14.227 -9.336 -24.172 1 92.31 243 ALA B CA 1
ATOM 5472 C C . ALA B 1 243 ? 13.383 -8.969 -25.391 1 92.31 243 ALA B C 1
ATOM 5474 O O . ALA B 1 243 ? 13.859 -8.289 -26.297 1 92.31 243 ALA B O 1
ATOM 5475 N N . LYS B 1 244 ? 12.156 -9.352 -25.359 1 91.38 244 LYS B N 1
ATOM 5476 C CA . LYS B 1 244 ? 11.273 -9.094 -26.484 1 91.38 244 LYS B CA 1
ATOM 5477 C C . LYS B 1 244 ? 10.703 -7.676 -26.422 1 91.38 244 LYS B C 1
ATOM 5479 O O . LYS B 1 244 ? 10.117 -7.191 -27.391 1 91.38 244 LYS B O 1
ATOM 5484 N N . ALA B 1 245 ? 10.844 -7.031 -25.312 1 92.62 245 ALA B N 1
ATOM 5485 C CA . ALA B 1 245 ? 10.297 -5.688 -25.125 1 92.62 245 ALA B CA 1
ATOM 5486 C C . ALA B 1 245 ? 11.062 -4.668 -25.969 1 92.62 245 ALA B C 1
ATOM 5488 O O . ALA B 1 245 ? 12.281 -4.781 -26.141 1 92.62 245 ALA B O 1
ATOM 5489 N N . ARG B 1 246 ? 10.273 -3.68 -26.5 1 90.44 246 ARG B N 1
ATOM 5490 C CA . ARG B 1 246 ? 10.859 -2.613 -27.312 1 90.44 246 ARG B CA 1
ATOM 5491 C C . ARG B 1 246 ? 10.289 -1.254 -26.922 1 90.44 246 ARG B C 1
ATOM 5493 O O . ARG B 1 246 ? 9.195 -1.172 -26.359 1 90.44 246 ARG B O 1
ATOM 5500 N N . GLY B 1 247 ? 11.117 -0.207 -27.188 1 90.69 247 GLY B N 1
ATOM 5501 C CA . GLY B 1 247 ? 10.672 1.163 -26.984 1 90.69 247 GLY B CA 1
ATOM 5502 C C . GLY B 1 247 ? 10.109 1.413 -25.594 1 90.69 247 GLY B C 1
ATOM 5503 O O . GLY B 1 247 ? 10.781 1.162 -24.594 1 90.69 247 GLY B O 1
ATOM 5504 N N . ALA B 1 248 ? 8.852 1.755 -25.609 1 90.12 248 ALA B N 1
ATOM 5505 C CA . ALA B 1 248 ? 8.164 2.082 -24.359 1 90.12 248 ALA B CA 1
ATOM 5506 C C . ALA B 1 248 ? 8.023 0.849 -23.469 1 90.12 248 ALA B C 1
ATOM 5508 O O . ALA B 1 248 ? 7.969 0.961 -22.25 1 90.12 248 ALA B O 1
ATOM 5509 N N . GLY B 1 249 ? 7.969 -0.26 -24.078 1 92.56 249 GLY B N 1
ATOM 5510 C CA . GLY B 1 249 ? 7.875 -1.5 -23.328 1 92.56 249 GLY B CA 1
ATOM 5511 C C . GLY B 1 249 ? 9.094 -1.768 -22.453 1 92.56 249 GLY B C 1
ATOM 5512 O O . GLY B 1 249 ? 8.977 -2.291 -21.344 1 92.56 249 GLY B O 1
ATOM 5513 N N . LYS B 1 250 ? 10.242 -1.323 -22.953 1 90.62 250 LYS B N 1
ATOM 5514 C CA . LYS B 1 250 ? 11.469 -1.478 -22.172 1 90.62 250 LYS B CA 1
ATOM 5515 C C . LYS B 1 250 ? 11.461 -0.572 -20.953 1 90.62 250 LYS B C 1
ATOM 5517 O O . LYS B 1 250 ? 11.883 -0.982 -19.859 1 90.62 250 LYS B O 1
ATOM 5522 N N . SER B 1 251 ? 11.016 0.592 -21.219 1 89.19 251 SER B N 1
ATOM 5523 C CA . SER B 1 251 ? 10.922 1.533 -20.109 1 89.19 251 SER B CA 1
ATOM 5524 C C . SER B 1 251 ? 9.945 1.046 -19.047 1 89.19 251 SER B C 1
ATOM 5526 O O . SER B 1 251 ? 10.195 1.187 -17.844 1 89.19 251 SER B O 1
ATOM 5528 N N . TRP B 1 252 ? 8.867 0.481 -19.469 1 93.25 252 TRP B N 1
ATOM 5529 C CA . TRP B 1 252 ? 7.871 -0.08 -18.562 1 93.25 252 TRP B CA 1
ATOM 5530 C C . TRP B 1 252 ? 8.461 -1.228 -17.75 1 93.25 252 TRP B C 1
ATOM 5532 O O . TRP B 1 252 ? 8.32 -1.27 -16.531 1 93.25 252 TRP B O 1
ATOM 5542 N N . LEU B 1 253 ? 9.18 -2.049 -18.391 1 93.81 253 LEU B N 1
ATOM 5543 C CA . LEU B 1 253 ? 9.734 -3.223 -17.719 1 93.81 253 LEU B CA 1
ATOM 5544 C C . LEU B 1 253 ? 10.805 -2.822 -16.719 1 93.81 253 LEU B C 1
ATOM 5546 O O . LEU B 1 253 ? 11.008 -3.51 -15.711 1 93.81 253 LEU B O 1
ATOM 5550 N N . ALA B 1 254 ? 11.453 -1.73 -17.031 1 90.31 254 ALA B N 1
ATOM 5551 C CA . ALA B 1 254 ? 12.469 -1.254 -16.109 1 90.31 254 ALA B CA 1
ATOM 5552 C C . ALA B 1 254 ? 11.875 -0.97 -14.727 1 90.31 254 ALA B C 1
ATOM 5554 O O . ALA B 1 254 ? 12.57 -1.042 -13.711 1 90.31 254 ALA B O 1
ATOM 5555 N N . TRP B 1 255 ? 10.508 -0.749 -14.742 1 90.19 255 TRP B N 1
ATOM 5556 C CA . TRP B 1 255 ? 9.82 -0.405 -13.5 1 90.19 255 TRP B CA 1
ATOM 5557 C C . TRP B 1 255 ? 8.977 -1.574 -13 1 90.19 255 TRP B C 1
ATOM 5559 O O . TRP B 1 255 ? 8.273 -1.458 -12 1 90.19 255 TRP B O 1
ATOM 5569 N N . GLN B 1 256 ? 9.117 -2.68 -13.516 1 93.94 256 GLN B N 1
ATOM 5570 C CA . GLN B 1 256 ? 8.117 -3.719 -13.281 1 93.94 256 GLN B CA 1
ATOM 5571 C C . GLN B 1 256 ? 8.156 -4.188 -11.828 1 93.94 256 GLN B C 1
ATOM 5573 O O . GLN B 1 256 ? 7.117 -4.535 -11.258 1 93.94 256 GLN B O 1
ATOM 5578 N N . ALA B 1 257 ? 9.359 -4.219 -11.219 1 91.44 257 ALA B N 1
ATOM 5579 C CA . ALA B 1 257 ? 9.445 -4.734 -9.852 1 91.44 257 ALA B CA 1
ATOM 5580 C C . ALA B 1 257 ? 8.602 -3.889 -8.898 1 91.44 257 ALA B C 1
ATOM 5582 O O . ALA B 1 257 ? 7.668 -4.395 -8.273 1 91.44 257 ALA B O 1
ATOM 5583 N N . PRO B 1 258 ? 8.805 -2.559 -8.828 1 87.38 258 PRO B N 1
ATOM 5584 C CA . PRO B 1 258 ? 7.957 -1.763 -7.93 1 87.38 258 PRO B CA 1
ATOM 5585 C C . PRO B 1 258 ? 6.512 -1.675 -8.406 1 87.38 258 PRO B C 1
ATOM 5587 O O . PRO B 1 258 ? 5.594 -1.575 -7.59 1 87.38 258 PRO B O 1
ATOM 5590 N N . LEU B 1 259 ? 6.262 -1.699 -9.68 1 91.31 259 LEU B N 1
ATOM 5591 C CA . LEU B 1 259 ? 4.898 -1.617 -10.195 1 91.31 259 LEU B CA 1
ATOM 5592 C C . LEU B 1 259 ? 4.125 -2.896 -9.891 1 91.31 259 LEU B C 1
ATOM 5594 O O . LEU B 1 259 ? 2.918 -2.854 -9.648 1 91.31 259 LEU B O 1
ATOM 5598 N N . PHE B 1 260 ? 4.867 -4.023 -9.945 1 94.81 260 PHE B N 1
ATOM 5599 C CA . PHE B 1 260 ? 4.238 -5.301 -9.633 1 94.81 260 PHE B CA 1
ATOM 5600 C C . PHE B 1 260 ? 3.91 -5.398 -8.148 1 94.81 260 PHE B C 1
ATOM 5602 O O . PHE B 1 260 ? 2.758 -5.637 -7.773 1 94.81 260 PHE B O 1
ATOM 5609 N N . PHE B 1 261 ? 4.832 -5.109 -7.309 1 91 261 PHE B N 1
ATOM 5610 C CA . PHE B 1 261 ? 4.652 -5.227 -5.867 1 91 261 PHE B CA 1
ATOM 5611 C C . PHE B 1 261 ? 3.824 -4.07 -5.324 1 91 261 PHE B C 1
ATOM 5613 O O . PHE B 1 261 ? 3.213 -4.18 -4.262 1 91 261 PHE B O 1
ATOM 5620 N N . GLY B 1 262 ? 3.766 -2.994 -6.059 1 87.38 262 GLY B N 1
ATOM 5621 C CA . GLY B 1 262 ? 2.924 -1.863 -5.703 1 87.38 262 GLY B CA 1
ATOM 5622 C C . GLY B 1 262 ? 1.476 -2.043 -6.113 1 87.38 262 GLY B C 1
ATOM 5623 O O . GLY B 1 262 ? 0.621 -1.224 -5.77 1 87.38 262 GLY B O 1
ATOM 5624 N N . GLY B 1 263 ? 1.202 -3.004 -6.93 1 91.94 263 GLY B N 1
ATOM 5625 C CA . GLY B 1 263 ? -0.181 -3.365 -7.199 1 91.94 263 GLY B CA 1
ATOM 5626 C C . GLY B 1 263 ? -0.681 -2.857 -8.539 1 91.94 263 GLY B C 1
ATOM 5627 O O . GLY B 1 263 ? -1.812 -3.145 -8.938 1 91.94 263 GLY B O 1
ATOM 5628 N N . VAL B 1 264 ? 0.121 -2.086 -9.242 1 92 264 VAL B N 1
ATOM 5629 C CA . VAL B 1 264 ? -0.332 -1.51 -10.5 1 92 264 VAL B CA 1
ATOM 5630 C C . VAL B 1 264 ? -0.462 -2.609 -11.555 1 92 264 VAL B C 1
ATOM 5632 O O . VAL B 1 264 ? -1.517 -2.76 -12.18 1 92 264 VAL B O 1
ATOM 5635 N N . ILE B 1 265 ? 0.575 -3.369 -11.711 1 96.31 265 ILE B N 1
ATOM 5636 C CA . ILE B 1 265 ? 0.582 -4.418 -12.727 1 96.31 265 ILE B CA 1
ATOM 5637 C C . ILE B 1 265 ? -0.457 -5.48 -12.383 1 96.31 265 ILE B C 1
ATOM 5639 O O . ILE B 1 265 ? -1.232 -5.906 -13.242 1 96.31 265 ILE B O 1
ATOM 5643 N N . THR B 1 266 ? -0.504 -5.887 -11.148 1 97.06 266 THR B N 1
ATOM 5644 C CA . THR B 1 266 ? -1.446 -6.922 -10.734 1 97.06 266 THR B CA 1
ATOM 5645 C C . THR B 1 266 ? -2.885 -6.445 -10.914 1 97.06 266 THR B C 1
ATOM 5647 O O . THR B 1 266 ? -3.77 -7.234 -11.25 1 97.06 266 THR B O 1
ATOM 5650 N N . THR B 1 267 ? -3.129 -5.18 -10.758 1 96.25 267 THR B N 1
ATOM 5651 C CA . THR B 1 267 ? -4.453 -4.605 -10.984 1 96.25 267 THR B CA 1
ATOM 5652 C C . THR B 1 267 ? -4.812 -4.641 -12.469 1 96.25 267 THR B C 1
ATOM 5654 O O . THR B 1 267 ? -5.922 -5.035 -12.836 1 96.25 267 THR B O 1
ATOM 5657 N N . LEU B 1 268 ? -3.875 -4.242 -13.258 1 96.44 268 LEU B N 1
ATOM 5658 C CA . LEU B 1 268 ? -4.109 -4.25 -14.703 1 96.44 268 LEU B CA 1
ATOM 5659 C C . LEU B 1 268 ? -4.383 -5.668 -15.195 1 96.44 268 LEU B C 1
ATOM 5661 O O . LEU B 1 268 ? -5.266 -5.875 -16.031 1 96.44 268 LEU B O 1
ATOM 5665 N N . VAL B 1 269 ? -3.643 -6.602 -14.672 1 96.56 269 VAL B N 1
ATOM 5666 C CA . VAL B 1 269 ? -3.867 -8 -15.031 1 96.56 269 VAL B CA 1
ATOM 5667 C C . VAL B 1 269 ? -5.27 -8.422 -14.594 1 96.56 269 VAL B C 1
ATOM 5669 O O . VAL B 1 269 ? -5.996 -9.062 -15.359 1 96.56 269 VAL B O 1
ATOM 5672 N N . SER B 1 270 ? -5.629 -8.055 -13.422 1 97.5 270 SER B N 1
ATOM 5673 C CA . SER B 1 270 ? -6.945 -8.414 -12.898 1 97.5 270 SER B CA 1
ATOM 5674 C C . SER B 1 270 ? -8.055 -7.863 -13.781 1 97.5 270 SER B C 1
ATOM 5676 O O . SER B 1 270 ? -9 -8.578 -14.117 1 97.5 270 SER B O 1
ATOM 5678 N N . PHE B 1 271 ? -7.957 -6.641 -14.164 1 97.31 271 PHE B N 1
ATOM 5679 C CA . PHE B 1 271 ? -8.969 -6.031 -15.016 1 97.31 271 PHE B CA 1
ATOM 5680 C C . PHE B 1 271 ? -8.992 -6.691 -16.391 1 97.31 271 PHE B C 1
ATOM 5682 O O . PHE B 1 271 ? -10.062 -6.957 -16.938 1 97.31 271 PHE B O 1
ATOM 5689 N N . GLY B 1 272 ? -7.805 -6.938 -16.938 1 97.06 272 GLY B N 1
ATOM 5690 C CA . GLY B 1 272 ? -7.742 -7.645 -18.219 1 97.06 272 GLY B CA 1
ATOM 5691 C C . GLY B 1 272 ? -8.406 -9.008 -18.172 1 97.06 272 GLY B C 1
ATOM 5692 O O . GLY B 1 272 ? -9.117 -9.383 -19.109 1 97.06 272 GLY B O 1
ATOM 5693 N N . TRP B 1 273 ? -8.141 -9.688 -17.094 1 97.12 273 TRP B N 1
ATOM 5694 C CA . TRP B 1 273 ? -8.734 -11.016 -16.938 1 97.12 273 TRP B CA 1
ATOM 5695 C C . TRP B 1 273 ? -10.242 -10.914 -16.734 1 97.12 273 TRP B C 1
ATOM 5697 O O . TRP B 1 273 ? -11.008 -11.633 -17.375 1 97.12 273 TRP B O 1
ATOM 5707 N N . GLN B 1 274 ? -10.672 -9.969 -15.93 1 97.56 274 GLN B N 1
ATOM 5708 C CA . GLN B 1 274 ? -12.07 -9.883 -15.531 1 97.56 274 GLN B CA 1
ATOM 5709 C C . GLN B 1 274 ? -12.938 -9.344 -16.672 1 97.56 274 GLN B C 1
ATOM 5711 O O . GLN B 1 274 ? -14.086 -9.75 -16.812 1 97.56 274 GLN B O 1
ATOM 5716 N N . PHE B 1 275 ? -12.359 -8.469 -17.484 1 97.56 275 PHE B N 1
ATOM 5717 C CA . PHE B 1 275 ? -13.242 -7.746 -18.391 1 97.56 275 PHE B CA 1
ATOM 5718 C C . PHE B 1 275 ? -12.961 -8.133 -19.828 1 97.56 275 PHE B C 1
ATOM 5720 O O . PHE B 1 275 ? -13.742 -7.809 -20.734 1 97.56 275 PHE B O 1
ATOM 5727 N N . VAL B 1 276 ? -11.898 -8.867 -20.062 1 97.44 276 VAL B N 1
ATOM 5728 C CA . VAL B 1 276 ? -11.578 -9.148 -21.453 1 97.44 276 VAL B CA 1
ATOM 5729 C C . VAL B 1 276 ? -11.383 -10.656 -21.641 1 97.44 276 VAL B C 1
ATOM 5731 O O . VAL B 1 276 ? -12.258 -11.344 -22.172 1 97.44 276 VAL B O 1
ATOM 5734 N N . GLN B 1 277 ? -10.336 -11.234 -21.047 1 96.81 277 GLN B N 1
ATOM 5735 C CA . GLN B 1 277 ? -9.875 -12.578 -21.391 1 96.81 277 GLN B CA 1
ATOM 5736 C C . GLN B 1 277 ? -10.891 -13.633 -20.984 1 96.81 277 GLN B C 1
ATOM 5738 O O . GLN B 1 277 ? -11.273 -14.484 -21.781 1 96.81 277 GLN B O 1
ATOM 5743 N N . HIS B 1 278 ? -11.281 -13.555 -19.766 1 97.81 278 HIS B N 1
ATOM 5744 C CA . HIS B 1 278 ? -12.141 -14.609 -19.25 1 97.81 278 HIS B CA 1
ATOM 5745 C C . HIS B 1 278 ? -13.547 -14.508 -19.828 1 97.81 278 HIS B C 1
ATOM 5747 O O . HIS B 1 278 ? -14.102 -15.508 -20.297 1 97.81 278 HIS B O 1
ATOM 5753 N N . PRO B 1 279 ? -14.148 -13.305 -19.891 1 97.94 279 PRO B N 1
ATOM 5754 C CA . PRO B 1 279 ? -15.453 -13.211 -20.547 1 97.94 279 PRO B CA 1
ATOM 5755 C C . PRO B 1 279 ? -15.398 -13.578 -22.031 1 97.94 279 PRO B C 1
ATOM 5757 O O . PRO B 1 279 ? -16.312 -14.219 -22.547 1 97.94 279 PRO B O 1
ATOM 5760 N N . LYS B 1 280 ? -14.367 -13.188 -22.703 1 97.94 280 LYS B N 1
ATOM 5761 C CA . LYS B 1 280 ? -14.211 -13.531 -24.109 1 97.94 280 LYS B CA 1
ATOM 5762 C C . LYS B 1 280 ? -14.188 -15.047 -24.312 1 97.94 280 LYS B C 1
ATOM 5764 O O . LYS B 1 280 ? -14.797 -15.57 -25.25 1 97.94 280 LYS B O 1
ATOM 5769 N N . HIS B 1 281 ? -13.469 -15.711 -23.453 1 96.75 281 HIS B N 1
ATOM 5770 C CA . HIS B 1 281 ? -13.398 -17.172 -23.531 1 96.75 281 HIS B CA 1
ATOM 5771 C C . HIS B 1 281 ? -14.766 -17.797 -23.281 1 96.75 281 HIS B C 1
ATOM 5773 O O . HIS B 1 281 ? -15.195 -18.672 -24.016 1 96.75 281 HIS B O 1
ATOM 5779 N N . ALA B 1 282 ? -15.422 -17.359 -22.25 1 97.69 282 ALA B N 1
ATOM 5780 C CA . ALA B 1 282 ? -16.734 -17.906 -21.906 1 97.69 282 ALA B CA 1
ATOM 5781 C C . ALA B 1 282 ? -17.719 -17.703 -23.047 1 97.69 282 ALA B C 1
ATOM 5783 O O . ALA B 1 282 ? -18.531 -18.594 -23.344 1 97.69 282 ALA B O 1
ATOM 5784 N N . LEU B 1 283 ? -17.672 -16.562 -23.688 1 97.75 283 LEU B N 1
ATOM 5785 C CA . LEU B 1 283 ? -18.531 -16.281 -24.828 1 97.75 283 LEU B CA 1
ATOM 5786 C C . LEU B 1 283 ? -18.203 -17.203 -26 1 97.75 283 LEU B C 1
ATOM 5788 O O . LEU B 1 283 ? -19.094 -17.75 -26.641 1 97.75 283 LEU B O 1
ATOM 5792 N N . ARG B 1 284 ? -16.906 -17.375 -26.219 1 96.56 284 ARG B N 1
ATOM 5793 C CA . ARG B 1 284 ? -16.438 -18.188 -27.344 1 96.56 284 ARG B CA 1
ATOM 5794 C C . ARG B 1 284 ? -16.906 -19.641 -27.188 1 96.56 284 ARG B C 1
ATOM 5796 O O . ARG B 1 284 ? -17.328 -20.266 -28.156 1 96.56 284 ARG B O 1
ATOM 5803 N N . VAL B 1 285 ? -16.859 -20.172 -26 1 94.44 285 VAL B N 1
ATOM 5804 C CA . VAL B 1 285 ? -17.172 -21.594 -25.812 1 94.44 285 VAL B CA 1
ATOM 5805 C C . VAL B 1 285 ? -18.641 -21.734 -25.438 1 94.44 285 VAL B C 1
ATOM 5807 O O . VAL B 1 285 ? -19.125 -22.859 -25.234 1 94.44 285 VAL B O 1
ATOM 5810 N N . GLY B 1 286 ? -19.328 -20.641 -25.281 1 96.19 286 GLY B N 1
ATOM 5811 C CA . GLY B 1 286 ? -20.766 -20.656 -25.016 1 96.19 286 GLY B CA 1
ATOM 5812 C C . GLY B 1 286 ? -21.125 -21.094 -23.609 1 96.19 286 GLY B C 1
ATOM 5813 O O . GLY B 1 286 ? -22.125 -21.781 -23.406 1 96.19 286 GLY B O 1
ATOM 5814 N N . ASN B 1 287 ? -20.297 -20.812 -22.625 1 97.38 287 ASN B N 1
ATOM 5815 C CA . ASN B 1 287 ? -20.562 -21.188 -21.25 1 97.38 287 ASN B CA 1
ATOM 5816 C C . ASN B 1 287 ? -21.453 -20.156 -20.547 1 97.38 287 ASN B C 1
ATOM 5818 O O . ASN B 1 287 ? -20.953 -19.312 -19.812 1 97.38 287 ASN B O 1
ATOM 5822 N N . GLN B 1 288 ? -22.719 -20.328 -20.578 1 97.75 288 GLN B N 1
ATOM 5823 C CA . GLN B 1 288 ? -23.688 -19.359 -20.078 1 97.75 288 GLN B CA 1
ATOM 5824 C C . GLN B 1 288 ? -23.703 -19.328 -18.547 1 97.75 288 GLN B C 1
ATOM 5826 O O . GLN B 1 288 ? -23.984 -18.281 -17.953 1 97.75 288 GLN B O 1
ATOM 5831 N N . LEU B 1 289 ? -23.406 -20.422 -17.984 1 97.38 289 LEU B N 1
ATOM 5832 C CA . LEU B 1 289 ? -23.391 -20.469 -16.531 1 97.38 289 LEU B CA 1
ATOM 5833 C C . LEU B 1 289 ? -22.312 -19.562 -15.961 1 97.38 289 LEU B C 1
ATOM 5835 O O . LEU B 1 289 ? -22.578 -18.797 -15.031 1 97.38 289 LEU B O 1
ATOM 5839 N N . GLU B 1 290 ? -21.125 -19.625 -16.469 1 98.12 290 GLU B N 1
ATOM 5840 C CA . GLU B 1 290 ? -20.047 -18.766 -16.016 1 98.12 290 GLU B CA 1
ATOM 5841 C C . GLU B 1 290 ? -20.344 -17.297 -16.297 1 98.12 290 GLU B C 1
ATOM 5843 O O . GLU B 1 290 ? -20.062 -16.438 -15.453 1 98.12 290 GLU B O 1
ATOM 5848 N N . LEU B 1 291 ? -20.875 -17.016 -17.484 1 98.5 291 LEU B N 1
ATOM 5849 C CA . LEU B 1 291 ? -21.266 -15.648 -17.797 1 98.5 291 LEU B CA 1
ATOM 5850 C C . LEU B 1 291 ? -22.281 -15.133 -16.781 1 98.5 291 LEU B C 1
ATOM 5852 O O . LEU B 1 291 ? -22.234 -13.969 -16.391 1 98.5 291 LEU B O 1
ATOM 5856 N N . GLY B 1 292 ? -23.234 -16.016 -16.453 1 98.56 292 GLY B N 1
ATOM 5857 C CA . GLY B 1 292 ? -24.219 -15.656 -15.461 1 98.56 292 GLY B CA 1
ATOM 5858 C C . GLY B 1 292 ? -23.625 -15.312 -14.109 1 98.56 292 GLY B C 1
ATOM 5859 O O . GLY B 1 292 ? -24.016 -14.328 -13.484 1 98.56 292 GLY B O 1
ATOM 5860 N N . TYR B 1 293 ? -22.656 -16.141 -13.617 1 98.5 293 TYR B N 1
ATOM 5861 C CA . TYR B 1 293 ? -22.016 -15.883 -12.336 1 98.5 293 TYR B CA 1
ATOM 5862 C C . TYR B 1 293 ? -21.219 -14.594 -12.375 1 98.5 293 TYR B C 1
ATOM 5864 O O . TYR B 1 293 ? -21.203 -13.836 -11.398 1 98.5 293 TYR B O 1
ATOM 5872 N N . MET B 1 294 ? -20.5 -14.328 -13.469 1 98.38 294 MET B N 1
ATOM 5873 C CA . MET B 1 294 ? -19.75 -13.078 -13.617 1 98.38 294 MET B CA 1
ATOM 5874 C C . MET B 1 294 ? -20.688 -11.875 -13.57 1 98.38 294 MET B C 1
ATOM 5876 O O . MET B 1 294 ? -20.406 -10.891 -12.898 1 98.38 294 MET B O 1
ATOM 5880 N N . ALA B 1 295 ? -21.828 -11.969 -14.266 1 98.25 295 ALA B N 1
ATOM 5881 C CA . ALA B 1 295 ? -22.812 -10.891 -14.266 1 98.25 295 ALA B CA 1
ATOM 5882 C C . ALA B 1 295 ? -23.391 -10.68 -12.867 1 98.25 295 ALA B C 1
ATOM 5884 O O . ALA B 1 295 ? -23.609 -9.547 -12.438 1 98.25 295 ALA B O 1
ATOM 5885 N N . LEU B 1 296 ? -23.688 -11.773 -12.227 1 98.44 296 LEU B N 1
ATOM 5886 C CA . LEU B 1 296 ? -24.25 -11.703 -10.883 1 98.44 296 LEU B CA 1
ATOM 5887 C C . LEU B 1 296 ? -23.297 -11 -9.922 1 98.44 296 LEU B C 1
ATOM 5889 O O . LEU B 1 296 ? -23.734 -10.281 -9.016 1 98.44 296 LEU B O 1
ATOM 5893 N N . ARG B 1 297 ? -22.031 -11.219 -10.062 1 98.19 297 ARG B N 1
ATOM 5894 C CA . ARG B 1 297 ? -21.016 -10.523 -9.258 1 98.19 297 ARG B CA 1
ATOM 5895 C C . ARG B 1 297 ? -21.219 -9.016 -9.32 1 98.19 297 ARG B C 1
ATOM 5897 O O . ARG B 1 297 ? -21.219 -8.344 -8.289 1 98.19 297 ARG B O 1
ATOM 5904 N N . TYR B 1 298 ? -21.344 -8.508 -10.492 1 97.62 298 TYR B N 1
ATOM 5905 C CA . TYR B 1 298 ? -21.453 -7.062 -10.672 1 97.62 298 TYR B CA 1
ATOM 5906 C C . TYR B 1 298 ? -22.812 -6.551 -10.172 1 97.62 298 TYR B C 1
ATOM 5908 O O . TYR B 1 298 ? -22.906 -5.441 -9.641 1 97.62 298 TYR B O 1
ATOM 5916 N N . ALA B 1 299 ? -23.859 -7.387 -10.367 1 97.75 299 ALA B N 1
ATOM 5917 C CA . ALA B 1 299 ? -25.156 -7.031 -9.82 1 97.75 299 ALA B CA 1
ATOM 5918 C C . ALA B 1 299 ? -25.125 -6.949 -8.297 1 97.75 299 ALA B C 1
ATOM 5920 O O . ALA B 1 299 ? -25.688 -6.027 -7.703 1 97.75 299 ALA B O 1
ATOM 5921 N N . LEU B 1 300 ? -24.5 -7.906 -7.676 1 97.69 300 LEU B N 1
ATOM 5922 C CA . LEU B 1 300 ? -24.375 -7.922 -6.223 1 97.69 300 LEU B CA 1
ATOM 5923 C C . LEU B 1 300 ? -23.547 -6.734 -5.738 1 97.69 300 LEU B C 1
ATOM 5925 O O . LEU B 1 300 ? -23.844 -6.148 -4.699 1 97.69 300 LEU B O 1
ATOM 5929 N N . TRP B 1 301 ? -22.469 -6.395 -6.473 1 97.19 301 TRP B N 1
ATOM 5930 C CA . TRP B 1 301 ? -21.656 -5.238 -6.109 1 97.19 301 TRP B CA 1
ATOM 5931 C C . TRP B 1 301 ? -22.484 -3.961 -6.141 1 97.19 301 TRP B C 1
ATOM 5933 O O . TRP B 1 301 ? -22.422 -3.146 -5.215 1 97.19 301 TRP B O 1
ATOM 5943 N N . TYR B 1 302 ? -23.25 -3.834 -7.172 1 96 302 TYR B N 1
ATOM 5944 C CA . TYR B 1 302 ? -24.078 -2.637 -7.293 1 96 302 TYR B CA 1
ATOM 5945 C C . TYR B 1 302 ? -25.156 -2.613 -6.227 1 96 302 TYR B C 1
ATOM 5947 O O . TYR B 1 302 ? -25.531 -1.547 -5.723 1 96 302 TYR B O 1
ATOM 5955 N N . ALA B 1 303 ? -25.719 -3.719 -5.957 1 96.62 303 ALA B N 1
ATOM 5956 C CA . ALA B 1 303 ? -26.719 -3.795 -4.898 1 96.62 303 ALA B CA 1
ATOM 5957 C C . ALA B 1 303 ? -26.141 -3.344 -3.561 1 96.62 303 ALA B C 1
ATOM 5959 O O . ALA B 1 303 ? -26.812 -2.67 -2.779 1 96.62 303 ALA B O 1
ATOM 5960 N N . ALA B 1 304 ? -24.938 -3.691 -3.293 1 96.5 304 ALA B N 1
ATOM 5961 C CA . ALA B 1 304 ? -24.297 -3.393 -2.01 1 96.5 304 ALA B CA 1
ATOM 5962 C C . ALA B 1 304 ? -23.797 -1.954 -1.972 1 96.5 304 ALA B C 1
ATOM 5964 O O . ALA B 1 304 ? -23.844 -1.3 -0.927 1 96.5 304 ALA B O 1
ATOM 5965 N N . PHE B 1 305 ? -23.328 -1.421 -3.148 1 94.62 305 PHE B N 1
ATOM 5966 C CA . PHE B 1 305 ? -22.562 -0.184 -3.072 1 94.62 305 PHE B CA 1
ATOM 5967 C C . PHE B 1 305 ? -23.062 0.832 -4.09 1 94.62 305 PHE B C 1
ATOM 5969 O O . PHE B 1 305 ? -22.438 1.876 -4.293 1 94.62 305 PHE B O 1
ATOM 5976 N N . GLY B 1 306 ? -24.172 0.534 -4.711 1 91.06 306 GLY B N 1
ATOM 5977 C CA . GLY B 1 306 ? -24.766 1.448 -5.68 1 91.06 306 GLY B CA 1
ATOM 5978 C C . GLY B 1 306 ? -25.156 2.785 -5.074 1 91.06 306 GLY B C 1
ATOM 5979 O O . GLY B 1 306 ? -25.266 3.785 -5.785 1 91.06 306 GLY B O 1
ATOM 5980 N N . HIS B 1 307 ? -25.297 2.812 -3.758 1 86.38 307 HIS B N 1
ATOM 5981 C CA . HIS B 1 307 ? -25.672 4.043 -3.072 1 86.38 307 HIS B CA 1
ATOM 5982 C C . HIS B 1 307 ? -24.562 5.078 -3.135 1 86.38 307 HIS B C 1
ATOM 5984 O O . HIS B 1 307 ? -24.797 6.266 -2.908 1 86.38 307 HIS B O 1
ATOM 5990 N N . LEU B 1 308 ? -23.359 4.668 -3.465 1 82.31 308 LEU B N 1
ATOM 5991 C CA . LEU B 1 308 ? -22.234 5.57 -3.604 1 82.31 308 LEU B CA 1
ATOM 5992 C C . LEU B 1 308 ? -22.25 6.258 -4.965 1 82.31 308 LEU B C 1
ATOM 5994 O O . LEU B 1 308 ? -21.375 7.094 -5.254 1 82.31 308 LEU B O 1
ATOM 5998 N N . GLY B 1 309 ? -23.266 5.914 -5.82 1 84.69 309 GLY B N 1
ATOM 5999 C CA . GLY B 1 309 ? -23.25 6.359 -7.203 1 84.69 309 GLY B CA 1
ATOM 6000 C C . GLY B 1 309 ? -22.406 5.477 -8.102 1 84.69 309 GLY B C 1
ATOM 6001 O O . GLY B 1 309 ? -21.594 4.691 -7.625 1 84.69 309 GLY B O 1
ATOM 6002 N N . LEU B 1 310 ? -22.578 5.633 -9.398 1 87.19 310 LEU B N 1
ATOM 6003 C CA . LEU B 1 310 ? -21.844 4.793 -10.352 1 87.19 310 LEU B CA 1
ATOM 6004 C C . LEU B 1 310 ? -20.344 5.012 -10.234 1 87.19 310 LEU B C 1
ATOM 6006 O O . LEU B 1 310 ? -19.578 4.051 -10.219 1 87.19 310 LEU B O 1
ATOM 6010 N N . GLY B 1 311 ? -19.969 6.277 -10.156 1 85.81 311 GLY B N 1
ATOM 6011 C CA . GLY B 1 311 ? -18.562 6.586 -10.047 1 85.81 311 GLY B CA 1
ATOM 6012 C C . GLY B 1 311 ? -17.938 6.086 -8.758 1 85.81 311 GLY B C 1
ATOM 6013 O O . GLY B 1 311 ? -16.844 5.512 -8.773 1 85.81 311 GLY B O 1
ATOM 6014 N N . GLY B 1 312 ? -18.641 6.301 -7.668 1 84.31 312 GLY B N 1
ATOM 6015 C CA . GLY B 1 312 ? -18.156 5.84 -6.379 1 84.31 312 GLY B CA 1
ATOM 6016 C C . GLY B 1 312 ? -18.062 4.328 -6.281 1 84.31 312 GLY B C 1
ATOM 6017 O O . GLY B 1 312 ? -17.078 3.795 -5.762 1 84.31 312 GLY B O 1
ATOM 6018 N N . ALA B 1 313 ? -19.062 3.697 -6.797 1 90.94 313 ALA B N 1
ATOM 6019 C CA . ALA B 1 313 ? -19.062 2.236 -6.789 1 90.94 313 ALA B CA 1
ATOM 6020 C C . ALA B 1 313 ? -17.922 1.677 -7.625 1 90.94 313 ALA B C 1
ATOM 6022 O O . ALA B 1 313 ? -17.297 0.677 -7.254 1 90.94 313 ALA B O 1
ATOM 6023 N N . PHE B 1 314 ? -17.656 2.336 -8.672 1 92.25 314 PHE B N 1
ATOM 6024 C CA . PHE B 1 314 ? -16.594 1.88 -9.555 1 92.25 314 PHE B CA 1
ATOM 6025 C C . PHE B 1 314 ? -15.227 2.082 -8.891 1 92.25 314 PHE B C 1
ATOM 6027 O O . PHE B 1 314 ? -14.359 1.215 -8.977 1 92.25 314 PHE B O 1
ATOM 6034 N N . ARG B 1 315 ? -15 3.225 -8.32 1 89.06 315 ARG B N 1
ATOM 6035 C CA . ARG B 1 315 ? -13.727 3.498 -7.668 1 89.06 315 ARG B CA 1
ATOM 6036 C C . ARG B 1 315 ? -13.469 2.518 -6.531 1 89.06 315 ARG B C 1
ATOM 6038 O O . ARG B 1 315 ? -12.352 2.039 -6.355 1 89.06 315 ARG B O 1
ATOM 6045 N N . LEU B 1 316 ? -14.516 2.275 -5.82 1 92.19 316 LEU B N 1
ATOM 6046 C CA . LEU B 1 316 ? -14.406 1.291 -4.746 1 92.19 316 LEU B CA 1
ATOM 6047 C C . LEU B 1 316 ? -14.086 -0.091 -5.309 1 92.19 316 LEU B C 1
ATOM 6049 O O . LEU B 1 316 ? -13.258 -0.816 -4.758 1 92.19 316 LEU B O 1
ATOM 6053 N N . TYR B 1 317 ? -14.695 -0.418 -6.414 1 96.06 317 TYR B N 1
ATOM 6054 C CA . TYR B 1 317 ? -14.445 -1.696 -7.074 1 96.06 317 TYR B CA 1
ATOM 6055 C C . TYR B 1 317 ? -13 -1.807 -7.523 1 96.06 317 TYR B C 1
ATOM 6057 O O . TYR B 1 317 ? -12.367 -2.85 -7.344 1 96.06 317 TYR B O 1
ATOM 6065 N N . ALA B 1 318 ? -12.555 -0.744 -8.07 1 94.44 318 ALA B N 1
ATOM 6066 C CA . ALA B 1 318 ? -11.18 -0.738 -8.562 1 94.44 318 ALA B CA 1
ATOM 6067 C C . ALA B 1 318 ? -10.188 -0.977 -7.426 1 94.44 318 ALA B C 1
ATOM 6069 O O . ALA B 1 318 ? -9.242 -1.745 -7.578 1 94.44 318 ALA B O 1
ATOM 6070 N N . PHE B 1 319 ? -10.43 -0.375 -6.32 1 92.06 319 PHE B N 1
ATOM 6071 C CA . PHE B 1 319 ? -9.539 -0.538 -5.18 1 92.06 319 PHE B CA 1
ATOM 6072 C C . PHE B 1 319 ? -9.641 -1.948 -4.613 1 92.06 319 PHE B C 1
ATOM 6074 O O . PHE B 1 319 ? -8.625 -2.568 -4.293 1 92.06 319 PHE B O 1
ATOM 6081 N N . TYR B 1 320 ? -10.859 -2.371 -4.535 1 95.81 320 TYR B N 1
ATOM 6082 C CA . TYR B 1 320 ? -11.156 -3.723 -4.074 1 95.81 320 TYR B CA 1
ATOM 6083 C C . TYR B 1 320 ? -10.445 -4.762 -4.93 1 95.81 320 TYR B C 1
ATOM 6085 O O . TYR B 1 320 ? -9.812 -5.68 -4.406 1 95.81 320 TYR B O 1
ATOM 6093 N N . VAL B 1 321 ? -10.422 -4.582 -6.188 1 97.31 321 VAL B N 1
ATOM 6094 C CA . VAL B 1 321 ? -9.812 -5.496 -7.145 1 97.31 321 VAL B CA 1
ATOM 6095 C C . VAL B 1 321 ? -8.289 -5.375 -7.07 1 97.31 321 VAL B C 1
ATOM 6097 O O . VAL B 1 321 ? -7.574 -6.371 -7.184 1 97.31 321 VAL B O 1
ATOM 6100 N N . ALA B 1 322 ? -7.84 -4.195 -6.91 1 95.31 322 ALA B N 1
ATOM 6101 C CA . ALA B 1 322 ? -6.402 -3.973 -6.781 1 95.31 322 ALA B CA 1
ATOM 6102 C C . ALA B 1 322 ? -5.832 -4.738 -5.59 1 95.31 322 ALA B C 1
ATOM 6104 O O . ALA B 1 322 ? -4.789 -5.383 -5.703 1 95.31 322 ALA B O 1
ATOM 6105 N N . VAL B 1 323 ? -6.523 -4.742 -4.492 1 95.94 323 VAL B N 1
ATOM 6106 C CA . VAL B 1 323 ? -6.078 -5.438 -3.289 1 95.94 323 VAL B CA 1
ATOM 6107 C C . VAL B 1 323 ? -6.062 -6.945 -3.537 1 95.94 323 VAL B C 1
ATOM 6109 O O . VAL B 1 323 ? -5.055 -7.609 -3.293 1 95.94 323 VAL B O 1
ATOM 6112 N N . GLY B 1 324 ? -7.105 -7.434 -4.031 1 97.88 324 GLY B N 1
ATOM 6113 C CA . GLY B 1 324 ? -7.203 -8.859 -4.289 1 97.88 324 GLY B CA 1
ATOM 6114 C C . GLY B 1 324 ? -6.195 -9.359 -5.312 1 97.88 324 GLY B C 1
ATOM 6115 O O . GLY B 1 324 ? -5.57 -10.398 -5.117 1 97.88 324 GLY B O 1
ATOM 6116 N N . GLY B 1 325 ? -6.098 -8.586 -6.387 1 97.56 325 GLY B N 1
ATOM 6117 C CA . GLY B 1 325 ? -5.145 -8.945 -7.426 1 97.56 325 GLY B CA 1
ATOM 6118 C C . GLY B 1 325 ? -3.707 -8.953 -6.941 1 97.56 325 GLY B C 1
ATOM 6119 O O . GLY B 1 325 ? -2.947 -9.875 -7.246 1 97.56 325 GLY B O 1
ATOM 6120 N N . THR B 1 326 ? -3.359 -7.934 -6.234 1 96.62 326 THR B N 1
ATOM 6121 C CA . THR B 1 326 ? -2.004 -7.867 -5.699 1 96.62 326 THR B CA 1
ATOM 6122 C C . THR B 1 326 ? -1.735 -9.039 -4.758 1 96.62 326 THR B C 1
ATOM 6124 O O . THR B 1 326 ? -0.665 -9.648 -4.805 1 96.62 326 THR B O 1
ATOM 6127 N N . TYR B 1 327 ? -2.67 -9.391 -3.959 1 97.56 327 TYR B N 1
ATOM 6128 C CA . TYR B 1 327 ? -2.551 -10.492 -3.012 1 97.56 327 TYR B CA 1
ATOM 6129 C C . TYR B 1 327 ? -2.326 -11.812 -3.738 1 97.56 327 TYR B C 1
ATOM 6131 O O . TYR B 1 327 ? -1.337 -12.508 -3.49 1 97.56 327 TYR B O 1
ATOM 6139 N N . ILE B 1 328 ? -3.117 -12.102 -4.648 1 97.25 328 ILE B N 1
ATOM 6140 C CA . ILE B 1 328 ? -3.098 -13.445 -5.211 1 97.25 328 ILE B CA 1
ATOM 6141 C C . ILE B 1 328 ? -1.947 -13.562 -6.211 1 97.25 328 ILE B C 1
ATOM 6143 O O . ILE B 1 328 ? -1.238 -14.578 -6.227 1 97.25 328 ILE B O 1
ATOM 6147 N N . PHE B 1 329 ? -1.671 -12.539 -7.02 1 96.44 329 PHE B N 1
ATOM 6148 C CA . PHE B 1 329 ? -0.657 -12.656 -8.062 1 96.44 329 PHE B CA 1
ATOM 6149 C C . PHE B 1 329 ? 0.743 -12.625 -7.461 1 96.44 329 PHE B C 1
ATOM 6151 O O . PHE B 1 329 ? 1.65 -13.297 -7.953 1 96.44 329 PHE B O 1
ATOM 6158 N N . THR B 1 330 ? 0.905 -11.922 -6.43 1 95.81 330 THR B N 1
ATOM 6159 C CA . THR B 1 330 ? 2.203 -11.93 -5.766 1 95.81 330 THR B CA 1
ATOM 6160 C C . THR B 1 330 ? 2.482 -13.289 -5.133 1 95.81 330 THR B C 1
ATOM 6162 O O . THR B 1 330 ? 3.605 -13.789 -5.207 1 95.81 330 THR B O 1
ATOM 6165 N N . ASN B 1 331 ? 1.475 -13.875 -4.586 1 96.56 331 ASN B N 1
ATOM 6166 C CA . ASN B 1 331 ? 1.658 -15.156 -3.918 1 96.56 331 ASN B CA 1
ATOM 6167 C C . ASN B 1 331 ? 1.854 -16.281 -4.922 1 96.56 331 ASN B C 1
ATOM 6169 O O . ASN B 1 331 ? 2.52 -17.281 -4.625 1 96.56 331 ASN B O 1
ATOM 6173 N N . PHE B 1 332 ? 1.377 -16.094 -6.07 1 94.31 332 PHE B N 1
ATOM 6174 C CA . PHE B 1 332 ? 1.665 -17.078 -7.109 1 94.31 332 PHE B CA 1
ATOM 6175 C C . PHE B 1 332 ? 3.074 -16.891 -7.66 1 94.31 332 PHE B C 1
ATOM 6177 O O . PHE B 1 332 ? 3.766 -17.859 -7.961 1 94.31 332 PHE B O 1
ATOM 6184 N N . ALA B 1 333 ? 3.49 -15.719 -7.695 1 95.19 333 ALA B N 1
ATOM 6185 C CA . ALA B 1 333 ? 4.766 -15.391 -8.328 1 95.19 333 ALA B CA 1
ATOM 6186 C C . ALA B 1 333 ? 5.938 -15.898 -7.5 1 95.19 333 ALA B C 1
ATOM 6188 O O . ALA B 1 333 ? 6.992 -16.234 -8.047 1 95.19 333 ALA B O 1
ATOM 6189 N N . VAL B 1 334 ? 5.809 -16.094 -6.238 1 95.5 334 VAL B N 1
ATOM 6190 C CA . VAL B 1 334 ? 6.945 -16.328 -5.355 1 95.5 334 VAL B CA 1
ATOM 6191 C C . VAL B 1 334 ? 7.383 -17.797 -5.453 1 95.5 334 VAL B C 1
ATOM 6193 O O . VAL B 1 334 ? 8.461 -18.156 -4.977 1 95.5 334 VAL B O 1
ATOM 6196 N N . SER B 1 335 ? 6.648 -18.609 -6.223 1 95.69 335 SER B N 1
ATOM 6197 C CA . SER B 1 335 ? 6.945 -20.031 -6.188 1 95.69 335 SER B CA 1
ATOM 6198 C C . SER B 1 335 ? 7.59 -20.5 -7.488 1 95.69 335 SER B C 1
ATOM 6200 O O . SER B 1 335 ? 8.062 -21.641 -7.578 1 95.69 335 SER B O 1
ATOM 6202 N N . HIS B 1 336 ? 7.637 -19.656 -8.516 1 93.12 336 HIS B N 1
ATOM 6203 C CA . HIS B 1 3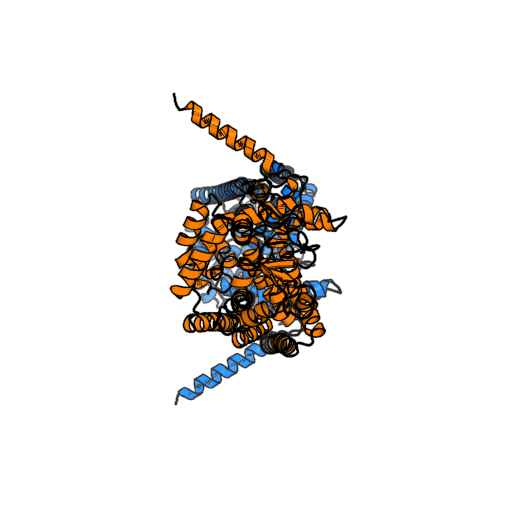36 ? 8.109 -20.156 -9.805 1 93.12 336 HIS B CA 1
ATOM 6204 C C . HIS B 1 336 ? 9.062 -19.156 -10.461 1 93.12 336 HIS B C 1
ATOM 6206 O O . HIS B 1 336 ? 10.039 -19.562 -11.094 1 93.12 336 HIS B O 1
ATOM 6212 N N . THR B 1 337 ? 8.836 -17.938 -10.281 1 88.62 337 THR B N 1
ATOM 6213 C CA . THR B 1 337 ? 9.234 -16.922 -11.25 1 88.62 337 THR B CA 1
ATOM 6214 C C . THR B 1 337 ? 10.742 -16.703 -11.211 1 88.62 337 THR B C 1
ATOM 6216 O O . THR B 1 337 ? 11.328 -16.219 -12.188 1 88.62 337 THR B O 1
ATOM 6219 N N . HIS B 1 338 ? 11.414 -17.109 -10.156 1 88.62 338 HIS B N 1
ATOM 6220 C CA . HIS B 1 338 ? 12.852 -16.922 -10.039 1 88.62 338 HIS B CA 1
ATOM 6221 C C . HIS B 1 338 ? 13.609 -18.172 -10.445 1 88.62 338 HIS B C 1
ATOM 6223 O O . HIS B 1 338 ? 14.844 -18.188 -10.422 1 88.62 338 HIS B O 1
ATOM 6229 N N . LYS B 1 339 ? 12.898 -19.219 -10.852 1 92.44 339 LYS B N 1
ATOM 6230 C CA . LYS B 1 339 ? 13.508 -20.484 -11.227 1 92.44 339 LYS B CA 1
ATOM 6231 C C . LYS B 1 339 ? 13.867 -20.516 -12.711 1 92.44 339 LYS B C 1
ATOM 6233 O O . LYS B 1 339 ? 13.43 -19.641 -13.477 1 92.44 339 LYS B O 1
ATOM 6238 N N . ASP B 1 340 ? 14.633 -21.484 -13.102 1 92.44 340 ASP B N 1
ATOM 6239 C CA . ASP B 1 340 ? 15.062 -21.641 -14.484 1 92.44 340 ASP B CA 1
ATOM 6240 C C . ASP B 1 340 ? 13.883 -22 -15.391 1 92.44 340 ASP B C 1
ATOM 6242 O O . ASP B 1 340 ? 12.891 -22.547 -14.93 1 92.44 340 ASP B O 1
ATOM 6246 N N . VAL B 1 341 ? 14.039 -21.641 -16.656 1 93.75 341 VAL B N 1
ATOM 6247 C CA . VAL B 1 341 ? 13.039 -22.016 -17.641 1 93.75 341 VAL B CA 1
ATOM 6248 C C . VAL B 1 341 ? 13.547 -23.219 -18.438 1 93.75 341 VAL B C 1
ATOM 6250 O O . VAL B 1 341 ? 14.758 -23.469 -18.516 1 93.75 341 VAL B O 1
ATOM 6253 N N . VAL B 1 342 ? 12.633 -23.953 -18.953 1 92.81 342 VAL B N 1
ATOM 6254 C CA . VAL B 1 342 ? 12.93 -25.125 -19.781 1 92.81 342 VAL B CA 1
ATOM 6255 C C . VAL B 1 342 ? 12.844 -24.75 -21.266 1 92.81 342 VAL B C 1
ATOM 6257 O O . VAL B 1 342 ? 11.875 -24.109 -21.703 1 92.81 342 VAL B O 1
ATOM 6260 N N . PRO B 1 343 ? 13.891 -25.078 -22.016 1 91.44 343 PRO B N 1
ATOM 6261 C CA . PRO B 1 343 ? 13.828 -24.797 -23.453 1 91.44 343 PRO B CA 1
ATOM 6262 C C . PRO B 1 343 ? 12.625 -25.453 -24.125 1 91.44 343 PRO B C 1
ATOM 6264 O O . PRO B 1 343 ? 12.164 -26.5 -23.703 1 91.44 343 PRO B O 1
ATOM 6267 N N . HIS B 1 344 ? 12.211 -24.891 -25.234 1 89.56 344 HIS B N 1
ATOM 6268 C CA . HIS B 1 344 ? 11 -25.297 -25.938 1 89.56 344 HIS B CA 1
ATOM 6269 C C . HIS B 1 344 ? 11.133 -26.719 -26.469 1 89.56 344 HIS B C 1
ATOM 6271 O O . HIS B 1 344 ? 10.133 -27.438 -26.578 1 89.56 344 HIS B O 1
ATOM 6277 N N . ASP B 1 345 ? 12.352 -27.172 -26.719 1 85 345 ASP B N 1
ATOM 6278 C CA . ASP B 1 345 ? 12.555 -28.438 -27.422 1 85 345 ASP B CA 1
ATOM 6279 C C . ASP B 1 345 ? 12.945 -29.547 -26.438 1 85 345 ASP B C 1
ATOM 6281 O O . ASP B 1 345 ? 13.312 -30.641 -26.859 1 85 345 ASP B O 1
ATOM 6285 N N . LYS B 1 346 ? 12.828 -29.25 -25.172 1 84.75 346 LYS B N 1
ATOM 6286 C CA . LYS B 1 346 ? 13.219 -30.25 -24.188 1 84.75 346 LYS B CA 1
ATOM 6287 C C . LYS B 1 346 ? 12.008 -30.75 -23.406 1 84.75 346 LYS B C 1
ATOM 6289 O O . LYS B 1 346 ? 11.102 -29.984 -23.094 1 84.75 346 LYS B O 1
ATOM 6294 N N . HIS B 1 347 ? 12.07 -32.125 -23.188 1 84.88 347 HIS B N 1
ATOM 6295 C CA . HIS B 1 347 ? 11.094 -32.719 -22.297 1 84.88 347 HIS B CA 1
ATOM 6296 C C . HIS B 1 347 ? 11.742 -33.188 -21 1 84.88 347 HIS B C 1
ATOM 6298 O O . HIS B 1 347 ? 12.734 -33.938 -21.031 1 84.88 347 HIS B O 1
ATOM 6304 N N . ILE B 1 348 ? 11.227 -32.688 -19.969 1 86.94 348 ILE B N 1
ATOM 6305 C CA . ILE B 1 348 ? 11.727 -33.125 -18.688 1 86.94 348 ILE B CA 1
ATOM 6306 C C . ILE B 1 348 ? 10.617 -33.875 -17.938 1 86.94 348 ILE B C 1
ATOM 6308 O O . ILE B 1 348 ? 9.445 -33.812 -18.328 1 86.94 348 ILE B O 1
ATOM 6312 N N . SER B 1 349 ? 11.016 -34.656 -16.953 1 89.88 349 SER B N 1
ATOM 6313 C CA . SER B 1 349 ? 10.047 -35.5 -16.266 1 89.88 349 SER B CA 1
ATOM 6314 C C . SER B 1 349 ? 9.141 -34.688 -15.359 1 89.88 349 SER B C 1
ATOM 6316 O O . SER B 1 349 ? 9.5 -33.562 -14.945 1 89.88 349 SER B O 1
ATOM 6318 N N . TRP B 1 350 ? 7.945 -35.25 -15.086 1 94.31 350 TRP B N 1
ATOM 6319 C CA . TRP B 1 350 ? 6.965 -34.656 -14.172 1 94.31 350 TRP B CA 1
ATOM 6320 C C . TRP B 1 350 ? 7.602 -34.312 -12.836 1 94.31 350 TRP B C 1
ATOM 6322 O O . TRP B 1 350 ? 7.371 -33.219 -12.297 1 94.31 350 TRP B O 1
ATOM 6332 N N . THR B 1 351 ? 8.445 -35.156 -12.312 1 94.44 351 THR B N 1
ATOM 6333 C CA . THR B 1 351 ? 9.086 -35 -11.016 1 94.44 351 THR B CA 1
ATOM 6334 C C . THR B 1 351 ? 10.117 -33.875 -11.055 1 94.44 351 THR B C 1
ATOM 6336 O O . THR B 1 351 ? 10.18 -33.031 -10.148 1 94.44 351 THR B O 1
ATOM 6339 N N . LEU B 1 352 ? 10.836 -33.812 -12.133 1 91.88 352 LEU B N 1
ATOM 6340 C CA . LEU B 1 352 ? 11.859 -32.781 -12.234 1 91.88 352 LEU B CA 1
ATOM 6341 C C . LEU B 1 352 ? 11.234 -31.406 -12.492 1 91.88 352 LEU B C 1
ATOM 6343 O O . LEU B 1 352 ? 11.742 -30.391 -12.016 1 91.88 352 LEU B O 1
ATOM 6347 N N . TYR B 1 353 ? 10.141 -31.359 -13.312 1 93.38 353 TYR B N 1
ATOM 6348 C CA . TYR B 1 353 ? 9.391 -30.109 -13.414 1 93.38 353 TYR B CA 1
ATOM 6349 C C . TYR B 1 353 ? 9 -29.594 -12.031 1 93.38 353 TYR B C 1
ATOM 6351 O O . TYR B 1 353 ? 9.203 -28.422 -11.719 1 93.38 353 TYR B O 1
ATOM 6359 N N . SER B 1 354 ? 8.477 -30.484 -11.227 1 95.38 354 SER B N 1
ATOM 6360 C CA . SER B 1 354 ? 7.91 -30.141 -9.93 1 95.38 354 SER B CA 1
ATOM 6361 C C . SER B 1 354 ? 9 -29.719 -8.945 1 95.38 354 SER B C 1
ATOM 6363 O O . SER B 1 354 ? 8.766 -28.891 -8.07 1 95.38 354 SER B O 1
ATOM 6365 N N . ALA B 1 355 ? 10.156 -30.281 -9.078 1 93.31 355 ALA B N 1
ATOM 6366 C CA . ALA B 1 355 ? 11.25 -30 -8.148 1 93.31 355 ALA B CA 1
ATOM 6367 C C . ALA B 1 355 ? 12.062 -28.797 -8.609 1 93.31 355 ALA B C 1
ATOM 6369 O O . ALA B 1 355 ? 12.188 -27.797 -7.891 1 93.31 355 ALA B O 1
ATOM 6370 N N . ASN B 1 356 ? 12.484 -28.781 -9.859 1 91.5 356 ASN B N 1
ATOM 6371 C CA . ASN B 1 356 ? 13.5 -27.844 -10.336 1 91.5 356 ASN B CA 1
ATOM 6372 C C . ASN B 1 356 ? 12.883 -26.5 -10.688 1 91.5 356 ASN B C 1
ATOM 6374 O O . ASN B 1 356 ? 13.594 -25.484 -10.75 1 91.5 356 ASN B O 1
ATOM 6378 N N . HIS B 1 357 ? 11.633 -26.469 -10.867 1 93.44 357 HIS B N 1
ATOM 6379 C CA . HIS B 1 357 ? 11.031 -25.234 -11.391 1 93.44 357 HIS B CA 1
ATOM 6380 C C . HIS B 1 357 ? 9.961 -24.703 -10.445 1 93.44 357 HIS B C 1
ATOM 6382 O O . HIS B 1 357 ? 9.094 -23.938 -10.859 1 93.44 357 HIS B O 1
ATOM 6388 N N . THR B 1 358 ? 9.977 -25.188 -9.25 1 94.75 358 THR B N 1
ATOM 6389 C CA . THR B 1 358 ? 9.062 -24.75 -8.203 1 94.75 358 THR B CA 1
ATOM 6390 C C . THR B 1 358 ? 9.805 -24.578 -6.879 1 94.75 358 THR B C 1
ATOM 6392 O O . THR B 1 358 ? 10.852 -25.203 -6.66 1 94.75 358 THR B O 1
ATOM 6395 N N . THR B 1 359 ? 9.352 -23.719 -6.07 1 95.75 359 THR B N 1
ATOM 6396 C CA . THR B 1 359 ? 9.914 -23.469 -4.75 1 95.75 359 THR B CA 1
ATOM 6397 C C . THR B 1 359 ? 8.828 -23.5 -3.68 1 95.75 359 THR B C 1
ATOM 6399 O O . THR B 1 359 ? 7.723 -23 -3.891 1 95.75 359 THR B O 1
ATOM 6402 N N . ASN B 1 360 ? 9.102 -24.172 -2.588 1 98.06 360 ASN B N 1
ATOM 6403 C CA . ASN B 1 360 ? 8.242 -24.109 -1.411 1 98.06 360 ASN B CA 1
ATOM 6404 C C . ASN B 1 360 ? 8.578 -22.922 -0.521 1 98.06 360 ASN B C 1
ATOM 6406 O O . ASN B 1 360 ? 9.727 -22.453 -0.501 1 98.06 360 ASN B O 1
ATOM 6410 N N . GLN B 1 361 ? 7.605 -22.422 0.151 1 97.81 361 GLN B N 1
ATOM 6411 C CA . GLN B 1 361 ? 7.82 -21.469 1.235 1 97.81 361 GLN B CA 1
ATOM 6412 C C . GLN B 1 361 ? 7.668 -22.141 2.598 1 97.81 361 GLN B C 1
ATOM 6414 O O . GLN B 1 361 ? 7.145 -23.25 2.691 1 97.81 361 GLN B O 1
ATOM 6419 N N . SER B 1 362 ? 8.016 -21.438 3.662 1 96.31 362 SER B N 1
ATOM 6420 C CA . SER B 1 362 ? 8.109 -21.984 5.016 1 96.31 362 SER B CA 1
ATOM 6421 C C . SER B 1 362 ? 6.789 -22.594 5.461 1 96.31 362 SER B C 1
ATOM 6423 O O . SER B 1 362 ? 5.719 -22.047 5.172 1 96.31 362 SER B O 1
ATOM 6425 N N . ASN B 1 363 ? 6.906 -23.672 6.211 1 96.88 363 ASN B N 1
ATOM 6426 C CA . ASN B 1 363 ? 5.773 -24.344 6.824 1 96.88 363 ASN B CA 1
ATOM 6427 C C . ASN B 1 363 ? 5.441 -23.766 8.195 1 96.88 363 ASN B C 1
ATOM 6429 O O . ASN B 1 363 ? 5.789 -24.344 9.227 1 96.88 363 ASN B O 1
ATOM 6433 N N . THR B 1 364 ? 4.789 -22.672 8.266 1 97.31 364 THR B N 1
ATOM 6434 C CA . THR B 1 364 ? 4.266 -22.047 9.477 1 97.31 364 THR B CA 1
ATOM 6435 C C . THR B 1 364 ? 2.758 -21.844 9.383 1 97.31 364 THR B C 1
ATOM 6437 O O . THR B 1 364 ? 2.217 -21.719 8.281 1 97.31 364 THR B O 1
ATOM 6440 N N . PRO B 1 365 ? 2.104 -21.844 10.523 1 97.06 365 PRO B N 1
ATOM 6441 C CA . PRO B 1 365 ? 0.649 -21.672 10.484 1 97.06 365 PRO B CA 1
ATOM 6442 C C . PRO B 1 365 ? 0.219 -20.422 9.727 1 97.06 365 PRO B C 1
ATOM 6444 O O . PRO B 1 365 ? -0.76 -20.453 8.977 1 97.06 365 PRO B O 1
ATOM 6447 N N . LEU B 1 366 ? 0.931 -19.375 9.828 1 97.38 366 LEU B N 1
ATOM 6448 C CA . LEU B 1 366 ? 0.572 -18.109 9.172 1 97.38 366 LEU B CA 1
ATOM 6449 C C . LEU B 1 366 ? 0.749 -18.219 7.66 1 97.38 366 LEU B C 1
ATOM 6451 O O . LEU B 1 366 ? -0.13 -17.812 6.902 1 97.38 366 LEU B O 1
ATOM 6455 N N . VAL B 1 367 ? 1.889 -18.719 7.223 1 98 367 VAL B N 1
ATOM 6456 C CA . VAL B 1 367 ? 2.152 -18.828 5.793 1 98 367 VAL B CA 1
ATOM 6457 C C . VAL B 1 367 ? 1.183 -19.828 5.164 1 98 367 VAL B C 1
ATOM 6459 O O . VAL B 1 367 ? 0.665 -19.609 4.07 1 98 367 VAL B O 1
ATOM 6462 N N . ASN B 1 368 ? 0.903 -20.938 5.914 1 98.25 368 ASN B N 1
ATOM 6463 C CA . ASN B 1 368 ? -0.058 -21.938 5.449 1 98.25 368 ASN B CA 1
ATOM 6464 C C . ASN B 1 368 ? -1.438 -21.312 5.234 1 98.25 368 ASN B C 1
ATOM 6466 O O . ASN B 1 368 ? -2.08 -21.562 4.211 1 98.25 368 ASN B O 1
ATOM 6470 N N . TRP B 1 369 ? -1.836 -20.562 6.188 1 97.69 369 TRP B N 1
ATOM 6471 C CA . TRP B 1 369 ? -3.137 -19.922 6.062 1 97.69 369 TRP B CA 1
ATOM 6472 C C . TRP B 1 369 ? -3.121 -18.875 4.949 1 97.69 369 TRP B C 1
ATOM 6474 O O . TRP B 1 369 ? -4.027 -18.844 4.113 1 97.69 369 TRP B O 1
ATOM 6484 N N . TRP B 1 370 ? -2.045 -18.047 4.918 1 97.94 370 TRP B N 1
ATOM 6485 C CA . TRP B 1 370 ? -1.925 -16.906 3.998 1 97.94 370 TRP B CA 1
ATOM 6486 C C . TRP B 1 370 ? -1.901 -17.391 2.551 1 97.94 370 TRP B C 1
ATOM 6488 O O . TRP B 1 370 ? -2.514 -16.781 1.677 1 97.94 370 TRP B O 1
ATOM 6498 N N . MET B 1 371 ? -1.27 -18.547 2.297 1 98.12 371 MET B N 1
ATOM 6499 C CA . MET B 1 371 ? -1.132 -19.062 0.937 1 98.12 371 MET B CA 1
ATOM 6500 C C . MET B 1 371 ? -2.055 -20.266 0.711 1 98.12 371 MET B C 1
ATOM 6502 O O . MET B 1 371 ? -1.97 -20.938 -0.32 1 98.12 371 MET B O 1
ATOM 6506 N N . ALA B 1 372 ? -2.879 -20.531 1.672 1 97.94 372 ALA B N 1
ATOM 6507 C CA . ALA B 1 372 ? -3.84 -21.625 1.596 1 97.94 372 ALA B CA 1
ATOM 6508 C C . ALA B 1 372 ? -3.146 -22.938 1.226 1 97.94 372 ALA B C 1
ATOM 6510 O O . ALA B 1 372 ? -3.627 -23.688 0.365 1 97.94 372 ALA B O 1
ATOM 6511 N N . TYR B 1 373 ? -1.951 -23.109 1.788 1 98.12 373 TYR B N 1
ATOM 6512 C CA . TYR B 1 373 ? -1.143 -24.312 1.71 1 98.12 373 TYR B CA 1
ATOM 6513 C C . TYR B 1 373 ? -0.453 -24.422 0.356 1 98.12 373 TYR B C 1
ATOM 6515 O O . TYR B 1 373 ? 0.252 -25.406 0.088 1 98.12 373 TYR B O 1
ATOM 6523 N N . LEU B 1 374 ? -0.586 -23.406 -0.487 1 97.75 374 LEU B N 1
ATOM 6524 C CA . LEU B 1 374 ? 0.111 -23.453 -1.768 1 97.75 374 LEU B CA 1
ATOM 6525 C C . LEU B 1 374 ? 1.559 -23 -1.614 1 97.75 374 LEU B C 1
ATOM 6527 O O . LEU B 1 374 ? 2.297 -22.922 -2.6 1 97.75 374 LEU B O 1
ATOM 6531 N N . ASN B 1 375 ? 1.952 -22.766 -0.347 1 98.31 375 ASN B N 1
ATOM 6532 C CA . ASN B 1 375 ? 3.381 -22.641 -0.079 1 98.31 375 ASN B CA 1
ATOM 6533 C C . ASN B 1 375 ? 4.113 -23.969 -0.26 1 98.31 375 ASN B C 1
ATOM 6535 O O . ASN B 1 375 ? 5.344 -24 -0.316 1 98.31 375 ASN B O 1
ATOM 6539 N N . PHE B 1 376 ? 3.346 -25 -0.465 1 98.56 376 PHE B N 1
ATOM 6540 C CA . PHE B 1 376 ? 3.875 -26.312 -0.833 1 98.56 376 PHE B CA 1
ATOM 6541 C C . PHE B 1 376 ? 3.703 -26.562 -2.326 1 98.56 376 PHE B C 1
ATOM 6543 O O . PHE B 1 376 ? 3.088 -27.562 -2.725 1 98.56 376 PHE B O 1
ATOM 6550 N N . GLN B 1 377 ? 4.344 -25.781 -3.045 1 98.31 377 GLN B N 1
ATOM 6551 C CA . GLN B 1 377 ? 4.141 -25.781 -4.488 1 98.31 377 GLN B CA 1
ATOM 6552 C C . GLN B 1 377 ? 4.754 -27.031 -5.125 1 98.31 377 GLN B C 1
ATOM 6554 O O . GLN B 1 377 ? 4.234 -27.547 -6.113 1 98.31 377 GLN B O 1
ATOM 6559 N N . ILE B 1 378 ? 5.82 -27.531 -4.605 1 98.25 378 ILE B N 1
ATOM 6560 C CA . ILE B 1 378 ? 6.422 -28.766 -5.105 1 98.25 378 ILE B CA 1
ATOM 6561 C C . ILE B 1 378 ? 5.426 -29.906 -4.973 1 98.25 378 ILE B C 1
ATOM 6563 O O . ILE B 1 378 ? 5.137 -30.609 -5.949 1 98.25 378 ILE B O 1
ATOM 6567 N N . GLU B 1 379 ? 4.938 -30.062 -3.789 1 98.69 379 GLU B N 1
ATOM 6568 C CA . GLU B 1 379 ? 3.949 -31.109 -3.551 1 98.69 379 GLU B CA 1
ATOM 6569 C C . GLU B 1 379 ? 2.711 -30.906 -4.418 1 98.69 379 GLU B C 1
ATOM 6571 O O . GLU B 1 379 ? 2.143 -31.875 -4.934 1 98.69 379 GLU B O 1
ATOM 6576 N N . HIS B 1 380 ? 2.338 -29.688 -4.535 1 98.62 380 HIS B N 1
ATOM 6577 C CA . HIS B 1 380 ? 1.155 -29.391 -5.34 1 98.62 380 HIS B CA 1
ATOM 6578 C C . HIS B 1 380 ? 1.361 -29.797 -6.793 1 98.62 380 HIS B C 1
ATOM 6580 O O . HIS B 1 380 ? 0.454 -30.344 -7.422 1 98.62 380 HIS B O 1
ATOM 6586 N N . HIS B 1 381 ? 2.508 -29.547 -7.328 1 98.38 381 HIS B N 1
ATOM 6587 C CA . HIS B 1 381 ? 2.783 -29.922 -8.711 1 98.38 381 HIS B CA 1
ATOM 6588 C C . HIS B 1 381 ? 2.959 -31.422 -8.852 1 98.38 381 HIS B C 1
ATOM 6590 O O . HIS B 1 381 ? 2.645 -32 -9.898 1 98.38 381 HIS B O 1
ATOM 6596 N N . LEU B 1 382 ? 3.443 -32.062 -7.797 1 98.31 382 LEU B N 1
ATOM 6597 C CA . LEU B 1 382 ? 3.549 -33.5 -7.816 1 98.31 382 LEU B CA 1
ATOM 6598 C C . LEU B 1 382 ? 2.17 -34.156 -7.746 1 98.31 382 LEU B C 1
ATOM 6600 O O . LEU B 1 382 ? 1.904 -35.125 -8.438 1 98.31 382 LEU B O 1
ATOM 6604 N N . PHE B 1 383 ? 1.347 -33.594 -6.875 1 98.19 383 PHE B N 1
ATOM 6605 C CA . PHE B 1 383 ? 0.047 -34.156 -6.566 1 98.19 383 PHE B CA 1
ATOM 6606 C C . PHE B 1 383 ? -1.056 -33.125 -6.668 1 98.19 383 PHE B C 1
ATOM 6608 O O . PHE B 1 383 ? -1.713 -32.812 -5.672 1 98.19 383 PHE B O 1
ATOM 6615 N N . PRO B 1 384 ? -1.413 -32.688 -7.824 1 97.5 384 PRO B N 1
ATOM 6616 C CA . PRO B 1 384 ? -2.33 -31.562 -7.961 1 97.5 384 PRO B CA 1
ATOM 6617 C C . PRO B 1 384 ? -3.736 -31.875 -7.457 1 97.5 384 PRO B C 1
ATOM 6619 O O . PRO B 1 384 ? -4.457 -30.969 -7.023 1 97.5 384 PRO B O 1
ATOM 6622 N N . SER B 1 385 ? -4.133 -33.125 -7.469 1 97.25 385 SER B N 1
ATOM 6623 C CA . SER B 1 385 ? -5.492 -33.5 -7.082 1 97.25 385 SER B CA 1
ATOM 6624 C C . SER B 1 385 ? -5.578 -33.812 -5.594 1 97.25 385 SER B C 1
ATOM 6626 O O . SER B 1 385 ? -6.648 -34.156 -5.09 1 97.25 385 SER B O 1
ATOM 6628 N N . MET B 1 386 ? -4.496 -33.781 -4.887 1 97.94 386 MET B N 1
ATOM 6629 C CA . MET B 1 386 ? -4.508 -33.969 -3.438 1 97.94 386 MET B CA 1
ATOM 6630 C C . MET B 1 386 ? -5.016 -32.719 -2.736 1 97.94 386 MET B C 1
ATOM 6632 O O . MET B 1 386 ? -4.613 -31.609 -3.078 1 97.94 386 MET B O 1
ATOM 6636 N N . PRO B 1 387 ? -5.957 -32.938 -1.783 1 98.12 387 PRO B N 1
ATOM 6637 C CA . PRO B 1 387 ? -6.297 -31.75 -0.991 1 98.12 387 PRO B CA 1
ATOM 6638 C C . PRO B 1 387 ? -5.07 -31.062 -0.396 1 98.12 387 PRO B C 1
ATOM 6640 O O . PRO B 1 387 ? -4.246 -31.719 0.247 1 98.12 387 PRO B O 1
ATOM 6643 N N . GLN B 1 388 ? -4.969 -29.797 -0.533 1 97.94 388 GLN B N 1
ATOM 6644 C CA . GLN B 1 388 ? -3.736 -29.047 -0.282 1 97.94 388 GLN B CA 1
ATOM 6645 C C . GLN B 1 388 ? -3.379 -29.062 1.201 1 97.94 388 GLN B C 1
ATOM 6647 O O . GLN B 1 388 ? -2.201 -29.031 1.562 1 97.94 388 GLN B O 1
ATOM 6652 N N . TYR B 1 389 ? -4.406 -29.094 2.109 1 97.56 389 TYR B N 1
ATOM 6653 C CA . TYR B 1 389 ? -4.145 -29.094 3.545 1 97.56 389 TYR B CA 1
ATOM 6654 C C . TYR B 1 389 ? -3.369 -30.344 3.953 1 97.56 389 TYR B C 1
ATOM 6656 O O . TYR B 1 389 ? -2.861 -30.438 5.074 1 97.56 389 TYR B O 1
ATOM 6664 N N . ASN B 1 390 ? -3.195 -31.328 3.076 1 98.44 390 ASN B N 1
ATOM 6665 C CA . ASN B 1 390 ? -2.445 -32.531 3.367 1 98.44 390 ASN B CA 1
ATOM 6666 C C . ASN B 1 390 ? -0.972 -32.406 2.998 1 98.44 390 ASN B C 1
ATOM 6668 O O . ASN B 1 390 ? -0.142 -33.219 3.396 1 98.44 390 ASN B O 1
ATOM 6672 N N . HIS B 1 391 ? -0.614 -31.422 2.266 1 98.5 391 HIS B N 1
ATOM 6673 C CA . HIS B 1 391 ? 0.752 -31.266 1.779 1 98.5 391 HIS B CA 1
ATOM 6674 C C . HIS B 1 391 ? 1.735 -31.125 2.936 1 98.5 391 HIS B C 1
ATOM 6676 O O . HIS B 1 391 ? 2.818 -31.719 2.914 1 98.5 391 HIS B O 1
ATOM 6682 N N . PRO B 1 392 ? 1.395 -30.328 3.99 1 98.19 392 PRO B N 1
ATOM 6683 C CA . PRO B 1 392 ? 2.314 -30.25 5.129 1 98.19 392 PRO B CA 1
ATOM 6684 C C . PRO B 1 392 ? 2.574 -31.609 5.766 1 98.19 392 PRO B C 1
ATOM 6686 O O . PRO B 1 392 ? 3.637 -31.828 6.355 1 98.19 392 PRO B O 1
ATOM 6689 N N . LYS B 1 393 ? 1.708 -32.531 5.637 1 98.12 393 LYS B N 1
ATOM 6690 C CA . LYS B 1 393 ? 1.809 -33.844 6.281 1 98.12 393 LYS B CA 1
ATOM 6691 C C . LYS B 1 393 ? 2.729 -34.781 5.492 1 98.12 393 LYS B C 1
ATOM 6693 O O . LYS B 1 393 ? 3.291 -35.719 6.051 1 98.12 393 LYS B O 1
ATOM 6698 N N . ILE B 1 394 ? 2.848 -34.531 4.219 1 98.56 394 ILE B N 1
ATOM 6699 C CA . ILE B 1 394 ? 3.562 -35.469 3.393 1 98.56 394 ILE B CA 1
ATOM 6700 C C . ILE B 1 394 ? 4.875 -34.875 2.906 1 98.56 394 ILE B C 1
ATOM 6702 O O . ILE B 1 394 ? 5.688 -35.562 2.279 1 98.56 394 ILE B O 1
ATOM 6706 N N . CYS B 1 395 ? 5.117 -33.594 3.156 1 98.44 395 CYS B N 1
ATOM 6707 C CA . CYS B 1 395 ? 6.277 -32.906 2.623 1 98.44 395 CYS B CA 1
ATOM 6708 C C . CYS B 1 395 ? 7.574 -33.594 3.023 1 98.44 395 CYS B C 1
ATOM 6710 O O . CYS B 1 395 ? 8.531 -33.625 2.256 1 98.44 395 CYS B O 1
ATOM 6712 N N . GLY B 1 396 ? 7.664 -34.219 4.23 1 98.38 396 GLY B N 1
ATOM 6713 C CA . GLY B 1 396 ? 8.844 -34.938 4.645 1 98.38 396 GLY B CA 1
ATOM 6714 C C . GLY B 1 396 ? 9.156 -36.125 3.742 1 98.38 396 GLY B C 1
ATOM 6715 O O . GLY B 1 396 ? 10.32 -36.375 3.43 1 98.38 396 GLY B O 1
ATOM 6716 N N . ARG B 1 397 ? 8.164 -36.844 3.297 1 98.62 397 ARG B N 1
ATOM 6717 C CA . ARG B 1 397 ? 8.336 -38 2.416 1 98.62 397 ARG B CA 1
ATOM 6718 C C . ARG B 1 397 ? 8.781 -37.562 1.025 1 98.62 397 ARG B C 1
ATOM 6720 O O . ARG B 1 397 ? 9.586 -38.219 0.386 1 98.62 397 ARG B O 1
ATOM 6727 N N . VAL B 1 398 ? 8.227 -36.406 0.594 1 98.69 398 VAL B N 1
ATOM 6728 C CA . VAL B 1 398 ? 8.625 -35.875 -0.696 1 98.69 398 VAL B CA 1
ATOM 6729 C C . VAL B 1 398 ? 10.094 -35.438 -0.637 1 98.69 398 VAL B C 1
ATOM 6731 O O . VAL B 1 398 ? 10.867 -35.719 -1.552 1 98.69 398 VAL B O 1
ATOM 6734 N N . LYS B 1 399 ? 10.469 -34.75 0.429 1 98.12 399 LYS B N 1
ATOM 6735 C CA . LYS B 1 399 ? 11.859 -34.375 0.63 1 98.12 399 LYS B CA 1
ATOM 6736 C C . LYS B 1 399 ? 12.789 -35.562 0.585 1 98.12 399 LYS B C 1
ATOM 6738 O O . LYS B 1 399 ? 13.828 -35.531 -0.074 1 98.12 399 LYS B O 1
ATOM 6743 N N . GLN B 1 400 ? 12.445 -36.625 1.226 1 98.19 400 GLN B N 1
ATOM 6744 C CA . GLN B 1 400 ? 13.25 -37.844 1.259 1 98.19 400 GLN B CA 1
ATOM 6745 C C . GLN B 1 400 ? 13.391 -38.438 -0.136 1 98.19 400 GLN B C 1
ATOM 6747 O O . GLN B 1 400 ? 14.469 -38.938 -0.5 1 98.19 400 GLN B O 1
ATOM 6752 N N . LEU B 1 401 ? 12.297 -38.438 -0.871 1 97.69 401 LEU B N 1
ATOM 6753 C CA . LEU B 1 401 ? 12.32 -38.938 -2.24 1 97.69 401 LEU B CA 1
ATOM 6754 C C . LEU B 1 401 ? 13.359 -38.219 -3.074 1 97.69 401 LEU B C 1
ATOM 6756 O O . LEU B 1 401 ? 14.188 -38.844 -3.746 1 97.69 401 LEU B O 1
ATOM 6760 N N . PHE B 1 402 ? 13.32 -36.906 -3.041 1 96.12 402 PHE B N 1
ATOM 6761 C CA . PHE B 1 402 ? 14.219 -36.094 -3.857 1 96.12 402 PHE B CA 1
ATOM 6762 C C . PHE B 1 402 ? 15.656 -36.219 -3.367 1 96.12 402 PHE B C 1
ATOM 6764 O O . PHE B 1 402 ? 16.578 -36.344 -4.168 1 96.12 402 PHE B O 1
ATOM 6771 N N . GLU B 1 403 ? 15.844 -36.25 -2.064 1 95.38 403 GLU B N 1
ATOM 6772 C CA . GLU B 1 403 ? 17.172 -36.438 -1.506 1 95.38 403 GLU B CA 1
ATOM 6773 C C . GLU B 1 403 ? 17.797 -37.75 -1.932 1 95.38 403 GLU B C 1
ATOM 6775 O O . GLU B 1 403 ? 18.969 -37.844 -2.258 1 95.38 403 GLU B O 1
ATOM 6780 N N . LYS B 1 404 ? 17.047 -38.75 -1.942 1 95.75 404 LYS B N 1
ATOM 6781 C CA . LYS B 1 404 ? 17.484 -40.062 -2.357 1 95.75 404 LYS B CA 1
ATOM 6782 C C . LYS B 1 404 ? 18.047 -40.031 -3.775 1 95.75 404 LYS B C 1
ATOM 6784 O O . LYS B 1 404 ? 18.969 -40.781 -4.098 1 95.75 404 LYS B O 1
ATOM 6789 N N . HIS B 1 405 ? 17.562 -39.219 -4.629 1 93.06 405 HIS B N 1
ATOM 6790 C CA . HIS B 1 405 ? 17.922 -39.219 -6.039 1 93.06 405 HIS B CA 1
ATOM 6791 C C . HIS B 1 405 ? 18.812 -38 -6.363 1 93.06 405 HIS B C 1
ATOM 6793 O O . HIS B 1 405 ? 18.984 -37.656 -7.531 1 93.06 405 HIS B O 1
ATOM 6799 N N . GLY B 1 406 ? 19.172 -37.25 -5.359 1 90.94 406 GLY B N 1
ATOM 6800 C CA . GLY B 1 406 ? 20.078 -36.125 -5.543 1 90.94 406 GLY B CA 1
ATOM 6801 C C . GLY B 1 406 ? 19.406 -34.938 -6.184 1 90.94 406 GLY B C 1
ATOM 6802 O O . GLY B 1 406 ? 20.062 -34.156 -6.898 1 90.94 406 GLY B O 1
ATOM 6803 N N . VAL B 1 407 ? 18.141 -34.812 -6.105 1 91.81 407 VAL B N 1
ATOM 6804 C CA . VAL B 1 407 ? 17.391 -33.688 -6.625 1 91.81 407 VAL B CA 1
ATOM 6805 C C . VAL B 1 407 ? 17.125 -32.688 -5.508 1 91.81 407 VAL B C 1
ATOM 6807 O O . VAL B 1 407 ? 16.828 -33.062 -4.375 1 91.81 407 VAL B O 1
ATOM 6810 N N . GLU B 1 408 ? 17.281 -31.406 -5.793 1 91.94 408 GLU B N 1
ATOM 6811 C CA . GLU B 1 408 ? 17.109 -30.359 -4.793 1 91.94 408 GLU B CA 1
ATOM 6812 C C . GLU B 1 408 ? 15.648 -30.219 -4.379 1 91.94 408 GLU B C 1
ATOM 6814 O O . GLU B 1 408 ? 14.75 -30.266 -5.223 1 91.94 408 GLU B O 1
ATOM 6819 N N . TYR B 1 409 ? 15.414 -30.188 -3.119 1 95.56 409 TYR B N 1
ATOM 6820 C CA . TYR B 1 409 ? 14.141 -29.812 -2.51 1 95.56 409 TYR B CA 1
ATOM 6821 C C . TYR B 1 409 ? 14.203 -28.391 -1.948 1 95.56 409 TYR B C 1
ATOM 6823 O O . TYR B 1 409 ? 14.633 -28.188 -0.812 1 95.56 409 TYR B O 1
ATOM 6831 N N . ASP B 1 410 ? 13.727 -27.391 -2.723 1 95.31 410 ASP B N 1
ATOM 6832 C CA . ASP B 1 410 ? 13.953 -25.984 -2.441 1 95.31 410 ASP B CA 1
ATOM 6833 C C . ASP B 1 410 ? 12.875 -25.422 -1.516 1 95.31 410 ASP B C 1
ATOM 6835 O O . ASP B 1 410 ? 11.711 -25.328 -1.905 1 95.31 410 ASP B O 1
ATOM 6839 N N . VAL B 1 411 ? 13.227 -25.109 -0.307 1 97 411 VAL B N 1
ATOM 6840 C CA . VAL B 1 411 ? 12.344 -24.469 0.66 1 97 411 VAL B CA 1
ATOM 6841 C C . VAL B 1 411 ? 12.953 -23.125 1.097 1 97 411 VAL B C 1
ATOM 6843 O O . VAL B 1 411 ? 14.109 -23.078 1.532 1 97 411 VAL B O 1
ATOM 6846 N N . ARG B 1 412 ? 12.164 -22.109 0.955 1 95.62 412 ARG B N 1
ATOM 6847 C CA . ARG B 1 412 ? 12.594 -20.781 1.365 1 95.62 412 ARG B CA 1
ATOM 6848 C C . ARG B 1 412 ? 11.578 -20.156 2.318 1 95.62 412 ARG B C 1
ATOM 6850 O O . ARG B 1 412 ? 10.414 -20.547 2.35 1 95.62 412 ARG B O 1
ATOM 6857 N N . THR B 1 413 ? 12.094 -19.219 3.107 1 96.31 413 THR B N 1
ATOM 6858 C CA . THR B 1 413 ? 11.125 -18.453 3.887 1 96.31 413 THR B CA 1
ATOM 6859 C C . THR B 1 413 ? 10.266 -17.578 2.977 1 96.31 413 THR B C 1
ATOM 6861 O O . THR B 1 413 ? 10.656 -17.281 1.845 1 96.31 413 THR B O 1
ATOM 6864 N N . TYR B 1 414 ? 9.141 -17.234 3.508 1 95.88 414 TYR B N 1
ATOM 6865 C CA . TYR B 1 414 ? 8.258 -16.375 2.744 1 95.88 414 TYR B CA 1
ATOM 6866 C C . TYR B 1 414 ? 8.953 -15.062 2.389 1 95.88 414 TYR B C 1
ATOM 6868 O O . TYR B 1 414 ? 8.906 -14.625 1.236 1 95.88 414 TYR B O 1
ATOM 6876 N N . ALA B 1 415 ? 9.648 -14.453 3.342 1 92.19 415 ALA B N 1
ATOM 6877 C CA . ALA B 1 415 ? 10.344 -13.188 3.131 1 92.19 415 ALA B CA 1
ATOM 6878 C C . ALA B 1 415 ? 11.445 -13.328 2.084 1 92.19 415 ALA B C 1
ATOM 6880 O O . ALA B 1 415 ? 11.641 -12.445 1.251 1 92.19 415 ALA B O 1
ATOM 6881 N N . LYS B 1 416 ? 12.148 -14.398 2.131 1 92.81 416 LYS B N 1
ATOM 6882 C CA . LYS B 1 416 ? 13.203 -14.648 1.152 1 92.81 416 LYS B CA 1
ATOM 6883 C C . LYS B 1 416 ? 12.625 -14.82 -0.249 1 92.81 416 LYS B C 1
ATOM 6885 O O . LYS B 1 416 ? 13.203 -14.344 -1.228 1 92.81 416 LYS B O 1
ATOM 6890 N N . SER B 1 417 ? 11.523 -15.531 -0.336 1 94.44 417 SER B N 1
ATOM 6891 C CA . SER B 1 417 ? 10.875 -15.719 -1.631 1 94.44 417 SER B CA 1
ATOM 6892 C C . SER B 1 417 ? 10.398 -14.391 -2.209 1 94.44 417 SER B C 1
ATOM 6894 O O . SER B 1 417 ? 10.508 -14.156 -3.416 1 94.44 417 SER B O 1
ATOM 6896 N N . MET B 1 418 ? 9.867 -13.57 -1.355 1 92.69 418 MET B N 1
ATOM 6897 C CA . MET B 1 418 ? 9.469 -12.227 -1.777 1 92.69 418 MET B CA 1
ATOM 6898 C C . MET B 1 418 ? 10.664 -11.438 -2.289 1 92.69 418 MET B C 1
ATOM 6900 O O . MET B 1 418 ? 10.578 -10.781 -3.332 1 92.69 418 MET B O 1
ATOM 6904 N N . ARG B 1 419 ? 11.758 -11.492 -1.574 1 90.12 419 ARG B N 1
ATOM 6905 C CA . ARG B 1 419 ? 12.984 -10.812 -1.967 1 90.12 419 ARG B CA 1
ATOM 6906 C C . ARG B 1 419 ? 13.492 -11.328 -3.309 1 90.12 419 ARG B C 1
ATOM 6908 O O . ARG B 1 419 ? 13.812 -10.539 -4.203 1 90.12 419 ARG B O 1
ATOM 6915 N N . ASP B 1 420 ? 13.555 -12.648 -3.441 1 91.94 420 ASP B N 1
ATOM 6916 C CA . ASP B 1 420 ? 14.078 -13.258 -4.66 1 91.94 420 ASP B CA 1
ATOM 6917 C C . ASP B 1 420 ? 13.227 -12.891 -5.871 1 91.94 420 ASP B C 1
ATOM 6919 O O . ASP B 1 420 ? 13.75 -12.656 -6.961 1 91.94 420 ASP B O 1
ATOM 6923 N N . THR B 1 421 ? 11.93 -12.898 -5.684 1 93.5 421 THR B N 1
ATOM 6924 C CA . THR B 1 421 ? 11.016 -12.531 -6.762 1 93.5 421 THR B CA 1
ATOM 6925 C C . THR B 1 421 ? 11.203 -11.07 -7.156 1 93.5 421 THR B C 1
ATOM 6927 O O . THR B 1 421 ? 11.266 -10.742 -8.344 1 93.5 421 THR B O 1
ATOM 6930 N N . TYR B 1 422 ? 11.305 -10.195 -6.215 1 90.62 422 TYR B N 1
ATOM 6931 C CA . TYR B 1 422 ? 11.5 -8.773 -6.484 1 90.62 422 TYR B CA 1
ATOM 6932 C C . TYR B 1 422 ? 12.812 -8.539 -7.219 1 90.62 422 TYR B C 1
ATOM 6934 O O . TYR B 1 422 ? 12.852 -7.828 -8.227 1 90.62 422 TYR B O 1
ATOM 6942 N N . VAL B 1 423 ? 13.891 -9.141 -6.707 1 88.25 423 VAL B N 1
ATOM 6943 C CA . VAL B 1 423 ? 15.211 -8.984 -7.301 1 88.25 423 VAL B CA 1
ATOM 6944 C C . VAL B 1 423 ? 15.219 -9.562 -8.711 1 88.25 423 VAL B C 1
ATOM 6946 O O . VAL B 1 423 ? 15.859 -9.016 -9.617 1 88.25 423 VAL B O 1
ATOM 6949 N N . ASN B 1 424 ? 14.547 -10.656 -8.852 1 91.62 424 ASN B N 1
ATOM 6950 C CA . ASN B 1 424 ? 14.414 -11.242 -10.18 1 91.62 424 ASN B CA 1
ATOM 6951 C C . ASN B 1 424 ? 13.758 -10.266 -11.156 1 91.62 424 ASN B C 1
ATOM 6953 O O . ASN B 1 424 ? 14.242 -10.086 -12.273 1 91.62 424 ASN B O 1
ATOM 6957 N N . LEU B 1 425 ? 12.672 -9.664 -10.766 1 92.12 425 LEU B N 1
ATOM 6958 C CA . LEU B 1 425 ? 11.969 -8.711 -11.609 1 92.12 425 LEU B CA 1
ATOM 6959 C C . LEU B 1 425 ? 12.852 -7.512 -11.938 1 92.12 425 LEU B C 1
ATOM 6961 O O . LEU B 1 425 ? 12.828 -7.008 -13.062 1 92.12 425 LEU B O 1
ATOM 6965 N N . LEU B 1 426 ? 13.578 -7.066 -10.945 1 87.19 426 LEU B N 1
ATOM 6966 C CA . LEU B 1 426 ? 14.508 -5.965 -11.172 1 87.19 426 LEU B CA 1
ATOM 6967 C C . LEU B 1 426 ? 15.547 -6.344 -12.219 1 87.19 426 LEU B C 1
ATOM 6969 O O . LEU B 1 426 ? 15.828 -5.566 -13.133 1 87.19 426 LEU B O 1
ATOM 6973 N N . ALA B 1 427 ? 16.125 -7.52 -12.047 1 87.56 427 ALA B N 1
ATOM 6974 C CA . ALA B 1 427 ? 17.172 -7.984 -12.945 1 87.56 427 ALA B CA 1
ATOM 6975 C C . ALA B 1 427 ? 16.641 -8.164 -14.367 1 87.56 427 ALA B C 1
ATOM 6977 O O . ALA B 1 427 ? 17.297 -7.789 -15.336 1 87.56 427 ALA B O 1
ATOM 6978 N N . VAL B 1 428 ? 15.484 -8.711 -14.516 1 92.06 428 VAL B N 1
ATOM 6979 C CA . VAL B 1 428 ? 14.891 -8.961 -15.82 1 92.06 428 VAL B CA 1
ATOM 6980 C C . VAL B 1 428 ? 14.562 -7.637 -16.5 1 92.06 428 VAL B C 1
ATOM 6982 O O . VAL B 1 428 ? 14.758 -7.488 -17.703 1 92.06 428 VAL B O 1
ATOM 6985 N N . GLY B 1 429 ? 14.055 -6.715 -15.719 1 90.44 429 GLY B N 1
ATOM 6986 C CA . GLY B 1 429 ? 13.664 -5.43 -16.266 1 90.44 429 GLY B CA 1
ATOM 6987 C C . GLY B 1 429 ? 14.836 -4.516 -16.547 1 90.44 429 GLY B C 1
ATOM 6988 O O . GLY B 1 429 ? 14.703 -3.52 -17.266 1 90.44 429 GLY B O 1
ATOM 6989 N N . ASN B 1 430 ? 15.906 -4.762 -15.891 1 84.62 430 ASN B N 1
ATOM 6990 C CA . ASN B 1 430 ? 17.094 -3.918 -16.016 1 84.62 430 ASN B CA 1
ATOM 6991 C C . ASN B 1 430 ? 18.328 -4.738 -16.359 1 84.62 430 ASN B C 1
ATOM 6993 O O . ASN B 1 430 ? 19.297 -4.77 -15.602 1 84.62 430 ASN B O 1
ATOM 6997 N N . ALA B 1 431 ? 18.312 -5.578 -17.375 1 69.19 431 ALA B N 1
ATOM 6998 C CA . ALA B 1 431 ? 19.359 -6.527 -17.75 1 69.19 431 ALA B CA 1
ATOM 6999 C C . ALA B 1 431 ? 20.719 -5.852 -17.812 1 69.19 431 ALA B C 1
ATOM 7001 O O . ALA B 1 431 ? 21.75 -6.5 -17.594 1 69.19 431 ALA B O 1
ATOM 7002 N N . SER B 1 432 ? 20.828 -4.629 -18.172 1 57.44 432 SER B N 1
ATOM 7003 C CA . SER B 1 432 ? 22.188 -4.086 -18.156 1 57.44 432 SER B CA 1
ATOM 7004 C C . SER B 1 432 ? 22.734 -4.043 -16.734 1 57.44 432 SER B C 1
ATOM 7006 O O . SER B 1 432 ? 23.938 -3.84 -16.531 1 57.44 432 SER B O 1
ATOM 7008 N N . HIS B 1 433 ? 21.906 -4.195 -15.695 1 51.31 433 HIS B N 1
ATOM 7009 C CA . HIS B 1 433 ? 22.328 -4.012 -14.305 1 51.31 433 HIS B CA 1
ATOM 7010 C C . HIS B 1 433 ? 22.797 -5.328 -13.695 1 51.31 433 HIS B C 1
ATOM 7012 O O . HIS B 1 433 ? 22 -6.219 -13.422 1 51.31 433 HIS B O 1
ATOM 7018 N N . SER B 1 434 ? 23.844 -5.895 -14.062 1 46 434 SER B N 1
ATOM 7019 C CA . SER B 1 434 ? 24.422 -7.098 -13.477 1 46 434 SER B CA 1
ATOM 7020 C C . SER B 1 434 ? 24.422 -7.023 -11.953 1 46 434 SER B C 1
ATOM 7022 O O . SER B 1 434 ? 25.234 -6.312 -11.359 1 46 434 SER B O 1
ATOM 7024 N N . LEU B 1 435 ? 23.422 -7.016 -11.281 1 42.94 435 LEU B N 1
ATOM 7025 C CA . LEU B 1 435 ? 23.359 -7.012 -9.82 1 42.94 435 LEU B CA 1
ATOM 7026 C C . LEU B 1 435 ? 24.25 -8.102 -9.234 1 42.94 435 LEU B C 1
ATOM 7028 O O . LEU B 1 435 ? 24.734 -7.969 -8.109 1 42.94 435 LEU B O 1
ATOM 7032 N N . HIS B 1 436 ? 24.328 -9.375 -9.797 1 40.12 436 HIS B N 1
ATOM 7033 C CA . HIS B 1 436 ? 25.016 -10.539 -9.258 1 40.12 436 HIS B CA 1
ATOM 7034 C C . HIS B 1 436 ? 26.516 -10.328 -9.25 1 40.12 436 HIS B C 1
ATOM 7036 O O . HIS B 1 436 ? 27.25 -11.016 -8.516 1 40.12 436 HIS B O 1
ATOM 7042 N N . GLN B 1 437 ? 27.047 -9.633 -10.086 1 35.56 437 GLN B N 1
ATOM 7043 C CA . GLN B 1 437 ? 28.516 -9.742 -10.07 1 35.56 437 GLN B CA 1
ATOM 7044 C C . GLN B 1 437 ? 29.094 -9.203 -8.766 1 35.56 437 GLN B C 1
ATOM 7046 O O . GLN B 1 437 ? 30.094 -9.719 -8.273 1 35.56 437 GLN B O 1
ATOM 7051 N N . ARG B 1 438 ? 28.469 -8.195 -8.18 1 36.34 438 ARG B N 1
ATOM 7052 C CA . ARG B 1 438 ? 29.281 -7.602 -7.129 1 36.34 438 ARG B CA 1
ATOM 7053 C C . ARG B 1 438 ? 29.062 -8.305 -5.793 1 36.34 438 ARG B C 1
ATOM 7055 O O . ARG B 1 438 ? 29.719 -7.988 -4.801 1 36.34 438 ARG B O 1
ATOM 7062 N N . ASN B 1 439 ? 28.031 -8.992 -5.617 1 35.47 439 ASN B N 1
ATOM 7063 C CA . ASN B 1 439 ? 27.969 -9.688 -4.332 1 35.47 439 ASN B CA 1
ATOM 7064 C C . ASN B 1 439 ? 29.016 -10.797 -4.238 1 35.47 439 ASN B C 1
ATOM 7066 O O . ASN B 1 439 ? 29.203 -11.383 -3.174 1 35.47 439 ASN B O 1
ATOM 7070 N N . GLU B 1 440 ? 29.453 -11.344 -5.25 1 35.59 440 GLU B N 1
ATOM 7071 C CA . GLU B 1 440 ? 30.609 -12.234 -5.121 1 35.59 440 GLU B CA 1
ATOM 7072 C C . GLU B 1 440 ? 31.812 -11.484 -4.57 1 35.59 440 GLU B C 1
ATOM 7074 O O . GLU B 1 440 ? 32.688 -12.094 -3.939 1 35.59 440 GLU B O 1
ATOM 7079 N N . GLY B 1 441 ? 31.938 -10.188 -4.793 1 34.81 441 GLY B N 1
ATOM 7080 C CA . GLY B 1 441 ? 33.125 -9.539 -4.234 1 34.81 441 GLY B CA 1
ATOM 7081 C C . GLY B 1 441 ? 33 -9.289 -2.74 1 34.81 441 GLY B C 1
ATOM 7082 O O . GLY B 1 441 ? 34 -9 -2.078 1 34.81 441 GLY B O 1
ATOM 7083 N N . LEU B 1 442 ? 31.797 -9.125 -2.182 1 34.53 442 LEU B N 1
ATOM 7084 C CA . LEU B 1 442 ? 31.703 -8.906 -0.743 1 34.53 442 LEU B CA 1
ATOM 7085 C C . LEU B 1 442 ? 31.766 -10.227 0.013 1 34.53 442 LEU B C 1
ATOM 7087 O O . LEU B 1 442 ? 32.188 -10.258 1.177 1 34.53 442 LEU B O 1
ATOM 7091 N N . THR B 1 443 ? 31.359 -11.398 -0.503 1 34.5 443 THR B N 1
ATOM 7092 C CA . THR B 1 443 ? 31.594 -12.68 0.157 1 34.5 443 THR B CA 1
ATOM 7093 C C . THR B 1 443 ? 33.062 -13.031 0.159 1 34.5 443 THR B C 1
ATOM 7095 O O . THR B 1 443 ? 33.562 -13.68 1.083 1 34.5 443 THR B O 1
ATOM 7098 N N . THR B 1 444 ? 33.75 -12.648 -0.792 1 33 444 THR B N 1
ATOM 7099 C CA . THR B 1 444 ? 35.156 -13.008 -0.717 1 33 444 THR B CA 1
ATOM 7100 C C . THR B 1 444 ? 35.875 -12.141 0.312 1 33 444 THR B C 1
ATOM 7102 O O . THR B 1 444 ? 36.875 -12.57 0.908 1 33 444 THR B O 1
ATOM 7105 N N . ARG B 1 445 ? 35.375 -10.984 0.663 1 33.59 445 ARG B N 1
ATOM 7106 C CA . ARG B 1 445 ? 36.125 -10.25 1.673 1 33.59 445 ARG B CA 1
ATOM 7107 C C . ARG B 1 445 ? 35.781 -10.742 3.076 1 33.59 445 ARG B C 1
ATOM 7109 O O . ARG B 1 445 ? 36.562 -10.547 4.012 1 33.59 445 ARG B O 1
ATOM 7116 N N . GLU B 1 446 ? 34.562 -11.242 3.328 1 32.78 446 GLU B N 1
ATOM 7117 C CA . GLU B 1 446 ? 34.344 -11.82 4.648 1 32.78 446 GLU B CA 1
ATOM 7118 C C . GLU B 1 446 ? 35.062 -13.156 4.801 1 32.78 446 GLU B C 1
ATOM 7120 O O . GLU B 1 446 ? 35.406 -13.562 5.914 1 32.78 446 GLU B O 1
ATOM 7125 N N . SER B 1 447 ? 35.25 -13.852 3.76 1 31.34 447 SER B N 1
ATOM 7126 C CA . SER B 1 447 ? 36.031 -15.062 3.994 1 31.34 447 SER B CA 1
ATOM 7127 C C . SER B 1 447 ? 37.5 -14.719 4.297 1 31.34 447 SER B C 1
ATOM 7129 O O . SER B 1 447 ? 38.219 -15.531 4.895 1 31.34 447 SER B O 1
ATOM 7131 N N . ALA B 1 448 ? 38 -13.672 3.771 1 30.41 448 ALA B N 1
ATOM 7132 C CA . ALA B 1 448 ? 39.375 -13.367 4.082 1 30.41 448 ALA B CA 1
ATOM 7133 C C . ALA B 1 448 ? 39.531 -12.844 5.508 1 30.41 448 ALA B C 1
ATOM 7135 O O . ALA B 1 448 ? 40.562 -13.055 6.156 1 30.41 448 ALA B O 1
ATOM 7136 N N . ALA B 1 449 ? 38.469 -12.07 6.023 1 30.38 449 ALA B N 1
ATOM 7137 C CA . ALA B 1 449 ? 38.656 -11.578 7.391 1 30.38 449 ALA B CA 1
ATOM 7138 C C . ALA B 1 449 ? 38.594 -12.727 8.398 1 30.38 449 ALA B C 1
ATOM 7140 O O . ALA B 1 449 ? 39 -12.578 9.547 1 30.38 449 ALA B O 1
ATOM 7141 N N . VAL B 1 450 ? 37.844 -13.781 8.031 1 30.89 450 VAL B N 1
ATOM 7142 C CA . VAL B 1 450 ? 37.844 -14.844 9.031 1 30.89 450 VAL B CA 1
ATOM 7143 C C . VAL B 1 450 ? 39.219 -15.523 9.047 1 30.89 450 VAL B C 1
ATOM 7145 O O . VAL B 1 450 ? 39.5 -16.328 9.93 1 30.89 450 VAL B O 1
ATOM 7148 N N . ARG B 1 451 ? 39.938 -15.367 7.934 1 30.41 451 ARG B N 1
ATOM 7149 C CA . ARG B 1 451 ? 41.188 -16.141 8.047 1 30.41 451 ARG B CA 1
ATOM 7150 C C . ARG B 1 451 ? 42.125 -15.5 9.039 1 30.41 451 ARG B C 1
ATOM 7152 O O . ARG B 1 451 ? 43.219 -16.031 9.32 1 30.41 451 ARG B O 1
ATOM 7159 N N . VAL B 1 452 ? 41.906 -14.172 9.234 1 29.28 452 VAL B N 1
ATOM 7160 C CA . VAL B 1 452 ? 43.062 -13.703 9.984 1 29.28 452 VAL B CA 1
ATOM 7161 C C . VAL B 1 452 ? 43.031 -14.258 11.406 1 29.28 452 VAL B C 1
ATOM 7163 O O . VAL B 1 452 ? 44.031 -14.297 12.102 1 29.28 452 VAL B O 1
ATOM 7166 N N . THR B 1 453 ? 41.75 -14.484 11.953 1 28.94 453 THR B N 1
ATOM 7167 C CA . THR B 1 453 ? 41.969 -14.695 13.375 1 28.94 453 THR B CA 1
ATOM 7168 C C . THR B 1 453 ? 42.438 -16.125 13.633 1 28.94 453 THR B C 1
ATOM 7170 O O . THR B 1 453 ? 42.688 -16.5 14.781 1 28.94 453 THR B O 1
ATOM 7173 N N . GLY B 1 454 ? 42.375 -17.016 12.547 1 24.66 454 GLY B N 1
ATOM 7174 C CA . GLY B 1 454 ? 42.844 -18.297 13.062 1 24.66 454 GLY B CA 1
ATOM 7175 C C . GLY B 1 454 ? 44.344 -18.375 13.258 1 24.66 454 GLY B C 1
ATOM 7176 O O . GLY B 1 454 ? 44.875 -19.422 13.633 1 24.66 454 GLY B O 1
ATOM 7177 N N . HIS B 1 455 ? 45.188 -17.281 13.352 1 21.59 455 HIS B N 1
ATOM 7178 C CA . HIS B 1 455 ? 46.312 -17.766 14.117 1 21.59 455 HIS B CA 1
ATOM 7179 C C . HIS B 1 455 ? 46.031 -17.734 15.617 1 21.59 455 HIS B C 1
ATOM 7181 O O . HIS B 1 455 ? 45.375 -16.828 16.109 1 21.59 455 HIS B O 1
#

Radius of gyration: 34.27 Å; Cα contacts (8 Å, |Δi|>4): 1393; chains: 2; bounding box: 90×117×70 Å

Secondary structure (DSSP, 8-state):
-GGGGGGS------BPPGGGS-TT--S--B------TTS-TTTEEEETTEEEE-TTHHHHSTTHHHHGGGTTSB-HHHHHHHSTT-SSHHHHHHTS-EEEPPTT----HHHHHHHHHHHHHHHTTTTS--HHHHHHHHHHHHHHHHHHHHHHHTT-HHHHHHHHHHHHHHHHHHHHHHHTT-SSS-HHHHHHHHHHHHHHHHS--HHHHHHHHHHHHHSTTBTTT-GGG--TTT--SSHHHHTT--THHHHHHHTHHHHHHTTHHHHHHHHHIIIIIHHHHHHHHT-HHHHHHHHHHHHHHHHHHGGGHHHHHHHHHHHHHHHHHHHHHHHHHTTTTTSPPBPTT----HHHHHHHT--EEP--HHHHHHTTTTT-HHHHHH-TTS-GGGHHHHHHHHHHHHHHTT----EE-HHHHHHHHHHHHHHHHTTTS--SHHHHHHHHHHHHHTTTTT-/-GGGGGGS------B--GGGS-TT--S--B------TTS-TTTEEEETTEEEE-TTHHHHSTTHHHHGGGTTSB-HHHHHHHSTT-SSHHHHHHTS-EEEPPTT----HHHHHHHHHHHHHHHTTTTS--HHHHHHHHHHHHHHHHHHHHHHHTT-HHHHHHHHHHHHHHHHHHHHHHHTT-SSS-HHHHHHHHHHHHHHHHS--HHHHHHHHHHHHHSTTBTTT-GGG--TTT--SSHHHHTT--THHHHHHHTHHHHHHTTHHHHHHHHHIIIIIHHHHHHHHT-HHHHHHHHHHHHHHHHHHGGGHHHHHHHHHHHHHHHHHHHHHHHHHTTTTTSPPBPTT----HHHHHHHT--EEP--HHHHHHTTTTT-HHHHHH-TTS-GGGHHHHHHHHHHHHHHTT----EE-HHHHHHHHHHHHHHHHTTT---SHHHHHHHHHHHHHHHHHT-

Sequence (910 aa):
MSLAAKDAASAHSSVLDPKYHGATNKSRTDAADLTVSSIDTSKEMIIRGRVYDVSDFIKRHPGGSIIKLSLGSDATDAYNNFHIRSKKADKMLRALPSRPVADGFARDALSADFEALRAQLEAEGYFEPNLWHVAYRVAEVVAMYWAGIRLIWAGYWFLGAIVAGIAQGRCGWLQHEGGHYSLTGNIKLDRHMQMIIYGLGCGMSGCYWRNQHNKHHATPQKLGADPDLQTMPLVAFHGLIGAKARGAGKSWLAWQAPLFFGGVITTLVSFGWQFVQHPKHALRVGNQLELGYMALRYALWYAAFGHLGLGGAFRLYAFYVAVGGTYIFTNFAVSHTHKDVVPHDKHISWTLYSANHTTNQSNTPLVNWWMAYLNFQIEHHLFPSMPQYNHPKICGRVKQLFEKHGVEYDVRTYAKSMRDTYVNLLAVGNASHSLHQRNEGLTTRESAAVRVTGHMSLAAKDAASAHSSVLDPKYHGATNKSRTDAADLTVSSIDTSKEMIIRGRVYDVSDFIKRHPGGSIIKLSLGSDATDAYNNFHIRSKKADKMLRALPSRPVADGFARDALSADFEALRAQLEAEGYFEPNLWHVAYRVAEVVAMYWAGIRLIWAGYWFLGAIVAGIAQGRCGWLQHEGGHYSLTGNIKLDRHMQMIIYGLGCGMSGCYWRNQHNKHHATPQKLGADPDLQTMPLVAFHGLIGAKARGAGKSWLAWQAPLFFGGVITTLVSFGWQFVQHPKHALRVGNQLELGYMALRYALWYAAFGHLGLGGAFRLYAFYVAVGGTYIFTNFAVSHTHKDVVPHDKHISWTLYSANHTTNQSNTPLVNWWMAYLNFQIEHHLFPSMPQYNHPKICGRVKQLFEKHGVEYDVRTYAKSMRDTYVNLLAVGNASHSLHQRNEGLTTRESAAVRVTGH

pLDDT: mean 88.15, std 17.47, range [21.25, 98.69]

Solvent-accessible surface area (backbone atoms only — not comparable to full-atom values): 46560 Å² total; per-residue (Å²): 132,78,79,60,67,71,67,54,76,70,68,53,62,40,68,58,62,72,83,37,49,18,81,65,45,82,74,80,53,63,54,38,64,50,65,41,85,91,46,53,51,87,37,19,29,28,46,85,67,26,34,34,55,40,67,75,48,38,77,71,40,93,57,18,79,50,53,64,74,36,42,16,20,74,34,35,63,58,53,53,49,76,39,69,74,46,84,56,52,62,60,55,57,70,70,43,58,64,46,73,48,62,85,72,75,69,80,57,68,65,62,52,51,46,50,53,48,52,53,52,40,52,73,72,44,55,49,60,43,51,63,65,59,45,50,49,54,54,49,49,40,52,50,32,38,52,51,10,52,52,30,36,74,71,48,33,47,68,64,10,29,46,41,30,5,47,26,25,23,47,24,52,53,52,22,52,35,14,63,38,27,18,38,69,48,40,60,71,60,12,46,50,50,11,25,48,36,22,1,47,42,60,32,32,36,40,68,60,44,41,58,48,50,49,28,26,66,73,36,49,50,21,49,95,59,12,53,86,71,65,40,71,87,70,46,43,60,39,53,74,58,35,66,70,48,52,75,68,46,38,61,50,33,52,44,32,31,63,35,38,78,68,20,56,44,28,25,52,50,43,48,43,37,38,72,40,54,26,51,50,48,35,61,72,73,61,41,60,66,40,52,48,28,30,51,46,32,56,52,52,48,42,72,75,36,41,88,52,35,76,67,46,34,46,54,50,45,51,51,20,44,24,43,11,24,30,53,42,52,52,64,56,41,45,29,37,45,30,33,38,45,39,59,69,91,56,41,62,51,63,66,50,41,19,34,63,31,29,29,22,32,46,95,40,74,64,48,32,59,75,46,63,30,56,32,39,34,31,54,38,56,64,39,53,33,33,26,46,86,46,41,80,76,45,47,66,60,53,45,49,55,31,53,74,68,73,40,71,74,53,70,36,46,60,69,55,27,50,29,43,36,42,52,18,23,40,37,30,28,34,63,90,48,68,68,69,66,59,58,58,60,56,54,54,51,55,58,56,59,60,59,62,64,75,109,127,78,81,57,66,69,65,51,75,71,69,52,61,38,68,58,60,72,82,37,48,17,82,64,46,82,75,81,51,62,54,37,62,48,64,40,85,90,48,54,51,87,39,19,29,28,47,83,66,26,34,34,54,41,67,72,48,38,78,72,39,94,58,18,79,50,54,65,75,36,43,16,20,74,35,36,64,58,52,54,50,75,39,70,74,47,84,55,53,61,60,56,56,67,71,42,58,64,45,73,50,63,85,69,75,68,79,56,68,63,60,53,52,47,51,52,50,52,52,51,40,52,74,71,46,56,49,60,45,51,63,67,59,45,51,50,54,54,49,50,38,53,49,32,38,51,51,10,51,51,30,35,76,71,50,34,46,68,62,9,29,47,41,29,6,48,26,26,24,49,25,51,54,52,22,52,35,14,64,38,26,18,40,68,47,39,60,71,60,12,46,51,50,11,24,48,37,21,0,46,43,60,32,32,38,41,68,59,45,41,57,48,49,48,28,25,67,74,35,51,50,22,49,95,60,13,53,87,71,66,41,71,87,71,45,44,62,41,53,76,58,36,66,69,48,53,75,68,45,38,61,50,33,51,43,31,31,62,35,40,78,67,20,54,43,28,25,52,51,43,49,44,38,38,72,41,56,27,52,51,48,32,61,73,72,61,40,61,67,40,52,49,29,30,50,46,30,56,52,52,49,40,71,74,35,42,87,54,35,72,67,46,33,46,54,49,47,51,52,19,44,24,42,10,25,28,54,41,51,51,63,57,40,46,29,37,44,31,33,38,46,39,59,70,89,57,41,62,51,66,67,51,42,19,34,62,31,28,31,22,33,47,94,41,77,65,48,33,60,75,47,63,30,55,32,40,33,29,53,37,56,65,39,52,32,32,26,44,85,45,42,80,76,45,46,65,61,52,44,51,54,32,53,75,68,72,41,69,75,52,71,37,47,60,68,55,28,52,28,44,37,41,51,19,23,41,35,31,27,34,64,89,49,68,67,69,65,58,57,57,60,56,55,53,51,55,57,54,60,58,55,60,64,74,109

Nearest PDB structures (foldseek):
  8xks-assembly1_K  TM=6.801E-01  e=1.256E-05  Chlamydomonas reinhardtii
  8xqx-assembly1_M  TM=6.744E-01  e=8.052E-05  Chlamydomonas reinhardtii
  8evm-assembly1_A  TM=1.838E-01  e=9.189E+00  synthetic construct
  8xks-assembly1_K  TM=6.802E-01  e=1.877E-05  Chlamydomonas reinhardtii
  8xqx-assembly1_M  TM=7.093E-01  e=1.624E-04  Chlamydomonas reinhardtii